Protein AF-A0A7W5ZJ79-F1 (afdb_monomer_lite)

Radius of gyration: 40.76 Å; chains: 1; bounding box: 128×67×105 Å

InterPro domains:
  IPR008969 Carboxypeptidase-like, regulatory domain superfamily [SSF49464] (31-118)

Organism: NCBI:txid370973

Sequence (977 aa):
MRNQTHGARNQVRFVFLALVFLWLPFSNIAQTLTGNIIDDATNQPLPFVNVFISNTTKGTQTDVKGNFSLRIQTSGYVKVVASMVGFKSFEQEVVLRPDETRRFSIRLQPDTRFLAEVKVAGKRDKQWKRLYKDFQREFLGRTKNARNCEIKDPYFIDLSRKKQVLHATSSRPFEIHNKSLGYDIEYQLEQFNATTTTYEFSGKLLYREMTAKNDAQQKEWELARNDAYRGSIYHFLRAVAHKKSQSEGFRVYLDTDTTTQRISRNRYFRNNRLLEINPDTLAYTDVALQRVILPNRKYEIHYLHRRDPQSWYFDLNREVTWLTIKGAAFAFSYDGIPENSYQFETGGSMSKKRIADLLPNDYQPNDSLSSTLLEQAGLIPHFQKQEKFLLQLSQSHFALGDTLRYQVEVIDATSHQFIPQTIVYLAIRNENNVVWQQPLWIENGRLSGHWVVPDSLQGGTYQLIAYNNWARHFDERFWGRTSFQVIDASVSSAQNDSISVAFFPESGHLIAELPNRVGVRSFTKSGAPVAVDGWVLNATNDTLMTVKTNGQGYGNFFIMPPSTQPLRAKLSNGNEVSLPAIRPKGYVVNVDVLRDTATVIIKIYNNLSAQEWKPMRLLIHLRGQIVYEAIATPKGNLTTARIAKEDLEGTGVMQVTLLDALNNPIANRAFYHSSDEDDDASFHSQLFESELSACYFATTTNLARTLDALLLTHEVRPYSSSDATVLEYESGLTLRGIIKQPNGRPVANSPVIGLVQSDSTALHFQASTDAEGNFASTPMLFFGETNITIQAQSDKIKNASIALDTRWTPIVPQWFWHPVQHLSSSKRDSLAQVSRQRHAVPTTTQAPNVSKDFRRPYLKADSTLVIDKSDHAFPLLRLLGEFHGQIKPKTDGVYWIEKGEKVSTRKAFLSIDGLPTSWESLQALSGQEIEAIDIIRHFQASNEPTTEGMLNVILKPNSRFWTEQNLKRFKANGLIK

Secondary structure (DSSP, 8-state):
--STTSHHHHHHHHHHHHHHHTT-------EEEEEEEEETTT--B-TT-EEEETTBS-EEE--TTSEEEEEE---EEEEEEEE-TTBPPEEEEEEE-TT-EEEEEEEEPB-GGGGS-----SS--TTHHHHHHHHHHHHT-SSHHHHTEEES-GGGEEEEEETTEEEEEESS-EEEEETTTTEEEEEEEEEEEE-SS-EEEEEEEEEEEPPPSSHHHHHHHHHHHHHHHTTSHHHHHHHHHTT-TTTTTEEEEEE-------PPPB-TTTTS-EEEE-HHHHSEEETTTTEEEEES-EEEEEETTS--TT-SBSS--SEEEEEEE-SSEEEEETTS-BS-GGGEEEEESGGG--GGGPPPTT-----SSSSHHHHHTTSS----S-EEEEEEES-SEEETT-EEEEEEEEEETTT-PBPSEEEEEEEEE-SS-EEEEEEEEEETTEEEEEEE--TTPPSEEEEEEEE-TTGGGS-GGGSEEEEEEEE-TT------PPPEEEEEETTSSEETTS-EEEEEEEE-TT--B---EEEEE-TT--EEEEEE--TTSEEEEEE--SSSS--EEEETTS-EEEPPPEESS-EEEEEE--TTSSEEEEEEEE---TTT---EEEEEEETTEEEEEEEE--SSSEEEEEEEGGGS-SSEEEEEEEE-TTS-EEEEEEEEE--TT-TT----HHHHHHHHTTSS-TTS--HHHHHHHHHTTS-------S----------B--EEEEE-TTS-B-TT-EEEEEEEETTEEEEEEEE--TTSEEEPPPB---S--EEEEEE--TT-TTEEEEE----------S---------HHHHHHHHHHTTS--------EE------TT--SS--SEEEE--SSS--SBHHHHGGGTTTSB---TTS---B--SS-----PPEEEETTEE--HHHHHT-BGGGEEEEEEESSB--TTS---B-EEEEEEPTT-S---HHHHHHHHHTTS--

Structure (mmCIF, N/CA/C/O backbone):
data_AF-A0A7W5ZJ79-F1
#
_entry.id   AF-A0A7W5ZJ79-F1
#
loop_
_atom_site.group_PDB
_atom_site.id
_atom_site.type_symbol
_atom_site.label_atom_id
_atom_site.label_alt_id
_atom_site.label_comp_id
_atom_site.label_asym_id
_atom_site.label_entity_id
_atom_site.label_seq_id
_atom_site.pdbx_PDB_ins_code
_atom_site.Cartn_x
_atom_site.Cartn_y
_atom_site.Cartn_z
_atom_site.occupancy
_atom_site.B_iso_or_equiv
_atom_site.auth_seq_id
_atom_site.auth_comp_id
_atom_site.auth_asym_id
_atom_site.auth_atom_id
_atom_site.pdbx_PDB_model_num
ATOM 1 N N . MET A 1 1 ? -43.178 9.255 -51.916 1.00 46.22 1 MET A N 1
ATOM 2 C CA . MET A 1 1 ? -43.654 9.170 -50.514 1.00 46.22 1 MET A CA 1
ATOM 3 C C . MET A 1 1 ? -43.396 7.771 -49.952 1.00 46.22 1 MET A C 1
ATOM 5 O O . MET A 1 1 ? -44.109 6.858 -50.340 1.00 46.22 1 MET A O 1
ATOM 9 N N . ARG A 1 2 ? -42.379 7.600 -49.093 1.00 39.28 2 ARG A N 1
ATOM 10 C CA . ARG A 1 2 ? -42.139 6.497 -48.120 1.00 39.28 2 ARG A CA 1
ATOM 11 C C . ARG A 1 2 ? -40.715 6.697 -47.555 1.00 39.28 2 ARG A C 1
ATOM 13 O O . ARG A 1 2 ? -39.850 7.080 -48.331 1.00 39.28 2 ARG A O 1
ATOM 20 N N . ASN A 1 3 ? -40.525 6.488 -46.242 1.00 37.53 3 ASN A N 1
ATOM 21 C CA . ASN A 1 3 ? -39.266 6.446 -45.443 1.00 37.53 3 ASN A CA 1
ATOM 22 C C . ASN A 1 3 ? -39.109 7.444 -44.272 1.00 37.53 3 ASN A C 1
ATOM 24 O O . ASN A 1 3 ? -38.330 7.152 -43.370 1.00 37.53 3 ASN A O 1
ATOM 28 N N . GLN A 1 4 ? -39.876 8.536 -44.164 1.00 40.44 4 GLN A N 1
ATOM 29 C CA . GLN A 1 4 ? -39.797 9.419 -42.973 1.00 40.44 4 GLN A CA 1
ATOM 30 C C . GLN A 1 4 ? -40.540 8.884 -41.724 1.00 40.44 4 GLN A C 1
ATOM 32 O O . GLN A 1 4 ? -40.447 9.459 -40.645 1.00 40.44 4 GLN A O 1
ATOM 37 N N . THR A 1 5 ? -41.260 7.764 -41.829 1.00 47.09 5 THR A N 1
ATOM 38 C CA . THR A 1 5 ? -42.195 7.275 -40.795 1.00 47.09 5 THR A CA 1
ATOM 39 C C . THR A 1 5 ? -41.589 6.367 -39.714 1.00 47.09 5 THR A C 1
ATOM 41 O O . THR A 1 5 ? -42.291 6.021 -38.764 1.00 47.09 5 THR A O 1
ATOM 44 N N . HIS A 1 6 ? -40.313 5.971 -39.813 1.00 46.62 6 HIS A N 1
ATOM 45 C CA . HIS A 1 6 ? -39.701 5.042 -38.845 1.00 46.62 6 HIS A CA 1
ATOM 46 C C . HIS A 1 6 ? -39.057 5.719 -37.621 1.00 46.62 6 HIS A C 1
ATOM 48 O O . HIS A 1 6 ? -39.124 5.158 -36.529 1.00 46.62 6 HIS A O 1
ATOM 54 N N . GLY A 1 7 ? -38.490 6.925 -37.757 1.00 44.91 7 GLY A N 1
ATOM 55 C CA . GLY A 1 7 ? -37.777 7.599 -36.658 1.00 44.91 7 GLY A CA 1
ATOM 56 C C . GLY A 1 7 ? -38.672 7.926 -35.456 1.00 44.91 7 GLY A C 1
ATOM 57 O O . GLY A 1 7 ? -38.385 7.521 -34.328 1.00 44.91 7 GLY A O 1
ATOM 58 N N . ALA A 1 8 ? -39.812 8.580 -35.707 1.00 49.53 8 ALA A N 1
ATOM 59 C CA . ALA A 1 8 ? -40.755 8.987 -34.661 1.00 49.53 8 ALA A CA 1
ATOM 60 C C . ALA A 1 8 ? -41.279 7.801 -33.827 1.00 49.53 8 ALA A C 1
ATOM 62 O O . ALA A 1 8 ? -41.441 7.910 -32.612 1.00 49.53 8 ALA A O 1
ATOM 63 N N . ARG A 1 9 ? -41.493 6.636 -34.456 1.00 50.56 9 ARG A N 1
ATOM 64 C CA . ARG A 1 9 ? -42.056 5.450 -33.788 1.00 50.56 9 ARG A CA 1
ATOM 65 C C . ARG A 1 9 ? -41.092 4.815 -32.777 1.00 50.56 9 ARG A C 1
ATOM 67 O O . ARG A 1 9 ? -41.552 4.198 -31.818 1.00 50.56 9 ARG A O 1
ATOM 74 N N . ASN A 1 10 ? -39.782 5.010 -32.950 1.00 50.09 10 ASN A N 1
ATOM 75 C CA . ASN A 1 10 ? -38.772 4.591 -31.977 1.00 50.09 10 ASN A CA 1
ATOM 76 C C . ASN A 1 10 ? -38.575 5.627 -30.861 1.00 50.09 10 ASN A C 1
ATOM 78 O O . ASN A 1 10 ? -38.443 5.230 -29.706 1.00 50.09 10 ASN A O 1
ATOM 82 N N . GLN A 1 11 ? -38.633 6.932 -31.157 1.00 54.94 11 GLN A N 1
ATOM 83 C CA . GLN A 1 11 ? -38.556 7.964 -30.112 1.00 54.94 11 GLN A CA 1
ATOM 84 C C . GLN A 1 11 ? -39.754 7.910 -29.152 1.00 54.94 11 GLN A C 1
ATOM 86 O O . GLN A 1 11 ? -39.552 7.923 -27.941 1.00 54.94 11 GLN A O 1
ATOM 91 N N . VAL A 1 12 ? -40.983 7.733 -29.657 1.00 60.12 12 VAL A N 1
ATOM 92 C CA . VAL A 1 12 ? -42.169 7.542 -28.797 1.00 60.12 12 VAL A CA 1
ATOM 93 C C . VAL A 1 12 ? -42.029 6.290 -27.921 1.00 60.12 12 VAL A C 1
ATOM 95 O O . VAL A 1 12 ? -42.376 6.333 -26.744 1.00 60.12 12 VAL A O 1
ATOM 98 N N . ARG A 1 13 ? -41.455 5.194 -28.442 1.00 56.72 13 ARG A N 1
ATOM 99 C CA . ARG A 1 13 ? -41.153 3.994 -27.638 1.00 56.72 13 ARG A CA 1
ATOM 100 C C . ARG A 1 13 ? -40.119 4.259 -26.541 1.00 56.72 13 ARG A C 1
ATOM 102 O O . ARG A 1 13 ? -40.328 3.796 -25.426 1.00 56.72 13 ARG A O 1
ATOM 109 N N . PHE A 1 14 ? -39.054 5.010 -26.825 1.00 61.12 14 PHE A N 1
ATOM 110 C CA . PHE A 1 14 ? -38.047 5.385 -25.823 1.00 61.12 14 PHE A CA 1
ATOM 111 C C . PHE A 1 14 ? -38.622 6.286 -24.722 1.00 61.12 14 PHE A C 1
ATOM 113 O O . PHE A 1 14 ? -38.391 6.025 -23.545 1.00 61.12 14 PHE A O 1
ATOM 120 N N . VAL A 1 15 ? -39.420 7.296 -25.084 1.00 73.19 15 VAL A N 1
ATOM 121 C CA . VAL A 1 15 ? -40.091 8.182 -24.114 1.00 73.19 15 VAL A CA 1
ATOM 122 C C . VAL A 1 15 ? -41.090 7.403 -23.251 1.00 73.19 15 VAL A C 1
ATOM 124 O O . VAL A 1 15 ? -41.140 7.610 -22.042 1.00 73.19 15 VAL A O 1
ATOM 127 N N . PHE A 1 16 ? -41.835 6.458 -23.835 1.00 73.56 16 PHE A N 1
ATOM 128 C CA . PHE A 1 16 ? -42.760 5.607 -23.082 1.00 73.56 16 PHE A CA 1
ATOM 129 C C . PHE A 1 16 ? -42.025 4.651 -22.124 1.00 73.56 16 PHE A C 1
ATOM 131 O O . PHE A 1 16 ? -42.429 4.513 -20.975 1.00 73.56 16 PHE A O 1
ATOM 138 N N . LEU A 1 17 ? -40.906 4.048 -22.550 1.00 69.56 17 LEU A N 1
ATOM 139 C CA . LEU A 1 17 ? -40.043 3.230 -21.683 1.00 69.56 17 LEU A CA 1
ATOM 140 C C . LEU A 1 17 ? -39.442 4.039 -20.523 1.00 69.56 17 LEU A C 1
ATOM 142 O O . LEU A 1 17 ? -39.442 3.559 -19.392 1.00 69.56 17 LEU A O 1
ATOM 146 N N . ALA A 1 18 ? -38.992 5.270 -20.779 1.00 70.94 18 ALA A N 1
ATOM 147 C CA . ALA A 1 18 ? -38.484 6.166 -19.741 1.00 70.94 18 ALA A CA 1
ATOM 148 C C . ALA A 1 18 ? -39.577 6.566 -18.729 1.00 70.94 18 ALA A C 1
ATOM 150 O O . ALA A 1 18 ? -39.327 6.566 -17.525 1.00 70.94 18 ALA A O 1
ATOM 151 N N . LEU A 1 19 ? -40.800 6.844 -19.197 1.00 71.19 19 LEU A N 1
ATOM 152 C CA . LEU A 1 19 ? -41.948 7.137 -18.329 1.00 71.19 19 LEU A CA 1
ATOM 153 C C . LEU A 1 19 ? -42.385 5.931 -17.486 1.00 71.19 19 LEU A C 1
ATOM 155 O O . LEU A 1 19 ? -42.718 6.110 -16.318 1.00 71.19 19 LEU A O 1
ATOM 159 N N . VAL A 1 20 ? -42.327 4.711 -18.031 1.00 70.44 20 VAL A N 1
ATOM 160 C CA . VAL A 1 20 ? -42.575 3.478 -17.261 1.00 70.44 20 VAL A CA 1
ATOM 161 C C . VAL A 1 20 ? -41.498 3.271 -16.189 1.00 70.44 20 VAL A C 1
ATOM 163 O O . VAL A 1 20 ? -41.834 2.928 -15.058 1.00 70.44 20 VAL A O 1
ATOM 166 N N . PHE A 1 21 ? -40.224 3.550 -16.488 1.00 61.44 21 PHE A N 1
ATOM 167 C CA . PHE A 1 21 ? -39.147 3.497 -15.489 1.00 61.44 21 PHE A CA 1
ATOM 168 C C . PHE A 1 21 ? -39.310 4.547 -14.375 1.00 61.44 21 PHE A C 1
ATOM 170 O O . PHE A 1 21 ? -39.009 4.264 -13.219 1.00 61.44 21 PHE A O 1
ATOM 177 N N . LEU A 1 22 ? -39.847 5.728 -14.699 1.00 60.53 22 LEU A N 1
ATOM 178 C CA . LEU A 1 22 ? -40.205 6.783 -13.737 1.00 60.53 22 LEU A CA 1
ATOM 179 C C . LEU A 1 22 ? -41.414 6.443 -12.844 1.00 60.53 22 LEU A C 1
ATOM 181 O O . LEU A 1 22 ? -41.653 7.148 -11.867 1.00 60.53 22 LEU A O 1
ATOM 185 N N . TRP A 1 23 ? -42.171 5.388 -13.163 1.00 46.31 23 TRP A N 1
ATOM 186 C CA . TRP A 1 23 ? -43.340 4.925 -12.400 1.00 46.31 23 TRP A CA 1
ATOM 187 C C . TRP A 1 23 ? -43.090 3.626 -11.617 1.00 46.31 23 TRP A C 1
ATOM 189 O O . TRP A 1 23 ? -44.021 3.072 -11.034 1.00 46.31 23 TRP A O 1
ATOM 199 N N . LEU A 1 24 ? -41.841 3.155 -11.548 1.00 45.94 24 LEU A N 1
ATOM 200 C CA . LEU A 1 24 ? -41.427 2.110 -10.613 1.00 45.94 24 LEU A CA 1
ATOM 201 C C . LEU A 1 24 ? -41.048 2.749 -9.264 1.00 45.94 24 LEU A C 1
ATOM 203 O O . LEU A 1 24 ? -39.956 3.314 -9.153 1.00 45.94 24 LEU A O 1
ATOM 207 N N . PRO A 1 25 ? -41.890 2.669 -8.213 1.00 43.44 25 PRO A N 1
ATOM 208 C CA . PRO A 1 25 ? -41.451 3.054 -6.882 1.00 43.44 25 PRO A CA 1
ATOM 209 C C . PRO A 1 25 ? -40.332 2.107 -6.438 1.00 43.44 25 PRO A C 1
ATOM 211 O O . PRO A 1 25 ? -40.544 0.901 -6.299 1.00 43.44 25 PRO A O 1
ATOM 214 N N . PHE A 1 26 ? -39.146 2.659 -6.169 1.00 42.09 26 PHE A N 1
ATOM 215 C CA . PHE A 1 26 ? -38.081 1.957 -5.452 1.00 42.09 26 PHE A CA 1
ATOM 216 C C . PHE A 1 26 ? -38.500 1.757 -3.990 1.00 42.09 26 PHE A C 1
ATOM 218 O O . PHE A 1 26 ? -38.080 2.480 -3.081 1.00 42.09 26 PHE A O 1
ATOM 225 N N . SER A 1 27 ? -39.363 0.763 -3.781 1.00 39.56 27 SER A N 1
ATOM 226 C CA . SER A 1 27 ? -39.753 0.248 -2.477 1.00 39.56 27 SER A CA 1
ATOM 227 C C . SER A 1 27 ? -38.501 -0.191 -1.728 1.00 39.56 27 SER A C 1
ATOM 229 O O . SER A 1 27 ? -37.991 -1.289 -1.930 1.00 39.56 27 SER A O 1
ATOM 231 N N . ASN A 1 28 ? -38.000 0.681 -0.857 1.00 41.50 28 ASN A N 1
ATOM 232 C CA . ASN A 1 28 ? -36.981 0.330 0.120 1.00 41.50 28 ASN A CA 1
ATOM 233 C C . ASN A 1 28 ? -37.662 -0.555 1.168 1.00 41.50 28 ASN A C 1
ATOM 235 O O . ASN A 1 28 ? -38.231 -0.052 2.140 1.00 41.50 28 ASN A O 1
ATOM 239 N N . ILE A 1 29 ? -37.687 -1.865 0.912 1.00 49.66 29 ILE A N 1
ATOM 240 C CA . ILE A 1 29 ? -38.341 -2.833 1.789 1.00 49.66 29 ILE A CA 1
ATOM 241 C C . ILE A 1 29 ? -37.537 -2.897 3.090 1.00 49.66 29 ILE A C 1
ATOM 243 O O . ILE A 1 29 ? -36.396 -3.352 3.125 1.00 49.66 29 ILE A O 1
ATOM 247 N N . ALA A 1 30 ? -38.127 -2.368 4.158 1.00 56.03 30 ALA A N 1
ATOM 248 C CA . ALA A 1 30 ? -37.572 -2.423 5.500 1.00 56.03 30 ALA A CA 1
ATOM 249 C C . ALA A 1 30 ? -38.277 -3.531 6.283 1.00 56.03 30 ALA A C 1
ATOM 251 O O . ALA A 1 30 ? -39.511 -3.562 6.357 1.00 56.03 30 ALA A O 1
ATOM 252 N N . GLN A 1 31 ? -37.493 -4.402 6.914 1.00 75.19 31 GLN A N 1
ATOM 253 C CA . GLN A 1 31 ? -38.011 -5.354 7.892 1.00 75.19 31 GLN A CA 1
ATOM 254 C C . GLN A 1 31 ? -38.697 -4.578 9.021 1.00 75.19 31 GLN A C 1
ATOM 256 O O . GLN A 1 31 ? -38.278 -3.472 9.381 1.00 75.19 31 GLN A O 1
ATOM 261 N N . THR A 1 32 ? -39.755 -5.146 9.595 1.00 83.31 32 THR A N 1
ATOM 262 C CA . THR A 1 32 ? -40.488 -4.498 10.690 1.00 83.31 32 THR A CA 1
ATOM 263 C C . THR A 1 32 ? -40.663 -5.464 11.852 1.00 83.31 32 THR A C 1
ATOM 265 O O . THR A 1 32 ? -41.342 -6.484 11.735 1.00 83.31 32 THR A O 1
ATOM 268 N N . LEU A 1 33 ? -40.079 -5.120 12.998 1.00 87.75 33 LEU A N 1
ATOM 269 C CA . LEU A 1 33 ? -40.359 -5.792 14.261 1.00 87.75 33 LEU A CA 1
ATOM 270 C C . LEU A 1 33 ? -41.605 -5.152 14.866 1.00 87.75 33 LEU A C 1
ATOM 272 O O . LEU A 1 33 ? -41.649 -3.939 15.072 1.00 87.75 33 LEU A O 1
ATOM 276 N N . THR A 1 34 ? -42.616 -5.960 15.154 1.00 91.00 34 THR A N 1
ATOM 277 C CA . THR A 1 34 ? -43.854 -5.510 15.805 1.00 91.00 34 THR A CA 1
ATOM 278 C C . THR A 1 34 ? -44.079 -6.291 17.087 1.00 91.00 34 THR A C 1
ATOM 280 O O . THR A 1 34 ? -43.577 -7.403 17.243 1.00 91.00 34 THR A O 1
ATOM 283 N N . GLY A 1 35 ? -44.868 -5.763 18.012 1.00 91.62 35 GLY A N 1
ATOM 284 C CA . GLY A 1 35 ? -45.253 -6.549 19.175 1.00 91.62 35 GLY A CA 1
ATOM 285 C C . GLY A 1 35 ? -46.117 -5.803 20.165 1.00 91.62 35 GLY A C 1
ATOM 286 O O . GLY A 1 35 ? -46.470 -4.647 19.947 1.00 91.62 35 GLY A O 1
ATOM 287 N N . ASN A 1 36 ? -46.453 -6.497 21.245 1.00 94.00 36 ASN A N 1
ATOM 288 C CA . ASN A 1 36 ? -47.136 -5.946 22.408 1.00 94.00 36 ASN A CA 1
ATOM 289 C C . ASN A 1 36 ? -46.351 -6.302 23.680 1.00 94.00 36 ASN A C 1
ATOM 291 O O . ASN A 1 36 ? -45.739 -7.374 23.742 1.00 94.00 36 ASN A O 1
ATOM 295 N N . ILE A 1 37 ? -46.342 -5.393 24.655 1.00 94.56 37 ILE A N 1
ATOM 296 C CA . ILE A 1 37 ? -45.638 -5.535 25.930 1.00 94.56 37 ILE A CA 1
ATOM 297 C C . ILE A 1 37 ? -46.622 -5.346 27.081 1.00 94.56 37 ILE A C 1
ATOM 299 O O . ILE A 1 37 ? -47.301 -4.320 27.166 1.00 94.56 37 ILE A O 1
ATOM 303 N N . ILE A 1 38 ? -46.656 -6.329 27.980 1.00 93.38 38 ILE A N 1
ATOM 304 C CA . ILE A 1 38 ? -47.469 -6.319 29.201 1.00 93.38 38 ILE A CA 1
ATOM 305 C C . ILE A 1 38 ? -46.602 -6.515 30.449 1.00 93.38 38 ILE A C 1
ATOM 307 O O . ILE A 1 38 ? -45.487 -7.038 30.378 1.00 93.38 38 ILE A O 1
ATOM 311 N N . ASP A 1 39 ? -47.136 -6.129 31.600 1.00 91.00 39 ASP A N 1
ATOM 312 C CA . ASP A 1 39 ? -46.624 -6.534 32.909 1.00 91.00 39 ASP A CA 1
ATOM 313 C C . ASP A 1 39 ? -46.983 -8.006 33.177 1.00 91.00 39 ASP A C 1
ATOM 315 O O . ASP A 1 39 ? -48.143 -8.404 33.063 1.00 91.00 39 ASP A O 1
ATOM 319 N N . ASP A 1 40 ? -45.991 -8.816 33.545 1.00 90.75 40 ASP A N 1
ATOM 320 C CA . ASP A 1 40 ? -46.153 -10.242 33.864 1.00 90.75 40 ASP A CA 1
ATOM 321 C C . ASP A 1 40 ? -47.006 -10.463 35.133 1.00 90.75 40 ASP A C 1
ATOM 323 O O . ASP A 1 40 ? -47.645 -11.506 35.274 1.00 90.75 40 ASP A O 1
ATOM 327 N N . ALA A 1 41 ? -47.058 -9.476 36.041 1.00 88.56 41 ALA A N 1
ATOM 328 C CA . ALA A 1 41 ? -47.822 -9.553 37.287 1.00 88.56 41 ALA A CA 1
ATOM 329 C C . ALA A 1 41 ? -49.300 -9.147 37.122 1.00 88.56 41 ALA A C 1
ATOM 331 O O . ALA A 1 41 ? -50.189 -9.867 37.577 1.00 88.56 41 ALA A O 1
ATOM 332 N N . THR A 1 42 ? -49.589 -8.011 36.475 1.00 89.69 42 THR A N 1
ATOM 333 C CA . THR A 1 42 ? -50.969 -7.502 36.313 1.00 89.69 42 THR A CA 1
ATOM 334 C C . THR A 1 42 ? -51.628 -7.851 34.975 1.00 89.69 42 THR A C 1
ATOM 336 O O . THR A 1 42 ? -52.837 -7.667 34.836 1.00 89.69 42 THR A O 1
ATOM 339 N N . ASN A 1 43 ? -50.871 -8.352 33.990 1.00 88.44 43 ASN A N 1
ATOM 340 C CA . ASN A 1 43 ? -51.286 -8.536 32.589 1.00 88.44 43 ASN A CA 1
ATOM 341 C C . ASN A 1 43 ? -51.791 -7.248 31.896 1.00 88.44 43 ASN A C 1
ATOM 343 O O . ASN A 1 43 ? -52.419 -7.319 30.838 1.00 88.44 43 ASN A O 1
ATOM 347 N N . GLN A 1 44 ? -51.510 -6.066 32.457 1.00 89.88 44 GLN A N 1
ATOM 348 C CA . GLN A 1 44 ? -51.847 -4.782 31.839 1.00 89.88 44 GLN A CA 1
ATOM 349 C C . GLN A 1 44 ? -50.785 -4.368 30.803 1.00 89.88 44 GLN A C 1
ATOM 351 O O . GLN A 1 44 ? -49.605 -4.682 30.985 1.00 89.88 44 GLN A O 1
ATOM 356 N N . PRO A 1 45 ? -51.168 -3.664 29.720 1.00 91.19 45 PRO A N 1
ATOM 357 C CA . PRO A 1 45 ? -50.218 -3.145 28.740 1.00 91.19 45 PRO A CA 1
ATOM 358 C C . PRO A 1 45 ? -49.289 -2.096 29.355 1.00 91.19 45 PRO A C 1
ATOM 360 O O . PRO A 1 45 ? -49.742 -1.214 30.083 1.00 91.19 45 PRO A O 1
ATOM 363 N N . LEU A 1 46 ? -48.000 -2.162 29.017 1.00 89.25 46 LEU A N 1
ATOM 364 C CA . LEU A 1 46 ? -46.987 -1.220 29.495 1.00 89.25 46 LEU A CA 1
ATOM 365 C C . LEU A 1 46 ? -46.675 -0.159 28.424 1.00 89.25 46 LEU A C 1
ATOM 367 O O . LEU A 1 46 ? -46.054 -0.488 27.406 1.00 89.25 46 LEU A O 1
ATOM 371 N N . PRO A 1 47 ? -47.083 1.109 28.622 1.00 89.44 47 PRO A N 1
ATOM 372 C CA . PRO A 1 47 ? -46.780 2.199 27.702 1.00 89.44 47 PRO A CA 1
ATOM 373 C C . PRO A 1 47 ? -45.377 2.775 27.940 1.00 89.44 47 PRO A C 1
ATOM 375 O O . PRO A 1 47 ? -44.836 2.685 29.043 1.00 89.44 47 PRO A O 1
ATOM 378 N N . PHE A 1 48 ? -44.806 3.413 26.915 1.00 85.81 48 PHE A N 1
ATOM 379 C CA . PHE A 1 48 ? -43.495 4.083 26.957 1.00 85.81 48 PHE A CA 1
ATOM 380 C C . PHE A 1 48 ? -42.298 3.181 27.331 1.00 85.81 48 PHE A C 1
ATOM 382 O O . PHE A 1 48 ? -41.246 3.672 27.742 1.00 85.81 48 PHE A O 1
ATOM 389 N N . VAL A 1 49 ? -42.419 1.862 27.149 1.00 86.19 49 VAL A N 1
ATOM 390 C CA . VAL A 1 49 ? -41.295 0.915 27.233 1.00 86.19 49 VAL A CA 1
ATOM 391 C C . VAL A 1 49 ? -40.344 1.194 26.072 1.00 86.19 49 VAL A C 1
ATOM 393 O O . VAL A 1 49 ? -40.777 1.205 24.920 1.00 86.19 49 VAL A O 1
ATOM 396 N N . ASN A 1 50 ? -39.050 1.375 26.348 1.00 86.56 50 ASN A N 1
ATOM 397 C CA . ASN A 1 50 ? -38.030 1.503 25.306 1.00 86.56 50 ASN A CA 1
ATOM 398 C C . ASN A 1 50 ? -37.791 0.131 24.663 1.00 86.56 50 ASN A C 1
ATOM 400 O O . ASN A 1 50 ? -37.405 -0.810 25.359 1.00 86.56 50 ASN A O 1
ATOM 404 N N . VAL A 1 51 ? -37.977 0.023 23.345 1.00 88.62 51 VAL A N 1
ATOM 405 C CA . VAL A 1 51 ? -37.759 -1.210 22.570 1.00 88.62 51 VAL A CA 1
ATOM 406 C C . VAL A 1 51 ? -36.725 -0.941 21.485 1.00 88.62 51 VAL A C 1
ATOM 408 O O . VAL A 1 51 ? -36.949 -0.107 20.609 1.00 88.62 51 VAL A O 1
ATOM 411 N N . PHE A 1 52 ? -35.583 -1.620 21.535 1.00 87.75 52 PHE A N 1
ATOM 412 C CA . PHE A 1 52 ? -34.441 -1.322 20.667 1.00 87.75 52 PHE A CA 1
ATOM 413 C C . PHE A 1 52 ? -33.617 -2.561 20.318 1.00 87.75 52 PHE A C 1
ATOM 415 O O . PHE A 1 52 ? -33.716 -3.601 20.972 1.00 87.75 52 PHE A O 1
ATOM 422 N N . ILE A 1 53 ? -32.786 -2.444 19.281 1.00 86.06 53 ILE A N 1
ATOM 423 C CA . ILE A 1 53 ? -31.739 -3.427 18.991 1.00 86.06 53 ILE A CA 1
ATOM 424 C C . ILE A 1 53 ? -30.452 -2.985 19.684 1.00 86.06 53 ILE A C 1
ATOM 426 O O . ILE A 1 53 ? -29.974 -1.867 19.465 1.00 86.06 53 ILE A O 1
ATOM 430 N N . SER A 1 54 ? -29.879 -3.866 20.508 1.00 85.19 54 SER A N 1
ATOM 431 C CA . SER A 1 54 ? -28.649 -3.558 21.243 1.00 85.19 54 SER A CA 1
ATOM 432 C C . SER A 1 54 ? -27.513 -3.180 20.291 1.00 85.19 54 SER A C 1
ATOM 434 O O . SER A 1 54 ? -27.302 -3.814 19.258 1.00 85.19 54 SER A O 1
ATOM 436 N N . ASN A 1 55 ? -26.754 -2.165 20.691 1.00 85.56 55 ASN A N 1
ATOM 437 C CA . ASN A 1 55 ? -25.579 -1.626 20.013 1.00 85.56 55 ASN A CA 1
ATOM 438 C C . ASN A 1 55 ? -25.889 -0.968 18.655 1.00 85.56 55 ASN A C 1
ATOM 440 O O . ASN A 1 55 ? -25.002 -0.874 17.815 1.00 85.56 55 ASN A O 1
ATOM 444 N N . THR A 1 56 ? -27.117 -0.484 18.437 1.00 85.75 56 THR A N 1
ATOM 445 C CA . THR A 1 56 ? -27.509 0.257 17.220 1.00 85.75 56 THR A CA 1
ATOM 446 C C . THR A 1 56 ? -28.064 1.649 17.536 1.00 85.75 56 THR A C 1
ATOM 448 O O . THR A 1 56 ? -28.267 1.989 18.707 1.00 85.75 56 THR A O 1
ATOM 451 N N . THR A 1 57 ? -28.373 2.440 16.500 1.00 85.12 57 THR A N 1
ATOM 452 C CA . THR A 1 57 ? -29.231 3.637 16.623 1.00 85.12 57 THR A CA 1
ATOM 453 C C . THR A 1 57 ? -30.735 3.326 16.518 1.00 85.12 57 THR A C 1
ATOM 455 O O . THR A 1 57 ? -31.547 4.249 16.408 1.00 85.12 57 THR A O 1
ATOM 458 N N . LYS A 1 58 ? -31.141 2.049 16.445 1.00 86.31 58 LYS A N 1
ATOM 459 C CA . LYS A 1 58 ? -32.506 1.639 16.078 1.00 86.31 58 LYS A CA 1
ATOM 460 C C . LYS A 1 58 ? -33.324 1.261 17.314 1.00 86.31 58 LYS A C 1
ATOM 462 O O . LYS A 1 58 ? -33.209 0.160 17.854 1.00 86.31 58 LYS A O 1
ATOM 467 N N . GLY A 1 59 ? -34.192 2.185 17.725 1.00 86.69 59 GLY A N 1
ATOM 468 C CA . GLY A 1 59 ? -35.145 2.009 18.819 1.00 86.69 59 GLY A CA 1
ATOM 469 C C . GLY A 1 59 ? -36.474 2.728 18.587 1.00 86.69 59 GLY A C 1
ATOM 470 O O . GLY A 1 59 ? -36.608 3.555 17.688 1.00 86.69 59 GLY A O 1
ATOM 471 N N . THR A 1 60 ? -37.466 2.369 19.395 1.00 89.62 60 THR A N 1
ATOM 472 C CA . THR A 1 60 ? -38.834 2.901 19.416 1.00 89.62 60 THR A CA 1
ATOM 473 C C . THR A 1 60 ? -39.389 2.829 20.848 1.00 89.62 60 THR A C 1
ATOM 475 O O . THR A 1 60 ? -38.716 2.324 21.752 1.00 89.62 60 THR A O 1
ATOM 478 N N . GLN A 1 61 ? -40.614 3.303 21.069 1.00 90.19 61 GLN A N 1
ATOM 479 C CA . GLN A 1 61 ? -41.332 3.164 22.342 1.00 90.19 61 GLN A CA 1
ATOM 480 C C . GLN A 1 61 ? -42.701 2.508 22.144 1.00 90.19 61 GLN A C 1
ATOM 482 O O . GLN A 1 61 ? -43.264 2.559 21.048 1.00 90.19 61 GLN A O 1
ATOM 487 N N . THR A 1 62 ? -43.244 1.889 23.196 1.00 90.38 62 THR A N 1
ATOM 488 C CA . THR A 1 62 ? -44.616 1.363 23.163 1.00 90.38 62 THR A CA 1
ATOM 489 C C . THR A 1 62 ? -45.674 2.464 23.254 1.00 90.38 62 THR A C 1
ATOM 491 O O . THR A 1 62 ? -45.530 3.433 24.003 1.00 90.38 62 THR A O 1
ATOM 494 N N . ASP A 1 63 ? -46.767 2.288 22.509 1.00 89.25 63 ASP A N 1
ATOM 495 C CA . ASP A 1 63 ? -47.961 3.132 22.570 1.00 89.25 63 ASP A CA 1
ATOM 496 C C . ASP A 1 63 ? -48.730 2.968 23.899 1.00 89.25 63 ASP A C 1
ATOM 498 O O . ASP A 1 63 ? -48.409 2.134 24.746 1.00 89.25 63 ASP A O 1
ATOM 502 N N . VAL A 1 64 ? -49.809 3.741 24.070 1.00 89.94 64 VAL A N 1
ATOM 503 C CA . VAL A 1 64 ? -50.682 3.708 25.265 1.00 89.94 64 VAL A CA 1
ATOM 504 C C . VAL A 1 64 ? -51.340 2.328 25.497 1.00 89.94 64 VAL A C 1
ATOM 506 O O . VAL A 1 64 ? -51.869 2.058 26.570 1.00 89.94 64 VAL A O 1
ATOM 509 N N . LYS A 1 65 ? -51.306 1.433 24.503 1.00 86.69 65 LYS A N 1
ATOM 510 C CA . LYS A 1 65 ? -51.831 0.059 24.539 1.00 86.69 65 LYS A CA 1
ATOM 511 C C . LYS A 1 65 ? -50.708 -0.994 24.589 1.00 86.69 65 LYS A C 1
ATOM 513 O O . LYS A 1 65 ? -50.986 -2.179 24.405 1.00 86.69 65 LYS A O 1
ATOM 518 N N . GLY A 1 66 ? -49.460 -0.590 24.838 1.00 86.69 66 GLY A N 1
ATOM 519 C CA . GLY A 1 66 ? -48.297 -1.473 24.937 1.00 86.69 66 GLY A CA 1
ATOM 520 C C . GLY A 1 66 ? -47.744 -1.972 23.596 1.00 86.69 66 GLY A C 1
ATOM 521 O O . GLY A 1 66 ? -46.863 -2.828 23.594 1.00 86.69 66 GLY A O 1
ATOM 522 N N . ASN A 1 67 ? -48.232 -1.486 22.450 1.00 92.88 67 ASN A N 1
ATOM 523 C CA . ASN A 1 67 ? -47.775 -1.936 21.131 1.00 92.88 67 ASN A CA 1
ATOM 524 C C . ASN A 1 67 ? -46.539 -1.173 20.664 1.00 92.88 67 ASN A C 1
ATOM 526 O O . ASN A 1 67 ? -46.467 0.039 20.834 1.00 92.88 67 ASN A O 1
ATOM 530 N N . PHE A 1 68 ? -45.622 -1.848 19.975 1.00 92.94 68 PHE A N 1
ATOM 531 C CA . PHE A 1 68 ? -44.499 -1.205 19.292 1.00 92.94 68 PHE A CA 1
ATOM 532 C C . PHE A 1 68 ? -44.402 -1.615 17.819 1.00 92.94 68 PHE A C 1
ATOM 534 O O . PHE A 1 68 ? -44.862 -2.684 17.407 1.00 92.94 68 PHE A O 1
ATOM 541 N N . SER A 1 69 ? -43.748 -0.756 17.038 1.00 90.62 69 SER A N 1
ATOM 542 C CA . SER A 1 69 ? -43.316 -1.019 15.667 1.00 90.62 69 SER A CA 1
ATOM 543 C C . SER A 1 69 ? -41.946 -0.375 15.449 1.00 90.62 69 SER A C 1
ATOM 545 O O . SER A 1 69 ? -41.767 0.814 15.725 1.00 90.62 69 SER A O 1
ATOM 547 N N . LEU A 1 70 ? -40.974 -1.167 14.996 1.00 87.56 70 LEU A N 1
ATOM 548 C CA . LEU A 1 70 ? -39.589 -0.764 14.760 1.00 87.56 70 LEU A CA 1
ATOM 549 C C . LEU A 1 70 ? -39.161 -1.229 13.363 1.00 87.56 70 LEU A C 1
ATOM 551 O O . LEU A 1 70 ? -39.082 -2.430 13.103 1.00 87.56 70 LEU A O 1
ATOM 555 N N . ARG A 1 71 ? -38.891 -0.276 12.464 1.00 82.88 71 ARG A N 1
ATOM 556 C CA . ARG A 1 71 ? -38.369 -0.547 11.114 1.00 82.88 71 ARG A CA 1
ATOM 557 C C . ARG A 1 71 ? -36.848 -0.598 11.120 1.00 82.88 71 ARG A C 1
ATOM 559 O O . ARG A 1 71 ? -36.209 0.276 11.703 1.00 82.88 71 ARG A O 1
ATOM 566 N N . ILE A 1 72 ? -36.288 -1.591 10.438 1.00 76.00 72 ILE A N 1
ATOM 567 C CA . ILE A 1 72 ? -34.849 -1.870 10.390 1.00 76.00 72 ILE A CA 1
ATOM 568 C C . ILE A 1 72 ? -34.433 -2.379 9.006 1.00 76.00 72 ILE A C 1
ATOM 570 O O . ILE A 1 72 ? -35.244 -2.901 8.242 1.00 76.00 72 ILE A O 1
ATOM 574 N N . GLN A 1 73 ? -33.149 -2.213 8.690 1.00 68.19 73 GLN A N 1
ATOM 575 C CA . GLN A 1 73 ? -32.530 -2.663 7.435 1.00 68.19 73 GLN A CA 1
ATOM 576 C C . GLN A 1 73 ? -31.338 -3.612 7.681 1.00 68.19 73 GLN A C 1
ATOM 578 O O . GLN A 1 73 ? -30.644 -3.991 6.746 1.00 68.19 73 GLN A O 1
ATOM 583 N N . THR A 1 74 ? -31.110 -4.008 8.936 1.00 63.19 74 THR A N 1
ATOM 584 C CA . THR A 1 74 ? -30.089 -4.984 9.351 1.00 63.19 74 THR A CA 1
ATOM 585 C C . THR A 1 74 ? -30.635 -6.404 9.200 1.00 63.19 74 THR A C 1
ATOM 587 O O . THR A 1 74 ? -31.806 -6.637 9.489 1.00 63.19 74 THR A O 1
ATOM 590 N N . SER A 1 75 ? -29.810 -7.362 8.779 1.00 64.12 75 SER A N 1
ATOM 591 C CA . SER A 1 75 ? -30.185 -8.784 8.679 1.00 64.12 75 SER A CA 1
ATOM 592 C C . SER A 1 75 ? -29.164 -9.679 9.394 1.00 64.12 75 SER A C 1
ATOM 594 O O . SER A 1 75 ? -28.066 -9.228 9.720 1.00 64.12 75 SER A O 1
ATOM 596 N N . GLY A 1 76 ? -29.538 -10.923 9.699 1.00 67.31 76 GLY A N 1
ATOM 597 C CA . GLY A 1 76 ? -28.750 -11.826 10.543 1.00 67.31 76 GLY A CA 1
ATOM 598 C C . GLY A 1 76 ? -29.108 -11.730 12.032 1.00 67.31 76 GLY A C 1
ATOM 599 O O . GLY A 1 76 ? -30.252 -11.449 12.392 1.00 67.31 76 GLY A O 1
ATOM 600 N N . TYR A 1 77 ? -28.147 -12.030 12.907 1.00 72.12 77 TYR A N 1
ATOM 601 C CA . TYR A 1 77 ? -28.350 -12.112 14.358 1.00 72.12 77 TYR A CA 1
ATOM 602 C C . TYR A 1 77 ? -28.433 -10.727 15.012 1.00 72.12 77 TYR A C 1
ATOM 604 O O . TYR A 1 77 ? -27.498 -9.932 14.917 1.00 72.12 77 TYR A O 1
ATOM 612 N N . VAL A 1 78 ? -29.517 -10.463 15.747 1.00 76.56 78 VAL A N 1
ATOM 613 C CA . VAL A 1 78 ? -29.664 -9.266 16.589 1.00 76.56 78 VAL A CA 1
ATOM 614 C C . VAL A 1 78 ? -30.240 -9.607 17.965 1.00 76.56 78 VAL A C 1
ATOM 616 O O . VAL A 1 78 ? -31.047 -10.528 18.109 1.00 76.56 78 VAL A O 1
ATOM 619 N N . LYS A 1 79 ? -29.867 -8.822 18.983 1.00 83.06 79 LYS A N 1
ATOM 620 C CA . LYS A 1 79 ? -30.484 -8.855 20.316 1.00 83.06 79 LYS A CA 1
ATOM 621 C C . LYS A 1 79 ? -31.523 -7.741 20.431 1.00 83.06 79 LYS A C 1
ATOM 623 O O . LYS A 1 79 ? -31.166 -6.562 20.472 1.00 83.06 79 LYS A O 1
ATOM 628 N N . VAL A 1 80 ? -32.796 -8.124 20.496 1.00 88.12 80 VAL A N 1
ATOM 629 C CA . VAL A 1 80 ? -33.914 -7.222 20.801 1.00 88.12 80 VAL A CA 1
ATOM 630 C C . VAL A 1 80 ? -33.998 -7.055 22.314 1.00 88.12 80 VAL A C 1
ATOM 632 O O . VAL A 1 80 ? -34.017 -8.043 23.050 1.00 88.12 80 VAL A O 1
ATOM 635 N N . VAL A 1 81 ? -34.049 -5.807 22.775 1.00 88.38 81 VAL A N 1
ATOM 636 C CA . VAL A 1 81 ? -34.139 -5.439 24.191 1.00 88.38 81 VAL A CA 1
ATOM 637 C C . VAL A 1 81 ? -35.403 -4.616 24.414 1.00 88.38 81 VAL A C 1
ATOM 639 O O . VAL A 1 81 ? -35.677 -3.680 23.662 1.00 88.38 81 VAL A O 1
ATOM 642 N N . ALA A 1 82 ? -36.153 -4.940 25.467 1.00 89.44 82 ALA A N 1
ATOM 643 C CA . ALA A 1 82 ? -37.235 -4.103 25.978 1.00 89.44 82 ALA A CA 1
ATOM 644 C C . ALA A 1 82 ? -36.931 -3.705 27.428 1.00 89.44 82 ALA A C 1
ATOM 646 O O . ALA A 1 82 ? -36.659 -4.568 28.266 1.00 89.44 82 ALA A O 1
ATOM 647 N N . SER A 1 83 ? -36.942 -2.405 27.724 1.00 85.50 83 SER A N 1
ATOM 648 C CA . SER A 1 83 ? -36.504 -1.855 29.012 1.00 85.50 83 SER A CA 1
ATOM 649 C C . SER A 1 83 ? -37.432 -0.746 29.508 1.00 85.50 83 SER A C 1
ATOM 651 O O . SER A 1 83 ? -37.846 0.127 28.743 1.00 85.50 83 SER A O 1
ATOM 653 N N . MET A 1 84 ? -37.748 -0.777 30.803 1.00 83.62 84 MET A N 1
ATOM 654 C CA . MET A 1 84 ? -38.586 0.204 31.491 1.00 83.62 84 MET A CA 1
ATOM 655 C C . MET A 1 84 ? -38.111 0.349 32.940 1.00 83.62 84 MET A C 1
ATOM 657 O O . MET A 1 84 ? -37.743 -0.634 33.582 1.00 83.62 84 MET A O 1
ATOM 661 N N . VAL A 1 85 ? -38.120 1.574 33.468 1.00 75.75 85 VAL A N 1
ATOM 662 C CA . VAL A 1 85 ? -37.736 1.849 34.862 1.00 75.75 85 VAL A CA 1
ATOM 663 C C . VAL A 1 85 ? -38.683 1.110 35.818 1.00 75.75 85 VAL A C 1
ATOM 665 O O . VAL A 1 85 ? -39.896 1.152 35.639 1.00 75.75 85 VAL A O 1
ATOM 668 N N . GLY A 1 86 ? -38.129 0.425 36.823 1.00 76.62 86 GLY A N 1
ATOM 669 C CA . GLY A 1 86 ? -38.892 -0.415 37.757 1.00 76.62 86 GLY A CA 1
ATOM 670 C C . GLY A 1 86 ? -39.158 -1.850 37.276 1.00 76.62 86 GLY A C 1
ATOM 671 O O . GLY A 1 86 ? -39.675 -2.652 38.051 1.00 76.62 86 GLY A O 1
ATOM 672 N N . PHE A 1 87 ? -38.764 -2.206 36.049 1.00 85.44 87 PHE A N 1
ATOM 673 C CA . PHE A 1 87 ? -38.888 -3.555 35.490 1.00 85.44 87 PHE A CA 1
ATOM 674 C C . PHE A 1 87 ? -37.522 -4.147 35.124 1.00 85.44 87 PHE A C 1
ATOM 676 O O . PHE A 1 87 ? -36.575 -3.436 34.784 1.00 85.44 87 PHE A O 1
ATOM 683 N N . LYS A 1 88 ? -37.422 -5.478 35.146 1.00 84.12 88 LYS A N 1
ATOM 684 C CA . LYS A 1 88 ? -36.279 -6.211 34.593 1.00 84.12 88 LYS A CA 1
ATOM 685 C C . LYS A 1 88 ? -36.330 -6.105 33.069 1.00 84.12 88 LYS A C 1
ATOM 687 O O . LYS A 1 88 ? -37.356 -6.421 32.469 1.00 84.12 88 LYS A O 1
ATOM 692 N N . SER A 1 89 ? -35.223 -5.711 32.442 1.00 85.38 89 SER A N 1
ATOM 693 C CA . SER A 1 89 ? -35.116 -5.668 30.980 1.00 85.38 89 SER A CA 1
ATOM 694 C C . SER A 1 89 ? -35.314 -7.060 30.371 1.00 85.38 89 SER A C 1
ATOM 696 O O . SER A 1 89 ? -34.602 -7.990 30.757 1.00 85.38 89 SER A O 1
ATOM 698 N N . PHE A 1 90 ? -36.208 -7.186 29.395 1.00 89.69 90 PHE A N 1
ATOM 699 C CA . PHE A 1 90 ? -36.333 -8.384 28.566 1.00 89.69 90 PHE A CA 1
ATOM 700 C C . PHE A 1 90 ? -35.290 -8.367 27.445 1.00 89.69 90 PHE A C 1
ATOM 702 O O . PHE A 1 90 ? -34.983 -7.313 26.884 1.00 89.69 90 PHE A O 1
ATOM 709 N N . GLU A 1 91 ? -34.779 -9.545 27.100 1.00 88.12 91 GLU A N 1
ATOM 710 C CA . GLU A 1 91 ? -33.837 -9.773 26.007 1.00 88.12 91 GLU A CA 1
ATOM 711 C C . GLU A 1 91 ? -34.288 -10.980 25.190 1.00 88.12 91 GLU A C 1
ATOM 713 O O . GLU A 1 91 ? -34.620 -12.023 25.756 1.00 88.12 91 GLU A O 1
ATOM 718 N N . GLN A 1 92 ? -34.230 -10.870 23.864 1.00 86.38 92 GLN A N 1
ATOM 719 C CA . GLN A 1 92 ? -34.344 -12.023 22.979 1.00 86.38 92 GLN A CA 1
ATOM 720 C C . GLN A 1 92 ? -33.393 -11.885 21.792 1.00 86.38 92 GLN A C 1
ATOM 722 O O . GLN A 1 92 ? -33.406 -10.887 21.070 1.00 86.38 92 GLN A O 1
ATOM 727 N N . GLU A 1 93 ? -32.578 -12.913 21.580 1.00 82.81 93 GLU A N 1
ATOM 728 C CA . GLU A 1 93 ? -31.735 -13.046 20.395 1.00 82.81 93 GLU A CA 1
ATOM 729 C C . GLU A 1 93 ? -32.551 -13.667 19.257 1.00 82.81 93 GLU A C 1
ATOM 731 O O . GLU A 1 93 ? -33.277 -14.648 19.441 1.00 82.81 93 GLU A O 1
ATOM 736 N N . VAL A 1 94 ? -32.475 -13.055 18.076 1.00 79.94 94 VAL A N 1
ATOM 737 C CA . VAL A 1 94 ? -33.241 -13.446 16.892 1.00 79.94 94 VAL A CA 1
ATOM 738 C C . VAL A 1 94 ? -32.385 -13.337 15.636 1.00 79.94 94 VAL A C 1
ATOM 740 O O . VAL A 1 94 ? -31.746 -12.319 15.394 1.00 79.94 94 VAL A O 1
ATOM 743 N N . VAL A 1 95 ? -32.424 -14.376 14.799 1.00 75.44 95 VAL A N 1
ATOM 744 C CA . VAL A 1 95 ? -31.999 -14.274 13.396 1.00 75.44 95 VAL A CA 1
ATOM 745 C C . VAL A 1 95 ? -33.135 -13.636 12.613 1.00 75.44 95 VAL A C 1
ATOM 747 O O . VAL A 1 95 ? -34.236 -14.193 12.598 1.00 75.44 95 VAL A O 1
ATOM 750 N N . LEU A 1 96 ? -32.875 -12.499 11.978 1.00 73.62 96 LEU A N 1
ATOM 751 C CA . LEU A 1 96 ? -33.810 -11.792 11.112 1.00 73.62 96 LEU A CA 1
ATOM 752 C C . LEU A 1 96 ? -33.423 -11.988 9.650 1.00 73.62 96 LEU A C 1
ATOM 754 O O . LEU A 1 96 ? -32.275 -11.752 9.267 1.00 73.62 96 LEU A O 1
ATOM 758 N N . ARG A 1 97 ? -34.383 -12.415 8.832 1.00 67.62 97 ARG A N 1
ATOM 759 C CA . ARG A 1 97 ? -34.189 -12.549 7.385 1.00 67.62 97 ARG A CA 1
ATOM 760 C C . ARG A 1 97 ? -34.587 -11.259 6.656 1.00 67.62 97 ARG A C 1
ATOM 762 O O . ARG A 1 97 ? -35.443 -10.525 7.155 1.00 67.62 97 ARG A O 1
ATOM 769 N N . PRO A 1 98 ? -34.028 -11.002 5.457 1.00 61.91 98 PRO A N 1
ATOM 770 C CA . PRO A 1 98 ? -34.592 -10.028 4.529 1.00 61.91 98 PRO A CA 1
ATOM 771 C C . PRO A 1 98 ? -36.111 -10.198 4.398 1.00 61.91 98 PRO A C 1
ATOM 773 O O . PRO A 1 98 ? -36.620 -11.319 4.423 1.00 61.91 98 PRO A O 1
ATOM 776 N N . ASP A 1 99 ? -36.813 -9.069 4.315 1.00 67.75 99 ASP A N 1
ATOM 777 C CA . ASP A 1 99 ? -38.270 -8.963 4.156 1.00 67.75 99 ASP A CA 1
ATOM 778 C C . ASP A 1 99 ? -39.131 -9.600 5.274 1.00 67.75 99 ASP A C 1
ATOM 780 O O . ASP A 1 99 ? -40.361 -9.627 5.185 1.00 67.75 99 ASP A O 1
ATOM 784 N N . GLU A 1 100 ? -38.528 -10.056 6.378 1.00 73.00 100 GLU A N 1
ATOM 785 C CA . GLU A 1 100 ? -39.266 -10.639 7.498 1.00 73.00 100 GLU A CA 1
ATOM 786 C C . GLU A 1 100 ? -39.981 -9.571 8.352 1.00 73.00 100 GLU A C 1
ATOM 788 O O . GLU A 1 100 ? -39.384 -8.611 8.845 1.00 73.00 100 GLU A O 1
ATOM 793 N N . THR A 1 101 ? -41.279 -9.777 8.603 1.00 80.12 101 THR A N 1
ATOM 794 C CA . THR A 1 101 ? -42.027 -9.066 9.653 1.00 80.12 101 THR A CA 1
ATOM 795 C C . THR A 1 101 ? -42.193 -9.988 10.856 1.00 80.12 101 THR A C 1
ATOM 797 O O . THR A 1 101 ? -43.073 -10.851 10.865 1.00 80.12 101 THR A O 1
ATOM 800 N N . ARG A 1 102 ? -41.349 -9.825 11.883 1.00 83.25 102 ARG A N 1
ATOM 801 C CA . ARG A 1 102 ? -41.409 -10.644 13.105 1.00 83.25 102 ARG A CA 1
ATOM 802 C C . ARG A 1 102 ? -42.283 -9.980 14.167 1.00 83.25 102 ARG A C 1
ATOM 804 O O . ARG A 1 102 ? -42.145 -8.787 14.443 1.00 83.25 102 ARG A O 1
ATOM 811 N N . ARG A 1 103 ? -43.177 -10.764 14.780 1.00 87.44 103 ARG A N 1
ATOM 812 C CA . ARG A 1 103 ? -44.076 -10.314 15.850 1.00 87.44 103 ARG A CA 1
ATOM 813 C C . ARG A 1 103 ? -43.672 -10.903 17.202 1.00 87.44 103 ARG A C 1
ATOM 815 O O . ARG A 1 103 ? -43.496 -12.111 17.315 1.00 87.44 103 ARG A O 1
ATOM 822 N N . PHE A 1 104 ? -43.591 -10.054 18.222 1.00 88.19 104 PHE A N 1
ATOM 823 C CA . PHE A 1 104 ? -43.266 -10.420 19.600 1.00 88.19 104 PHE A CA 1
ATOM 824 C C . PHE A 1 104 ? -44.469 -10.228 20.536 1.00 88.19 104 PHE A C 1
ATOM 826 O O . PHE A 1 104 ? -45.328 -9.373 20.315 1.00 88.19 104 PHE A O 1
ATOM 833 N N . SER A 1 105 ? -44.493 -11.000 21.620 1.00 88.31 105 SER A N 1
ATOM 834 C CA . SER A 1 105 ? -45.368 -10.790 22.775 1.00 88.31 105 SER A CA 1
ATOM 835 C C . SER A 1 105 ? -44.483 -10.841 24.014 1.00 88.31 105 SER A C 1
ATOM 837 O O . SER A 1 105 ? -44.042 -11.919 24.408 1.00 88.31 105 SER A O 1
ATOM 839 N N . ILE A 1 106 ? -44.165 -9.679 24.576 1.00 92.12 106 ILE A N 1
ATOM 840 C CA . ILE A 1 106 ? -43.166 -9.530 25.639 1.00 92.12 106 ILE A CA 1
ATOM 841 C C . ILE A 1 106 ? -43.884 -9.351 26.975 1.00 92.12 106 ILE A C 1
ATOM 843 O O . ILE A 1 106 ? -44.876 -8.629 27.067 1.00 92.12 106 ILE A O 1
ATOM 847 N N . ARG A 1 107 ? -43.360 -9.991 28.021 1.00 92.12 107 ARG A N 1
ATOM 848 C CA . ARG A 1 107 ? -43.785 -9.764 29.402 1.00 92.12 107 ARG A CA 1
ATOM 849 C C . ARG A 1 107 ? -42.613 -9.219 30.198 1.00 92.12 107 ARG A C 1
ATOM 851 O O . ARG A 1 107 ? -41.539 -9.822 30.184 1.00 92.12 107 ARG A O 1
ATOM 858 N N . LEU A 1 108 ? -42.802 -8.082 30.858 1.00 90.62 108 LEU A N 1
ATOM 859 C CA . LEU A 1 108 ? -41.802 -7.513 31.757 1.00 90.62 108 LEU A CA 1
ATOM 860 C C . LEU A 1 108 ? -42.153 -7.859 33.200 1.00 90.62 108 LEU A C 1
ATOM 862 O O . LEU A 1 108 ? -43.290 -7.696 33.629 1.00 90.62 108 LEU A O 1
ATOM 866 N N . GLN A 1 109 ? -41.157 -8.310 33.959 1.00 89.94 109 GLN A N 1
ATOM 867 C CA . GLN A 1 109 ? -41.303 -8.572 35.389 1.00 89.94 109 GLN A CA 1
ATOM 868 C C . GLN A 1 109 ? -40.840 -7.359 36.198 1.00 89.94 109 GLN A C 1
ATOM 870 O O . GLN A 1 109 ? -39.753 -6.851 35.907 1.00 89.94 109 GLN A O 1
ATOM 875 N N . PRO A 1 110 ? -41.571 -6.928 37.240 1.00 86.06 110 PRO A N 1
ATOM 876 C CA . PRO A 1 110 ? -41.094 -5.899 38.160 1.00 86.06 110 PRO A CA 1
ATOM 877 C C . PRO A 1 110 ? -39.713 -6.242 38.748 1.00 86.06 110 PRO A C 1
ATOM 879 O O . PRO A 1 110 ? -39.457 -7.390 39.136 1.00 86.06 110 PRO A O 1
ATOM 882 N N . ASP A 1 111 ? -38.807 -5.261 38.820 1.00 81.62 111 ASP A N 1
ATOM 883 C CA . ASP A 1 111 ? -37.514 -5.424 39.492 1.00 81.62 111 ASP A CA 1
ATOM 884 C C . ASP A 1 111 ? -37.601 -4.945 40.944 1.00 81.62 111 ASP A C 1
ATOM 886 O O . ASP A 1 111 ? -37.485 -3.758 41.256 1.00 81.62 111 ASP A O 1
ATOM 890 N N . THR A 1 112 ? -37.755 -5.902 41.857 1.00 68.75 112 THR A N 1
ATOM 891 C CA . THR A 1 112 ? -37.803 -5.655 43.302 1.00 68.75 112 THR A CA 1
ATOM 892 C C . THR A 1 112 ? -36.521 -5.029 43.860 1.00 68.75 112 THR A C 1
ATOM 894 O O . THR A 1 112 ? -36.562 -4.457 44.947 1.00 68.75 112 THR A O 1
ATOM 897 N N . ARG A 1 113 ? -35.398 -5.051 43.123 1.00 63.06 113 ARG A N 1
ATOM 898 C CA . ARG A 1 113 ? -34.174 -4.316 43.493 1.00 63.06 113 ARG A CA 1
ATOM 899 C C . ARG A 1 113 ? -34.361 -2.802 43.415 1.00 63.06 113 ARG A C 1
ATOM 901 O O . ARG A 1 113 ? -33.747 -2.084 44.196 1.00 63.06 113 ARG A O 1
ATOM 908 N N . PHE A 1 114 ? -35.205 -2.317 42.502 1.00 52.72 114 PHE A N 1
ATOM 909 C CA . PHE A 1 114 ? -35.459 -0.884 42.311 1.00 52.72 114 PHE A CA 1
ATOM 910 C C . PHE A 1 114 ? -36.282 -0.276 43.462 1.00 52.72 114 PHE A C 1
ATOM 912 O O . PHE A 1 114 ? -36.273 0.934 43.664 1.00 52.72 114 PHE A O 1
ATOM 919 N N . LEU A 1 115 ? -36.959 -1.122 44.248 1.00 51.88 115 LEU A N 1
ATOM 920 C CA . LEU A 1 115 ? -37.707 -0.738 45.449 1.00 51.88 115 LEU A CA 1
ATOM 921 C C . LEU A 1 115 ? -36.825 -0.639 46.710 1.00 51.88 115 LEU A C 1
ATOM 923 O O . LEU A 1 115 ? -37.318 -0.256 47.770 1.00 51.88 115 LEU A O 1
ATOM 927 N N . ALA A 1 116 ? -35.531 -0.967 46.624 1.00 45.97 116 ALA A N 1
ATOM 928 C CA . ALA A 1 116 ? -34.593 -0.729 47.715 1.00 45.97 116 ALA A CA 1
ATOM 929 C C . ALA A 1 116 ? -34.294 0.777 47.831 1.00 45.97 116 ALA A C 1
ATOM 931 O O . ALA A 1 116 ? -33.812 1.394 46.883 1.00 45.97 116 ALA A O 1
ATOM 932 N N . GLU A 1 117 ? -34.578 1.356 49.001 1.00 42.91 117 GLU A N 1
ATOM 933 C CA . GLU A 1 117 ? -34.457 2.793 49.281 1.00 42.91 117 GLU A CA 1
ATOM 934 C C . GLU A 1 117 ? -33.118 3.382 48.794 1.00 42.91 117 GLU A C 1
ATOM 936 O O . GLU A 1 117 ? -32.038 3.015 49.271 1.00 42.91 117 GLU A O 1
ATOM 941 N N . VAL A 1 118 ? -33.189 4.353 47.874 1.00 44.38 118 VAL A N 1
ATOM 942 C CA . VAL A 1 118 ? -32.013 5.082 47.383 1.00 44.38 118 VAL A CA 1
ATOM 943 C C . VAL A 1 118 ? -31.515 6.029 48.472 1.00 44.38 118 VAL A C 1
ATOM 945 O O . VAL A 1 118 ? -31.820 7.222 48.492 1.00 44.38 118 VAL A O 1
ATOM 948 N N . LYS A 1 119 ? -30.683 5.501 49.372 1.00 42.22 119 LYS A N 1
ATOM 949 C CA . LYS A 1 119 ? -29.873 6.316 50.277 1.00 42.22 119 LYS A CA 1
ATOM 950 C C . LYS A 1 119 ? -28.943 7.191 49.446 1.00 42.22 119 LYS A C 1
ATOM 952 O O . LYS A 1 119 ? -27.925 6.723 48.935 1.00 42.22 119 LYS A O 1
ATOM 957 N N . VAL A 1 120 ? -29.298 8.470 49.327 1.00 44.03 120 VAL A N 1
ATOM 958 C CA . VAL A 1 120 ? -28.493 9.504 48.664 1.00 44.03 120 VAL A CA 1
ATOM 959 C C . VAL A 1 120 ? -27.191 9.680 49.447 1.00 44.03 120 VAL A C 1
ATOM 961 O O . VAL A 1 120 ? -27.098 10.460 50.394 1.00 44.03 120 VAL A O 1
ATOM 964 N N . ALA A 1 121 ? -26.181 8.895 49.077 1.00 43.72 121 ALA A N 1
ATOM 965 C CA . ALA A 1 121 ? -24.898 8.873 49.757 1.00 43.72 121 ALA A CA 1
ATOM 966 C C . ALA A 1 121 ? -24.193 10.228 49.600 1.00 43.72 121 ALA A C 1
ATOM 968 O O . ALA A 1 121 ? -23.773 10.612 48.504 1.00 43.72 121 ALA A O 1
ATOM 969 N N . GLY A 1 122 ? -24.039 10.950 50.714 1.00 51.22 122 GLY A N 1
ATOM 970 C CA . GLY A 1 122 ? -23.275 12.194 50.753 1.00 51.22 122 GLY A CA 1
ATOM 971 C C . GLY A 1 122 ? -21.835 11.996 50.260 1.00 51.22 122 GLY A C 1
ATOM 972 O O . GLY A 1 122 ? -21.268 10.919 50.423 1.00 51.22 122 GLY A O 1
ATOM 973 N N . LYS A 1 123 ? -21.263 13.044 49.639 1.00 58.09 123 LYS A N 1
ATOM 974 C CA . LYS A 1 123 ? -19.878 13.152 49.114 1.00 58.09 123 LYS A CA 1
ATOM 975 C C . LYS A 1 123 ? -19.105 11.813 49.043 1.00 58.09 123 LYS A C 1
ATOM 977 O O . LYS A 1 123 ? -18.308 11.531 49.938 1.00 58.09 123 LYS A O 1
ATOM 982 N N . ARG A 1 124 ? -19.253 11.058 47.933 1.00 72.88 124 ARG A N 1
ATOM 983 C CA . ARG A 1 124 ? -18.382 9.899 47.611 1.00 72.88 124 ARG A CA 1
ATOM 984 C C . ARG A 1 124 ? -16.910 10.260 47.878 1.00 72.88 124 ARG A C 1
ATOM 986 O O . ARG A 1 124 ? -16.447 11.362 47.549 1.00 72.88 124 ARG A O 1
ATOM 993 N N . ASP A 1 125 ? -16.203 9.328 48.501 1.00 81.69 125 ASP A N 1
ATOM 994 C CA . ASP A 1 125 ? -14.969 9.584 49.235 1.00 81.69 125 ASP A CA 1
ATOM 995 C C . ASP A 1 125 ? -13.717 9.735 48.333 1.00 81.69 125 ASP A C 1
ATOM 997 O O . ASP A 1 125 ? -13.781 9.743 47.098 1.00 81.69 125 ASP A O 1
ATOM 1001 N N . LYS A 1 126 ? -12.538 9.885 48.952 1.00 86.00 126 LYS A N 1
ATOM 1002 C CA . LYS A 1 126 ? -11.259 10.041 48.235 1.00 86.00 126 LYS A CA 1
ATOM 1003 C C . LYS A 1 126 ? -10.803 8.741 47.548 1.00 86.00 126 LYS A C 1
ATOM 1005 O O . LYS A 1 126 ? -10.078 8.822 46.555 1.00 86.00 126 LYS A O 1
ATOM 1010 N N . GLN A 1 127 ? -11.217 7.572 48.036 1.00 88.56 127 GLN A N 1
ATOM 1011 C CA . GLN A 1 127 ? -10.962 6.266 47.429 1.00 88.56 127 GLN A CA 1
ATOM 1012 C C . GLN A 1 127 ? -11.848 6.038 46.203 1.00 88.56 127 GLN A C 1
ATOM 1014 O O . GLN A 1 127 ? -11.301 5.796 45.127 1.00 88.56 127 GLN A O 1
ATOM 1019 N N . TRP A 1 128 ? -13.173 6.205 46.305 1.00 90.56 128 TRP A N 1
ATOM 1020 C CA . TRP A 1 128 ? -14.082 6.080 45.158 1.00 90.56 128 TRP A CA 1
ATOM 1021 C C . TRP A 1 128 ? -13.670 7.023 44.020 1.00 90.56 128 TRP A C 1
ATOM 1023 O O . TRP A 1 128 ? -13.558 6.589 42.880 1.00 90.56 128 TRP A O 1
ATOM 1033 N N . LYS A 1 129 ? -13.286 8.275 44.318 1.00 89.94 129 LYS A N 1
ATOM 1034 C CA . LYS A 1 129 ? -12.784 9.228 43.302 1.00 89.94 129 LYS A CA 1
ATOM 1035 C C . LYS A 1 129 ? -11.476 8.809 42.615 1.00 89.94 129 LYS A C 1
ATOM 1037 O O . LYS A 1 129 ? -11.208 9.271 41.506 1.00 89.94 129 LYS A O 1
ATOM 1042 N N . ARG A 1 130 ? -10.651 7.963 43.244 1.00 90.38 130 ARG A N 1
ATOM 1043 C CA . ARG A 1 130 ? -9.465 7.355 42.611 1.00 90.38 130 ARG A CA 1
ATOM 1044 C C . ARG A 1 130 ? -9.871 6.175 41.729 1.00 90.38 130 ARG A C 1
ATOM 1046 O O . ARG A 1 130 ? -9.502 6.154 40.560 1.00 90.38 130 ARG A O 1
ATOM 1053 N N . LEU A 1 131 ? -10.685 5.260 42.262 1.00 92.31 131 LEU A N 1
ATOM 1054 C CA . LEU A 1 131 ? -11.197 4.103 41.519 1.00 92.31 131 LEU A CA 1
ATOM 1055 C C . LEU A 1 131 ? -12.019 4.527 40.292 1.00 92.31 131 LEU A C 1
ATOM 1057 O O . LEU A 1 131 ? -11.898 3.908 39.244 1.00 92.31 131 LEU A O 1
ATOM 1061 N N . TYR A 1 132 ? -12.781 5.619 40.385 1.00 92.31 132 TYR A N 1
ATOM 1062 C CA . TYR A 1 132 ? -13.548 6.172 39.270 1.00 92.31 132 TYR A CA 1
ATOM 1063 C C . TYR A 1 132 ? -12.647 6.707 38.148 1.00 92.31 132 TYR A C 1
ATOM 1065 O O . TYR A 1 132 ? -12.932 6.482 36.977 1.00 92.31 132 TYR A O 1
ATOM 1073 N N . LYS A 1 133 ? -11.511 7.342 38.477 1.00 91.75 133 LYS A N 1
ATOM 1074 C CA . LYS A 1 133 ? -10.519 7.754 37.466 1.00 91.75 133 LYS A CA 1
ATOM 1075 C C . LYS A 1 133 ? -9.812 6.567 36.808 1.00 91.75 133 LYS A C 1
ATOM 1077 O O . LYS A 1 133 ? -9.464 6.661 35.634 1.00 91.75 133 LYS A O 1
ATOM 1082 N N . ASP A 1 134 ? -9.602 5.468 37.534 1.00 91.31 134 ASP A N 1
ATOM 1083 C CA . ASP A 1 134 ? -9.120 4.216 36.939 1.00 91.31 134 ASP A CA 1
ATOM 1084 C C . ASP A 1 134 ? -10.175 3.600 36.009 1.00 91.31 134 ASP A C 1
ATOM 1086 O O . ASP A 1 134 ? -9.865 3.298 34.859 1.00 91.31 134 ASP A O 1
ATOM 1090 N N . PHE A 1 135 ? -11.421 3.478 36.479 1.00 93.00 135 PHE A N 1
ATOM 1091 C CA . PHE A 1 135 ? -12.555 2.974 35.702 1.00 93.00 135 PHE A CA 1
ATOM 1092 C C . PHE A 1 135 ? -12.731 3.773 34.408 1.00 93.00 135 PHE A C 1
ATOM 1094 O O . PHE A 1 135 ? -12.631 3.201 33.328 1.00 93.00 135 PHE A O 1
ATOM 1101 N N . GLN A 1 136 ? -12.878 5.099 34.497 1.00 92.75 136 GLN A N 1
ATOM 1102 C CA . GLN A 1 136 ? -13.068 5.975 33.338 1.00 92.75 136 GLN A CA 1
ATOM 1103 C C . GLN A 1 136 ? -11.942 5.809 32.299 1.00 92.75 136 GLN A C 1
ATOM 1105 O O . GLN A 1 136 ? -12.222 5.765 31.104 1.00 92.75 136 GLN A O 1
ATOM 1110 N N . ARG A 1 137 ? -10.683 5.656 32.739 1.00 90.38 137 ARG A N 1
ATOM 1111 C CA . ARG A 1 137 ? -9.513 5.484 31.859 1.00 90.38 137 ARG A CA 1
ATOM 1112 C C . ARG A 1 137 ? -9.478 4.132 31.140 1.00 90.38 137 ARG A C 1
ATOM 1114 O O . ARG A 1 137 ? -9.064 4.085 29.984 1.00 90.38 137 ARG A O 1
ATOM 1121 N N . GLU A 1 138 ? -9.866 3.038 31.796 1.00 91.62 138 GLU A N 1
ATOM 1122 C CA . GLU A 1 138 ? -9.846 1.707 31.163 1.00 91.62 138 GLU A CA 1
ATOM 1123 C C . GLU A 1 138 ? -11.164 1.346 30.448 1.00 91.62 138 GLU A C 1
ATOM 1125 O O . GLU A 1 138 ? -11.149 0.480 29.571 1.00 91.62 138 GLU A O 1
ATOM 1130 N N . PHE A 1 139 ? -12.273 2.015 30.786 1.00 92.38 139 PHE A N 1
ATOM 1131 C CA . PHE A 1 139 ? -13.598 1.853 30.174 1.00 92.38 139 PHE A CA 1
ATOM 1132 C C . PHE A 1 139 ? -13.786 2.752 28.941 1.00 92.38 139 PHE A C 1
ATOM 1134 O O . PHE A 1 139 ? -14.061 2.248 27.855 1.00 92.38 139 PHE A O 1
ATOM 1141 N N . LEU A 1 140 ? -13.570 4.072 29.063 1.00 92.12 140 LEU A N 1
ATOM 1142 C CA . LEU A 1 140 ? -13.656 4.989 27.913 1.00 92.12 140 LEU A CA 1
ATOM 1143 C C . LEU A 1 140 ? -12.415 4.921 27.017 1.00 92.12 140 LEU A C 1
ATOM 1145 O O . LEU A 1 140 ? -12.517 5.204 25.829 1.00 92.12 140 LEU A O 1
ATOM 1149 N N . GLY A 1 141 ? -11.258 4.538 27.565 1.00 90.44 141 GLY A N 1
ATOM 1150 C CA . GLY A 1 141 ? -9.990 4.447 26.842 1.00 90.44 141 GLY A CA 1
ATOM 1151 C C . GLY A 1 141 ? -9.106 5.689 26.967 1.00 90.44 141 GLY A C 1
ATOM 1152 O O . GLY A 1 141 ? -9.202 6.469 27.917 1.00 90.44 141 GLY A O 1
ATOM 1153 N N . ARG A 1 142 ? -8.166 5.839 26.022 1.00 86.81 142 ARG A N 1
ATOM 1154 C CA . ARG A 1 142 ? -7.064 6.827 26.095 1.00 86.81 142 ARG A CA 1
ATOM 1155 C C . ARG A 1 142 ? -6.888 7.676 24.817 1.00 86.81 142 ARG A C 1
ATOM 1157 O O . ARG A 1 142 ? -5.953 8.476 24.733 1.00 86.81 142 ARG A O 1
ATOM 1164 N N . THR A 1 143 ? -7.777 7.499 23.838 1.00 88.00 143 THR A N 1
ATOM 1165 C CA . THR A 1 143 ? -7.794 8.125 22.499 1.00 88.00 143 THR A CA 1
ATOM 1166 C C . THR A 1 143 ? -8.177 9.617 22.524 1.00 88.00 143 THR A C 1
ATOM 1168 O O . THR A 1 143 ? -8.464 10.170 23.589 1.00 88.00 143 THR A O 1
ATOM 1171 N N . LYS A 1 144 ? -8.193 10.303 21.360 1.00 86.88 144 LYS A N 1
ATOM 1172 C CA . LYS A 1 144 ? -8.771 11.668 21.234 1.00 86.88 144 LYS A CA 1
ATOM 1173 C C . LYS A 1 144 ? -10.230 11.659 21.705 1.00 86.88 144 LYS A C 1
ATOM 1175 O O . LYS A 1 144 ? -10.629 12.529 22.472 1.00 86.88 144 LYS A O 1
ATOM 1180 N N . ASN A 1 145 ? -10.988 10.642 21.298 1.00 91.00 145 ASN A N 1
ATOM 1181 C CA . ASN A 1 145 ? -12.415 10.529 21.580 1.00 91.00 145 ASN A CA 1
ATOM 1182 C C . ASN A 1 145 ? -12.683 10.323 23.073 1.00 91.00 145 ASN A C 1
ATOM 1184 O O . ASN A 1 145 ? -13.520 11.021 23.640 1.00 91.00 145 ASN A O 1
ATOM 1188 N N . ALA A 1 146 ? -11.891 9.481 23.748 1.00 90.44 146 ALA A N 1
ATOM 1189 C CA . ALA A 1 146 ? -12.005 9.260 25.192 1.00 90.44 146 ALA A CA 1
ATOM 1190 C C . ALA A 1 146 ? -11.829 10.539 26.034 1.00 90.44 146 ALA A C 1
ATOM 1192 O O . ALA A 1 146 ? -12.453 10.669 27.085 1.00 90.44 146 ALA A O 1
ATOM 1193 N N . ARG A 1 147 ? -11.028 11.511 25.569 1.00 89.62 147 ARG A N 1
ATOM 1194 C CA . ARG A 1 147 ? -10.851 12.819 26.239 1.00 89.62 147 ARG A CA 1
ATOM 1195 C C . ARG A 1 147 ? -12.070 13.735 26.100 1.00 89.62 147 ARG A C 1
ATOM 1197 O O . ARG A 1 147 ? -12.267 14.601 26.944 1.00 89.62 147 ARG A O 1
ATOM 1204 N N . ASN A 1 148 ? -12.871 13.525 25.057 1.00 90.88 148 ASN A N 1
ATOM 1205 C CA . ASN A 1 148 ? -14.092 14.273 24.754 1.00 90.88 148 ASN A CA 1
ATOM 1206 C C . ASN A 1 148 ? -15.371 13.548 25.227 1.00 90.88 148 ASN A C 1
ATOM 1208 O O . ASN A 1 148 ? -16.473 14.048 24.992 1.00 90.88 148 ASN A O 1
ATOM 1212 N N . CYS A 1 149 ? -15.230 12.393 25.889 1.00 93.31 149 CYS A N 1
ATOM 1213 C CA . CYS A 1 149 ? -16.331 11.610 26.445 1.00 93.31 149 CYS A CA 1
ATOM 1214 C C . CYS A 1 149 ? -16.588 11.934 27.923 1.00 93.31 149 CYS A C 1
ATOM 1216 O O . CYS A 1 149 ? -15.662 12.021 28.732 1.00 93.31 149 CYS A O 1
ATOM 1218 N N . GLU A 1 150 ? -17.862 12.058 28.291 1.00 93.00 150 GLU A N 1
ATOM 1219 C CA . GLU A 1 150 ? -18.301 12.429 29.639 1.00 93.00 150 GLU A CA 1
ATOM 1220 C C . GLU A 1 150 ? -19.428 11.501 30.116 1.00 93.00 150 GLU A C 1
ATOM 1222 O O . GLU A 1 150 ? -20.493 11.469 29.503 1.00 93.00 150 GLU A O 1
ATOM 1227 N N . ILE A 1 151 ? -19.208 10.767 31.213 1.00 93.44 151 ILE A N 1
ATOM 1228 C CA . ILE A 1 151 ? -20.241 9.939 31.861 1.00 93.44 151 ILE A CA 1
ATOM 1229 C C . ILE A 1 151 ? -21.092 10.833 32.772 1.00 93.44 151 ILE A C 1
ATOM 1231 O O . ILE A 1 151 ? -20.546 11.517 33.645 1.00 93.44 151 ILE A O 1
ATOM 1235 N N . LYS A 1 152 ? -22.416 10.812 32.595 1.00 90.50 152 LYS A N 1
ATOM 1236 C CA . LYS A 1 152 ? -23.386 11.484 33.475 1.00 90.50 152 LYS A CA 1
ATOM 1237 C C . LYS A 1 152 ? -23.721 10.623 34.682 1.00 90.50 152 LYS A C 1
ATOM 1239 O O . LYS A 1 152 ? -23.653 9.400 34.627 1.00 90.50 152 LYS A O 1
ATOM 1244 N N . ASP A 1 153 ? -24.052 11.290 35.786 1.00 82.00 153 ASP A N 1
ATOM 1245 C CA . ASP A 1 153 ? -24.396 10.690 37.078 1.00 82.00 153 ASP A CA 1
ATOM 1246 C C . ASP A 1 153 ? -23.563 9.451 37.470 1.00 82.00 153 ASP A C 1
ATOM 1248 O O . ASP A 1 153 ? -24.121 8.430 37.881 1.00 82.00 153 ASP A O 1
ATOM 1252 N N . PRO A 1 154 ? -22.215 9.508 37.431 1.00 85.06 154 PRO A N 1
ATOM 1253 C CA . PRO A 1 154 ? -21.377 8.340 37.711 1.00 85.06 154 PRO A CA 1
ATOM 1254 C C . PRO A 1 154 ? -21.533 7.801 39.143 1.00 85.06 154 PRO A C 1
ATOM 1256 O O . PRO A 1 154 ? -21.046 6.720 39.454 1.00 85.06 154 PRO A O 1
ATOM 1259 N N . TYR A 1 155 ? -22.226 8.528 40.025 1.00 81.19 155 TYR A N 1
ATOM 1260 C CA . TYR A 1 155 ? -22.505 8.165 41.414 1.00 81.19 155 TYR A CA 1
ATOM 1261 C C . TYR A 1 155 ? -23.297 6.861 41.602 1.00 81.19 155 TYR A C 1
ATOM 1263 O O . TYR A 1 155 ? -23.304 6.349 42.721 1.00 81.19 155 TYR A O 1
ATOM 1271 N N . PHE A 1 156 ? -23.925 6.326 40.550 1.00 79.00 156 PHE A N 1
ATOM 1272 C CA . PHE A 1 156 ? -24.626 5.031 40.555 1.00 79.00 156 PHE A CA 1
ATOM 1273 C C . PHE A 1 156 ? -23.725 3.846 40.154 1.00 79.00 156 PHE A C 1
ATOM 1275 O O . PHE A 1 156 ? -24.150 2.697 40.250 1.00 79.00 156 PHE A O 1
ATOM 1282 N N . ILE A 1 157 ? -22.479 4.116 39.748 1.00 86.88 157 ILE A N 1
ATOM 1283 C CA . ILE A 1 157 ? -21.472 3.094 39.453 1.00 86.88 157 ILE A CA 1
ATOM 1284 C C . ILE A 1 157 ? -20.747 2.743 40.757 1.00 86.88 157 ILE A C 1
ATOM 1286 O O . ILE A 1 157 ? -20.002 3.555 41.326 1.00 86.88 157 ILE A O 1
ATOM 1290 N N . ASP A 1 158 ? -20.953 1.517 41.230 1.00 87.25 158 ASP A N 1
ATOM 1291 C CA . ASP A 1 158 ? -20.256 0.993 42.396 1.00 87.25 158 ASP A CA 1
ATOM 1292 C C . ASP A 1 158 ? -18.946 0.323 41.986 1.00 87.25 158 ASP A C 1
ATOM 1294 O O . ASP A 1 158 ? -18.863 -0.444 41.027 1.00 87.25 158 ASP A O 1
ATOM 1298 N N . LEU A 1 159 ? -17.888 0.679 42.716 1.00 91.00 159 LEU A N 1
ATOM 1299 C CA . LEU A 1 159 ? -16.500 0.415 42.357 1.00 91.00 159 LEU A CA 1
ATOM 1300 C C . LEU A 1 159 ? -15.778 -0.239 43.529 1.00 91.00 159 LEU A C 1
ATOM 1302 O O . LEU A 1 1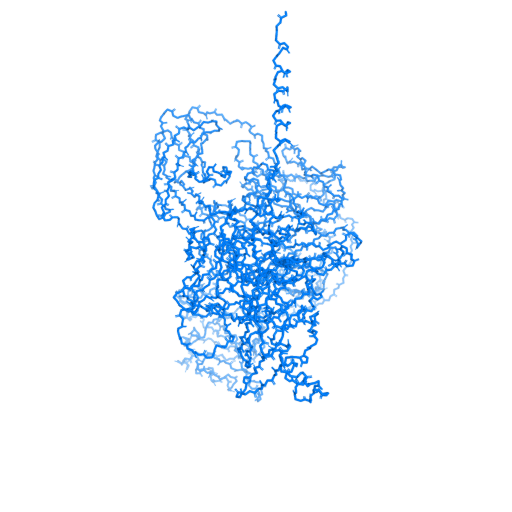59 ? -15.741 0.313 44.631 1.00 91.00 159 LEU A O 1
ATOM 1306 N N . SER A 1 160 ? -15.135 -1.380 43.287 1.00 91.31 160 SER A N 1
ATOM 1307 C CA . SER A 1 160 ? -14.276 -2.029 44.282 1.00 91.31 160 SER A CA 1
ATOM 1308 C C . SER A 1 160 ? -13.004 -2.570 43.639 1.00 91.31 160 SER A C 1
ATOM 1310 O O . SER A 1 160 ? -13.030 -3.024 42.499 1.00 91.31 160 SER A O 1
ATOM 1312 N N . ARG A 1 161 ? -11.876 -2.540 44.359 1.00 92.44 161 ARG A N 1
ATOM 1313 C CA . ARG A 1 161 ? -10.628 -3.169 43.907 1.00 92.44 161 ARG A CA 1
ATOM 1314 C C . ARG A 1 161 ? -10.274 -4.325 44.843 1.00 92.44 161 ARG A C 1
ATOM 1316 O O . ARG A 1 161 ? -10.029 -4.097 46.025 1.00 92.44 161 ARG A O 1
ATOM 1323 N N . LYS A 1 162 ? -10.258 -5.558 44.329 1.00 90.75 162 LYS A N 1
ATOM 1324 C CA . LYS A 1 162 ? -9.961 -6.798 45.069 1.00 90.75 162 LYS A C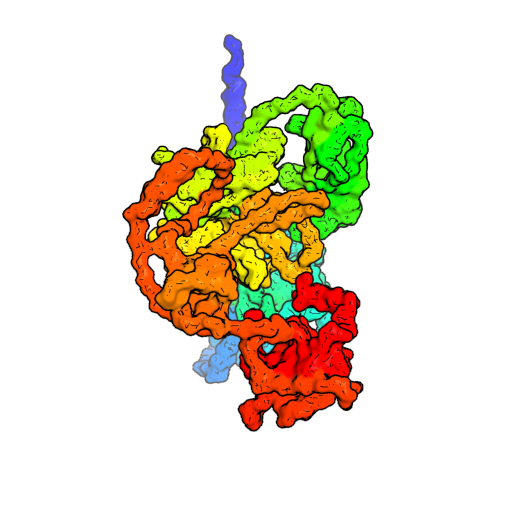A 1
ATOM 1325 C C . LYS A 1 162 ? -8.846 -7.552 44.345 1.00 90.75 162 LYS A C 1
ATOM 1327 O O . LYS A 1 162 ? -8.927 -7.741 43.141 1.00 90.75 162 LYS A O 1
ATOM 1332 N N . LYS A 1 163 ? -7.795 -7.981 45.061 1.00 85.44 163 LYS A N 1
ATOM 1333 C CA . LYS A 1 163 ? -6.643 -8.723 44.488 1.00 85.44 163 LYS A CA 1
ATOM 1334 C C . LYS A 1 163 ? -6.111 -8.097 43.175 1.00 85.44 163 LYS A C 1
ATOM 1336 O O . LYS A 1 163 ? -5.987 -8.771 42.162 1.00 85.44 163 LYS A O 1
ATOM 1341 N N . GLN A 1 164 ? -5.842 -6.788 43.196 1.00 86.38 164 GLN A N 1
ATOM 1342 C CA . GLN A 1 164 ? -5.502 -5.923 42.046 1.00 86.38 164 GLN A CA 1
ATOM 1343 C C . GLN A 1 164 ? -6.591 -5.707 40.975 1.00 86.38 164 GLN A C 1
ATOM 1345 O O . GLN A 1 164 ? -6.554 -4.660 40.327 1.00 86.38 164 GLN A O 1
ATOM 1350 N N . VAL A 1 165 ? -7.585 -6.585 40.823 1.00 92.19 165 VAL A N 1
ATOM 1351 C CA . VAL A 1 165 ? -8.708 -6.396 39.886 1.00 92.19 165 VAL A CA 1
ATOM 1352 C C . VAL A 1 165 ? -9.605 -5.246 40.349 1.00 92.19 165 VAL A C 1
ATOM 1354 O O . VAL A 1 165 ? -10.035 -5.212 41.502 1.00 92.19 165 VAL A O 1
ATOM 1357 N N . LEU A 1 166 ? -9.881 -4.293 39.461 1.00 93.88 166 LEU A N 1
ATOM 1358 C CA . LEU A 1 166 ? -10.932 -3.287 39.602 1.00 93.88 166 LEU A CA 1
ATOM 1359 C C . LEU A 1 166 ? -12.231 -3.854 39.025 1.00 93.88 166 LEU A C 1
ATOM 1361 O O . LEU A 1 166 ? -12.301 -4.113 37.827 1.00 93.88 166 LEU A O 1
ATOM 1365 N N . HIS A 1 167 ? -13.241 -4.012 39.872 1.00 93.81 167 HIS A N 1
ATOM 1366 C CA . HIS A 1 167 ? -14.593 -4.403 39.493 1.00 93.81 167 HIS A CA 1
ATOM 1367 C C . HIS A 1 167 ? -15.503 -3.172 39.469 1.00 93.81 167 HIS A C 1
ATOM 1369 O O . HIS A 1 167 ? -15.424 -2.339 40.382 1.00 93.81 167 HIS A O 1
ATOM 1375 N N . ALA A 1 168 ? -16.387 -3.092 38.475 1.00 91.12 168 ALA A N 1
ATOM 1376 C CA . ALA A 1 168 ? -17.454 -2.096 38.419 1.00 91.12 168 ALA A CA 1
ATOM 1377 C C . ALA A 1 168 ? -18.795 -2.733 38.032 1.00 91.12 168 ALA A C 1
ATOM 1379 O O . ALA A 1 168 ? -18.852 -3.581 37.141 1.00 91.12 168 ALA A O 1
ATOM 1380 N N . THR A 1 169 ? -19.865 -2.291 38.690 1.00 87.44 169 THR A N 1
ATOM 1381 C CA . THR A 1 169 ? -21.261 -2.655 38.402 1.00 87.44 169 THR A CA 1
ATOM 1382 C C . THR A 1 169 ? -22.145 -1.413 38.529 1.00 87.44 169 THR A C 1
ATOM 1384 O O . THR A 1 169 ? -21.788 -0.464 39.229 1.00 87.44 169 THR A O 1
ATOM 1387 N N . SER A 1 170 ? -23.305 -1.400 37.869 1.00 85.25 170 SER A N 1
ATOM 1388 C CA . SER A 1 170 ? -24.300 -0.327 38.013 1.00 85.25 170 SER A CA 1
ATOM 1389 C C . SER A 1 170 ? -25.683 -0.913 38.272 1.00 85.25 170 SER A C 1
ATOM 1391 O O . SER A 1 170 ? -26.050 -1.924 37.678 1.00 85.25 170 SER A O 1
ATOM 1393 N N . SER A 1 171 ? -26.467 -0.277 39.144 1.00 75.44 171 SER A N 1
ATOM 1394 C CA . SER A 1 171 ? -27.861 -0.668 39.410 1.00 75.44 171 SER A CA 1
ATOM 1395 C C . SER A 1 171 ? -28.851 -0.148 38.360 1.00 75.44 171 SER A C 1
ATOM 1397 O O . SER A 1 171 ? -29.967 -0.654 38.273 1.00 75.44 171 SER A O 1
ATOM 1399 N N . ARG A 1 172 ? -28.449 0.843 37.552 1.00 77.19 172 ARG A N 1
ATOM 1400 C CA . ARG A 1 172 ? -29.246 1.432 36.462 1.00 77.19 172 ARG A CA 1
ATOM 1401 C C . ARG A 1 172 ? -28.382 1.765 35.234 1.00 77.19 172 ARG A C 1
ATOM 1403 O O . ARG A 1 172 ? -27.164 1.896 35.388 1.00 77.19 172 ARG A O 1
ATOM 1410 N N . PRO A 1 173 ? -28.970 1.945 34.037 1.00 83.19 173 PRO A N 1
ATOM 1411 C CA . PRO A 1 173 ? -28.266 2.544 32.906 1.00 83.19 173 PRO A CA 1
ATOM 1412 C C . PRO A 1 173 ? -27.753 3.956 33.229 1.00 83.19 173 PRO A C 1
ATOM 1414 O O . PRO A 1 173 ? -28.357 4.683 34.030 1.00 83.19 173 PRO A O 1
ATOM 1417 N N . PHE A 1 174 ? -26.647 4.342 32.596 1.00 88.19 174 PHE A N 1
ATOM 1418 C CA . PHE A 1 174 ? -26.066 5.685 32.666 1.00 88.19 174 PHE A CA 1
ATOM 1419 C C . PHE A 1 174 ? -25.714 6.203 31.266 1.00 88.19 174 PHE A C 1
ATOM 1421 O O . PHE A 1 174 ? -25.468 5.421 30.349 1.00 88.19 174 PHE A O 1
ATOM 1428 N N . GLU A 1 175 ? -25.688 7.524 31.098 1.00 91.56 175 GLU A N 1
ATOM 1429 C CA . GLU A 1 175 ? -25.452 8.171 29.803 1.00 91.56 175 GLU A CA 1
ATOM 1430 C C . GLU A 1 175 ? -23.979 8.576 29.633 1.00 91.56 175 GLU A C 1
ATOM 1432 O O . GLU A 1 175 ? -23.321 9.019 30.580 1.00 91.56 175 GLU A O 1
ATOM 1437 N N . ILE A 1 176 ? -23.458 8.443 28.412 1.00 94.81 176 ILE A N 1
ATOM 1438 C CA . ILE A 1 176 ? -22.099 8.823 28.018 1.00 94.81 176 ILE A CA 1
ATOM 1439 C C . ILE A 1 176 ? -22.192 9.772 26.818 1.00 94.81 176 ILE A C 1
ATOM 1441 O O . ILE A 1 176 ? -22.522 9.346 25.714 1.00 94.81 176 ILE A O 1
ATOM 1445 N N . HIS A 1 177 ? -21.866 11.050 27.012 1.00 95.25 177 HIS A N 1
ATOM 1446 C CA . HIS A 1 177 ? -21.844 12.030 25.921 1.00 95.25 177 HIS A CA 1
ATOM 1447 C C . HIS A 1 177 ? -20.516 11.947 25.171 1.00 95.25 177 HIS A C 1
ATOM 1449 O O . HIS A 1 177 ? -19.487 12.391 25.692 1.00 95.25 177 HIS A O 1
ATOM 1455 N N . ASN A 1 178 ? -20.524 11.417 23.948 1.00 95.69 178 ASN A N 1
ATOM 1456 C CA . ASN A 1 178 ? -19.360 11.336 23.070 1.00 95.69 178 ASN A CA 1
ATOM 1457 C C . ASN A 1 178 ? -19.345 12.510 22.081 1.00 95.69 178 ASN A C 1
ATOM 1459 O O . ASN A 1 178 ? -19.746 12.402 20.919 1.00 95.69 178 ASN A O 1
ATOM 1463 N N . LYS A 1 179 ? -18.810 13.645 22.542 1.00 92.81 179 LYS A N 1
ATOM 1464 C CA . LYS A 1 179 ? -18.765 14.905 21.777 1.00 92.81 179 LYS A CA 1
ATOM 1465 C C . LYS A 1 179 ? -17.844 14.841 20.549 1.00 92.81 179 LYS A C 1
ATOM 1467 O O . LYS A 1 179 ? -17.942 15.710 19.687 1.00 92.81 179 LYS A O 1
ATOM 1472 N N . SER A 1 180 ? -16.968 13.832 20.470 1.00 92.44 180 SER A N 1
ATOM 1473 C CA . SER A 1 180 ? -16.106 13.563 19.311 1.00 92.44 180 SER A CA 1
ATOM 1474 C C . SER A 1 180 ? -16.833 12.848 18.173 1.00 92.44 180 SER A C 1
ATOM 1476 O O . SER A 1 180 ? -16.542 13.127 17.017 1.00 92.44 180 SER A O 1
ATOM 1478 N N . LEU A 1 181 ? -17.734 11.911 18.489 1.00 93.56 181 LEU A N 1
ATOM 1479 C CA . LEU A 1 181 ? -18.452 11.112 17.486 1.00 93.56 181 LEU A CA 1
ATOM 1480 C C . LEU A 1 181 ? -19.903 11.574 17.274 1.00 93.56 181 LEU A C 1
ATOM 1482 O O . LEU A 1 181 ? -20.580 11.041 16.401 1.00 93.56 181 LEU A O 1
ATOM 1486 N N . GLY A 1 182 ? -20.395 12.545 18.048 1.00 94.50 182 GLY A N 1
ATOM 1487 C CA . GLY A 1 182 ? -21.768 13.042 17.923 1.00 94.50 182 GLY A CA 1
ATOM 1488 C C . GLY A 1 182 ? -22.813 12.022 18.369 1.00 94.50 182 GLY A C 1
ATOM 1489 O O . GLY A 1 182 ? -23.860 11.906 17.736 1.00 94.50 182 GLY A O 1
ATOM 1490 N N . TYR A 1 183 ? -22.514 11.261 19.425 1.00 95.62 183 TYR A N 1
ATOM 1491 C CA . TYR A 1 183 ? -23.436 10.290 20.014 1.00 95.62 183 TYR A CA 1
ATOM 1492 C C . TYR A 1 183 ? -23.584 10.517 21.515 1.00 95.62 183 TYR A C 1
ATOM 1494 O O . TYR A 1 183 ? -22.582 10.601 22.227 1.00 95.62 183 TYR A O 1
ATOM 1502 N N . ASP A 1 184 ? -24.822 10.502 21.994 1.00 94.06 184 ASP A N 1
ATOM 1503 C CA . ASP A 1 184 ? -25.132 10.263 23.399 1.00 94.06 184 ASP A CA 1
ATOM 1504 C C . ASP A 1 184 ? -25.490 8.775 23.546 1.00 94.06 184 ASP A C 1
ATOM 1506 O O . ASP A 1 184 ? -26.360 8.254 22.844 1.00 94.06 184 ASP A O 1
ATOM 1510 N N . ILE A 1 185 ? -24.750 8.062 24.397 1.00 93.00 185 ILE A N 1
ATOM 1511 C CA . ILE A 1 185 ? -24.799 6.599 24.510 1.00 93.00 185 ILE A CA 1
ATOM 1512 C C . ILE A 1 185 ? -25.404 6.227 25.862 1.00 93.00 185 ILE A C 1
ATOM 1514 O O . ILE A 1 185 ? -24.809 6.500 26.904 1.00 93.00 185 ILE A O 1
ATOM 1518 N N . GLU A 1 186 ? -26.559 5.570 25.857 1.00 89.94 186 GLU A N 1
ATOM 1519 C CA . GLU A 1 186 ? -27.131 4.948 27.051 1.00 89.94 186 GLU A CA 1
ATOM 1520 C C . GLU A 1 186 ? -26.476 3.572 27.245 1.00 89.94 186 GLU A C 1
ATOM 1522 O O . GLU A 1 186 ? -26.549 2.713 26.363 1.00 89.94 186 GLU A O 1
ATOM 1527 N N . TYR A 1 187 ? -25.794 3.374 28.378 1.00 88.56 187 TYR A N 1
ATOM 1528 C CA . TYR A 1 187 ? -25.022 2.167 28.682 1.00 88.56 187 TYR A CA 1
ATOM 1529 C C . TYR A 1 187 ? -25.564 1.474 29.939 1.00 88.56 187 TYR A C 1
ATOM 1531 O O . TYR A 1 187 ? -25.510 2.023 31.044 1.00 88.56 187 TYR A O 1
ATOM 1539 N N . GLN A 1 188 ? -26.043 0.236 29.798 1.00 87.12 188 GLN A N 1
ATOM 1540 C CA . GLN A 1 188 ? -26.410 -0.624 30.927 1.00 87.12 188 GLN A CA 1
ATOM 1541 C C . GLN A 1 188 ? -25.256 -1.582 31.245 1.00 87.12 188 GLN A C 1
ATOM 1543 O O . GLN A 1 188 ? -25.016 -2.533 30.506 1.00 87.12 188 GLN A O 1
ATOM 1548 N N . LEU A 1 189 ? -24.537 -1.324 32.342 1.00 87.50 189 LEU A N 1
ATOM 1549 C CA . LEU A 1 189 ? -23.353 -2.090 32.746 1.00 87.50 189 LEU A CA 1
ATOM 1550 C C . LEU A 1 189 ? -23.710 -3.398 33.458 1.00 87.50 189 LEU A C 1
ATOM 1552 O O . LEU A 1 189 ? -24.228 -3.378 34.571 1.00 87.50 189 LEU A O 1
ATOM 1556 N N . GLU A 1 190 ? -23.349 -4.517 32.832 1.00 83.81 190 GLU A N 1
ATOM 1557 C CA . GLU A 1 190 ? -23.508 -5.869 33.378 1.00 83.81 190 GLU A CA 1
ATOM 1558 C C . GLU A 1 190 ? -22.282 -6.283 34.201 1.00 83.81 190 GLU A C 1
ATOM 1560 O O . GLU A 1 190 ? -22.393 -6.575 35.391 1.00 83.81 190 GLU A O 1
ATOM 1565 N N . GLN A 1 191 ? -21.100 -6.261 33.576 1.00 84.88 191 GLN A N 1
ATOM 1566 C CA . GLN A 1 191 ? -19.829 -6.653 34.181 1.00 84.88 191 GLN A CA 1
ATOM 1567 C C . GLN A 1 191 ? -18.700 -5.765 33.653 1.00 84.88 191 GLN A C 1
ATOM 1569 O O . GLN A 1 191 ? -18.610 -5.491 32.458 1.00 84.88 191 GLN A O 1
ATOM 1574 N N . PHE A 1 192 ? -17.808 -5.337 34.544 1.00 92.25 192 PHE A N 1
ATOM 1575 C CA . PHE A 1 192 ? -16.521 -4.743 34.191 1.00 92.25 192 PHE A CA 1
ATOM 1576 C C . PHE A 1 192 ? -15.449 -5.250 35.152 1.00 92.25 192 PHE A C 1
ATOM 1578 O O . PHE A 1 192 ? -15.596 -5.129 36.372 1.00 92.25 192 PHE A O 1
ATOM 1585 N N . ASN A 1 193 ? -14.356 -5.763 34.590 1.00 92.50 193 ASN A N 1
ATOM 1586 C CA . ASN A 1 193 ? -13.165 -6.216 35.299 1.00 92.50 193 ASN A CA 1
ATOM 1587 C C . ASN A 1 193 ? -11.927 -5.603 34.627 1.00 92.50 193 ASN A C 1
ATOM 1589 O O . ASN A 1 193 ? -11.732 -5.774 33.428 1.00 92.50 193 ASN A O 1
ATOM 1593 N N . ALA A 1 194 ? -11.051 -4.930 35.377 1.00 91.62 194 ALA A N 1
ATOM 1594 C CA . ALA A 1 194 ? -9.788 -4.406 34.846 1.00 91.62 194 ALA A CA 1
ATOM 1595 C C . ALA A 1 194 ? -8.595 -4.711 35.761 1.00 91.62 194 ALA A C 1
ATOM 1597 O O . ALA A 1 194 ? -8.619 -4.434 36.962 1.00 91.62 194 ALA A O 1
ATOM 1598 N N . THR A 1 195 ? -7.527 -5.256 35.183 1.00 89.19 195 THR A N 1
ATOM 1599 C CA . THR A 1 195 ? -6.232 -5.483 35.842 1.00 89.19 195 THR A CA 1
ATOM 1600 C C . THR A 1 195 ? -5.229 -4.403 35.404 1.00 89.19 195 THR A C 1
ATOM 1602 O O . THR A 1 195 ? -5.617 -3.308 34.997 1.00 89.19 195 THR A O 1
ATOM 1605 N N . THR A 1 196 ? -3.925 -4.665 35.513 1.00 78.62 196 THR A N 1
ATOM 1606 C CA . THR A 1 196 ? -2.868 -3.818 34.934 1.00 78.62 196 THR A CA 1
ATOM 1607 C C . THR A 1 196 ? -2.562 -4.137 33.467 1.00 78.62 196 THR A C 1
ATOM 1609 O O . THR A 1 196 ? -1.906 -3.330 32.812 1.00 78.62 196 THR A O 1
ATOM 1612 N N . THR A 1 197 ? -3.010 -5.288 32.950 1.00 77.69 197 THR A N 1
ATOM 1613 C CA . THR A 1 197 ? -2.670 -5.793 31.602 1.00 77.69 197 THR A CA 1
ATOM 1614 C C . THR A 1 197 ? -3.884 -6.205 30.771 1.00 77.69 197 THR A C 1
ATOM 1616 O O . THR A 1 197 ? -3.831 -6.138 29.548 1.00 77.69 197 THR A O 1
ATOM 1619 N N . THR A 1 198 ? -4.973 -6.613 31.419 1.00 84.00 198 THR A N 1
ATOM 1620 C CA . THR A 1 198 ? -6.216 -7.085 30.798 1.00 84.00 198 THR A CA 1
ATOM 1621 C C . THR A 1 198 ? -7.410 -6.272 31.277 1.00 84.00 198 THR A C 1
ATOM 1623 O O . THR A 1 198 ? -7.409 -5.701 32.370 1.00 84.00 198 THR A O 1
ATOM 1626 N N . TYR A 1 199 ? -8.447 -6.234 30.452 1.00 86.81 199 TYR A N 1
ATOM 1627 C CA . TYR A 1 199 ? -9.737 -5.652 30.779 1.00 86.81 199 TYR A CA 1
ATOM 1628 C C . TYR A 1 199 ? -10.832 -6.477 30.106 1.00 86.81 199 TYR A C 1
ATOM 1630 O O . TYR A 1 199 ? -10.607 -7.104 29.074 1.00 86.81 199 TYR A O 1
ATOM 1638 N N . GLU A 1 200 ? -12.011 -6.453 30.698 1.00 87.12 200 GLU A N 1
ATOM 1639 C CA . GLU A 1 200 ? -13.220 -7.105 30.225 1.00 87.12 200 GLU A CA 1
ATOM 1640 C C . GLU A 1 200 ? -14.380 -6.174 30.574 1.00 87.12 200 GLU A C 1
ATOM 1642 O O . GLU A 1 200 ? -14.455 -5.666 31.697 1.00 87.12 200 GLU A O 1
ATOM 1647 N N . PHE A 1 201 ? -15.274 -5.927 29.620 1.00 86.56 201 PHE A N 1
ATOM 1648 C CA . PHE A 1 201 ? -16.530 -5.237 29.878 1.00 86.56 201 PHE A CA 1
ATOM 1649 C C . PHE A 1 201 ? -17.656 -5.846 29.048 1.00 86.56 201 PHE A C 1
ATOM 1651 O O . PHE A 1 201 ? -17.442 -6.279 27.917 1.00 86.56 201 PHE A O 1
ATOM 1658 N N . SER A 1 202 ? -18.857 -5.840 29.611 1.00 82.94 202 SER A N 1
ATOM 1659 C CA . SER A 1 202 ? -20.096 -6.185 28.925 1.00 82.94 202 SER A CA 1
ATOM 1660 C C . SER A 1 202 ? -21.230 -5.267 29.372 1.00 82.94 202 SER A C 1
ATOM 1662 O O . SER A 1 202 ? -21.110 -4.495 30.334 1.00 82.94 202 SER A O 1
ATOM 1664 N N . GLY A 1 203 ? -22.318 -5.287 28.617 1.00 83.00 203 GLY A N 1
ATOM 1665 C CA . GLY A 1 203 ? -23.421 -4.363 28.784 1.00 83.00 203 GLY A CA 1
ATOM 1666 C C . GLY A 1 203 ? -24.126 -4.066 27.472 1.00 83.00 203 GLY A C 1
ATOM 1667 O O . GLY A 1 203 ? -23.662 -4.430 26.389 1.00 83.00 203 GLY A O 1
ATOM 1668 N N . LYS A 1 204 ? -25.252 -3.372 27.595 1.00 82.75 204 LYS A N 1
ATOM 1669 C CA . LYS A 1 204 ? -26.154 -3.040 26.489 1.00 82.75 204 LYS A CA 1
ATOM 1670 C C . LYS A 1 204 ? -25.963 -1.574 26.140 1.00 82.75 204 LYS A C 1
ATOM 1672 O O . LYS A 1 204 ? -26.018 -0.730 27.036 1.00 82.75 204 LYS A O 1
ATOM 1677 N N . LEU A 1 205 ? -25.736 -1.286 24.861 1.00 85.94 205 LEU A N 1
ATOM 1678 C CA . LEU A 1 205 ? -25.586 0.073 24.351 1.00 85.94 205 LEU A CA 1
ATOM 1679 C C . LEU A 1 205 ? -26.823 0.459 23.535 1.00 85.94 205 LEU A C 1
ATOM 1681 O O . LEU A 1 205 ? -27.271 -0.316 22.692 1.00 85.94 205 LEU A O 1
ATOM 1685 N N . LEU A 1 206 ? -27.323 1.675 23.727 1.00 85.94 206 LEU A N 1
ATOM 1686 C CA . LEU A 1 206 ? -28.248 2.334 22.806 1.00 85.94 206 LEU A CA 1
ATOM 1687 C C . LEU A 1 206 ? -27.639 3.675 22.391 1.00 85.94 206 LEU A C 1
ATOM 1689 O O . LEU A 1 206 ? -27.362 4.529 23.235 1.00 85.94 206 LEU A O 1
ATOM 1693 N N . TYR A 1 207 ? -27.413 3.849 21.090 1.00 90.69 207 TYR A N 1
ATOM 1694 C CA . TYR A 1 207 ? -26.837 5.070 20.532 1.00 90.69 207 TYR A CA 1
ATOM 1695 C C . TYR A 1 207 ? -27.945 6.044 20.123 1.00 90.69 207 TYR A C 1
ATOM 1697 O O . TYR A 1 207 ? -28.866 5.677 19.393 1.00 90.69 207 TYR A O 1
ATOM 1705 N N . ARG A 1 208 ? -27.827 7.305 20.541 1.00 90.38 208 ARG A N 1
ATOM 1706 C CA . ARG A 1 208 ? -28.675 8.415 20.092 1.00 90.38 208 ARG A CA 1
ATOM 1707 C C . ARG A 1 208 ? -27.784 9.449 19.407 1.00 90.38 208 ARG A C 1
ATOM 1709 O O . ARG A 1 208 ? -26.739 9.806 19.946 1.00 90.38 208 ARG A O 1
ATOM 1716 N N . GLU A 1 209 ? -28.149 9.903 18.211 1.00 91.62 209 GLU A N 1
ATOM 1717 C CA . GLU A 1 209 ? -27.364 10.931 17.515 1.00 91.62 209 GLU A CA 1
ATOM 1718 C C . GLU A 1 209 ? -27.588 12.308 18.142 1.00 91.62 209 GLU A C 1
ATOM 1720 O O . GLU A 1 209 ? -28.717 12.690 18.451 1.00 91.62 209 GLU A O 1
ATOM 1725 N N . MET A 1 210 ? -26.502 13.055 18.323 1.00 92.75 210 MET A N 1
ATOM 1726 C CA . MET A 1 210 ? -26.558 14.440 18.781 1.00 92.75 210 MET A CA 1
ATOM 1727 C C . MET A 1 210 ? -26.909 15.363 17.609 1.00 92.75 210 MET A C 1
ATOM 1729 O O . MET A 1 210 ? -26.389 15.195 16.509 1.00 92.75 210 MET A O 1
ATOM 1733 N N . THR A 1 211 ? -27.710 16.403 17.840 1.00 92.25 211 THR A N 1
ATOM 1734 C CA . THR A 1 211 ? -27.929 17.446 16.825 1.00 92.25 211 THR A CA 1
ATOM 1735 C C . THR A 1 211 ? -26.664 18.293 16.655 1.00 92.25 211 THR A C 1
ATOM 1737 O O . THR A 1 211 ? -26.192 18.915 17.612 1.00 92.25 211 THR A O 1
ATOM 1740 N N . ALA A 1 212 ? -26.112 18.345 15.440 1.00 90.44 212 ALA A N 1
ATOM 1741 C CA . ALA A 1 212 ? -24.977 19.209 15.118 1.00 90.44 212 ALA A CA 1
ATOM 1742 C C . ALA A 1 212 ? -25.371 20.695 15.185 1.00 90.44 212 ALA A C 1
ATOM 1744 O O . ALA A 1 212 ? -26.487 21.072 14.829 1.00 90.44 212 ALA A O 1
ATOM 1745 N N . LYS A 1 213 ? -24.443 21.566 15.605 1.00 90.88 213 LYS A N 1
ATOM 1746 C CA . LYS A 1 213 ? -24.668 23.026 15.615 1.00 90.88 213 LYS A CA 1
ATOM 1747 C C . LYS A 1 213 ? -24.542 23.662 14.230 1.00 90.88 213 LYS A C 1
ATOM 1749 O O . LYS A 1 213 ? -25.055 24.757 14.023 1.00 90.88 213 LYS A O 1
ATOM 1754 N N . ASN A 1 214 ? -23.794 23.023 13.332 1.00 91.69 214 ASN A N 1
ATOM 1755 C CA . ASN A 1 214 ? -23.578 23.419 11.944 1.00 91.69 214 ASN A CA 1
ATOM 1756 C C . ASN A 1 214 ? -22.970 22.254 11.139 1.00 91.69 214 ASN A C 1
ATOM 1758 O O . ASN A 1 214 ? -22.450 21.288 11.707 1.00 91.69 214 ASN A O 1
ATOM 1762 N N . ASP A 1 215 ? -22.971 22.389 9.814 1.00 87.56 215 ASP A N 1
ATOM 1763 C CA . ASP A 1 215 ? -22.455 21.389 8.867 1.00 87.56 215 ASP A CA 1
ATOM 1764 C C . ASP A 1 215 ? -20.965 21.073 9.088 1.00 87.56 215 ASP A C 1
ATOM 1766 O O . ASP A 1 215 ? -20.509 19.956 8.850 1.00 87.56 215 ASP A O 1
ATOM 1770 N N . ALA A 1 216 ? -20.191 22.042 9.589 1.00 83.12 216 ALA A N 1
ATOM 1771 C CA . ALA A 1 216 ? -18.781 21.849 9.919 1.00 83.12 216 ALA A CA 1
ATOM 1772 C C . ALA A 1 216 ? -18.589 20.872 11.094 1.00 83.12 216 ALA A C 1
ATOM 1774 O O . ALA A 1 216 ? -17.710 20.013 11.033 1.00 83.12 216 ALA A O 1
ATOM 1775 N N . GLN A 1 217 ? -19.429 20.958 12.132 1.00 89.69 217 GLN A N 1
ATOM 1776 C CA . GLN A 1 217 ? -19.425 20.010 13.248 1.00 89.69 217 GLN A CA 1
ATOM 1777 C C . GLN A 1 217 ? -19.921 18.628 12.810 1.00 89.69 217 GLN A C 1
ATOM 1779 O O . GLN A 1 217 ? -19.308 17.627 13.176 1.00 89.69 217 GLN A O 1
ATOM 1784 N N . GLN A 1 218 ? -20.978 18.572 11.993 1.00 87.88 218 GLN A N 1
ATOM 1785 C CA . GLN A 1 218 ? -21.463 17.323 11.398 1.00 87.88 218 GLN A CA 1
ATOM 1786 C C . GLN A 1 218 ? -20.339 16.619 10.617 1.00 87.88 218 GLN A C 1
ATOM 1788 O O . GLN A 1 218 ? -20.086 15.430 10.811 1.00 87.88 218 GLN A O 1
ATOM 1793 N N . LYS A 1 219 ? -19.582 17.376 9.814 1.00 84.25 219 LYS A N 1
ATOM 1794 C CA . LYS A 1 219 ? -18.439 16.861 9.055 1.00 84.25 219 LYS A CA 1
ATOM 1795 C C . LYS A 1 219 ? -17.237 16.475 9.930 1.00 84.25 219 LYS A C 1
ATOM 1797 O O . LYS A 1 219 ? -16.553 15.509 9.595 1.00 84.25 219 LYS A O 1
ATOM 1802 N N . GLU A 1 220 ? -16.969 17.158 11.052 1.00 86.31 220 GLU A N 1
ATOM 1803 C CA . GLU A 1 220 ? -15.958 16.682 12.021 1.00 86.31 220 GLU A CA 1
ATOM 1804 C C . GLU A 1 220 ? -16.377 15.331 12.618 1.00 86.31 220 GLU A C 1
ATOM 1806 O O . GLU A 1 220 ? -15.550 14.420 12.690 1.00 86.31 220 GLU A O 1
ATOM 1811 N N . TRP A 1 221 ? -17.652 15.168 12.986 1.00 90.62 221 TRP A N 1
ATOM 1812 C CA . TRP A 1 221 ? -18.175 13.897 13.488 1.00 90.62 221 TRP A CA 1
ATOM 1813 C C . TRP A 1 221 ? -18.091 12.783 12.442 1.00 90.62 221 TRP A C 1
ATOM 1815 O O . TRP A 1 221 ? -17.626 11.696 12.766 1.00 90.62 221 TRP A O 1
ATOM 1825 N N . GLU A 1 222 ? -18.452 13.033 11.183 1.00 88.00 222 GLU A N 1
ATOM 1826 C CA . GLU A 1 222 ? -18.313 12.053 10.093 1.00 88.00 222 GLU A CA 1
ATOM 1827 C C . GLU A 1 222 ? -16.858 11.616 9.870 1.00 88.00 222 GLU A C 1
ATOM 1829 O O . GLU A 1 222 ? -16.585 10.420 9.736 1.00 88.00 222 GLU A O 1
ATOM 1834 N N . LEU A 1 223 ? -15.905 12.554 9.899 1.00 83.94 223 LEU A N 1
ATOM 1835 C CA . LEU A 1 223 ? -14.474 12.242 9.812 1.00 83.94 223 LEU A CA 1
ATOM 1836 C C . LEU A 1 223 ? -13.985 11.442 11.031 1.00 83.94 223 LEU A C 1
ATOM 1838 O O . LEU A 1 223 ? -13.247 10.469 10.867 1.00 83.94 223 LEU A O 1
ATOM 1842 N N . ALA A 1 224 ? -14.420 11.801 12.241 1.00 87.88 224 ALA A N 1
ATOM 1843 C CA . ALA A 1 224 ? -14.059 11.092 13.468 1.00 87.88 224 ALA A CA 1
ATOM 1844 C C . ALA A 1 224 ? -14.672 9.679 13.538 1.00 87.88 224 ALA A C 1
ATOM 1846 O O . ALA A 1 224 ? -14.011 8.749 14.004 1.00 87.88 224 ALA A O 1
ATOM 1847 N N . ARG A 1 225 ? -15.897 9.493 13.024 1.00 91.44 225 ARG A N 1
ATOM 1848 C CA . ARG A 1 225 ? -16.551 8.183 12.871 1.00 91.44 225 ARG A CA 1
ATOM 1849 C C . ARG A 1 225 ? -15.803 7.312 11.857 1.00 91.44 225 ARG A C 1
ATOM 1851 O O . ARG A 1 225 ? -15.464 6.177 12.178 1.00 91.44 225 ARG A O 1
ATOM 1858 N N . ASN A 1 226 ? -15.447 7.851 10.688 1.00 87.50 226 ASN A N 1
ATOM 1859 C CA . ASN A 1 226 ? -14.649 7.127 9.691 1.00 87.50 226 ASN A CA 1
ATOM 1860 C C . ASN A 1 226 ? -13.260 6.716 10.237 1.00 87.50 226 ASN A C 1
ATOM 1862 O O . ASN A 1 226 ? -12.817 5.594 9.993 1.00 87.50 226 ASN A O 1
ATOM 1866 N N . ASP A 1 227 ? -12.583 7.567 11.019 1.00 86.25 227 ASP A N 1
ATOM 1867 C CA . ASP A 1 227 ? -11.303 7.221 11.665 1.00 86.25 227 ASP A CA 1
ATOM 1868 C C . ASP A 1 227 ? -11.462 6.145 12.760 1.00 86.25 227 ASP A C 1
ATOM 1870 O O . ASP A 1 227 ? -10.700 5.170 12.800 1.00 86.25 227 ASP A O 1
ATOM 1874 N N . ALA A 1 228 ? -12.497 6.259 13.601 1.00 90.44 228 ALA A N 1
ATOM 1875 C CA . ALA A 1 228 ? -12.831 5.251 14.608 1.00 90.44 228 ALA A CA 1
ATOM 1876 C C . ALA A 1 228 ? -13.134 3.882 13.968 1.00 90.44 228 ALA A C 1
ATOM 1878 O O . ALA A 1 228 ? -12.607 2.861 14.426 1.00 90.44 228 ALA A O 1
ATOM 1879 N N . TYR A 1 229 ? -13.886 3.865 12.863 1.00 90.94 229 TYR A N 1
ATOM 1880 C CA . TYR A 1 229 ? -14.191 2.664 12.084 1.00 90.94 229 TYR A CA 1
ATOM 1881 C C . TYR A 1 229 ? -12.931 2.029 11.480 1.00 90.94 229 TYR A C 1
ATOM 1883 O O . TYR A 1 229 ? -12.660 0.850 11.717 1.00 90.94 229 TYR A O 1
ATOM 1891 N N . ARG A 1 230 ? -12.122 2.798 10.744 1.00 87.50 230 ARG A N 1
ATOM 1892 C CA . ARG A 1 230 ? -10.962 2.290 9.992 1.00 87.50 230 ARG A CA 1
ATOM 1893 C C . ARG A 1 230 ? -9.928 1.627 10.904 1.00 87.50 230 ARG A C 1
ATOM 1895 O O . ARG A 1 230 ? -9.480 2.207 11.898 1.00 87.50 230 ARG A O 1
ATOM 1902 N N . GLY A 1 231 ? -9.563 0.386 10.588 1.00 88.00 231 GLY A N 1
ATOM 1903 C CA . GLY A 1 231 ? -8.683 -0.449 11.420 1.00 88.00 231 GLY A CA 1
ATOM 1904 C C . GLY A 1 231 ? -9.295 -0.876 12.766 1.00 88.00 231 GLY A C 1
ATOM 1905 O O . GLY A 1 231 ? -8.567 -1.164 13.708 1.00 88.00 231 GLY A O 1
ATOM 1906 N N . SER A 1 232 ? -10.623 -0.837 12.927 1.00 92.06 232 SER A N 1
ATOM 1907 C CA . SER A 1 232 ? -11.317 -1.494 14.050 1.00 92.06 232 SER A CA 1
ATOM 1908 C C . SER A 1 232 ? -11.547 -2.986 13.776 1.00 92.06 232 SER A C 1
ATOM 1910 O O . SER A 1 232 ? -11.407 -3.445 12.641 1.00 92.06 232 SER A O 1
ATOM 1912 N N . ILE A 1 233 ? -11.974 -3.729 14.803 1.00 91.44 233 ILE A N 1
ATOM 1913 C CA . ILE A 1 233 ? -12.397 -5.126 14.641 1.00 91.44 233 ILE A CA 1
ATOM 1914 C C . ILE A 1 233 ? -13.599 -5.247 13.691 1.00 91.44 233 ILE A C 1
ATOM 1916 O O . ILE A 1 233 ? -13.612 -6.138 12.854 1.00 91.44 233 ILE A O 1
ATOM 1920 N N . TYR A 1 234 ? -14.548 -4.305 13.726 1.00 89.31 234 TYR A N 1
ATOM 1921 C CA . TYR A 1 234 ? -15.696 -4.289 12.812 1.00 89.31 234 TYR A CA 1
ATOM 1922 C C . TYR A 1 234 ? -15.279 -4.056 11.353 1.00 89.31 234 TYR A C 1
ATOM 1924 O O . TYR A 1 234 ? -15.806 -4.720 10.467 1.00 89.31 234 TYR A O 1
ATOM 1932 N N . HIS A 1 235 ? -14.292 -3.184 11.100 1.00 91.81 235 HIS A N 1
ATOM 1933 C CA . HIS A 1 235 ? -13.705 -3.015 9.762 1.00 91.81 235 HIS A CA 1
ATOM 1934 C C . HIS A 1 235 ? -13.059 -4.316 9.280 1.00 91.81 235 HIS A C 1
ATOM 1936 O O . HIS A 1 235 ? -13.339 -4.760 8.176 1.00 91.81 235 HIS A O 1
ATOM 1942 N N . PHE A 1 236 ? -12.255 -4.968 10.128 1.00 93.56 236 PHE A N 1
ATOM 1943 C CA . PHE A 1 236 ? -11.622 -6.241 9.782 1.00 93.56 236 PHE A CA 1
ATOM 1944 C C . PHE A 1 236 ? -12.646 -7.340 9.470 1.00 93.56 236 PHE A C 1
ATOM 1946 O O . PHE A 1 236 ? -12.562 -7.978 8.425 1.00 93.56 236 PHE A O 1
ATOM 1953 N N . LEU A 1 237 ? -13.637 -7.539 10.342 1.00 91.38 237 LEU A N 1
ATOM 1954 C CA . LEU A 1 237 ? -14.646 -8.582 10.160 1.00 91.38 237 LEU A CA 1
ATOM 1955 C C . LEU A 1 237 ? -15.543 -8.309 8.945 1.00 91.38 237 LEU A C 1
ATOM 1957 O O . LEU A 1 237 ? -15.802 -9.234 8.179 1.00 91.38 237 LEU A O 1
ATOM 1961 N N . ARG A 1 238 ? -15.954 -7.056 8.700 1.00 88.06 238 ARG A N 1
ATOM 1962 C CA . ARG A 1 238 ? -16.720 -6.689 7.494 1.00 88.06 238 ARG A CA 1
ATOM 1963 C C . ARG A 1 238 ? -15.890 -6.890 6.217 1.00 88.06 238 ARG A C 1
ATOM 1965 O O . ARG A 1 238 ? -16.393 -7.464 5.253 1.00 88.06 238 ARG A O 1
ATOM 1972 N N . ALA A 1 239 ? -14.606 -6.527 6.234 1.00 88.06 239 ALA A N 1
ATOM 1973 C CA . ALA A 1 239 ? -13.700 -6.757 5.111 1.00 88.06 239 ALA A CA 1
ATOM 1974 C C . ALA A 1 239 ? -13.540 -8.257 4.797 1.00 88.06 239 ALA A C 1
ATOM 1976 O O . ALA A 1 239 ? -13.640 -8.655 3.638 1.00 88.06 239 ALA A O 1
ATOM 1977 N N . VAL A 1 240 ? -13.367 -9.107 5.818 1.00 89.31 240 VAL A N 1
ATOM 1978 C CA . VAL A 1 240 ? -13.308 -10.574 5.649 1.00 89.31 240 VAL A CA 1
ATOM 1979 C C . VAL A 1 240 ? -14.637 -11.133 5.134 1.00 89.31 240 VAL A C 1
ATOM 1981 O O . VAL A 1 240 ? -14.647 -11.946 4.209 1.00 89.31 240 VAL A O 1
ATOM 1984 N N . ALA A 1 241 ? -15.770 -10.665 5.666 1.00 82.94 241 ALA A N 1
ATOM 1985 C CA . ALA A 1 241 ? -17.099 -11.086 5.227 1.00 82.94 241 ALA A CA 1
ATOM 1986 C C . ALA A 1 241 ? -17.377 -10.776 3.746 1.00 82.94 241 ALA A C 1
ATOM 1988 O O . ALA A 1 241 ? -18.033 -11.562 3.059 1.00 82.94 241 ALA A O 1
ATOM 1989 N N . HIS A 1 242 ? -16.860 -9.653 3.244 1.00 78.88 242 HIS A N 1
ATOM 1990 C CA . HIS A 1 242 ? -16.962 -9.252 1.839 1.00 78.88 242 HIS A CA 1
ATOM 1991 C C . HIS A 1 242 ? -15.816 -9.769 0.952 1.00 78.88 242 HIS A C 1
ATOM 1993 O O . HIS A 1 242 ? -15.836 -9.510 -0.251 1.00 78.88 242 HIS A O 1
ATOM 1999 N N . LYS A 1 243 ? -14.848 -10.508 1.515 1.00 79.06 243 LYS A N 1
ATOM 2000 C CA . LYS A 1 243 ? -13.629 -11.000 0.841 1.00 79.06 243 LYS A CA 1
ATOM 2001 C C . LYS A 1 243 ? -12.775 -9.877 0.238 1.00 79.06 243 LYS A C 1
ATOM 2003 O O . LYS A 1 243 ? -12.422 -9.891 -0.941 1.00 79.06 243 LYS A O 1
ATOM 2008 N N . LYS A 1 244 ? -12.512 -8.873 1.075 1.00 80.81 244 LYS A N 1
ATOM 2009 C CA . LYS A 1 244 ? -11.813 -7.622 0.765 1.00 80.81 244 LYS A CA 1
ATOM 2010 C C . LYS A 1 244 ? -10.714 -7.266 1.769 1.00 80.81 244 LYS A C 1
ATOM 2012 O O . LYS A 1 244 ? -10.182 -6.158 1.688 1.00 80.81 244 LYS A O 1
ATOM 2017 N N . SER A 1 245 ? -10.349 -8.138 2.714 1.00 82.06 245 SER A N 1
ATOM 2018 C CA . SER A 1 245 ? -9.415 -7.757 3.789 1.00 82.06 245 SER A CA 1
ATOM 2019 C C . SER A 1 245 ? -8.074 -7.259 3.241 1.00 82.06 245 SER A C 1
ATOM 2021 O O . SER A 1 245 ? -7.594 -6.204 3.657 1.00 82.06 245 SER A O 1
ATOM 2023 N N . GLN A 1 246 ? -7.526 -7.933 2.225 1.00 79.88 246 GLN A N 1
ATOM 2024 C CA . GLN A 1 246 ? -6.266 -7.535 1.594 1.00 79.88 246 GLN A CA 1
ATOM 2025 C C . GLN A 1 246 ? -6.344 -6.202 0.828 1.00 79.88 246 GLN A C 1
ATOM 2027 O O . GLN A 1 246 ? -5.338 -5.490 0.789 1.00 79.88 246 GLN A O 1
ATOM 2032 N N . SER A 1 247 ? -7.506 -5.848 0.261 1.00 71.25 247 SER A N 1
ATOM 2033 C CA . SER A 1 247 ? -7.747 -4.568 -0.434 1.00 71.25 247 SER A CA 1
ATOM 2034 C C . SER A 1 247 ? -8.091 -3.414 0.513 1.00 71.25 247 SER A C 1
ATOM 2036 O O . SER A 1 247 ? -7.693 -2.281 0.271 1.00 71.25 247 SER A O 1
ATOM 2038 N N . GLU A 1 248 ? -8.763 -3.690 1.634 1.00 78.25 248 GLU A N 1
ATOM 2039 C CA . GLU A 1 248 ? -9.084 -2.691 2.668 1.00 78.25 248 GLU A CA 1
ATOM 2040 C C . GLU A 1 248 ? -7.885 -2.413 3.606 1.00 78.25 248 GLU A C 1
ATOM 2042 O O . GLU A 1 248 ? -7.976 -1.620 4.547 1.00 78.25 248 GLU A O 1
ATOM 2047 N N . GLY A 1 249 ? -6.717 -2.988 3.290 1.00 80.88 249 GLY A N 1
ATOM 2048 C CA . GLY A 1 249 ? -5.419 -2.673 3.893 1.00 80.88 249 GLY A CA 1
ATOM 2049 C C . GLY A 1 249 ? -4.991 -3.596 5.025 1.00 80.88 249 GLY A C 1
ATOM 2050 O O . GLY A 1 249 ? -4.114 -3.217 5.801 1.00 80.88 249 GLY A O 1
ATOM 2051 N N . PHE A 1 250 ? -5.596 -4.777 5.150 1.00 86.88 250 PHE A N 1
ATOM 2052 C CA . PHE A 1 250 ? -5.182 -5.775 6.127 1.00 86.88 250 PHE A CA 1
ATOM 2053 C C . PHE A 1 250 ? -4.157 -6.766 5.550 1.00 86.88 250 PHE A C 1
ATOM 2055 O O . PHE A 1 250 ? -4.218 -7.182 4.389 1.00 86.88 250 PHE A O 1
ATOM 2062 N N . ARG A 1 251 ? -3.215 -7.179 6.397 1.00 85.06 251 ARG A N 1
ATOM 2063 C CA . ARG A 1 251 ? -2.407 -8.398 6.240 1.00 85.06 251 ARG A CA 1
ATOM 2064 C C . ARG A 1 251 ? -2.574 -9.218 7.514 1.00 85.06 251 ARG A C 1
ATOM 2066 O O . ARG A 1 251 ? -2.740 -8.640 8.590 1.00 85.06 251 ARG A O 1
ATOM 2073 N N . VAL A 1 252 ? -2.613 -10.542 7.403 1.00 87.56 252 VAL A N 1
ATOM 2074 C CA . VAL A 1 252 ? -2.897 -11.418 8.546 1.00 87.56 252 VAL A CA 1
ATOM 2075 C C . VAL A 1 252 ? -1.898 -12.555 8.586 1.00 87.56 252 VAL A C 1
ATOM 2077 O O . VAL A 1 252 ? -1.638 -13.196 7.574 1.00 87.56 252 VAL A O 1
ATOM 2080 N N . TYR A 1 253 ? -1.372 -12.824 9.773 1.00 85.50 253 TYR A N 1
ATOM 2081 C CA . TYR A 1 253 ? -0.365 -13.840 10.017 1.00 85.50 253 TYR A CA 1
ATOM 2082 C C . TYR A 1 253 ? -0.835 -14.811 11.097 1.00 85.50 253 TYR A C 1
ATOM 2084 O O . TYR A 1 253 ? -1.647 -14.471 11.965 1.00 85.50 253 TYR A O 1
ATOM 2092 N N . LEU A 1 254 ? -0.309 -16.030 11.051 1.00 82.81 254 LEU A N 1
ATOM 2093 C CA . LEU A 1 254 ? -0.428 -17.006 12.125 1.00 82.81 254 LEU A CA 1
ATOM 2094 C C . LEU A 1 254 ? 0.851 -17.022 12.951 1.00 82.81 254 LEU A C 1
ATOM 2096 O O . LEU A 1 254 ? 1.938 -17.219 12.409 1.00 82.81 254 LEU A O 1
ATOM 2100 N N . ASP A 1 255 ? 0.686 -16.870 14.262 1.00 69.38 255 ASP A N 1
ATOM 2101 C CA . ASP A 1 255 ? 1.734 -17.136 15.241 1.00 69.38 255 ASP A CA 1
ATOM 2102 C C . ASP A 1 255 ? 1.869 -18.654 15.427 1.00 69.38 255 ASP A C 1
ATOM 2104 O O . ASP A 1 255 ? 0.907 -19.332 15.804 1.00 69.38 255 ASP A O 1
ATOM 2108 N N . THR A 1 256 ? 3.047 -19.195 15.117 1.00 58.66 256 THR A N 1
ATOM 2109 C CA . THR A 1 256 ? 3.313 -20.639 15.162 1.00 58.66 256 THR A CA 1
ATOM 2110 C C . THR A 1 256 ? 3.841 -21.129 16.515 1.00 58.66 256 THR A C 1
ATOM 2112 O O . THR A 1 256 ? 4.098 -22.324 16.657 1.00 58.66 256 THR A O 1
ATOM 2115 N N . ASP A 1 257 ? 4.053 -20.245 17.497 1.00 56.50 257 ASP A N 1
ATOM 2116 C CA . ASP A 1 257 ? 4.692 -20.579 18.776 1.00 56.50 257 ASP A CA 1
ATOM 2117 C C . ASP A 1 257 ? 3.667 -20.669 19.923 1.00 56.50 257 ASP A C 1
ATOM 2119 O O . ASP A 1 257 ? 2.989 -19.703 20.276 1.00 56.50 257 ASP A O 1
ATOM 2123 N N . THR A 1 258 ? 3.550 -21.847 20.539 1.00 48.88 258 THR A N 1
ATOM 2124 C CA . THR A 1 258 ? 2.638 -22.080 21.673 1.00 48.88 258 THR A CA 1
ATOM 2125 C C . THR A 1 258 ? 3.248 -21.717 23.032 1.00 48.88 258 THR A C 1
ATOM 2127 O O . THR A 1 258 ? 2.575 -21.851 24.057 1.00 48.88 258 THR A O 1
ATOM 2130 N N . THR A 1 259 ? 4.507 -21.264 23.090 1.00 44.00 259 THR A N 1
ATOM 2131 C CA . THR A 1 259 ? 5.198 -21.028 24.365 1.00 44.00 259 THR A CA 1
ATOM 2132 C C . THR A 1 259 ? 4.872 -19.661 24.976 1.00 44.00 259 THR A C 1
ATOM 2134 O O . THR A 1 259 ? 5.092 -18.598 24.400 1.00 44.00 259 THR A O 1
ATOM 2137 N N . THR A 1 260 ? 4.377 -19.667 26.217 1.00 40.91 260 THR A N 1
ATOM 2138 C CA . THR A 1 260 ? 3.950 -18.461 26.948 1.00 40.91 260 THR A CA 1
ATOM 2139 C C . THR A 1 260 ? 5.122 -17.677 27.557 1.00 40.91 260 THR A C 1
ATOM 2141 O O . THR A 1 260 ? 5.129 -17.380 28.755 1.00 40.91 260 THR A O 1
ATOM 2144 N N . GLN A 1 261 ? 6.143 -17.348 26.762 1.00 40.78 261 GLN A N 1
ATOM 2145 C CA . GLN A 1 261 ? 7.204 -16.438 27.203 1.00 40.78 261 GLN A CA 1
ATOM 2146 C C . GLN A 1 261 ? 6.703 -14.986 27.268 1.00 40.78 261 GLN A C 1
ATOM 2148 O O . GLN A 1 261 ? 5.804 -14.573 26.534 1.00 40.78 261 GLN A O 1
ATOM 2153 N N . ARG A 1 262 ? 7.307 -14.173 28.147 1.00 37.97 262 ARG A N 1
ATOM 2154 C CA . ARG A 1 262 ? 7.057 -12.724 28.188 1.00 37.97 262 ARG A CA 1
ATOM 2155 C C . ARG A 1 262 ? 7.627 -12.074 26.929 1.00 37.97 262 ARG A C 1
ATOM 2157 O O . ARG A 1 262 ? 8.825 -11.820 26.850 1.00 37.97 262 ARG A O 1
ATOM 2164 N N . ILE A 1 263 ? 6.751 -11.804 25.968 1.00 45.25 263 ILE A N 1
ATOM 2165 C CA . ILE A 1 263 ? 7.108 -11.185 24.693 1.00 45.25 263 ILE A CA 1
ATOM 2166 C C . ILE A 1 263 ? 7.696 -9.785 24.952 1.00 45.25 263 ILE A C 1
ATOM 2168 O O . ILE A 1 263 ? 7.092 -8.960 25.637 1.00 45.25 263 ILE A O 1
ATOM 2172 N N . SER A 1 264 ? 8.883 -9.533 24.400 1.00 45.47 264 SER A N 1
ATOM 2173 C CA . SER A 1 264 ? 9.504 -8.207 24.298 1.00 45.47 264 SER A CA 1
ATOM 2174 C C . SER A 1 264 ? 9.185 -7.589 22.934 1.00 45.47 264 SER A C 1
ATOM 2176 O O . SER A 1 264 ? 8.818 -8.302 21.998 1.00 45.47 264 SER A O 1
ATOM 2178 N N . ARG A 1 265 ? 9.416 -6.279 22.782 1.00 46.50 265 ARG A N 1
ATOM 2179 C CA . ARG A 1 265 ? 9.622 -5.698 21.448 1.00 46.50 265 ARG A CA 1
ATOM 2180 C C . ARG A 1 265 ? 10.739 -6.464 20.737 1.00 46.50 265 ARG A C 1
ATOM 2182 O O . ARG A 1 265 ? 11.798 -6.684 21.331 1.00 46.50 265 ARG A O 1
ATOM 2189 N N . ASN A 1 266 ? 10.482 -6.858 19.496 1.00 53.53 266 ASN A N 1
ATOM 2190 C CA . ASN A 1 266 ? 11.337 -7.705 18.663 1.00 53.53 266 ASN A CA 1
ATOM 2191 C C . ASN A 1 266 ? 11.509 -7.072 17.271 1.00 53.53 266 ASN A C 1
ATOM 2193 O O . ASN A 1 266 ? 10.837 -6.092 16.955 1.00 53.53 266 ASN A O 1
ATOM 2197 N N . ARG A 1 267 ? 12.386 -7.660 16.443 1.00 48.41 267 ARG A N 1
ATOM 2198 C CA . ARG A 1 267 ? 12.318 -7.471 14.984 1.00 48.41 267 ARG A CA 1
ATOM 2199 C C . ARG A 1 267 ? 11.139 -8.246 14.416 1.00 48.41 267 ARG A C 1
ATOM 2201 O O . ARG A 1 267 ? 10.910 -9.374 14.860 1.00 48.41 267 ARG A O 1
ATOM 2208 N N . TYR A 1 268 ? 10.481 -7.682 13.417 1.00 50.88 268 TYR A N 1
ATOM 2209 C CA . TYR A 1 268 ? 9.358 -8.276 12.701 1.00 50.88 268 TYR A CA 1
ATOM 2210 C C . TYR A 1 268 ? 9.728 -9.633 12.079 1.00 50.88 268 TYR A C 1
ATOM 2212 O O . TYR A 1 268 ? 9.103 -10.646 12.384 1.00 50.88 268 TYR A O 1
ATOM 2220 N N . PHE A 1 269 ? 10.840 -9.698 11.340 1.00 49.53 269 PHE A N 1
ATOM 2221 C CA . PHE A 1 269 ? 11.283 -10.916 10.644 1.00 49.53 269 PHE A CA 1
ATOM 2222 C C . PHE A 1 269 ? 12.272 -11.810 11.421 1.00 49.53 269 PHE A C 1
ATOM 2224 O O . PHE A 1 269 ? 12.925 -12.673 10.832 1.00 49.53 269 PHE A O 1
ATOM 2231 N N . ARG A 1 270 ? 12.419 -11.673 12.751 1.00 42.50 270 ARG A N 1
ATOM 2232 C CA . ARG A 1 270 ? 13.325 -12.579 13.492 1.00 42.50 270 ARG A CA 1
ATOM 2233 C C . ARG A 1 270 ? 12.735 -13.992 13.640 1.00 42.50 270 ARG A C 1
ATOM 2235 O O . ARG A 1 270 ? 11.926 -14.250 14.532 1.00 42.50 270 ARG A O 1
ATOM 2242 N N . ASN A 1 271 ? 13.268 -14.907 12.824 1.00 43.22 271 ASN A N 1
ATOM 2243 C CA . ASN A 1 271 ? 13.132 -16.372 12.877 1.00 43.22 271 ASN A CA 1
ATOM 2244 C C . ASN A 1 271 ? 11.894 -16.978 12.168 1.00 43.22 271 ASN A C 1
ATOM 2246 O O . ASN A 1 271 ? 11.410 -18.011 12.620 1.00 43.22 271 ASN A O 1
ATOM 2250 N N . ASN A 1 272 ? 11.376 -16.377 11.085 1.00 45.72 272 ASN A N 1
ATOM 2251 C CA . ASN A 1 272 ? 10.278 -16.925 10.252 1.00 45.72 272 ASN A CA 1
ATOM 2252 C C . ASN A 1 272 ? 9.029 -17.398 11.041 1.00 45.72 272 ASN A C 1
ATOM 2254 O O . ASN A 1 272 ? 8.374 -18.369 10.673 1.00 45.72 272 ASN A O 1
ATOM 2258 N N . ARG A 1 273 ? 8.700 -16.714 12.145 1.00 59.81 273 ARG A N 1
ATOM 2259 C CA . ARG A 1 273 ? 7.641 -17.099 13.104 1.00 59.81 273 ARG A CA 1
ATOM 2260 C C . ARG A 1 273 ? 6.208 -16.747 12.691 1.00 59.81 273 ARG A C 1
ATOM 2262 O O . ARG A 1 273 ? 5.272 -17.121 13.391 1.00 59.81 273 ARG A O 1
ATOM 2269 N N . LEU A 1 274 ? 6.048 -15.995 11.605 1.00 64.56 274 LEU A N 1
ATOM 2270 C CA . LEU A 1 274 ? 4.771 -15.475 11.128 1.00 64.56 274 LEU A CA 1
ATOM 2271 C C . LEU A 1 274 ? 4.500 -16.018 9.725 1.00 64.56 274 LEU A C 1
ATOM 2273 O O . LEU A 1 274 ? 5.187 -15.657 8.773 1.00 64.56 274 LEU A O 1
ATOM 2277 N N . LEU A 1 275 ? 3.494 -16.883 9.602 1.00 71.56 275 LEU A N 1
ATOM 2278 C CA . LEU A 1 275 ? 3.011 -17.373 8.309 1.00 71.56 275 LEU A CA 1
ATOM 2279 C C . LEU A 1 275 ? 1.878 -16.465 7.823 1.00 71.56 275 LEU A C 1
ATOM 2281 O O . LEU A 1 275 ? 0.824 -16.450 8.460 1.00 71.56 275 LEU A O 1
ATOM 2285 N N . GLU A 1 276 ? 2.067 -15.734 6.718 1.00 80.81 276 GLU A N 1
ATOM 2286 C CA . GLU A 1 276 ? 0.970 -14.949 6.135 1.00 80.81 276 GLU A CA 1
ATOM 2287 C C . GLU A 1 276 ? -0.149 -15.867 5.632 1.00 80.81 276 GLU A C 1
ATOM 2289 O O . GLU A 1 276 ? 0.086 -16.933 5.059 1.00 80.81 276 GLU A O 1
ATOM 2294 N N . ILE A 1 277 ? -1.384 -15.432 5.851 1.00 81.69 277 ILE A N 1
ATOM 2295 C CA . ILE A 1 277 ? -2.608 -16.097 5.435 1.00 81.69 277 ILE A CA 1
ATOM 2296 C C . ILE A 1 277 ? -3.601 -15.073 4.890 1.00 81.69 277 ILE A C 1
ATOM 2298 O O . ILE A 1 277 ? -3.732 -13.964 5.405 1.00 81.69 277 ILE A O 1
ATOM 2302 N N . ASN A 1 278 ? -4.380 -15.475 3.887 1.00 82.56 278 ASN A N 1
ATOM 2303 C CA . ASN A 1 278 ? -5.559 -14.711 3.502 1.00 82.56 278 ASN A CA 1
ATOM 2304 C C . ASN A 1 278 ? -6.759 -15.168 4.367 1.00 82.56 278 ASN A C 1
ATOM 2306 O O . ASN A 1 278 ? -7.175 -16.324 4.261 1.00 82.56 278 ASN A O 1
ATOM 2310 N N . PRO A 1 279 ? -7.333 -14.313 5.236 1.00 80.81 279 PRO A N 1
ATOM 2311 C CA . PRO A 1 279 ? -8.498 -14.683 6.040 1.00 80.81 279 PRO A CA 1
ATOM 2312 C C . PRO A 1 279 ? -9.770 -14.857 5.188 1.00 80.81 279 PRO A C 1
ATOM 2314 O O . PRO A 1 279 ? -10.643 -15.635 5.566 1.00 80.81 279 PRO A O 1
ATOM 2317 N N . ASP A 1 280 ? -9.850 -14.221 4.014 1.00 82.75 280 ASP A N 1
ATOM 2318 C CA . ASP A 1 280 ? -10.994 -14.261 3.086 1.00 82.75 280 ASP A CA 1
ATOM 2319 C C . ASP A 1 280 ? -11.199 -15.658 2.460 1.00 82.75 280 ASP A C 1
ATOM 2321 O O . ASP A 1 280 ? -12.275 -15.963 1.933 1.00 82.75 280 ASP A O 1
ATOM 2325 N N . THR A 1 281 ? -10.166 -16.511 2.513 1.00 79.12 281 THR A N 1
ATOM 2326 C CA . THR A 1 281 ? -10.204 -17.919 2.080 1.00 79.12 281 THR A CA 1
ATOM 2327 C C . THR A 1 281 ? -10.287 -18.911 3.244 1.00 79.12 281 THR A C 1
ATOM 2329 O O . THR A 1 281 ? -10.703 -20.049 3.034 1.00 79.12 281 THR A O 1
ATOM 2332 N N . LEU A 1 282 ? -9.929 -18.495 4.465 1.00 77.19 282 LEU A N 1
ATOM 2333 C CA . LEU A 1 282 ? -10.050 -19.301 5.690 1.00 77.19 282 LEU A CA 1
ATOM 2334 C C . LEU A 1 282 ? -11.432 -19.193 6.350 1.00 77.19 282 LEU A C 1
ATOM 2336 O O . LEU A 1 282 ? -11.825 -20.092 7.094 1.00 77.19 282 LEU A O 1
ATOM 2340 N N . ALA A 1 283 ? -12.151 -18.097 6.110 1.00 80.31 283 ALA A N 1
ATOM 2341 C CA . ALA A 1 283 ? -13.483 -17.864 6.643 1.00 80.31 283 ALA A CA 1
ATOM 2342 C C . ALA A 1 283 ? -14.550 -18.668 5.875 1.00 80.31 283 ALA A C 1
ATOM 2344 O O . ALA A 1 283 ? -14.710 -18.525 4.660 1.00 80.31 283 ALA A O 1
ATOM 2345 N N . TYR A 1 284 ? -15.323 -19.485 6.592 1.00 79.69 284 TYR A N 1
ATOM 2346 C CA . TYR A 1 284 ? -16.467 -20.206 6.028 1.00 79.69 284 TYR A CA 1
ATOM 2347 C C . TYR A 1 284 ? -17.730 -19.332 6.060 1.00 79.69 284 TYR A C 1
ATOM 2349 O O . TYR A 1 284 ? -18.010 -18.688 7.067 1.00 79.69 284 TYR A O 1
ATOM 2357 N N . THR A 1 285 ? -18.517 -19.330 4.982 1.00 78.75 285 THR A N 1
ATOM 2358 C CA . THR A 1 285 ? -19.786 -18.588 4.888 1.00 78.75 285 THR A CA 1
ATOM 2359 C C . THR A 1 285 ? -20.994 -19.517 4.973 1.00 78.75 285 THR A C 1
ATOM 2361 O O . THR A 1 285 ? -21.226 -20.322 4.069 1.00 78.75 285 THR A O 1
ATOM 2364 N N . ASP A 1 286 ? -21.803 -19.341 6.014 1.00 71.19 286 ASP A N 1
ATOM 2365 C CA . ASP A 1 286 ? -23.094 -19.999 6.211 1.00 71.19 286 ASP A CA 1
ATOM 2366 C C . ASP A 1 286 ? -24.196 -19.099 5.630 1.00 71.19 286 ASP A C 1
ATOM 2368 O O . ASP A 1 286 ? -24.745 -18.212 6.292 1.00 71.19 286 ASP A O 1
ATOM 2372 N N . VAL A 1 287 ? -24.479 -19.302 4.341 1.00 67.38 287 VAL A N 1
ATOM 2373 C CA . VAL A 1 287 ? -25.406 -18.465 3.559 1.00 67.38 287 VAL A CA 1
ATOM 2374 C C . VAL A 1 287 ? -26.840 -18.537 4.103 1.00 67.38 287 VAL A C 1
ATOM 2376 O O . VAL A 1 287 ? -27.578 -17.557 4.022 1.00 67.38 287 VAL A O 1
ATOM 2379 N N . ALA A 1 288 ? -27.235 -19.666 4.702 1.00 63.41 288 ALA A N 1
ATOM 2380 C CA . ALA A 1 288 ? -28.586 -19.882 5.224 1.00 63.41 288 ALA A CA 1
ATOM 2381 C C . ALA A 1 288 ? -28.859 -19.126 6.539 1.00 63.41 288 ALA A C 1
ATOM 2383 O O . ALA A 1 288 ? -30.014 -18.791 6.824 1.00 63.41 288 ALA A O 1
ATOM 2384 N N . LEU A 1 289 ? -27.809 -18.851 7.323 1.00 61.00 289 LEU A N 1
ATOM 2385 C CA . LEU A 1 289 ? -27.865 -18.079 8.572 1.00 61.00 289 LEU A CA 1
ATOM 2386 C C . LEU A 1 289 ? -27.211 -16.686 8.466 1.00 61.00 289 LEU A C 1
ATOM 2388 O O . LEU A 1 289 ? -27.117 -15.981 9.467 1.00 61.00 289 LEU A O 1
ATOM 2392 N N . GLN A 1 290 ? -26.802 -16.273 7.259 1.00 65.88 290 GLN A N 1
ATOM 2393 C CA . GLN A 1 290 ? -26.185 -14.972 6.946 1.00 65.88 290 GLN A CA 1
ATOM 2394 C C . GLN A 1 290 ? -24.962 -14.611 7.811 1.00 65.88 290 GLN A C 1
ATOM 2396 O O . GLN A 1 290 ? -24.758 -13.454 8.196 1.00 65.88 290 GLN A O 1
ATOM 2401 N N . ARG A 1 291 ? -24.130 -15.615 8.099 1.00 75.38 291 ARG A N 1
ATOM 2402 C CA . ARG A 1 291 ? -22.968 -15.486 8.984 1.00 75.38 291 ARG A CA 1
ATOM 2403 C C . ARG A 1 291 ? -21.687 -16.033 8.367 1.00 75.38 291 ARG A C 1
ATOM 2405 O O . ARG A 1 291 ? -21.689 -16.855 7.448 1.00 75.38 291 ARG A O 1
ATOM 2412 N N . VAL A 1 292 ? -20.585 -15.582 8.935 1.00 82.12 292 VAL A N 1
ATOM 2413 C CA . VAL A 1 292 ? -19.213 -15.899 8.575 1.00 82.12 292 VAL A CA 1
ATOM 2414 C C . VAL A 1 292 ? -18.537 -16.493 9.806 1.00 82.12 292 VAL A C 1
ATOM 2416 O O . VAL A 1 292 ? -18.735 -16.019 10.924 1.00 82.12 292 VAL A O 1
ATOM 2419 N N . ILE A 1 293 ? -17.772 -17.563 9.610 1.00 87.44 293 ILE A N 1
ATOM 2420 C CA . ILE A 1 293 ? -17.156 -18.350 10.675 1.00 87.44 293 ILE A CA 1
ATOM 2421 C C . ILE A 1 293 ? -15.638 -18.343 10.477 1.00 87.44 293 ILE A C 1
ATOM 2423 O O . ILE A 1 293 ? -15.126 -18.922 9.516 1.00 87.44 293 ILE A O 1
ATOM 2427 N N . LEU A 1 294 ? -14.915 -17.708 11.404 1.00 89.06 294 LEU A N 1
ATOM 2428 C CA . LEU A 1 294 ? -13.455 -17.781 11.497 1.00 89.06 294 LEU A CA 1
ATOM 2429 C C . LEU A 1 294 ? -13.059 -19.011 12.340 1.00 89.06 294 LEU A C 1
ATOM 2431 O O . LEU A 1 294 ? -13.516 -19.125 13.482 1.00 89.06 294 LEU A O 1
ATOM 2435 N N . PRO A 1 295 ? -12.199 -19.923 11.853 1.00 86.50 295 PRO A N 1
ATOM 2436 C CA . PRO A 1 295 ? -11.734 -21.054 12.658 1.00 86.50 295 PRO A CA 1
ATOM 2437 C C . PRO A 1 295 ? -10.840 -20.572 13.811 1.00 86.50 295 PRO A C 1
ATOM 2439 O O . PRO A 1 295 ? -10.090 -19.606 13.640 1.00 86.50 295 PRO A O 1
ATOM 2442 N N . ASN A 1 296 ? -10.875 -21.238 14.974 1.00 88.38 296 ASN A N 1
ATOM 2443 C CA . ASN A 1 296 ? -10.028 -20.838 16.103 1.00 88.38 296 ASN A CA 1
ATOM 2444 C C . ASN A 1 296 ? -8.536 -20.958 15.755 1.00 88.38 296 ASN A C 1
ATOM 2446 O O . ASN A 1 296 ? -8.012 -22.059 15.576 1.00 88.38 296 ASN A O 1
ATOM 2450 N N . ARG A 1 297 ? -7.866 -19.803 15.706 1.00 84.69 297 ARG A N 1
ATOM 2451 C CA . ARG A 1 297 ? -6.412 -19.626 15.743 1.00 84.69 297 ARG A CA 1
ATOM 2452 C C . ARG A 1 297 ? -6.108 -18.326 16.499 1.00 84.69 297 ARG A C 1
ATOM 2454 O O . ARG A 1 297 ? -7.005 -17.515 16.745 1.00 84.69 297 ARG A O 1
ATOM 2461 N N . LYS A 1 298 ? -4.834 -18.113 16.829 1.00 87.25 298 LYS A N 1
ATOM 2462 C CA . LYS A 1 298 ? -4.304 -16.798 17.199 1.00 87.25 298 LYS A CA 1
ATOM 2463 C C . LYS A 1 298 ? -3.859 -16.096 15.914 1.00 87.25 298 LYS A C 1
ATOM 2465 O O . LYS A 1 298 ? -2.912 -16.542 15.270 1.00 87.25 298 LYS A O 1
ATOM 2470 N N . TYR A 1 299 ? -4.563 -15.035 15.543 1.00 89.50 299 TYR A N 1
ATOM 2471 C CA . TYR A 1 299 ? -4.272 -14.234 14.356 1.00 89.50 299 TYR A CA 1
ATOM 2472 C C . TYR A 1 299 ? -3.496 -12.985 14.758 1.00 89.50 299 TYR A C 1
ATOM 2474 O O . TYR A 1 299 ? -3.852 -12.321 15.731 1.00 89.50 299 TYR A O 1
ATOM 2482 N N . GLU A 1 300 ? -2.476 -12.628 13.990 1.00 90.44 300 GLU A N 1
ATOM 2483 C CA . GLU A 1 300 ? -1.834 -11.320 14.059 1.00 90.44 300 GLU A CA 1
ATOM 2484 C C . GLU A 1 300 ? -2.268 -10.497 12.843 1.00 90.44 300 GLU A C 1
ATOM 2486 O O . GLU A 1 300 ? -2.028 -10.878 11.703 1.00 90.44 300 GLU A O 1
ATOM 2491 N N . ILE A 1 301 ? -2.970 -9.395 13.087 1.00 91.69 301 ILE A N 1
ATOM 2492 C CA . ILE A 1 301 ? -3.644 -8.566 12.089 1.00 91.69 301 ILE A CA 1
ATOM 2493 C C . ILE A 1 301 ? -2.920 -7.227 12.008 1.00 91.69 301 ILE A C 1
ATOM 2495 O O . ILE A 1 301 ? -2.869 -6.467 12.979 1.00 91.69 301 ILE A O 1
ATOM 2499 N N . HIS A 1 302 ? -2.399 -6.934 10.826 1.00 88.38 302 HIS A N 1
ATOM 2500 C CA . HIS A 1 302 ? -1.688 -5.711 10.485 1.00 88.38 302 HIS A CA 1
ATOM 2501 C C . HIS A 1 302 ? -2.604 -4.819 9.660 1.00 88.38 302 HIS A C 1
ATOM 2503 O O . HIS A 1 302 ? -3.214 -5.290 8.701 1.00 88.38 302 HIS A O 1
ATOM 2509 N N . TYR A 1 303 ? -2.701 -3.538 10.009 1.00 90.38 303 TYR A N 1
ATOM 2510 C CA . TYR A 1 303 ? -3.493 -2.555 9.272 1.00 90.38 303 TYR A CA 1
ATOM 2511 C C . TYR A 1 303 ? -2.571 -1.514 8.626 1.00 90.38 303 TYR A C 1
ATOM 2513 O O . TYR A 1 303 ? -2.121 -0.559 9.260 1.00 90.38 303 TYR A O 1
ATOM 2521 N N . LEU A 1 304 ? -2.273 -1.716 7.340 1.00 80.94 304 LEU A N 1
ATOM 2522 C CA . LEU A 1 304 ? -1.247 -0.973 6.603 1.00 80.94 304 LEU A CA 1
ATOM 2523 C C . LEU A 1 304 ? -1.592 0.515 6.436 1.00 80.94 304 LEU A C 1
ATOM 2525 O O . LEU A 1 304 ? -0.694 1.360 6.416 1.00 80.94 304 LEU A O 1
ATOM 2529 N N . HIS A 1 305 ? -2.885 0.846 6.364 1.00 79.69 305 HIS A N 1
ATOM 2530 C CA . HIS A 1 305 ? -3.386 2.207 6.151 1.00 79.69 305 HIS A CA 1
ATOM 2531 C C . HIS A 1 305 ? -3.275 3.139 7.380 1.00 79.69 305 HIS A C 1
ATOM 2533 O O . HIS A 1 305 ? -3.636 4.312 7.273 1.00 79.69 305 HIS A O 1
ATOM 2539 N N . ARG A 1 306 ? -2.767 2.683 8.540 1.00 78.00 306 ARG A N 1
ATOM 2540 C CA . ARG A 1 306 ? -2.423 3.572 9.669 1.00 78.00 306 ARG A CA 1
ATOM 2541 C C . ARG A 1 306 ? -1.064 3.207 10.279 1.00 78.00 306 ARG A C 1
ATOM 2543 O O . ARG A 1 306 ? -0.749 2.040 10.491 1.00 78.00 306 ARG A O 1
ATOM 2550 N N . ARG A 1 307 ? -0.257 4.233 10.576 1.00 78.62 307 ARG A N 1
ATOM 2551 C CA . ARG A 1 307 ? 1.039 4.093 11.262 1.00 78.62 307 ARG A CA 1
ATOM 2552 C C . ARG A 1 307 ? 0.851 4.096 12.782 1.00 78.62 307 ARG A C 1
ATOM 2554 O O . ARG A 1 307 ? 0.091 4.918 13.294 1.00 78.62 307 ARG A O 1
ATOM 2561 N N . ASP A 1 308 ? 1.574 3.238 13.500 1.00 74.00 308 ASP A N 1
ATOM 2562 C CA . ASP A 1 308 ? 1.593 3.212 14.970 1.00 74.00 308 ASP A CA 1
ATOM 2563 C C . ASP A 1 308 ? 3.021 3.481 15.481 1.00 74.00 308 ASP A C 1
ATOM 2565 O O . ASP A 1 308 ? 3.840 2.563 15.543 1.00 74.00 308 ASP A O 1
ATOM 2569 N N . PRO A 1 309 ? 3.356 4.718 15.899 1.00 63.88 309 PRO A N 1
ATOM 2570 C CA . PRO A 1 309 ? 4.684 5.038 16.435 1.00 63.88 309 PRO A CA 1
ATOM 2571 C C . PRO A 1 309 ? 4.942 4.406 17.818 1.00 63.88 309 PRO A C 1
ATOM 2573 O O . PRO A 1 309 ? 5.999 4.610 18.413 1.00 63.88 309 PRO A O 1
ATOM 2576 N N . GLN A 1 310 ? 3.979 3.650 18.358 1.00 64.50 310 GLN A N 1
ATOM 2577 C CA . GLN A 1 310 ? 4.143 2.779 19.519 1.00 64.50 310 GLN A CA 1
ATOM 2578 C C . GLN A 1 310 ? 3.938 1.299 19.158 1.00 64.50 310 GLN A C 1
ATOM 2580 O O . GLN A 1 310 ? 3.581 0.512 20.039 1.00 64.50 310 GLN A O 1
ATOM 2585 N N . SER A 1 311 ? 4.195 0.927 17.898 1.00 65.94 311 SER A N 1
ATOM 2586 C CA . SER A 1 311 ? 4.227 -0.458 17.425 1.00 65.94 311 SER A CA 1
ATOM 2587 C C . SER A 1 311 ? 5.069 -1.369 18.329 1.00 65.94 311 SER A C 1
ATOM 2589 O O . SER A 1 311 ? 5.937 -0.947 19.113 1.00 65.94 311 SER A O 1
ATOM 2591 N N . TRP A 1 312 ? 4.742 -2.654 18.255 1.00 63.41 312 TRP A N 1
ATOM 2592 C CA . TRP A 1 312 ? 5.419 -3.716 18.984 1.00 63.41 312 TRP A CA 1
ATOM 2593 C C . TRP A 1 312 ? 6.737 -4.129 18.324 1.00 63.41 312 TRP A C 1
ATOM 2595 O O . TRP A 1 312 ? 7.706 -4.470 19.005 1.00 63.41 312 TRP A O 1
ATOM 2605 N N . TYR A 1 313 ? 6.770 -4.031 17.001 1.00 62.59 313 TYR A N 1
ATOM 2606 C CA . TYR A 1 313 ? 7.959 -4.157 16.178 1.00 62.59 313 TYR A CA 1
ATOM 2607 C C . TYR A 1 313 ? 8.627 -2.790 16.078 1.00 62.59 313 TYR A C 1
ATOM 2609 O O . TYR A 1 313 ? 7.951 -1.778 15.889 1.00 62.59 313 TYR A O 1
ATOM 2617 N N . PHE A 1 314 ? 9.947 -2.737 16.240 1.00 58.53 314 PHE A N 1
ATOM 2618 C CA . PHE A 1 314 ? 10.679 -1.470 16.105 1.00 58.53 314 PHE A CA 1
ATOM 2619 C C . PHE A 1 314 ? 10.996 -1.126 14.643 1.00 58.53 314 PHE A C 1
ATOM 2621 O O . PHE A 1 314 ? 11.297 0.022 14.335 1.00 58.53 314 PHE A O 1
ATOM 2628 N N . ASP A 1 315 ? 10.910 -2.131 13.777 1.00 54.94 315 ASP A N 1
ATOM 2629 C CA . ASP A 1 315 ? 11.144 -2.137 12.337 1.00 54.94 315 ASP A CA 1
ATOM 2630 C C . ASP A 1 315 ? 9.844 -2.056 11.509 1.00 54.94 315 ASP A C 1
ATOM 2632 O O . ASP A 1 315 ? 9.907 -1.785 10.317 1.00 54.94 315 ASP A O 1
ATOM 2636 N N . LEU A 1 316 ? 8.657 -2.193 12.123 1.00 62.09 316 LEU A N 1
ATOM 2637 C CA . LEU A 1 316 ? 7.367 -2.029 11.435 1.00 62.09 316 LEU A CA 1
ATOM 2638 C C . LEU A 1 316 ? 6.488 -0.946 12.081 1.00 62.09 316 LEU A C 1
ATOM 2640 O O . LEU A 1 316 ? 5.844 -1.154 13.112 1.00 62.09 316 LEU A O 1
ATOM 2644 N N . ASN A 1 317 ? 6.388 0.204 11.413 1.00 74.44 317 ASN A N 1
ATOM 2645 C CA . ASN A 1 317 ? 5.628 1.383 11.846 1.00 74.44 317 ASN A CA 1
ATOM 2646 C C . ASN A 1 317 ? 4.151 1.352 11.375 1.00 74.44 317 ASN A C 1
ATOM 2648 O O . ASN A 1 317 ? 3.680 2.286 10.722 1.00 74.44 317 ASN A O 1
ATOM 2652 N N . ARG A 1 318 ? 3.419 0.267 11.667 1.00 82.44 318 ARG A N 1
ATOM 2653 C CA . ARG A 1 318 ? 2.000 0.044 11.294 1.00 82.44 318 ARG A CA 1
ATOM 2654 C C . ARG A 1 318 ? 1.169 -0.360 12.522 1.00 82.44 318 ARG A C 1
ATOM 2656 O O . ARG A 1 318 ? 1.733 -0.778 13.530 1.00 82.44 318 ARG A O 1
ATOM 2663 N N . GLU A 1 319 ? -0.158 -0.236 12.463 1.00 87.00 319 GLU A N 1
ATOM 2664 C CA . GLU A 1 319 ? -1.037 -0.777 13.516 1.00 87.00 319 GLU A CA 1
ATOM 2665 C C . GLU A 1 319 ? -1.045 -2.317 13.490 1.00 87.00 319 GLU A C 1
ATOM 2667 O O . GLU A 1 319 ? -1.366 -2.917 12.465 1.00 87.00 319 GLU A O 1
ATOM 2672 N N . VAL A 1 320 ? -0.739 -2.952 14.628 1.00 88.94 320 VAL A N 1
ATOM 2673 C CA . VAL A 1 320 ? -0.663 -4.419 14.786 1.00 88.94 320 VAL A CA 1
ATOM 2674 C C . VAL A 1 320 ? -1.561 -4.861 15.934 1.00 88.94 320 VAL A C 1
ATOM 2676 O O . VAL A 1 320 ? -1.530 -4.281 17.019 1.00 88.94 320 VAL A O 1
ATOM 2679 N N . THR A 1 321 ? -2.368 -5.894 15.707 1.00 91.75 321 THR A N 1
ATOM 2680 C CA . THR A 1 321 ? -3.350 -6.433 16.657 1.00 91.75 321 THR A CA 1
ATOM 2681 C C . THR A 1 321 ? -3.239 -7.948 16.737 1.00 91.75 321 THR A C 1
ATOM 2683 O O . THR A 1 321 ? -3.215 -8.601 15.705 1.00 91.75 321 THR A O 1
ATOM 2686 N N . TRP A 1 322 ? -3.281 -8.529 17.936 1.00 90.81 322 TRP A N 1
ATOM 2687 C CA . TRP A 1 322 ? -3.501 -9.975 18.082 1.00 90.81 322 TRP A CA 1
ATOM 2688 C C . TRP A 1 322 ? -4.970 -10.241 18.373 1.00 90.81 322 TRP A C 1
ATOM 2690 O O . TRP A 1 322 ? -5.505 -9.678 19.326 1.00 90.81 322 TRP A O 1
ATOM 2700 N N . LEU A 1 323 ? -5.601 -11.093 17.571 1.00 91.81 323 LEU A N 1
ATOM 2701 C CA . LEU A 1 323 ? -6.960 -11.590 17.761 1.00 91.81 323 LEU A CA 1
ATOM 2702 C C . LEU A 1 323 ? -6.886 -13.066 18.172 1.00 91.81 323 LEU A C 1
ATOM 2704 O O . LEU A 1 323 ? -6.521 -13.928 17.371 1.00 91.81 323 LEU A O 1
ATOM 2708 N N . THR A 1 324 ? -7.235 -13.352 19.424 1.00 90.31 324 THR A N 1
ATOM 2709 C CA . THR A 1 324 ? -7.299 -14.718 19.965 1.00 90.31 324 THR A CA 1
ATOM 2710 C C . THR A 1 324 ? -8.754 -15.159 20.024 1.00 90.31 324 THR A C 1
ATOM 2712 O O . THR A 1 324 ? -9.564 -14.476 20.647 1.00 90.31 324 THR A O 1
ATOM 2715 N N . ILE A 1 325 ? -9.096 -16.298 19.420 1.00 89.44 325 ILE A N 1
ATOM 2716 C CA . ILE A 1 325 ? -10.450 -16.870 19.489 1.00 89.44 325 ILE A CA 1
ATOM 2717 C C . ILE A 1 325 ? -10.586 -17.813 20.696 1.00 89.44 325 ILE A C 1
ATOM 2719 O O . ILE A 1 325 ? -9.677 -18.569 21.039 1.00 89.44 325 ILE A O 1
ATOM 2723 N N . LYS A 1 326 ? -11.759 -17.783 21.333 1.00 83.50 326 LYS A N 1
ATOM 2724 C CA . LYS A 1 326 ? -12.188 -18.659 22.429 1.00 83.50 326 LYS A CA 1
ATOM 2725 C C . LYS A 1 326 ? -13.315 -19.572 21.943 1.00 83.50 326 LYS A C 1
ATOM 2727 O O . LYS A 1 326 ? -14.423 -19.109 21.692 1.00 83.50 326 LYS A O 1
ATOM 2732 N N . GLY A 1 327 ? -13.041 -20.872 21.847 1.00 81.94 327 GLY A N 1
ATOM 2733 C CA . GLY A 1 327 ? -13.988 -21.889 21.371 1.00 81.94 327 GLY A CA 1
ATOM 2734 C C . GLY A 1 327 ? -13.414 -22.713 20.216 1.00 81.94 327 GLY A C 1
ATOM 2735 O O . GLY A 1 327 ? -12.203 -22.747 20.024 1.00 81.94 327 GLY A O 1
ATOM 2736 N N . ALA A 1 328 ? -14.268 -23.381 19.439 1.00 79.88 328 ALA A N 1
ATOM 2737 C CA . ALA A 1 328 ? -13.843 -24.087 18.221 1.00 79.88 328 ALA A CA 1
ATOM 2738 C C . ALA A 1 328 ? -13.719 -23.143 17.007 1.00 79.88 328 ALA A C 1
ATOM 2740 O O . ALA A 1 328 ? -12.848 -23.313 16.154 1.00 79.88 328 ALA A O 1
ATOM 2741 N N . ALA A 1 329 ? -14.579 -22.128 16.951 1.00 82.88 329 ALA A N 1
ATOM 2742 C CA . ALA A 1 329 ? -14.623 -21.097 15.924 1.00 82.88 329 ALA A CA 1
ATOM 2743 C C . ALA A 1 329 ? -15.326 -19.845 16.477 1.00 82.88 329 ALA A C 1
ATOM 2745 O O . ALA A 1 329 ? -15.957 -19.906 17.534 1.00 82.88 329 ALA A O 1
ATOM 2746 N N . PHE A 1 330 ? -15.218 -18.736 15.752 1.00 87.94 330 PHE A N 1
ATOM 2747 C CA . PHE A 1 330 ? -15.854 -17.454 16.046 1.00 87.94 330 PHE A CA 1
ATOM 2748 C C . PHE A 1 330 ? -16.817 -17.083 14.916 1.00 87.94 330 PHE A C 1
ATOM 2750 O O . PHE A 1 330 ? -16.427 -17.146 13.750 1.00 87.94 330 PHE A O 1
ATOM 2757 N N . ALA A 1 331 ? -18.050 -16.698 15.250 1.00 87.31 331 ALA A N 1
ATOM 2758 C CA . ALA A 1 331 ? -19.090 -16.379 14.272 1.00 87.31 331 ALA A CA 1
ATOM 2759 C C . ALA A 1 331 ? -19.508 -14.898 14.312 1.00 87.31 331 ALA A C 1
ATOM 2761 O O . ALA A 1 331 ? -19.584 -14.280 15.379 1.00 87.31 331 ALA A O 1
ATOM 2762 N N . PHE A 1 332 ? -19.761 -14.324 13.135 1.00 87.12 332 PHE A N 1
ATOM 2763 C CA . PHE A 1 332 ? -20.141 -12.922 12.944 1.00 87.12 332 PHE A CA 1
ATOM 2764 C C . PHE A 1 332 ? -21.012 -12.739 11.688 1.00 87.12 332 PHE A C 1
ATOM 2766 O O . PHE A 1 332 ? -20.957 -13.550 10.767 1.00 87.12 332 PHE A O 1
ATOM 2773 N N . SER A 1 333 ? -21.832 -11.687 11.631 1.00 77.94 333 SER A N 1
ATOM 2774 C CA . SER A 1 333 ? -22.697 -11.401 10.474 1.00 77.94 333 SER A CA 1
ATOM 2775 C C . SER A 1 333 ? -21.911 -10.917 9.249 1.00 77.94 333 SER A C 1
ATOM 2777 O O . SER A 1 333 ? -20.763 -10.480 9.362 1.00 77.94 333 SER A O 1
ATOM 2779 N N . TYR A 1 334 ? -22.555 -10.901 8.076 1.00 73.06 334 TYR A N 1
ATOM 2780 C CA . TYR A 1 334 ? -21.984 -10.273 6.875 1.00 73.06 334 TYR A CA 1
ATOM 2781 C C . TYR A 1 334 ? -21.628 -8.780 7.049 1.00 73.06 334 TYR A C 1
ATOM 2783 O O . TYR A 1 334 ? -20.718 -8.299 6.381 1.00 73.06 334 TYR A O 1
ATOM 2791 N N . ASP A 1 335 ? -22.275 -8.063 7.976 1.00 73.56 335 ASP A N 1
ATOM 2792 C CA . ASP A 1 335 ? -21.949 -6.671 8.332 1.00 73.56 335 ASP A CA 1
ATOM 2793 C C . ASP A 1 335 ? -20.737 -6.548 9.285 1.00 73.56 335 ASP A C 1
ATOM 2795 O O . ASP A 1 335 ? -20.409 -5.443 9.729 1.00 73.56 335 ASP A O 1
ATOM 2799 N N . GLY A 1 336 ? -20.071 -7.657 9.626 1.00 79.12 336 GLY A N 1
ATOM 2800 C CA . GLY A 1 336 ? -18.924 -7.695 10.539 1.00 79.12 336 GLY A CA 1
ATOM 2801 C C . GLY A 1 336 ? -19.287 -7.685 12.030 1.00 79.12 336 GLY A C 1
ATOM 2802 O O . GLY A 1 336 ? -18.420 -7.402 12.857 1.00 79.12 336 GLY A O 1
ATOM 2803 N N . ILE A 1 337 ? -20.547 -7.957 12.392 1.00 82.31 337 ILE A N 1
ATOM 2804 C CA . ILE A 1 337 ? -21.035 -7.896 13.781 1.00 82.31 337 ILE A CA 1
ATOM 2805 C C . ILE A 1 337 ? -20.799 -9.250 14.478 1.00 82.31 337 ILE A C 1
ATOM 2807 O O . ILE A 1 337 ? -21.359 -10.245 14.019 1.00 82.31 337 ILE A O 1
ATOM 2811 N N . PRO A 1 338 ? -20.033 -9.328 15.584 1.00 84.81 338 PRO A N 1
ATOM 2812 C CA . PRO A 1 338 ? -19.861 -10.561 16.361 1.00 84.81 338 PRO A CA 1
ATOM 2813 C C . PRO A 1 338 ? -21.189 -11.141 16.871 1.00 84.81 338 PRO A C 1
ATOM 2815 O O . PRO A 1 338 ? -21.969 -10.410 17.480 1.00 84.81 338 PRO A O 1
ATOM 2818 N N . GLU A 1 339 ? -21.413 -12.454 16.727 1.00 80.19 339 GLU A N 1
ATOM 2819 C CA . GLU A 1 339 ? -22.540 -13.138 17.394 1.00 80.19 339 GLU A CA 1
ATOM 2820 C C . GLU A 1 339 ? -22.356 -13.139 18.920 1.00 80.19 339 GLU A C 1
ATOM 2822 O O . GLU A 1 339 ? -23.314 -12.985 19.673 1.00 80.19 339 GLU A O 1
ATOM 2827 N N . ASN A 1 340 ? -21.113 -13.288 19.390 1.00 79.62 340 ASN A N 1
ATOM 2828 C CA . ASN A 1 340 ? -20.777 -13.315 20.810 1.00 79.62 340 ASN A CA 1
ATOM 2829 C C . ASN A 1 340 ? -19.407 -12.658 21.053 1.00 79.62 340 ASN A C 1
ATOM 2831 O O . ASN A 1 340 ? -18.371 -13.164 20.622 1.00 79.62 340 ASN A O 1
ATOM 2835 N N . SER A 1 341 ? -19.386 -11.536 21.776 1.00 76.81 341 SER A N 1
ATOM 2836 C CA . SE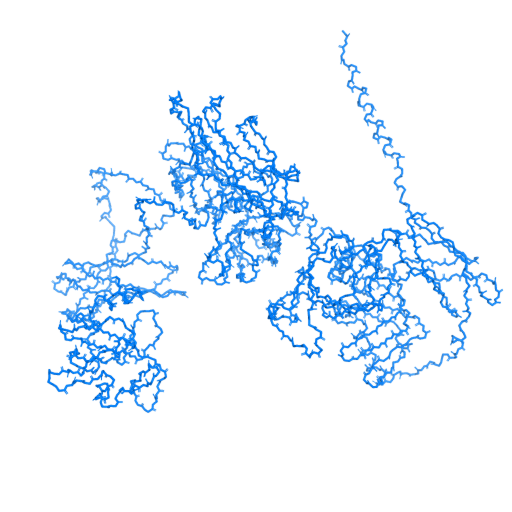R A 1 341 ? -18.161 -10.779 22.075 1.00 76.81 341 SER A CA 1
ATOM 2837 C C . SER A 1 341 ? -17.202 -11.483 23.044 1.00 76.81 341 SER A C 1
ATOM 2839 O O . SER A 1 341 ? -16.014 -11.175 23.038 1.00 76.81 341 SER A O 1
ATOM 2841 N N . TYR A 1 342 ? -17.665 -12.461 23.830 1.00 80.19 342 TYR A N 1
ATOM 2842 C CA . TYR A 1 342 ? -16.802 -13.263 24.706 1.00 80.19 342 TYR A CA 1
ATOM 2843 C C . TYR A 1 342 ? -16.016 -14.350 23.948 1.00 80.19 342 TYR A C 1
ATOM 2845 O O . TYR A 1 342 ? -15.103 -14.948 24.522 1.00 80.19 342 TYR A O 1
ATOM 2853 N N . GLN A 1 343 ? -16.336 -14.613 22.672 1.00 85.12 343 GLN A N 1
ATOM 2854 C CA . GLN A 1 343 ? -15.621 -15.585 21.829 1.00 85.12 343 GLN A CA 1
ATOM 2855 C C . GLN A 1 343 ? -14.277 -15.070 21.286 1.00 85.12 343 GLN A C 1
ATOM 2857 O O . GLN A 1 343 ? -13.588 -15.815 20.590 1.00 85.12 343 GLN A O 1
ATOM 2862 N N . PHE A 1 344 ? -13.862 -13.836 21.592 1.00 89.00 344 PHE A N 1
ATOM 2863 C CA . PHE A 1 344 ? -12.547 -13.337 21.190 1.00 89.00 344 PHE A CA 1
ATOM 2864 C C . PHE A 1 344 ? -11.897 -12.409 22.225 1.00 89.00 344 PHE A C 1
ATOM 2866 O O . PHE A 1 344 ? -12.547 -11.867 23.116 1.00 89.00 344 PHE A O 1
ATOM 2873 N N . GLU A 1 345 ? -10.585 -12.226 22.099 1.00 89.12 345 GLU A N 1
ATOM 2874 C CA . GLU A 1 345 ? -9.799 -11.210 22.801 1.00 89.12 345 GLU A CA 1
ATOM 2875 C C . GLU A 1 345 ? -8.947 -10.435 21.794 1.00 89.12 345 GLU A C 1
ATOM 2877 O O . GLU A 1 345 ? -8.451 -11.018 20.829 1.00 89.12 345 GLU A O 1
ATOM 2882 N N . THR A 1 346 ? -8.738 -9.136 22.036 1.00 90.00 346 THR A N 1
ATOM 2883 C CA . THR A 1 346 ? -7.803 -8.317 21.247 1.00 90.00 346 THR A CA 1
ATOM 2884 C C . THR A 1 346 ? -6.648 -7.788 22.097 1.00 90.00 346 THR A C 1
ATOM 2886 O O . THR A 1 346 ? -6.841 -7.237 23.183 1.00 90.00 346 THR A O 1
ATOM 2889 N N . GLY A 1 347 ? -5.429 -7.910 21.573 1.00 88.31 347 GLY A N 1
ATOM 2890 C CA . GLY A 1 347 ? -4.230 -7.195 22.020 1.00 88.31 347 GLY A CA 1
ATOM 2891 C C . GLY A 1 347 ? -3.730 -6.235 20.936 1.00 88.31 347 GLY A C 1
ATOM 2892 O O . GLY A 1 347 ? -4.164 -6.324 19.795 1.00 88.31 347 GLY A O 1
ATOM 2893 N N . GLY A 1 348 ? -2.797 -5.337 21.257 1.00 87.94 348 GLY A N 1
ATOM 2894 C CA . GLY A 1 348 ? -2.230 -4.406 20.269 1.00 87.94 348 GLY A CA 1
ATOM 2895 C C . GLY A 1 348 ? -3.133 -3.205 19.956 1.00 87.94 348 GLY A C 1
ATOM 2896 O O . GLY A 1 348 ? -3.785 -2.667 20.850 1.00 87.94 348 GLY A O 1
ATOM 2897 N N . SER A 1 349 ? -3.132 -2.725 18.711 1.00 88.69 349 SER A N 1
ATOM 2898 C CA . SER A 1 349 ? -3.725 -1.435 18.329 1.00 88.69 349 SER A CA 1
ATOM 2899 C C . SER A 1 349 ? -5.257 -1.410 18.425 1.00 88.69 349 SER A C 1
ATOM 2901 O O . SER A 1 349 ? -5.793 -0.459 18.994 1.00 88.69 349 SER A O 1
ATOM 2903 N N . MET A 1 350 ? -5.981 -2.461 18.007 1.00 90.50 350 MET A N 1
ATOM 2904 C CA . MET A 1 350 ? -7.447 -2.497 18.175 1.00 90.50 350 MET A CA 1
ATOM 2905 C C . MET A 1 350 ? -7.866 -2.446 19.649 1.00 90.50 350 MET A C 1
ATOM 2907 O O . MET A 1 350 ? -8.854 -1.792 19.966 1.00 90.50 350 MET A O 1
ATOM 2911 N N . SER A 1 351 ? -7.096 -3.035 20.573 1.00 87.75 351 SER A N 1
ATOM 2912 C CA . SER A 1 351 ? -7.440 -3.014 22.004 1.00 87.75 351 SER A CA 1
ATOM 2913 C C . SER A 1 351 ? -7.193 -1.658 22.687 1.00 87.75 351 SER A C 1
ATOM 2915 O O . SER A 1 351 ? -7.595 -1.458 23.840 1.00 87.75 351 SER A O 1
ATOM 2917 N N . LYS A 1 352 ? -6.585 -0.693 21.974 1.00 85.62 352 LYS A N 1
ATOM 2918 C CA . LYS A 1 352 ? -6.515 0.725 22.372 1.00 85.62 352 LYS A CA 1
ATOM 2919 C C . LYS A 1 352 ? -7.859 1.445 22.175 1.00 85.62 352 LYS A C 1
ATOM 2921 O O . LYS A 1 352 ? -8.109 2.414 22.894 1.00 85.62 352 LYS A O 1
ATOM 2926 N N . LYS A 1 353 ? -8.703 0.979 21.241 1.00 86.19 353 LYS A N 1
ATOM 2927 C CA . LYS A 1 353 ? -10.061 1.491 20.985 1.00 86.19 353 LYS A CA 1
ATOM 2928 C C . LYS A 1 353 ? -11.026 0.908 22.021 1.00 86.19 353 LYS A C 1
ATOM 2930 O O . LYS A 1 353 ? -11.001 -0.290 22.293 1.00 86.19 353 LYS A O 1
ATOM 2935 N N . ARG A 1 354 ? -11.829 1.762 22.657 1.00 89.31 354 ARG A N 1
ATOM 2936 C CA . ARG A 1 354 ? -12.715 1.392 23.784 1.00 89.31 354 ARG A CA 1
ATOM 2937 C C . ARG A 1 354 ? -14.087 2.044 23.598 1.00 89.31 354 ARG A C 1
ATOM 2939 O O . ARG A 1 354 ? -14.383 2.472 22.491 1.00 89.31 354 ARG A O 1
ATOM 2946 N N . ILE A 1 355 ? -14.921 2.151 24.640 1.00 90.62 355 ILE A N 1
ATOM 2947 C CA . ILE A 1 355 ? -16.298 2.685 24.538 1.00 90.62 355 ILE A CA 1
ATOM 2948 C C . ILE A 1 355 ? -16.376 4.040 23.802 1.00 90.62 355 ILE A C 1
ATOM 2950 O O . ILE A 1 355 ? -17.312 4.268 23.045 1.00 90.62 355 ILE A O 1
ATOM 2954 N N . ALA A 1 356 ? -15.375 4.915 23.953 1.00 92.44 356 ALA A N 1
ATOM 2955 C CA . ALA A 1 356 ? -15.323 6.203 23.253 1.00 92.44 356 ALA A CA 1
ATOM 2956 C C . ALA A 1 356 ? -15.053 6.120 21.735 1.00 92.44 356 ALA A C 1
ATOM 2958 O O . ALA A 1 356 ? -15.239 7.107 21.025 1.00 92.44 356 ALA A O 1
ATOM 2959 N N . ASP A 1 357 ? -14.591 4.969 21.251 1.00 92.69 357 ASP A N 1
ATOM 2960 C CA . ASP A 1 357 ? -14.233 4.685 19.858 1.00 92.69 357 ASP A CA 1
ATOM 2961 C C . ASP A 1 357 ? -15.133 3.595 19.239 1.00 92.69 357 ASP A C 1
ATOM 2963 O O . ASP A 1 357 ? -14.939 3.227 18.081 1.00 92.69 357 ASP A O 1
ATOM 2967 N N . LEU A 1 358 ? -16.104 3.061 19.997 1.00 89.62 358 LEU A N 1
ATOM 2968 C CA . LEU A 1 358 ? -17.113 2.137 19.479 1.00 89.62 358 LEU A CA 1
ATOM 2969 C C . LEU A 1 358 ? -18.217 2.908 18.753 1.00 89.62 358 LEU A C 1
ATOM 2971 O O . LEU A 1 358 ? -18.794 3.857 19.289 1.00 89.62 358 LEU A O 1
ATOM 2975 N N . LEU A 1 359 ? -18.550 2.434 17.558 1.00 91.50 359 LEU A N 1
ATOM 2976 C CA . LEU A 1 359 ? -19.632 2.942 16.722 1.00 91.50 359 LEU A CA 1
ATOM 2977 C C . LEU A 1 359 ? -20.872 2.041 16.835 1.00 91.50 359 LEU A C 1
ATOM 2979 O O . LEU A 1 359 ? -20.732 0.879 17.224 1.00 91.50 359 LEU A O 1
ATOM 2983 N N . PRO A 1 360 ? -22.062 2.541 16.459 1.00 90.06 360 PRO A N 1
ATOM 2984 C CA . PRO A 1 360 ? -23.230 1.690 16.262 1.00 90.06 360 PRO A CA 1
ATOM 2985 C C . PRO A 1 360 ? -22.937 0.564 15.257 1.00 90.06 360 PRO A C 1
ATOM 2987 O O . PRO A 1 360 ? -22.275 0.788 14.243 1.00 90.06 360 PRO A O 1
ATOM 2990 N N . ASN A 1 361 ? -23.474 -0.633 15.491 1.00 85.81 361 ASN A N 1
ATOM 2991 C CA . ASN A 1 361 ? -23.378 -1.778 14.578 1.00 85.81 361 ASN A CA 1
ATOM 2992 C C . ASN A 1 361 ? -23.978 -1.475 13.191 1.00 85.81 361 ASN A C 1
ATOM 2994 O O . ASN A 1 361 ? -23.518 -2.000 12.180 1.00 85.81 361 ASN A O 1
ATOM 2998 N N . ASP A 1 362 ? -24.988 -0.604 13.146 1.00 82.75 362 ASP A N 1
ATOM 2999 C CA . ASP A 1 362 ? -25.637 -0.095 11.939 1.00 82.75 362 ASP A CA 1
ATOM 3000 C C . ASP A 1 362 ? -24.914 1.114 11.309 1.00 82.75 362 ASP A C 1
ATOM 3002 O O . ASP A 1 362 ? -25.441 1.741 10.390 1.00 82.75 362 ASP A O 1
ATOM 3006 N N . TYR A 1 363 ? -23.693 1.434 11.757 1.00 86.81 363 TYR A N 1
ATOM 3007 C CA . TYR A 1 363 ? -22.835 2.405 11.084 1.00 86.81 363 TYR A CA 1
ATOM 3008 C C . TYR A 1 363 ? -22.275 1.844 9.768 1.00 86.81 363 TYR A C 1
ATOM 3010 O O . TYR A 1 363 ? -21.586 0.813 9.721 1.00 86.81 363 TYR A O 1
ATOM 3018 N N . GLN A 1 364 ? -22.516 2.586 8.690 1.00 78.38 364 GLN A N 1
ATOM 3019 C CA . GLN A 1 364 ? -21.878 2.394 7.394 1.00 78.38 364 GLN A CA 1
ATOM 3020 C C . GLN A 1 364 ? -20.916 3.568 7.146 1.00 78.38 364 GLN A C 1
ATOM 3022 O O . GLN A 1 364 ? -21.327 4.723 7.293 1.00 78.38 364 GLN A O 1
ATOM 3027 N N . PRO A 1 365 ? -19.637 3.309 6.812 1.00 73.12 365 PRO A N 1
ATOM 3028 C CA . PRO A 1 365 ? -18.694 4.370 6.489 1.00 73.12 365 PRO A CA 1
ATOM 3029 C C . PRO A 1 365 ? -19.114 5.053 5.185 1.00 73.12 365 PRO A C 1
ATOM 3031 O O . PRO A 1 365 ? -19.482 4.399 4.208 1.00 73.12 365 PRO A O 1
ATOM 3034 N N . ASN A 1 366 ? -19.045 6.382 5.153 1.00 63.28 366 ASN A N 1
ATOM 3035 C CA . ASN A 1 366 ? -19.409 7.156 3.966 1.00 63.28 366 ASN A CA 1
ATOM 3036 C C . ASN A 1 366 ? -18.199 7.238 3.010 1.00 63.28 366 ASN A C 1
ATOM 3038 O O . ASN A 1 366 ? -17.605 8.305 2.829 1.00 63.28 366 ASN A O 1
ATOM 3042 N N . ASP A 1 367 ? -17.772 6.078 2.490 1.00 50.06 367 ASP A N 1
ATOM 3043 C CA . ASP A 1 367 ? -16.476 5.842 1.827 1.00 50.06 367 ASP A CA 1
ATOM 3044 C C . ASP A 1 367 ? -16.371 6.427 0.404 1.00 50.06 367 ASP A C 1
ATOM 3046 O O . ASP A 1 367 ? -16.197 5.753 -0.613 1.00 50.06 367 ASP A O 1
ATOM 3050 N N . SER A 1 368 ? -16.394 7.754 0.374 1.00 39.22 368 SER A N 1
ATOM 3051 C CA . SER A 1 368 ? -16.067 8.620 -0.759 1.00 39.22 368 SER A CA 1
ATOM 3052 C C . SER A 1 368 ? -14.611 9.126 -0.724 1.00 39.22 368 SER A C 1
ATOM 3054 O O . SER A 1 368 ? -14.265 10.027 -1.480 1.00 39.22 368 SER A O 1
ATOM 3056 N N . LEU A 1 369 ? -13.755 8.621 0.185 1.00 42.34 369 LEU A N 1
ATOM 3057 C CA . LEU A 1 369 ? -12.565 9.367 0.646 1.00 42.34 369 LEU A CA 1
ATOM 3058 C C . LEU A 1 369 ? -11.284 8.555 0.984 1.00 42.34 369 LEU A C 1
ATOM 3060 O O . LEU A 1 369 ? -10.500 8.988 1.830 1.00 42.34 369 LEU A O 1
ATOM 3064 N N . SER A 1 370 ? -10.993 7.410 0.346 1.00 42.50 370 SER A N 1
ATOM 3065 C CA . SER A 1 370 ? -9.606 6.865 0.412 1.00 42.50 370 SER A CA 1
ATOM 3066 C C . SER A 1 370 ? -9.129 5.964 -0.724 1.00 42.50 370 SER A C 1
ATOM 3068 O O . SER A 1 370 ? -7.991 6.157 -1.150 1.00 42.50 370 SER A O 1
ATOM 3070 N N . SER A 1 371 ? -9.935 5.006 -1.196 1.00 37.25 371 SER A N 1
ATOM 3071 C CA . SER A 1 371 ? -9.526 4.076 -2.265 1.00 37.25 371 SER A CA 1
ATOM 3072 C C . SER A 1 371 ? -10.441 4.188 -3.488 1.00 37.25 371 SER A C 1
ATOM 3074 O O . SER A 1 371 ? -9.958 4.491 -4.573 1.00 37.25 371 SER A O 1
ATOM 3076 N N . THR A 1 372 ? -11.761 4.140 -3.286 1.00 35.31 372 THR A N 1
ATOM 3077 C CA . THR A 1 372 ? -12.806 4.277 -4.318 1.00 35.31 372 THR A CA 1
ATOM 3078 C C . THR A 1 372 ? -12.617 5.463 -5.269 1.00 35.31 372 THR A C 1
ATOM 3080 O O . THR A 1 372 ? -12.791 5.290 -6.469 1.00 35.31 372 THR A O 1
ATOM 3083 N N . LEU A 1 373 ? -12.201 6.648 -4.797 1.00 37.19 373 LEU A N 1
ATOM 3084 C CA . LEU A 1 373 ? -11.895 7.777 -5.697 1.00 37.19 373 LEU A CA 1
ATOM 3085 C C . LEU A 1 373 ? -10.609 7.589 -6.520 1.00 37.19 373 LEU A C 1
ATOM 3087 O O . LEU A 1 373 ? -10.554 8.057 -7.652 1.00 37.19 373 LEU A O 1
ATOM 3091 N N . LEU A 1 374 ? -9.586 6.907 -5.993 1.00 37.41 374 LEU A N 1
ATOM 3092 C CA . LEU A 1 374 ? -8.363 6.597 -6.750 1.00 37.41 374 LEU A CA 1
ATOM 3093 C C . LEU A 1 374 ? -8.624 5.506 -7.796 1.00 37.41 374 LEU A C 1
ATOM 3095 O O . LEU A 1 374 ? -8.145 5.598 -8.926 1.00 37.41 374 LEU A O 1
ATOM 3099 N N . GLU A 1 375 ? -9.418 4.504 -7.418 1.00 40.19 375 GLU A N 1
ATOM 3100 C CA . GLU A 1 375 ? -9.888 3.414 -8.274 1.00 40.19 375 GLU A CA 1
ATOM 3101 C C . GLU A 1 375 ? -10.756 3.954 -9.425 1.00 40.19 375 GLU A C 1
ATOM 3103 O O . GLU A 1 375 ? -10.473 3.691 -10.592 1.00 40.19 375 GLU A O 1
ATOM 3108 N N . GLN A 1 376 ? -11.772 4.773 -9.118 1.00 36.12 376 GLN A N 1
ATOM 3109 C CA . GLN A 1 376 ? -12.696 5.344 -10.111 1.00 36.12 376 GLN A CA 1
ATOM 3110 C C . GLN A 1 376 ? -12.040 6.392 -11.021 1.00 36.12 376 GLN A C 1
ATOM 3112 O O . GLN A 1 376 ? -12.446 6.532 -12.173 1.00 36.12 376 GLN A O 1
ATOM 3117 N N . ALA A 1 377 ? -11.010 7.100 -10.546 1.00 37.50 377 ALA A N 1
ATOM 3118 C CA . ALA A 1 377 ? -10.207 8.001 -11.375 1.00 37.50 377 ALA A CA 1
ATOM 3119 C C . ALA A 1 377 ? -9.135 7.276 -12.218 1.00 37.50 377 ALA A C 1
ATOM 3121 O O . ALA A 1 377 ? -8.423 7.928 -12.984 1.00 37.50 377 ALA A O 1
ATOM 3122 N N . GLY A 1 378 ? -8.982 5.952 -12.078 1.00 42.78 378 GLY A N 1
ATOM 3123 C CA . GLY A 1 378 ? -7.953 5.176 -12.779 1.00 42.78 378 GLY A CA 1
ATOM 3124 C C . GLY A 1 378 ? -6.518 5.554 -12.388 1.00 42.78 378 GLY A C 1
ATOM 3125 O O . GLY A 1 378 ? -5.606 5.401 -13.197 1.00 42.78 378 GLY A O 1
ATOM 3126 N N . LEU A 1 379 ? -6.320 6.084 -11.174 1.00 43.84 379 LEU A N 1
ATOM 3127 C CA . LEU A 1 379 ? -5.025 6.569 -10.671 1.00 43.84 379 LEU A CA 1
ATOM 3128 C C . LEU A 1 379 ? -4.097 5.451 -10.219 1.00 43.84 379 LEU A C 1
ATOM 3130 O O . LEU A 1 379 ? -2.879 5.595 -10.287 1.00 43.84 379 LEU A O 1
ATOM 3134 N N . ILE A 1 380 ? -4.696 4.361 -9.754 1.00 44.66 380 ILE A N 1
ATOM 3135 C CA . ILE A 1 380 ? -4.027 3.112 -9.431 1.00 44.66 380 ILE A CA 1
ATOM 3136 C C . ILE A 1 380 ? -4.733 2.061 -10.287 1.00 44.66 380 ILE A C 1
ATOM 3138 O O . ILE A 1 380 ? -5.907 1.777 -10.028 1.00 44.66 380 ILE A O 1
ATOM 3142 N N . PRO A 1 381 ? -4.090 1.500 -11.326 1.00 44.28 381 PRO A N 1
ATOM 3143 C CA . PRO A 1 381 ? -4.694 0.409 -12.065 1.00 44.28 381 PRO A CA 1
ATOM 3144 C C . PRO A 1 381 ? -4.848 -0.771 -11.118 1.00 44.28 381 PRO A C 1
ATOM 3146 O O . PRO A 1 381 ? -3.902 -1.219 -10.466 1.00 44.28 381 PRO A O 1
ATOM 3149 N N . HIS A 1 382 ? -6.076 -1.259 -11.040 1.00 41.88 382 HIS A N 1
ATOM 3150 C CA . HIS A 1 382 ? -6.414 -2.399 -10.222 1.00 41.88 382 HIS A CA 1
ATOM 3151 C C . HIS A 1 382 ? -5.756 -3.644 -10.833 1.00 41.88 382 HIS A C 1
ATOM 3153 O O . HIS A 1 382 ? -6.321 -4.267 -11.734 1.00 41.88 382 HIS A O 1
ATOM 3159 N N . PHE A 1 383 ? -4.583 -4.024 -10.311 1.00 45.03 383 PHE A N 1
ATOM 3160 C CA . PHE A 1 383 ? -4.051 -5.388 -10.391 1.00 45.03 383 PHE A CA 1
ATOM 3161 C C . PHE A 1 383 ? -4.944 -6.318 -9.549 1.00 45.03 383 PHE A C 1
ATOM 3163 O O . PHE A 1 383 ? -4.547 -6.932 -8.560 1.00 45.03 383 PHE A O 1
ATOM 3170 N N . GLN A 1 384 ? -6.203 -6.407 -9.980 1.00 47.41 384 GLN A N 1
ATOM 3171 C CA . GLN A 1 384 ? -7.034 -7.587 -9.836 1.00 47.41 384 GLN A CA 1
ATOM 3172 C C . GLN A 1 384 ? -6.192 -8.781 -10.274 1.00 47.41 384 GLN A C 1
ATOM 3174 O O . GLN A 1 384 ? -5.427 -8.645 -11.227 1.00 47.41 384 GLN A O 1
ATOM 3179 N N . LYS A 1 385 ? -6.307 -9.925 -9.594 1.00 52.34 385 LYS A N 1
ATOM 3180 C CA . LYS A 1 385 ? -5.401 -11.064 -9.796 1.00 52.34 385 LYS A CA 1
ATOM 3181 C C . LYS A 1 385 ? -5.262 -11.410 -11.288 1.00 52.34 385 LYS A C 1
ATOM 3183 O O . LYS A 1 385 ? -6.187 -11.950 -11.895 1.00 52.34 385 LYS A O 1
ATOM 3188 N N . GLN A 1 386 ? -4.127 -11.038 -11.873 1.00 61.28 386 GLN A N 1
ATOM 3189 C CA . GLN A 1 386 ? -3.881 -11.044 -13.314 1.00 61.28 386 GLN A CA 1
ATOM 3190 C C . GLN A 1 386 ? -2.790 -12.057 -13.632 1.00 61.28 386 GLN A C 1
ATOM 3192 O O . GLN A 1 386 ? -1.745 -12.084 -12.985 1.00 61.28 386 GLN A O 1
ATOM 3197 N N . GLU A 1 387 ? -3.037 -12.869 -14.652 1.00 71.81 387 GLU A N 1
ATOM 3198 C CA . GLU A 1 387 ? -2.028 -13.749 -15.231 1.00 71.81 387 GLU A CA 1
ATOM 3199 C C . GLU A 1 387 ? -1.248 -12.975 -16.296 1.00 71.81 387 GLU A C 1
ATOM 3201 O O . GLU A 1 387 ? -1.828 -12.234 -17.094 1.00 71.81 387 GLU A O 1
ATOM 3206 N N . LYS A 1 388 ? 0.075 -13.120 -16.272 1.00 75.31 388 LYS A N 1
ATOM 3207 C CA . LYS A 1 388 ? 1.033 -12.305 -17.019 1.00 75.31 388 LYS A CA 1
ATOM 3208 C C . LYS A 1 388 ? 1.894 -13.223 -17.876 1.00 75.31 388 LYS A C 1
ATOM 3210 O O . LYS A 1 388 ? 2.585 -14.087 -17.341 1.00 75.31 388 LYS A O 1
ATOM 3215 N N . PHE A 1 389 ? 1.810 -13.053 -19.193 1.00 82.25 389 PHE A N 1
ATOM 3216 C CA . PHE A 1 389 ? 2.384 -13.977 -20.172 1.00 82.25 389 PHE A CA 1
ATOM 3217 C C . PHE A 1 389 ? 3.716 -13.437 -20.702 1.00 82.25 389 PHE A C 1
ATOM 3219 O O . PHE A 1 389 ? 3.754 -12.334 -21.251 1.00 82.25 389 PHE A O 1
ATOM 3226 N N . LEU A 1 390 ? 4.793 -14.210 -20.570 1.00 80.88 390 LEU A N 1
ATOM 3227 C CA . LEU A 1 390 ? 6.095 -13.913 -21.176 1.00 80.88 390 LEU A CA 1
ATOM 3228 C C . LEU A 1 390 ? 6.295 -14.816 -22.399 1.00 80.88 390 LEU A C 1
ATOM 3230 O O . LEU A 1 390 ? 5.872 -15.974 -22.397 1.00 80.88 390 LEU A O 1
ATOM 3234 N N . LEU A 1 391 ? 6.918 -14.280 -23.449 1.00 79.88 391 LEU A N 1
ATOM 3235 C CA . LEU A 1 391 ? 7.146 -14.965 -24.722 1.00 79.88 391 LEU A CA 1
ATOM 3236 C C . LEU A 1 391 ? 8.579 -14.763 -25.208 1.00 79.88 391 LEU A C 1
ATOM 3238 O O . LEU A 1 391 ? 8.945 -13.679 -25.665 1.00 79.88 391 LEU A O 1
ATOM 3242 N N . GLN A 1 392 ? 9.366 -15.833 -25.183 1.00 81.00 392 GLN A N 1
ATOM 3243 C CA . GLN A 1 392 ? 10.706 -15.870 -25.766 1.00 81.00 392 GLN A CA 1
ATOM 3244 C C . GLN A 1 392 ? 10.680 -16.613 -27.107 1.00 81.00 392 GLN A C 1
ATOM 3246 O O . GLN A 1 392 ? 9.971 -17.609 -27.255 1.00 81.00 392 GLN A O 1
ATOM 3251 N N . LEU A 1 393 ? 11.469 -16.136 -28.072 1.00 77.38 393 LEU A N 1
ATOM 3252 C CA . LEU A 1 393 ? 11.737 -16.801 -29.351 1.00 77.38 393 LEU A CA 1
ATOM 3253 C C . LEU A 1 393 ? 13.215 -17.177 -29.431 1.00 77.38 393 LEU A C 1
ATOM 3255 O O . LEU A 1 393 ? 14.059 -16.474 -28.878 1.00 77.38 393 LEU A O 1
ATOM 3259 N N . SER A 1 394 ? 13.545 -18.229 -30.181 1.00 73.50 394 SER A N 1
ATOM 3260 C CA . SER A 1 394 ? 14.945 -18.557 -30.486 1.00 73.50 394 SER A CA 1
ATOM 3261 C C . SER A 1 394 ? 15.629 -17.529 -31.395 1.00 73.50 394 SER A C 1
ATOM 3263 O O . SER A 1 394 ? 16.841 -17.359 -31.315 1.00 73.50 394 SER A O 1
ATOM 3265 N N . GLN A 1 395 ? 14.867 -16.893 -32.290 1.00 74.81 395 GLN A N 1
ATOM 3266 C CA . GLN A 1 395 ? 15.327 -15.951 -33.317 1.00 74.81 395 GLN A CA 1
ATOM 3267 C C . GLN A 1 395 ? 14.206 -14.941 -33.632 1.00 74.81 395 GLN A C 1
ATOM 3269 O O . GLN A 1 395 ? 13.041 -15.188 -33.325 1.00 74.81 395 GLN A O 1
ATOM 3274 N N . SER A 1 396 ? 14.553 -13.806 -34.242 1.00 74.44 396 SER A N 1
ATOM 3275 C CA . SER A 1 396 ? 13.619 -12.727 -34.621 1.00 74.44 396 SER A CA 1
ATOM 3276 C C . SER A 1 396 ? 13.324 -12.644 -36.126 1.00 74.44 396 SER A C 1
ATOM 3278 O O . SER A 1 396 ? 12.490 -11.843 -36.545 1.00 74.44 396 SER A O 1
ATOM 3280 N N . HIS A 1 397 ? 14.004 -13.456 -36.935 1.00 81.81 397 HIS A N 1
ATOM 3281 C CA . HIS A 1 397 ? 13.901 -13.497 -38.392 1.00 81.81 397 HIS A CA 1
ATOM 3282 C C . HIS A 1 397 ? 13.890 -14.962 -38.835 1.00 81.81 397 HIS A C 1
ATOM 3284 O O . HIS A 1 397 ? 14.679 -15.746 -38.309 1.00 81.81 397 HIS A O 1
ATOM 3290 N N . PHE A 1 398 ? 13.023 -15.307 -39.785 1.00 79.19 398 PHE A N 1
ATOM 3291 C CA . PHE A 1 398 ? 12.847 -16.666 -40.305 1.00 79.19 398 PHE A CA 1
ATOM 3292 C C . PHE A 1 398 ? 12.601 -16.630 -41.819 1.00 79.19 398 PHE A C 1
ATOM 3294 O O . PHE A 1 398 ? 11.989 -15.686 -42.321 1.00 79.19 398 PHE A O 1
ATOM 3301 N N . ALA A 1 399 ? 13.045 -17.648 -42.547 1.00 83.12 399 ALA A N 1
ATOM 3302 C CA . ALA A 1 399 ? 12.634 -17.913 -43.922 1.00 83.12 399 ALA A CA 1
ATOM 3303 C C . ALA A 1 399 ? 11.323 -18.726 -43.968 1.00 83.12 399 ALA A C 1
ATOM 3305 O O . ALA A 1 399 ? 10.815 -19.197 -42.947 1.00 83.12 399 ALA A O 1
ATOM 3306 N N . LEU A 1 400 ? 10.771 -18.918 -45.167 1.00 83.75 400 LEU A N 1
ATOM 3307 C CA . LEU A 1 400 ? 9.717 -19.913 -45.390 1.00 83.75 400 LEU A CA 1
ATOM 3308 C C . LEU A 1 400 ? 10.282 -21.329 -45.165 1.00 83.75 400 LEU A C 1
ATOM 3310 O O . LEU A 1 400 ? 11.418 -21.609 -45.549 1.00 83.75 400 LEU A O 1
ATOM 3314 N N . GLY A 1 401 ? 9.516 -22.195 -44.499 1.00 79.94 401 GLY A N 1
ATOM 3315 C CA . GLY A 1 401 ? 9.939 -23.539 -44.090 1.00 79.94 401 GLY A CA 1
ATOM 3316 C C . GLY A 1 401 ? 10.737 -23.617 -42.776 1.00 79.94 401 GLY A C 1
ATOM 3317 O O . GLY A 1 401 ? 10.927 -24.717 -42.251 1.00 79.94 401 GLY A O 1
ATOM 3318 N N . ASP A 1 402 ? 11.179 -22.492 -42.197 1.00 85.00 402 ASP A N 1
ATOM 3319 C CA . ASP A 1 402 ? 11.938 -22.497 -40.937 1.00 85.00 402 ASP A CA 1
ATOM 3320 C C . ASP A 1 402 ? 11.097 -22.935 -39.726 1.00 85.00 402 ASP A C 1
ATOM 3322 O O . ASP A 1 402 ? 9.874 -22.797 -39.679 1.00 85.00 402 ASP A O 1
ATOM 3326 N N . THR A 1 403 ? 11.771 -23.431 -38.683 1.00 86.19 403 THR A N 1
ATOM 3327 C CA . THR A 1 403 ? 11.132 -23.797 -37.407 1.00 86.19 403 THR A CA 1
ATOM 3328 C C . THR A 1 403 ? 11.327 -22.708 -36.351 1.00 86.19 403 THR A C 1
ATOM 3330 O O . THR A 1 403 ? 12.355 -22.658 -35.669 1.00 86.19 403 THR A O 1
ATOM 3333 N N . LEU A 1 404 ? 10.298 -21.887 -36.149 1.00 86.00 404 LEU A N 1
ATOM 3334 C CA . LEU A 1 404 ? 10.197 -20.950 -35.032 1.00 86.00 404 LEU A CA 1
ATOM 3335 C C . LEU A 1 404 ? 10.037 -21.741 -33.726 1.00 86.00 404 LEU A C 1
ATOM 3337 O O . LEU A 1 404 ? 9.051 -22.453 -33.531 1.00 86.00 404 LEU A O 1
ATOM 3341 N N . ARG A 1 405 ? 11.000 -21.617 -32.806 1.00 89.38 405 ARG A N 1
ATOM 3342 C CA . ARG A 1 405 ? 10.915 -22.184 -31.449 1.00 89.38 405 ARG A CA 1
ATOM 3343 C C . ARG A 1 405 ? 10.543 -21.090 -30.458 1.00 89.38 405 ARG A C 1
ATOM 3345 O O . ARG A 1 405 ? 11.096 -19.991 -30.523 1.00 89.38 405 ARG A O 1
ATOM 3352 N N . TYR A 1 406 ? 9.629 -21.402 -29.545 1.00 86.38 406 TYR A N 1
ATOM 3353 C CA . TYR A 1 406 ? 9.109 -20.460 -28.558 1.00 86.38 406 TYR A CA 1
ATOM 3354 C C . TYR A 1 406 ? 9.084 -21.051 -27.144 1.00 86.38 406 TYR A C 1
ATOM 3356 O O . TYR A 1 406 ? 8.976 -22.265 -26.958 1.00 86.38 406 TYR A O 1
ATOM 3364 N N . GLN A 1 407 ? 9.125 -20.174 -26.145 1.00 89.12 407 GLN A N 1
ATOM 3365 C CA . GLN A 1 407 ? 8.850 -20.488 -24.745 1.00 89.12 407 GLN A CA 1
ATOM 3366 C C . GLN A 1 407 ? 7.803 -19.511 -24.215 1.00 89.12 407 GLN A C 1
ATOM 3368 O O . GLN A 1 407 ? 7.944 -18.297 -24.367 1.00 89.12 407 GLN A O 1
ATOM 3373 N N . VAL A 1 408 ? 6.746 -20.066 -23.625 1.00 87.56 408 VAL A N 1
ATOM 3374 C CA . VAL A 1 408 ? 5.654 -19.352 -22.965 1.00 87.56 408 VAL A CA 1
ATOM 3375 C C . VAL A 1 408 ? 5.820 -19.520 -21.463 1.00 87.56 408 VAL A C 1
ATOM 3377 O O . VAL A 1 408 ? 5.974 -20.641 -20.973 1.00 87.56 408 VAL A O 1
ATOM 3380 N N . GLU A 1 409 ? 5.742 -18.420 -20.727 1.00 88.69 409 GLU A N 1
ATOM 3381 C CA . GLU A 1 409 ? 5.680 -18.441 -19.267 1.00 88.69 409 GLU A CA 1
ATOM 3382 C C . GLU A 1 409 ? 4.447 -17.686 -18.786 1.00 88.69 409 GLU A C 1
ATOM 3384 O O . GLU A 1 409 ? 4.034 -16.713 -19.416 1.00 88.69 409 GLU A O 1
ATOM 3389 N N . VAL A 1 410 ? 3.852 -18.131 -17.680 1.00 85.94 410 VAL A N 1
ATOM 3390 C CA . VAL A 1 410 ? 2.697 -17.483 -17.057 1.00 85.94 410 VAL A CA 1
ATOM 3391 C C . VAL A 1 410 ? 2.922 -17.358 -15.562 1.00 85.94 410 VAL A C 1
ATOM 3393 O O . VAL A 1 410 ? 3.117 -18.353 -14.862 1.00 85.94 410 VAL A O 1
ATOM 3396 N N . ILE A 1 411 ? 2.858 -16.125 -15.073 1.00 79.56 411 ILE A N 1
ATOM 3397 C CA . ILE A 1 411 ? 3.071 -15.773 -13.667 1.00 79.56 411 ILE A CA 1
ATOM 3398 C C . ILE A 1 411 ? 1.925 -14.895 -13.146 1.00 79.56 411 ILE A C 1
ATOM 3400 O O . ILE A 1 411 ? 1.190 -14.287 -13.928 1.00 79.56 411 ILE A O 1
ATOM 3404 N N . ASP A 1 412 ? 1.786 -14.789 -11.828 1.00 72.12 412 ASP A N 1
ATOM 3405 C CA . ASP A 1 412 ? 0.943 -13.775 -11.192 1.00 72.12 412 ASP A CA 1
ATOM 3406 C C . ASP A 1 412 ? 1.579 -12.386 -11.370 1.00 72.12 412 ASP A C 1
ATOM 3408 O O . ASP A 1 412 ? 2.756 -12.176 -11.063 1.00 72.12 412 ASP A O 1
ATOM 3412 N N . ALA A 1 413 ? 0.806 -11.421 -11.865 1.00 64.12 413 ALA A N 1
ATOM 3413 C CA . ALA A 1 413 ? 1.288 -10.079 -12.181 1.00 64.12 413 ALA A CA 1
ATOM 3414 C C . ALA A 1 413 ? 1.746 -9.254 -10.963 1.00 64.12 413 ALA A C 1
ATOM 3416 O O . ALA A 1 413 ? 2.359 -8.203 -11.151 1.00 64.12 413 ALA A O 1
ATOM 3417 N N . THR A 1 414 ? 1.461 -9.718 -9.742 1.00 60.28 414 THR A N 1
ATOM 3418 C CA . THR A 1 414 ? 1.770 -9.049 -8.471 1.00 60.28 414 THR A CA 1
ATOM 3419 C C . THR A 1 414 ? 2.984 -9.684 -7.791 1.00 60.28 414 THR A C 1
ATOM 3421 O O . THR A 1 414 ? 3.938 -8.985 -7.441 1.00 60.28 414 THR A O 1
ATOM 3424 N N . SER A 1 415 ? 2.959 -11.011 -7.613 1.00 63.53 415 SER A N 1
ATOM 3425 C CA . SER A 1 415 ? 4.019 -11.757 -6.912 1.00 63.53 415 SER A CA 1
ATOM 3426 C C . SER A 1 415 ? 5.129 -12.277 -7.830 1.00 63.53 415 SER A C 1
ATOM 3428 O O . SER A 1 415 ? 6.145 -12.749 -7.329 1.00 63.53 415 SER A O 1
ATOM 3430 N N . HIS A 1 416 ? 4.932 -12.226 -9.153 1.00 71.25 416 HIS A N 1
ATOM 3431 C CA . HIS A 1 416 ? 5.794 -12.834 -10.175 1.00 71.25 416 HIS A CA 1
ATOM 3432 C C . HIS A 1 416 ? 6.029 -14.354 -10.015 1.00 71.25 416 HIS A C 1
ATOM 3434 O O . HIS A 1 416 ? 6.883 -14.927 -10.688 1.00 71.25 416 HIS A O 1
ATOM 3440 N N . GLN A 1 417 ? 5.235 -15.040 -9.186 1.00 74.75 417 GLN A N 1
ATOM 3441 C CA . GLN A 1 417 ? 5.274 -16.499 -9.050 1.00 74.75 417 GLN A CA 1
ATOM 3442 C C . GLN A 1 417 ? 4.545 -17.182 -10.213 1.00 74.75 417 GLN A C 1
ATOM 3444 O O . GLN A 1 417 ? 3.486 -16.719 -10.637 1.00 74.75 417 GLN A O 1
ATOM 3449 N N . PHE A 1 418 ? 5.078 -18.307 -10.696 1.00 80.50 418 PHE A N 1
ATOM 3450 C CA . PHE A 1 418 ? 4.466 -19.113 -11.757 1.00 80.50 418 PHE A CA 1
ATOM 3451 C C . PHE A 1 418 ? 3.038 -19.567 -11.414 1.00 80.50 418 PHE A C 1
ATOM 3453 O O . PHE A 1 418 ? 2.767 -20.040 -10.309 1.00 80.50 418 PHE A O 1
ATOM 3460 N N . ILE A 1 419 ? 2.123 -19.455 -12.382 1.00 78.00 419 ILE A N 1
ATOM 3461 C CA . ILE A 1 419 ? 0.738 -19.923 -12.248 1.00 78.00 419 ILE A CA 1
ATOM 3462 C C . ILE A 1 419 ? 0.722 -21.462 -12.289 1.00 78.00 419 ILE A C 1
ATOM 3464 O O . ILE A 1 419 ? 1.169 -22.030 -13.284 1.00 78.00 419 ILE A O 1
ATOM 3468 N N . PRO A 1 420 ? 0.190 -22.168 -11.267 1.00 73.88 420 PRO A N 1
ATOM 3469 C CA . PRO A 1 420 ? 0.297 -23.629 -11.192 1.00 73.88 420 PRO A CA 1
ATOM 3470 C C . PRO A 1 420 ? -0.313 -24.389 -12.379 1.00 73.88 420 PRO A C 1
ATOM 3472 O O . PRO A 1 420 ? 0.238 -25.405 -12.791 1.00 73.88 420 PRO A O 1
ATOM 3475 N N . GLN A 1 421 ? -1.431 -23.905 -12.927 1.00 81.00 421 GLN A N 1
ATOM 3476 C CA . GLN A 1 421 ? -2.088 -24.463 -14.113 1.00 81.00 421 GLN A CA 1
ATOM 3477 C C . GLN A 1 421 ? -2.966 -23.400 -14.792 1.00 81.00 421 GLN A C 1
ATOM 3479 O O . GLN A 1 421 ? -3.680 -22.674 -14.098 1.00 81.00 421 GLN A O 1
ATOM 3484 N N . THR A 1 422 ? -2.926 -23.294 -16.123 1.00 84.88 422 THR A N 1
ATOM 3485 C CA . THR A 1 422 ? -3.760 -22.354 -16.903 1.00 84.88 422 THR A CA 1
ATOM 3486 C C . THR A 1 422 ? -3.859 -22.756 -18.384 1.00 84.88 422 THR A C 1
ATOM 3488 O O . THR A 1 422 ? -3.041 -23.529 -18.884 1.00 84.88 422 THR A O 1
ATOM 3491 N N . ILE A 1 423 ? -4.861 -22.233 -19.103 1.00 85.62 423 ILE A N 1
ATOM 3492 C CA . ILE A 1 423 ? -5.035 -22.435 -20.554 1.00 85.62 423 ILE A CA 1
ATOM 3493 C C . ILE A 1 423 ? -4.657 -21.153 -21.289 1.00 85.62 423 ILE A C 1
ATOM 3495 O O . ILE A 1 423 ? -5.359 -20.147 -21.184 1.00 85.62 423 ILE A O 1
ATOM 3499 N N . VAL A 1 424 ? -3.603 -21.207 -22.100 1.00 87.00 424 VAL A N 1
ATOM 3500 C CA . VAL A 1 424 ? -3.136 -20.082 -22.917 1.00 87.00 424 VAL A CA 1
ATOM 3501 C C . VAL A 1 424 ? -3.491 -20.316 -24.378 1.00 87.00 424 VAL A C 1
ATOM 3503 O O . VAL A 1 424 ? -3.135 -21.333 -24.962 1.00 87.00 424 VAL A O 1
ATOM 3506 N N . TYR A 1 425 ? -4.162 -19.355 -24.999 1.00 88.69 425 TYR A N 1
ATOM 3507 C CA . TYR A 1 425 ? -4.263 -19.271 -26.448 1.00 88.69 425 TYR A CA 1
ATOM 3508 C C . TYR A 1 425 ? -2.991 -18.603 -26.966 1.00 88.69 425 TYR A C 1
ATOM 3510 O O . TYR A 1 425 ? -2.722 -17.443 -26.651 1.00 88.69 425 TYR A O 1
ATOM 3518 N N . LEU A 1 426 ? -2.211 -19.344 -27.747 1.00 91.06 426 LEU A N 1
ATOM 3519 C CA . LEU A 1 426 ? -1.074 -18.818 -28.488 1.00 91.06 426 LEU A CA 1
ATOM 3520 C C . LEU A 1 426 ? -1.532 -18.539 -29.922 1.00 91.06 426 LEU A C 1
ATOM 3522 O O . LEU A 1 426 ? -2.089 -19.425 -30.568 1.00 91.06 426 LEU A O 1
ATOM 3526 N N . ALA A 1 427 ? -1.336 -17.318 -30.411 1.00 89.25 427 ALA A N 1
ATOM 3527 C CA . ALA A 1 427 ? -1.790 -16.874 -31.726 1.00 89.25 427 ALA A CA 1
ATOM 3528 C C . ALA A 1 427 ? -0.686 -16.136 -32.488 1.00 89.25 427 ALA A C 1
ATOM 3530 O O . ALA A 1 427 ? 0.113 -15.423 -31.888 1.00 89.25 427 ALA A O 1
ATOM 3531 N N . ILE A 1 428 ? -0.675 -16.270 -33.812 1.00 88.94 428 ILE A N 1
ATOM 3532 C CA . ILE A 1 428 ? 0.168 -15.494 -34.726 1.00 88.94 428 ILE A CA 1
ATOM 3533 C C . ILE A 1 428 ? -0.749 -14.595 -35.555 1.00 88.94 428 ILE A C 1
ATOM 3535 O O . ILE A 1 428 ? -1.677 -15.098 -36.192 1.00 88.94 428 ILE A O 1
ATOM 3539 N N . ARG A 1 429 ? -0.501 -13.281 -35.571 1.00 84.81 429 ARG A N 1
ATOM 3540 C CA . ARG A 1 429 ? -1.233 -12.308 -36.406 1.00 84.81 429 ARG A CA 1
ATOM 3541 C C . ARG A 1 429 ? -0.299 -11.408 -37.213 1.00 84.81 429 ARG A C 1
ATOM 3543 O O . ARG A 1 429 ? 0.815 -11.133 -36.777 1.00 84.81 429 ARG A O 1
ATOM 3550 N N . ASN A 1 430 ? -0.769 -10.927 -38.361 1.00 80.44 430 ASN A N 1
ATOM 3551 C CA . ASN A 1 430 ? -0.241 -9.701 -38.971 1.00 80.44 430 ASN A CA 1
ATOM 3552 C C . ASN A 1 430 ? -1.069 -8.492 -38.487 1.00 80.44 430 ASN A C 1
ATOM 3554 O O . ASN A 1 430 ? -1.888 -8.632 -37.578 1.00 80.44 430 ASN A O 1
ATOM 3558 N N . GLU A 1 431 ? -0.871 -7.306 -39.071 1.00 67.06 431 GLU A N 1
ATOM 3559 C CA . GLU A 1 431 ? -1.567 -6.078 -38.644 1.00 67.06 431 GLU A CA 1
ATOM 3560 C C . GLU A 1 431 ? -3.104 -6.166 -38.670 1.00 67.06 431 GLU A C 1
ATOM 3562 O O . GLU A 1 431 ? -3.758 -5.438 -37.928 1.00 67.06 431 GLU A O 1
ATOM 3567 N N . ASN A 1 432 ? -3.687 -7.038 -39.505 1.00 63.91 432 ASN A N 1
ATOM 3568 C CA . ASN A 1 432 ? -5.133 -7.072 -39.755 1.00 63.91 432 ASN A CA 1
ATOM 3569 C C . ASN A 1 432 ? -5.801 -8.435 -39.492 1.00 63.91 432 ASN A C 1
ATOM 3571 O O . ASN A 1 432 ? -7.011 -8.473 -39.287 1.00 63.91 432 ASN A O 1
ATOM 3575 N N . ASN A 1 433 ? -5.061 -9.552 -39.508 1.00 78.88 433 ASN A N 1
ATOM 3576 C CA . ASN A 1 433 ? -5.628 -10.904 -39.432 1.00 78.88 433 ASN A CA 1
ATOM 3577 C C . ASN A 1 433 ? -4.805 -11.851 -38.548 1.00 78.88 433 ASN A C 1
ATOM 3579 O O . ASN A 1 433 ? -3.573 -11.862 -38.601 1.00 78.88 433 ASN A O 1
ATOM 3583 N N . VAL A 1 434 ? -5.498 -12.719 -37.802 1.00 85.25 434 VAL A N 1
ATOM 3584 C CA . VAL A 1 434 ? -4.899 -13.901 -37.160 1.00 85.25 434 VAL A CA 1
ATOM 3585 C C . VAL A 1 434 ? -4.656 -14.968 -38.230 1.00 85.25 434 VAL A C 1
ATOM 3587 O O . VAL A 1 434 ? -5.577 -15.366 -38.937 1.00 85.25 434 VAL A O 1
ATOM 3590 N N . VAL A 1 435 ? -3.410 -15.420 -38.336 1.00 87.50 435 VAL A N 1
ATOM 3591 C CA . VAL A 1 435 ? -2.925 -16.427 -39.294 1.00 87.50 435 VAL A CA 1
ATOM 3592 C C . VAL A 1 435 ? -3.066 -17.837 -38.725 1.00 87.50 435 VAL A C 1
ATOM 3594 O O . VAL A 1 435 ? -3.425 -18.774 -39.431 1.00 87.50 435 VAL A O 1
ATOM 3597 N N . TRP A 1 436 ? -2.764 -17.991 -37.436 1.00 89.69 436 TRP A N 1
ATOM 3598 C CA . TRP A 1 436 ? -2.717 -19.275 -36.741 1.00 89.69 436 TRP A CA 1
ATOM 3599 C C . TRP A 1 436 ? -3.048 -19.073 -35.262 1.00 89.69 436 TRP A C 1
ATOM 3601 O O . TRP A 1 436 ? -2.697 -18.042 -34.688 1.00 89.69 436 TRP A O 1
ATOM 3611 N N . GLN A 1 437 ? -3.712 -20.045 -34.635 1.00 90.69 437 GLN A N 1
ATOM 3612 C CA . GLN A 1 437 ? -3.968 -20.040 -33.195 1.00 90.69 437 GLN A CA 1
ATOM 3613 C C . GLN A 1 437 ? -4.110 -21.465 -32.651 1.00 90.69 437 GLN A C 1
ATOM 3615 O O . GLN A 1 437 ? -4.816 -22.283 -33.239 1.00 90.69 437 GLN A O 1
ATOM 3620 N N . GLN A 1 438 ? -3.516 -21.729 -31.487 1.00 87.25 438 GLN A N 1
ATOM 3621 C CA . GLN A 1 438 ? -3.624 -22.996 -30.764 1.00 87.25 438 GLN A CA 1
ATOM 3622 C C . GLN A 1 438 ? -3.865 -22.755 -29.259 1.00 87.25 438 GLN A C 1
ATOM 3624 O O . GLN A 1 438 ? -3.181 -21.925 -28.658 1.00 87.25 438 GLN A O 1
ATOM 3629 N N . PRO A 1 439 ? -4.813 -23.466 -28.616 1.00 87.94 439 PRO A N 1
ATOM 3630 C CA . PRO A 1 439 ? -4.890 -23.535 -27.160 1.00 87.94 439 PRO A CA 1
ATOM 3631 C C . PRO A 1 439 ? -3.810 -24.476 -26.605 1.00 87.94 439 PRO A C 1
ATOM 3633 O O . PRO A 1 439 ? -3.612 -25.583 -27.109 1.00 87.94 439 PRO A O 1
ATOM 3636 N N . LEU A 1 440 ? -3.138 -24.043 -25.543 1.00 88.00 440 LEU A N 1
ATOM 3637 C CA . LEU A 1 440 ? -2.074 -24.756 -24.844 1.00 88.00 440 LEU A CA 1
ATOM 3638 C C . LEU A 1 440 ? -2.443 -24.870 -23.361 1.00 88.00 440 LEU A C 1
ATOM 3640 O O . LEU A 1 440 ? -2.780 -23.873 -22.722 1.00 88.00 440 LEU A O 1
ATOM 3644 N N . TRP A 1 441 ? -2.376 -26.082 -22.814 1.00 86.25 441 TRP A N 1
ATOM 3645 C CA . TRP A 1 441 ? -2.459 -26.319 -21.372 1.00 86.25 441 TRP A CA 1
ATOM 3646 C C . TRP A 1 441 ? -1.055 -26.156 -20.784 1.00 86.25 441 TRP A C 1
ATOM 3648 O O . TRP A 1 441 ? -0.127 -26.825 -21.239 1.00 86.25 441 TRP A O 1
ATOM 3658 N N . ILE A 1 442 ? -0.884 -25.241 -19.829 1.00 85.75 442 ILE A N 1
ATOM 3659 C CA . ILE A 1 442 ? 0.408 -24.945 -19.198 1.00 85.75 442 ILE A CA 1
ATOM 3660 C C . ILE A 1 442 ? 0.341 -25.332 -17.725 1.00 85.75 442 ILE A C 1
ATOM 3662 O O . ILE A 1 442 ? -0.534 -24.864 -16.999 1.00 85.75 442 ILE A O 1
ATOM 3666 N N . GLU A 1 443 ? 1.305 -26.141 -17.288 1.00 81.88 443 GLU A N 1
ATOM 3667 C CA . GLU A 1 443 ? 1.492 -26.571 -15.900 1.00 81.88 443 GLU A CA 1
ATOM 3668 C C . GLU A 1 443 ? 2.776 -25.956 -15.336 1.00 81.88 443 GLU A C 1
ATOM 3670 O O . GLU A 1 443 ? 3.745 -25.742 -16.066 1.00 81.88 443 GLU A O 1
ATOM 3675 N N . ASN A 1 444 ? 2.782 -25.634 -14.040 1.00 80.31 444 ASN A N 1
ATOM 3676 C CA . ASN A 1 444 ? 3.879 -24.931 -13.359 1.00 80.31 444 ASN A CA 1
ATOM 3677 C C . ASN A 1 444 ? 4.328 -23.634 -14.073 1.00 80.31 444 ASN A C 1
ATOM 3679 O O . ASN A 1 444 ? 5.483 -23.224 -13.971 1.00 80.31 444 ASN A O 1
ATOM 3683 N N . GLY A 1 445 ? 3.415 -22.994 -14.810 1.00 79.50 445 GLY A N 1
ATOM 3684 C CA . GLY A 1 445 ? 3.608 -21.698 -15.454 1.00 79.50 445 GLY A CA 1
ATOM 3685 C C . GLY A 1 445 ? 4.668 -21.637 -16.557 1.00 79.50 445 GLY A C 1
ATOM 3686 O O . GLY A 1 445 ? 5.053 -20.529 -16.914 1.00 79.50 445 GLY A O 1
ATOM 3687 N N . ARG A 1 446 ? 5.145 -22.756 -17.121 1.00 87.62 446 ARG A N 1
ATOM 3688 C CA . ARG A 1 446 ? 6.126 -22.749 -18.227 1.00 87.62 446 ARG A CA 1
ATOM 3689 C C . ARG A 1 446 ? 5.844 -23.853 -19.248 1.00 87.62 446 ARG A C 1
ATOM 3691 O O . ARG A 1 446 ? 5.680 -25.011 -18.882 1.00 87.62 446 ARG A O 1
ATOM 3698 N N . LEU A 1 447 ? 5.851 -23.505 -20.535 1.00 86.94 447 LEU A N 1
ATOM 3699 C CA . LEU A 1 447 ? 5.748 -24.451 -21.651 1.00 86.94 447 LEU A CA 1
ATOM 3700 C C . LEU A 1 447 ? 6.588 -23.970 -22.839 1.00 86.94 447 LEU A C 1
ATOM 3702 O O . LEU A 1 447 ? 6.462 -22.827 -23.271 1.00 86.94 447 LEU A O 1
ATOM 3706 N N . SER A 1 448 ? 7.395 -24.861 -23.413 1.00 90.44 448 SER A N 1
ATOM 3707 C CA . SER A 1 448 ? 8.170 -24.588 -24.631 1.00 90.44 448 SER A CA 1
ATOM 3708 C C . SER A 1 448 ? 7.627 -25.396 -25.809 1.00 90.44 448 SER A C 1
ATOM 3710 O O . SER A 1 448 ? 7.178 -26.530 -25.641 1.00 90.44 448 SER A O 1
ATOM 3712 N N . GLY A 1 449 ? 7.657 -24.814 -27.005 1.00 86.12 449 GLY A N 1
ATOM 3713 C CA . GLY A 1 449 ? 7.062 -25.392 -28.206 1.00 86.12 449 GLY A CA 1
ATOM 3714 C C . GLY A 1 449 ? 7.718 -24.899 -29.493 1.00 86.12 449 GLY A C 1
ATOM 3715 O O . GLY A 1 449 ? 8.743 -24.213 -29.483 1.00 86.12 449 GLY A O 1
ATOM 3716 N N . HIS A 1 450 ? 7.138 -25.289 -30.624 1.00 89.62 450 HIS A N 1
ATOM 3717 C CA . HIS A 1 450 ? 7.611 -24.894 -31.946 1.00 89.62 450 HIS A CA 1
ATOM 3718 C C . HIS A 1 450 ? 6.452 -24.733 -32.933 1.00 89.62 450 HIS A C 1
ATOM 3720 O O . HIS A 1 450 ? 5.362 -25.269 -32.728 1.00 89.62 450 HIS A O 1
ATOM 3726 N N . TRP A 1 451 ? 6.706 -23.983 -33.998 1.00 89.44 451 TRP A N 1
ATOM 3727 C CA . TRP A 1 451 ? 5.818 -23.762 -35.131 1.00 89.44 451 TRP A CA 1
ATOM 3728 C C . TRP A 1 451 ? 6.671 -23.707 -36.402 1.00 89.44 451 TRP A C 1
ATOM 3730 O O . TRP A 1 451 ? 7.742 -23.101 -36.396 1.00 89.44 451 TRP A O 1
ATOM 3740 N N . VAL A 1 452 ? 6.231 -24.360 -37.475 1.00 88.75 452 VAL A N 1
ATOM 3741 C CA . VAL A 1 452 ? 6.926 -24.320 -38.771 1.00 88.75 452 VAL A CA 1
ATOM 3742 C C . VAL A 1 452 ? 6.287 -23.228 -39.619 1.00 88.75 452 VAL A C 1
ATOM 3744 O O . VAL A 1 452 ? 5.063 -23.205 -39.751 1.00 88.75 452 VAL A O 1
ATOM 3747 N N . VAL A 1 453 ? 7.104 -22.331 -40.170 1.00 87.81 453 VAL A N 1
ATOM 3748 C CA . VAL A 1 453 ? 6.672 -21.233 -41.042 1.00 87.81 453 VAL A CA 1
ATOM 3749 C C . VAL A 1 453 ? 6.150 -21.829 -42.358 1.00 87.81 453 VAL A C 1
ATOM 3751 O O . VAL A 1 453 ? 6.950 -22.394 -43.102 1.00 87.81 453 VAL A O 1
ATOM 3754 N N . PRO A 1 454 ? 4.843 -21.744 -42.680 1.00 85.88 454 PRO A N 1
ATOM 3755 C CA . PRO A 1 454 ? 4.305 -22.399 -43.871 1.00 85.88 454 PRO A CA 1
ATOM 3756 C C . PRO A 1 454 ? 4.776 -21.728 -45.165 1.00 85.88 454 PRO A C 1
ATOM 3758 O O . PRO A 1 454 ? 4.776 -20.502 -45.252 1.00 85.88 454 PRO A O 1
ATOM 3761 N N . ASP A 1 455 ? 5.040 -22.516 -46.208 1.00 81.88 455 ASP A N 1
ATOM 3762 C CA . ASP A 1 455 ? 5.434 -22.018 -47.542 1.00 81.88 455 ASP A CA 1
ATOM 3763 C C . ASP A 1 455 ? 4.370 -21.116 -48.202 1.00 81.88 455 ASP A C 1
ATOM 3765 O O . ASP A 1 455 ? 4.654 -20.377 -49.139 1.00 81.88 455 ASP A O 1
ATOM 3769 N N . SER A 1 456 ? 3.126 -21.168 -47.713 1.00 80.56 456 SER A N 1
ATOM 3770 C CA . SER A 1 456 ? 2.015 -20.312 -48.141 1.00 80.56 456 SER A CA 1
ATOM 3771 C C . SER A 1 456 ? 1.941 -18.963 -47.409 1.00 80.56 456 SER A C 1
ATOM 3773 O O . SER A 1 456 ? 0.972 -18.224 -47.596 1.00 80.56 456 SER A O 1
ATOM 3775 N N . LEU A 1 457 ? 2.883 -18.666 -46.510 1.00 83.62 457 LEU A N 1
ATOM 3776 C CA . LEU A 1 457 ? 2.923 -17.420 -45.751 1.00 83.62 457 LEU A CA 1
ATOM 3777 C C . LEU A 1 457 ? 3.619 -16.320 -46.563 1.00 83.62 457 LEU A C 1
ATOM 3779 O O . LEU A 1 457 ? 4.629 -16.559 -47.212 1.00 83.62 457 LEU A O 1
ATOM 3783 N N . GLN A 1 458 ? 3.093 -15.096 -46.519 1.00 81.56 458 GLN A N 1
ATOM 3784 C CA . GLN A 1 458 ? 3.707 -13.958 -47.208 1.00 81.56 458 GLN A CA 1
ATOM 3785 C C . GLN A 1 458 ? 4.859 -13.374 -46.382 1.00 81.56 458 GLN A C 1
ATOM 3787 O O . GLN A 1 458 ? 4.746 -13.286 -45.155 1.00 81.56 458 GLN A O 1
ATOM 3792 N N . GLY A 1 459 ? 5.927 -12.918 -47.045 1.00 79.75 459 GLY A N 1
ATOM 3793 C CA . GLY A 1 459 ? 6.997 -12.162 -46.390 1.00 79.75 459 GLY A CA 1
ATOM 3794 C C . GLY A 1 459 ? 6.477 -10.885 -45.720 1.00 79.75 459 GLY A C 1
ATOM 3795 O O . GLY A 1 459 ? 5.630 -10.182 -46.273 1.00 79.75 459 GLY A O 1
ATOM 3796 N N . GLY A 1 460 ? 6.967 -10.587 -44.516 1.00 77.56 460 GLY A N 1
ATOM 3797 C CA . GLY A 1 460 ? 6.514 -9.448 -43.717 1.00 77.56 460 GLY A CA 1
ATOM 3798 C C . GLY A 1 460 ? 6.651 -9.652 -42.208 1.00 77.56 460 GLY A C 1
ATOM 3799 O O . GLY A 1 460 ? 7.226 -10.632 -41.736 1.00 77.56 460 GLY A O 1
ATOM 3800 N N . THR A 1 461 ? 6.111 -8.707 -41.439 1.00 81.12 461 THR A N 1
ATOM 3801 C CA . THR A 1 461 ? 6.196 -8.696 -39.971 1.00 81.12 461 THR A CA 1
ATOM 3802 C C . THR A 1 461 ? 4.965 -9.333 -39.324 1.00 81.12 461 THR A C 1
ATOM 3804 O O . THR A 1 461 ? 3.828 -8.968 -39.631 1.00 81.12 461 THR A O 1
ATOM 3807 N N . TYR A 1 462 ? 5.195 -10.243 -38.377 1.00 84.94 462 TYR A N 1
ATOM 3808 C CA . TYR A 1 462 ? 4.162 -10.970 -37.638 1.00 84.94 462 TYR A CA 1
ATOM 3809 C C . TYR A 1 462 ? 4.354 -10.832 -36.121 1.00 84.94 462 TYR A C 1
ATOM 3811 O O . TYR A 1 462 ? 5.466 -10.638 -35.629 1.00 84.94 462 TYR A O 1
ATOM 3819 N N . GLN A 1 463 ? 3.257 -10.940 -35.371 1.00 84.19 463 GLN A N 1
ATOM 3820 C CA . GLN A 1 463 ? 3.219 -10.933 -33.906 1.00 84.19 463 GLN A CA 1
ATOM 3821 C C . GLN A 1 463 ? 2.799 -12.311 -33.390 1.00 84.19 463 GLN A C 1
ATOM 3823 O O . GLN A 1 463 ? 1.709 -12.773 -33.725 1.00 84.19 463 GLN A O 1
ATOM 3828 N N . LEU A 1 464 ? 3.617 -12.925 -32.533 1.00 86.06 464 LEU A N 1
ATOM 3829 C CA . LEU A 1 464 ? 3.225 -14.040 -31.669 1.00 86.06 464 LEU A CA 1
ATOM 3830 C C . LEU A 1 464 ? 2.647 -13.474 -30.363 1.00 86.06 464 LEU A C 1
ATOM 3832 O O . LEU A 1 464 ? 3.247 -12.583 -29.760 1.00 86.06 464 LEU A O 1
ATOM 3836 N N . ILE A 1 465 ? 1.487 -13.972 -29.933 1.00 87.50 465 ILE A N 1
ATOM 3837 C CA . ILE A 1 465 ? 0.682 -13.416 -28.836 1.00 87.50 465 ILE A CA 1
ATOM 3838 C C . ILE A 1 465 ? 0.166 -14.534 -27.926 1.00 87.50 465 ILE A C 1
ATOM 3840 O O . ILE A 1 465 ? -0.358 -15.531 -28.417 1.00 87.50 465 ILE A O 1
ATOM 3844 N N . ALA A 1 466 ? 0.269 -14.345 -26.609 1.00 87.38 466 ALA A N 1
ATOM 3845 C CA . ALA A 1 466 ? -0.180 -15.275 -25.574 1.00 87.38 466 ALA A CA 1
ATOM 3846 C C . ALA A 1 466 ? -1.178 -14.607 -24.617 1.00 87.38 466 ALA A C 1
ATOM 3848 O O . ALA A 1 466 ? -0.896 -13.557 -24.033 1.00 87.38 466 ALA A O 1
ATOM 3849 N N . TYR A 1 467 ? -2.348 -15.230 -24.464 1.00 85.75 467 TYR A N 1
ATOM 3850 C CA . TYR A 1 467 ? -3.467 -14.716 -23.672 1.00 85.75 467 TYR A CA 1
ATOM 3851 C C . TYR A 1 467 ? -4.405 -15.853 -23.236 1.00 85.75 467 TYR A C 1
ATOM 3853 O O . TYR A 1 467 ? -4.610 -16.805 -23.983 1.00 85.75 467 TYR A O 1
ATOM 3861 N N . ASN A 1 468 ? -5.013 -15.776 -22.050 1.00 81.38 468 ASN A N 1
ATOM 3862 C CA . ASN A 1 468 ? -6.074 -16.704 -21.619 1.00 81.38 468 ASN A CA 1
ATOM 3863 C C . ASN A 1 468 ? -7.467 -16.037 -21.708 1.00 81.38 468 ASN A C 1
ATOM 3865 O O . ASN A 1 468 ? -7.583 -14.868 -22.078 1.00 81.38 468 ASN A O 1
ATOM 3869 N N . ASN A 1 469 ? -8.551 -16.754 -21.380 1.00 76.88 469 ASN A N 1
ATOM 3870 C CA . ASN A 1 469 ? -9.901 -16.159 -21.405 1.00 76.88 469 ASN A CA 1
ATOM 3871 C C . ASN A 1 469 ? -10.095 -15.050 -20.354 1.00 76.88 469 ASN A C 1
ATOM 3873 O O . ASN A 1 469 ? -10.851 -14.118 -20.606 1.00 76.88 469 ASN A O 1
ATOM 3877 N N . TRP A 1 470 ? -9.394 -15.108 -19.218 1.00 65.88 470 TRP A N 1
ATOM 3878 C CA . TRP A 1 470 ? -9.432 -14.066 -18.186 1.00 65.88 470 TRP A CA 1
ATOM 3879 C C . TRP A 1 470 ? -8.807 -12.755 -18.693 1.00 65.88 470 TRP A C 1
ATOM 3881 O O . TRP A 1 470 ? -9.414 -11.692 -18.592 1.00 65.88 470 TRP A O 1
ATOM 3891 N N . ALA A 1 471 ? -7.657 -12.845 -19.365 1.00 65.25 471 ALA A N 1
ATOM 3892 C CA . ALA A 1 471 ? -6.937 -11.735 -19.983 1.00 65.25 471 ALA A CA 1
ATOM 3893 C C . ALA A 1 471 ? -7.755 -10.989 -21.054 1.00 65.25 471 ALA A C 1
ATOM 3895 O O . ALA A 1 471 ? -7.500 -9.813 -21.296 1.00 65.25 471 ALA A O 1
ATOM 3896 N N . ARG A 1 472 ? -8.768 -11.627 -21.664 1.00 68.81 472 ARG A N 1
ATOM 3897 C CA . ARG A 1 472 ? -9.689 -10.989 -22.630 1.00 68.81 472 ARG A CA 1
ATOM 3898 C C . ARG A 1 472 ? -10.649 -9.977 -22.000 1.00 68.81 472 ARG A C 1
ATOM 3900 O O . ARG A 1 472 ? -11.251 -9.195 -22.728 1.00 68.81 472 ARG A O 1
ATOM 3907 N N . HIS A 1 473 ? -10.805 -9.985 -20.676 1.00 61.28 473 HIS A N 1
ATOM 3908 C CA . HIS A 1 473 ? -11.554 -8.956 -19.948 1.00 61.28 473 HIS A CA 1
ATOM 3909 C C . HIS A 1 473 ? -10.711 -7.703 -19.652 1.00 61.28 473 HIS A C 1
ATOM 3911 O O . HIS A 1 473 ? -11.239 -6.714 -19.145 1.00 61.28 473 HIS A O 1
ATOM 3917 N N . PHE A 1 474 ? -9.420 -7.732 -19.993 1.00 59.16 474 PHE A N 1
ATOM 3918 C CA . PHE A 1 474 ? -8.485 -6.622 -19.867 1.00 59.16 474 PHE A CA 1
ATOM 3919 C C . PHE A 1 474 ? -7.996 -6.176 -21.256 1.00 59.16 474 PHE A C 1
ATOM 3921 O O . PHE A 1 474 ? -8.223 -6.837 -22.267 1.00 59.16 474 PHE A O 1
ATOM 3928 N N . ASP A 1 475 ? -7.335 -5.022 -21.300 1.00 55.72 475 ASP A N 1
ATOM 3929 C CA . ASP A 1 475 ? -6.736 -4.448 -22.509 1.00 55.72 475 ASP A CA 1
ATOM 3930 C C . ASP A 1 475 ? -5.686 -5.406 -23.125 1.00 55.72 475 ASP A C 1
ATOM 3932 O O . ASP A 1 475 ? -4.896 -6.001 -22.385 1.00 55.72 475 ASP A O 1
ATOM 3936 N N . GLU A 1 476 ? -5.612 -5.519 -24.464 1.00 63.69 476 GLU A N 1
ATOM 3937 C CA . GLU A 1 476 ? -4.568 -6.307 -25.159 1.00 63.69 476 GLU A CA 1
ATOM 3938 C C . GLU A 1 476 ? -3.146 -5.912 -24.719 1.00 63.69 476 GLU A C 1
ATOM 3940 O O . GLU A 1 476 ? -2.212 -6.713 -24.799 1.00 63.69 476 GLU A O 1
ATOM 3945 N N . ARG A 1 477 ? -2.970 -4.689 -24.196 1.00 55.22 477 ARG A N 1
ATOM 3946 C CA . ARG A 1 477 ? -1.735 -4.219 -23.558 1.00 55.22 477 ARG A CA 1
ATOM 3947 C C . ARG A 1 477 ? -1.202 -5.132 -22.447 1.00 55.22 477 ARG A C 1
ATOM 3949 O O . ARG A 1 477 ? 0.007 -5.096 -22.226 1.00 55.22 477 ARG A O 1
ATOM 3956 N N . PHE A 1 478 ? -2.027 -5.969 -21.815 1.00 58.41 478 PHE A N 1
ATOM 3957 C CA . PHE A 1 478 ? -1.600 -6.944 -20.798 1.00 58.41 478 PHE A CA 1
ATOM 3958 C C . PHE A 1 478 ? -1.304 -8.351 -21.352 1.00 58.41 478 PHE A C 1
ATOM 3960 O O . PHE A 1 478 ? -0.835 -9.214 -20.612 1.00 58.41 478 PHE A O 1
ATOM 3967 N N . TRP A 1 479 ? -1.546 -8.604 -22.642 1.00 74.38 479 TRP A N 1
ATOM 3968 C CA . TRP A 1 479 ? -1.248 -9.895 -23.273 1.00 74.38 479 TRP A CA 1
ATOM 3969 C C . TRP A 1 479 ? 0.239 -9.987 -23.629 1.00 74.38 479 TRP A C 1
ATOM 3971 O O . TRP A 1 479 ? 0.824 -9.013 -24.120 1.00 74.38 479 TRP A O 1
ATOM 3981 N N . GLY A 1 480 ? 0.844 -11.158 -23.429 1.00 73.38 480 GLY A N 1
ATOM 3982 C CA . GLY A 1 480 ? 2.238 -11.395 -23.807 1.00 73.38 480 GLY A CA 1
ATOM 3983 C C . GLY A 1 480 ? 2.391 -11.323 -25.318 1.00 73.38 480 GLY A C 1
ATOM 3984 O O . GLY A 1 480 ? 1.552 -11.858 -26.042 1.00 73.38 480 GLY A O 1
ATOM 3985 N N . ARG A 1 481 ? 3.438 -10.655 -25.812 1.00 78.88 481 ARG A N 1
ATOM 3986 C CA . ARG A 1 481 ? 3.695 -10.547 -27.254 1.00 78.88 481 ARG A CA 1
ATOM 3987 C C . ARG A 1 481 ? 5.177 -10.506 -27.586 1.00 78.88 481 ARG A C 1
ATOM 3989 O O . ARG A 1 481 ? 5.988 -10.037 -26.795 1.00 78.88 481 ARG A O 1
ATOM 3996 N N . THR A 1 482 ? 5.497 -10.943 -28.792 1.00 75.50 482 THR A N 1
ATOM 3997 C CA . THR A 1 482 ? 6.815 -10.803 -29.411 1.00 75.50 482 THR A CA 1
ATOM 3998 C C . THR A 1 482 ? 6.649 -10.768 -30.931 1.00 75.50 482 THR A C 1
ATOM 4000 O O . THR A 1 482 ? 5.693 -11.336 -31.461 1.00 75.50 482 THR A O 1
ATOM 4003 N N . SER A 1 483 ? 7.532 -10.064 -31.636 1.00 81.44 483 SER A N 1
ATOM 4004 C CA . SER A 1 483 ? 7.429 -9.843 -33.084 1.00 81.44 483 SER A CA 1
ATOM 4005 C C . SER A 1 483 ? 8.558 -10.550 -33.824 1.00 81.44 483 SER A C 1
ATOM 4007 O O . SER A 1 483 ? 9.689 -10.582 -33.340 1.00 81.44 483 SER A O 1
ATOM 4009 N N . PHE A 1 484 ? 8.269 -11.065 -35.018 1.00 79.12 484 PHE A N 1
ATOM 4010 C CA . PHE A 1 484 ? 9.259 -11.677 -35.901 1.00 79.12 484 PHE A CA 1
ATOM 4011 C C . PHE A 1 484 ? 9.050 -11.266 -37.364 1.00 79.12 484 PHE A C 1
ATOM 4013 O O . PHE A 1 484 ? 7.936 -10.948 -37.787 1.00 79.12 484 PHE A O 1
ATOM 4020 N N . GLN A 1 485 ? 10.139 -11.258 -38.131 1.00 81.00 485 GLN A N 1
ATOM 4021 C CA . GLN A 1 485 ? 10.131 -11.065 -39.581 1.00 81.00 485 GLN A CA 1
ATOM 4022 C C . GLN A 1 485 ? 10.107 -12.421 -40.291 1.00 81.00 485 GLN A C 1
ATOM 4024 O O . GLN A 1 485 ? 10.850 -13.330 -39.918 1.00 81.00 485 GLN A O 1
ATOM 4029 N N . VAL A 1 486 ? 9.306 -12.527 -41.348 1.00 81.56 486 VAL A N 1
ATOM 4030 C CA . VAL A 1 486 ? 9.363 -13.619 -42.326 1.00 81.56 486 VAL A CA 1
ATOM 4031 C C . VAL A 1 486 ? 9.972 -13.064 -43.607 1.00 81.56 486 VAL A C 1
ATOM 4033 O O . VAL A 1 486 ? 9.434 -12.125 -44.198 1.00 81.56 486 VAL A O 1
ATOM 4036 N N . ILE A 1 487 ? 11.114 -13.614 -44.010 1.00 81.00 487 ILE A N 1
ATOM 4037 C CA . ILE A 1 487 ? 11.896 -13.162 -45.160 1.00 81.00 487 ILE A CA 1
ATOM 4038 C C . ILE A 1 487 ? 11.483 -13.965 -46.394 1.00 81.00 487 ILE A C 1
ATOM 4040 O O . ILE A 1 487 ? 11.645 -15.183 -46.447 1.00 81.00 487 ILE A O 1
ATOM 4044 N N . ASP A 1 488 ? 10.991 -13.251 -47.402 1.00 65.19 488 ASP A N 1
ATOM 4045 C CA . ASP A 1 488 ? 10.675 -13.764 -48.733 1.00 65.19 488 ASP A CA 1
ATOM 4046 C C . ASP A 1 488 ? 11.706 -13.208 -49.729 1.00 65.19 488 ASP A C 1
ATOM 4048 O O . ASP A 1 488 ? 11.944 -11.997 -49.787 1.00 65.19 488 ASP A O 1
ATOM 4052 N N . ALA A 1 489 ? 12.324 -14.092 -50.515 1.00 55.12 489 ALA A N 1
ATOM 4053 C CA . ALA A 1 489 ? 13.362 -13.744 -51.486 1.00 55.12 489 ALA A CA 1
ATOM 4054 C C . ALA A 1 489 ? 12.875 -12.819 -52.624 1.00 55.12 489 ALA A C 1
ATOM 4056 O O . ALA A 1 489 ? 13.697 -12.250 -53.344 1.00 55.12 489 ALA A O 1
ATOM 4057 N N . SER A 1 490 ? 11.560 -12.648 -52.796 1.00 51.19 490 SER A N 1
ATOM 4058 C CA . SER A 1 490 ? 10.966 -11.761 -53.802 1.00 51.19 490 SER A CA 1
ATOM 4059 C C . SER A 1 490 ? 10.908 -10.279 -53.392 1.00 51.19 490 SER A C 1
ATOM 4061 O O . SER A 1 490 ? 10.781 -9.412 -54.262 1.00 51.19 490 SER A O 1
ATOM 4063 N N . VAL A 1 491 ? 11.042 -9.940 -52.101 1.00 43.06 491 VAL A N 1
ATOM 4064 C CA . VAL A 1 491 ? 10.790 -8.573 -51.594 1.00 43.06 491 VAL A CA 1
ATOM 4065 C C . VAL A 1 491 ? 12.056 -7.705 -51.612 1.00 43.06 491 VAL A C 1
ATOM 4067 O O . VAL A 1 491 ? 12.651 -7.377 -50.588 1.00 43.06 491 VAL A O 1
ATOM 4070 N N . SER A 1 492 ? 12.458 -7.278 -52.811 1.00 43.91 492 SER A N 1
ATOM 4071 C CA . SER A 1 492 ? 13.548 -6.309 -53.012 1.00 43.91 492 SER A CA 1
ATOM 4072 C C . SER A 1 492 ? 13.038 -4.865 -53.121 1.00 43.91 492 SER A C 1
ATOM 4074 O O . SER A 1 492 ? 12.948 -4.313 -54.217 1.00 43.91 492 SER A O 1
ATOM 4076 N N . SER A 1 493 ? 12.745 -4.209 -51.991 1.00 39.28 493 SER A N 1
ATOM 4077 C CA . SER A 1 493 ? 12.573 -2.745 -51.977 1.00 39.28 493 SER A CA 1
ATOM 4078 C C . SER A 1 493 ? 12.915 -2.102 -50.633 1.00 39.28 493 SER A C 1
ATOM 4080 O O . SER A 1 493 ? 12.199 -2.284 -49.649 1.00 39.28 493 SER A O 1
ATOM 4082 N N . ALA A 1 494 ? 13.938 -1.246 -50.617 1.00 40.97 494 ALA A N 1
ATOM 4083 C CA . ALA A 1 494 ? 14.098 -0.256 -49.559 1.00 40.97 494 ALA A CA 1
ATOM 4084 C C . ALA A 1 494 ? 13.031 0.839 -49.740 1.00 40.97 494 ALA A C 1
ATOM 4086 O O . ALA A 1 494 ? 13.222 1.784 -50.509 1.00 40.97 494 ALA A O 1
ATOM 4087 N N . GLN A 1 495 ? 11.888 0.716 -49.054 1.00 41.47 495 GLN A N 1
ATOM 4088 C CA . GLN A 1 495 ? 10.993 1.862 -48.899 1.00 41.47 495 GLN A CA 1
ATOM 4089 C C . GLN A 1 495 ? 11.731 2.969 -48.140 1.00 41.47 495 GLN A C 1
ATOM 4091 O O . GLN A 1 495 ? 12.408 2.717 -47.144 1.00 41.47 495 GLN A O 1
ATOM 4096 N N . ASN A 1 496 ? 11.594 4.206 -48.618 1.00 46.34 496 ASN A N 1
ATOM 4097 C CA . ASN A 1 496 ? 12.230 5.377 -48.022 1.00 46.34 496 ASN A CA 1
ATOM 4098 C C . ASN A 1 496 ? 11.442 5.810 -46.771 1.00 46.34 496 ASN A C 1
ATOM 4100 O O . ASN A 1 496 ? 10.644 6.750 -46.807 1.00 46.34 496 ASN A O 1
ATOM 4104 N N . ASP A 1 497 ? 11.571 5.023 -45.702 1.00 60.41 497 ASP A N 1
ATOM 4105 C CA . ASP A 1 497 ? 10.689 5.083 -44.541 1.00 60.41 497 ASP A CA 1
ATOM 4106 C C . ASP A 1 497 ? 10.945 6.334 -43.683 1.00 60.41 497 ASP A C 1
ATOM 4108 O O . ASP A 1 497 ? 12.014 6.550 -43.107 1.00 60.41 497 ASP A O 1
ATOM 4112 N N . SER A 1 498 ? 9.928 7.191 -43.612 1.00 71.12 498 SER A N 1
ATOM 4113 C CA . SER A 1 498 ? 9.992 8.490 -42.954 1.00 71.12 498 SER A CA 1
ATOM 4114 C C . SER A 1 498 ? 10.101 8.360 -41.431 1.00 71.12 498 SER A C 1
ATOM 4116 O O . SER A 1 498 ? 9.163 7.902 -40.773 1.00 71.12 498 SER A O 1
ATOM 4118 N N . ILE A 1 499 ? 11.201 8.860 -40.869 1.00 81.75 499 ILE A N 1
ATOM 4119 C CA . ILE A 1 499 ? 11.472 8.850 -39.426 1.00 81.75 499 ILE A CA 1
ATOM 4120 C C . ILE A 1 499 ? 10.408 9.652 -38.653 1.00 81.75 499 ILE A C 1
ATOM 4122 O O . ILE A 1 499 ? 10.171 10.832 -38.918 1.00 81.75 499 ILE A O 1
ATOM 4126 N N . SER A 1 500 ? 9.810 9.007 -37.654 1.00 82.19 500 SER A N 1
ATOM 4127 C CA . SER A 1 500 ? 8.880 9.554 -36.670 1.00 82.19 500 SER A CA 1
ATOM 4128 C C . SER A 1 500 ? 9.593 9.782 -35.335 1.00 82.19 500 SER A C 1
ATOM 4130 O O . SER A 1 500 ? 10.105 8.841 -34.723 1.00 82.19 500 SER A O 1
ATOM 4132 N N . VAL A 1 501 ? 9.597 11.032 -34.862 1.00 83.06 501 VAL A N 1
ATOM 4133 C CA . VAL A 1 501 ? 10.138 11.415 -33.547 1.00 83.06 501 VAL A CA 1
ATOM 4134 C C . VAL A 1 501 ? 9.011 11.894 -32.631 1.00 83.06 501 VAL A C 1
ATOM 4136 O O . VAL A 1 501 ? 8.053 12.510 -33.097 1.00 83.06 501 VAL A O 1
ATOM 4139 N N . ALA A 1 502 ? 9.103 11.597 -31.334 1.00 80.38 502 ALA A N 1
ATOM 4140 C CA . ALA A 1 502 ? 8.136 12.008 -30.314 1.00 80.38 502 ALA A CA 1
ATOM 4141 C C . ALA A 1 502 ? 8.822 12.394 -28.990 1.00 80.38 502 ALA A C 1
ATOM 4143 O O . ALA A 1 502 ? 9.896 11.881 -28.671 1.00 80.38 502 ALA A O 1
ATOM 4144 N N . PHE A 1 503 ? 8.175 13.280 -28.224 1.00 78.81 503 PHE A N 1
ATOM 4145 C CA . PHE A 1 503 ? 8.697 13.883 -26.992 1.00 78.81 503 PHE A CA 1
ATOM 4146 C C . PHE A 1 503 ? 7.754 13.651 -25.805 1.00 78.81 503 PHE A C 1
ATOM 4148 O O . PHE A 1 503 ? 6.546 13.864 -25.926 1.00 78.81 503 PHE A O 1
ATOM 4155 N N . PHE A 1 504 ? 8.313 13.272 -24.654 1.00 72.94 504 PHE A N 1
ATOM 4156 C CA . PHE A 1 504 ? 7.572 12.829 -23.469 1.00 72.94 504 PHE A CA 1
ATOM 4157 C C . PHE A 1 504 ? 8.043 13.576 -22.208 1.00 72.94 504 PHE A C 1
ATOM 4159 O O . PHE A 1 504 ? 9.077 13.221 -21.642 1.00 72.94 504 PHE A O 1
ATOM 4166 N N . PRO A 1 505 ? 7.326 14.626 -21.762 1.00 76.19 505 PRO A N 1
ATOM 4167 C CA . PRO A 1 505 ? 7.627 15.337 -20.521 1.00 76.19 505 PRO A CA 1
ATOM 4168 C C . PRO A 1 505 ? 7.358 14.441 -19.308 1.00 76.19 505 PRO A C 1
ATOM 4170 O O . PRO A 1 505 ? 6.241 13.957 -19.129 1.00 76.19 505 PRO A O 1
ATOM 4173 N N . GLU A 1 506 ? 8.353 14.246 -18.443 1.00 70.69 506 GLU A N 1
ATOM 4174 C CA . GLU A 1 506 ? 8.287 13.244 -17.363 1.00 70.69 506 GLU A CA 1
ATOM 4175 C C . GLU A 1 506 ? 7.278 13.560 -16.251 1.00 70.69 506 GLU A C 1
ATOM 4177 O O . GLU A 1 506 ? 6.941 12.672 -15.481 1.00 70.69 506 GLU A O 1
ATOM 4182 N N . SER A 1 507 ? 6.773 14.795 -16.170 1.00 69.94 507 SER A N 1
ATOM 4183 C CA . SER A 1 507 ? 5.658 15.188 -15.285 1.00 69.94 507 SER A CA 1
ATOM 4184 C C . SER A 1 507 ? 4.312 15.288 -16.026 1.00 69.94 507 SER A C 1
ATOM 4186 O O . SER A 1 507 ? 3.400 15.977 -15.576 1.00 69.94 507 SER A O 1
ATOM 4188 N N . GLY A 1 508 ? 4.190 14.660 -17.201 1.00 70.50 508 GLY A N 1
ATOM 4189 C CA . GLY A 1 508 ? 3.009 14.688 -18.077 1.00 70.50 508 GLY A CA 1
ATOM 4190 C C . GLY A 1 508 ? 2.859 15.969 -18.908 1.00 70.50 508 GLY A C 1
ATOM 4191 O O . GLY A 1 508 ? 2.339 15.930 -20.023 1.00 70.50 508 GLY A O 1
ATOM 4192 N N . HIS A 1 509 ? 3.361 17.101 -18.411 1.00 80.31 509 HIS A N 1
ATOM 4193 C CA . HIS A 1 509 ? 3.344 18.396 -19.092 1.00 80.31 509 HIS A CA 1
ATOM 4194 C C . HIS A 1 509 ? 4.682 19.122 -18.936 1.00 80.31 509 HIS A C 1
ATOM 4196 O O . HIS A 1 509 ? 5.401 18.895 -17.965 1.00 80.31 509 HIS A O 1
ATOM 4202 N N . LEU A 1 510 ? 4.988 20.025 -19.872 1.00 83.06 510 LEU A N 1
ATOM 4203 C CA . LEU A 1 510 ? 6.043 21.018 -19.682 1.00 83.06 510 LEU A CA 1
ATOM 4204 C C . LEU A 1 510 ? 5.488 22.195 -18.870 1.00 83.06 510 LEU A C 1
ATOM 4206 O O . LEU A 1 510 ? 4.419 22.711 -19.200 1.00 83.06 510 LEU A O 1
ATOM 4210 N N . ILE A 1 511 ? 6.215 22.645 -17.850 1.00 89.50 511 ILE A N 1
ATOM 4211 C CA . ILE A 1 511 ? 5.912 23.865 -17.087 1.00 89.50 511 ILE A CA 1
ATOM 4212 C C . ILE A 1 511 ? 6.972 24.929 -17.398 1.00 89.50 511 ILE A C 1
ATOM 4214 O O . ILE A 1 511 ? 8.166 24.632 -17.353 1.00 89.50 511 ILE A O 1
ATOM 4218 N N . ALA A 1 512 ? 6.557 26.155 -17.716 1.00 88.31 512 ALA A N 1
ATOM 4219 C CA . ALA A 1 512 ? 7.478 27.274 -17.923 1.00 88.31 512 ALA A CA 1
ATOM 4220 C C . ALA A 1 512 ? 8.299 27.570 -16.652 1.00 88.31 512 ALA A C 1
ATOM 4222 O O . ALA A 1 512 ? 7.839 27.324 -15.539 1.00 88.31 512 ALA A O 1
ATOM 4223 N N . GLU A 1 513 ? 9.515 28.095 -16.823 1.00 84.00 513 GLU A N 1
ATOM 4224 C CA . GLU A 1 513 ? 10.415 28.521 -15.733 1.00 84.00 513 GLU A CA 1
ATOM 4225 C C . GLU A 1 513 ? 10.836 27.412 -14.739 1.00 84.00 513 GLU A C 1
ATOM 4227 O O . GLU A 1 513 ? 11.440 27.706 -13.710 1.00 84.00 513 GLU A O 1
ATOM 4232 N N . LEU A 1 514 ? 10.575 26.131 -15.036 1.00 82.69 514 LEU A N 1
ATOM 4233 C CA . LEU A 1 514 ? 10.968 24.982 -14.207 1.00 82.69 514 LEU A CA 1
ATOM 4234 C C . LEU A 1 514 ? 11.857 23.985 -14.981 1.00 82.69 514 LEU A C 1
ATOM 4236 O O . LEU A 1 514 ? 11.739 23.889 -16.203 1.00 82.69 514 LEU A O 1
ATOM 4240 N N . PRO A 1 515 ? 12.734 23.216 -14.304 1.00 79.69 515 PRO A N 1
ATOM 4241 C CA . PRO A 1 515 ? 13.595 22.218 -14.943 1.00 79.69 515 PRO A CA 1
ATOM 4242 C C . PRO A 1 515 ? 12.818 20.926 -15.253 1.00 79.69 515 PRO A C 1
ATOM 4244 O O . PRO A 1 515 ? 12.726 20.016 -14.426 1.00 79.69 515 PRO A O 1
ATOM 4247 N N . ASN A 1 516 ? 12.260 20.843 -16.460 1.00 76.31 516 ASN A N 1
ATOM 4248 C CA . ASN A 1 516 ? 11.524 19.686 -16.966 1.00 76.31 516 ASN A CA 1
ATOM 4249 C C . ASN A 1 516 ? 12.493 18.690 -17.609 1.00 76.31 516 ASN A C 1
ATOM 4251 O O . ASN A 1 516 ? 13.283 19.076 -18.469 1.00 76.31 516 ASN A O 1
ATOM 4255 N N . ARG A 1 517 ? 12.388 17.401 -17.286 1.00 77.06 517 ARG A N 1
ATOM 4256 C CA . ARG A 1 517 ? 13.072 16.347 -18.046 1.00 77.06 517 ARG A CA 1
ATOM 4257 C C . ARG A 1 517 ? 12.132 15.757 -19.103 1.00 77.06 517 ARG A C 1
ATOM 4259 O O . ARG A 1 517 ? 10.922 15.648 -18.875 1.00 77.06 517 ARG A O 1
ATOM 4266 N N . VAL A 1 518 ? 12.676 15.476 -20.284 1.00 74.69 518 VAL A N 1
ATOM 4267 C CA . VAL A 1 518 ? 11.933 15.073 -21.483 1.00 74.69 518 VAL A CA 1
ATOM 4268 C C . VAL A 1 518 ? 12.620 13.875 -22.125 1.00 74.69 518 VAL A C 1
ATOM 4270 O O . VAL A 1 518 ? 13.780 13.957 -22.530 1.00 74.69 518 VAL A O 1
ATOM 4273 N N . GLY A 1 519 ? 11.885 12.775 -22.267 1.00 72.31 519 GLY A N 1
ATOM 4274 C CA . GLY A 1 519 ? 12.301 11.631 -23.071 1.00 72.31 519 GLY A CA 1
ATOM 4275 C C . GLY A 1 519 ? 12.047 11.864 -24.564 1.00 72.31 519 GLY A C 1
ATOM 4276 O O . GLY A 1 519 ? 11.018 12.431 -24.940 1.00 72.31 519 GLY A O 1
ATOM 4277 N N . VAL A 1 520 ? 12.960 11.402 -25.420 1.00 71.44 520 VAL A N 1
ATOM 4278 C CA . VAL A 1 520 ? 12.851 11.447 -26.886 1.00 71.44 520 VAL A CA 1
ATOM 4279 C C . VAL A 1 520 ? 12.865 10.048 -27.472 1.00 71.44 520 VAL A C 1
ATOM 4281 O O . VAL A 1 520 ? 13.751 9.249 -27.176 1.00 71.44 520 VAL A O 1
ATOM 4284 N N . ARG A 1 521 ? 11.928 9.786 -28.380 1.00 74.06 521 ARG A N 1
ATOM 4285 C CA . ARG A 1 521 ? 11.831 8.527 -29.113 1.00 74.06 521 ARG A CA 1
ATOM 4286 C C . ARG A 1 521 ? 11.920 8.750 -30.620 1.00 74.06 521 ARG A C 1
ATOM 4288 O O . ARG A 1 521 ? 11.172 9.586 -31.119 1.00 74.06 521 ARG A O 1
ATOM 4295 N N . SER A 1 522 ? 12.729 7.978 -31.346 1.00 75.56 522 SER A N 1
ATOM 4296 C CA . SER A 1 522 ? 12.934 8.109 -32.799 1.00 75.56 522 SER A CA 1
ATOM 4297 C C . SER A 1 522 ? 12.981 6.765 -33.545 1.00 75.56 522 SER A C 1
ATOM 4299 O O . SER A 1 522 ? 13.892 5.962 -33.361 1.00 75.56 522 SER A O 1
ATOM 4301 N N . PHE A 1 523 ? 11.975 6.521 -34.391 1.00 77.62 523 PHE A N 1
ATOM 4302 C CA . PHE A 1 523 ? 11.750 5.252 -35.106 1.00 77.62 523 PHE A CA 1
ATOM 4303 C C . PHE A 1 523 ? 11.293 5.509 -36.546 1.00 77.62 523 PHE A C 1
ATOM 4305 O O . PHE A 1 523 ? 10.755 6.574 -36.841 1.00 77.62 523 PHE A O 1
ATOM 4312 N N . THR A 1 524 ? 11.441 4.538 -37.442 1.00 74.00 524 THR A N 1
ATOM 4313 C CA . THR A 1 524 ? 10.749 4.521 -38.745 1.00 74.00 524 THR A CA 1
ATOM 4314 C C . THR A 1 524 ? 9.231 4.298 -38.571 1.00 74.00 524 THR A C 1
ATOM 4316 O O . THR A 1 524 ? 8.777 3.977 -37.466 1.00 74.00 524 THR A O 1
ATOM 4319 N N . LYS A 1 525 ? 8.406 4.432 -39.625 1.00 69.38 525 LYS A N 1
ATOM 4320 C CA . LYS A 1 525 ? 6.980 4.037 -39.542 1.00 69.38 525 LYS A CA 1
ATOM 4321 C C . LYS A 1 525 ? 6.800 2.521 -39.455 1.00 69.38 525 LYS A C 1
ATOM 4323 O O . LYS A 1 525 ? 5.883 2.087 -38.767 1.00 69.38 525 LYS A O 1
ATOM 4328 N N . SER A 1 526 ? 7.693 1.739 -40.063 1.00 58.97 526 SER A N 1
ATOM 4329 C CA . SER A 1 526 ? 7.795 0.280 -39.875 1.00 58.97 526 SER A CA 1
ATOM 4330 C C . SER A 1 526 ? 8.232 -0.146 -38.463 1.00 58.97 526 SER A C 1
ATOM 4332 O O . SER A 1 526 ? 8.189 -1.330 -38.143 1.00 58.97 526 SER A O 1
ATOM 4334 N N . GLY A 1 527 ? 8.627 0.793 -37.593 1.00 57.41 527 GLY A N 1
ATOM 4335 C CA . GLY A 1 527 ? 8.962 0.505 -36.198 1.00 57.41 527 GLY A CA 1
ATOM 4336 C C . GLY A 1 527 ? 10.396 0.027 -35.958 1.00 57.41 527 GLY A C 1
ATOM 4337 O O . GLY A 1 527 ? 10.673 -0.513 -34.890 1.00 57.41 527 GLY A O 1
ATOM 4338 N N . ALA A 1 528 ? 11.321 0.261 -36.892 1.00 58.22 528 ALA A N 1
ATOM 4339 C CA . ALA A 1 528 ? 12.753 0.090 -36.654 1.00 58.22 528 ALA A CA 1
ATOM 4340 C C . ALA A 1 528 ? 13.329 1.301 -35.882 1.00 58.22 528 ALA A C 1
ATOM 4342 O O . ALA A 1 528 ? 12.945 2.441 -36.175 1.00 58.22 528 ALA A O 1
ATOM 4343 N N . PRO A 1 529 ? 14.235 1.099 -34.907 1.00 63.09 529 PRO A N 1
ATOM 4344 C CA . PRO A 1 529 ? 14.876 2.193 -34.179 1.00 63.09 529 PRO A CA 1
ATOM 4345 C C . PRO A 1 529 ? 15.824 2.986 -35.084 1.00 63.09 529 PRO A C 1
ATOM 4347 O O . PRO A 1 529 ? 16.512 2.418 -35.932 1.00 63.09 529 PRO A O 1
ATOM 4350 N N . VAL A 1 530 ? 15.891 4.306 -34.890 1.00 75.56 530 VAL A N 1
ATOM 4351 C CA . VAL A 1 530 ? 16.799 5.186 -35.642 1.00 75.56 530 VAL A CA 1
ATOM 4352 C C . VAL A 1 530 ? 17.445 6.183 -34.692 1.00 75.56 530 VAL A C 1
ATOM 4354 O O . VAL A 1 530 ? 16.739 6.956 -34.046 1.00 75.56 530 VAL A O 1
ATOM 4357 N N . ALA A 1 531 ? 18.777 6.217 -34.636 1.00 76.75 531 ALA A N 1
ATOM 4358 C CA . ALA A 1 531 ? 19.499 7.286 -33.950 1.00 76.75 531 ALA A CA 1
ATOM 4359 C C . ALA A 1 531 ? 19.262 8.619 -34.680 1.00 76.75 531 ALA A C 1
ATOM 4361 O O . ALA A 1 531 ? 19.501 8.721 -35.885 1.00 76.75 531 ALA A O 1
ATOM 4362 N N . VAL A 1 532 ? 18.790 9.641 -33.964 1.00 79.50 532 VAL A N 1
ATOM 4363 C CA . VAL A 1 532 ? 18.588 10.989 -34.506 1.00 79.50 532 VAL A CA 1
ATOM 4364 C C . VAL A 1 532 ? 19.315 12.030 -33.681 1.00 79.50 532 VAL A C 1
ATOM 4366 O O . VAL A 1 532 ? 19.414 11.945 -32.459 1.00 79.50 532 VAL A O 1
ATOM 4369 N N . ASP A 1 533 ? 19.734 13.058 -34.400 1.00 82.38 533 ASP A N 1
ATOM 4370 C CA . ASP A 1 533 ? 20.295 14.290 -33.886 1.00 82.38 533 ASP A CA 1
ATOM 4371 C C . ASP A 1 533 ? 19.380 15.450 -34.334 1.00 82.38 533 ASP A C 1
ATOM 4373 O O . ASP A 1 533 ? 18.852 15.425 -35.447 1.00 82.38 533 ASP A O 1
ATOM 4377 N N . GLY A 1 534 ? 19.123 16.435 -33.468 1.00 80.50 534 GLY A N 1
ATOM 4378 C CA . GLY A 1 534 ? 18.360 17.656 -33.764 1.00 80.50 534 GLY A CA 1
ATOM 4379 C C . GLY A 1 534 ? 18.397 18.739 -32.677 1.00 80.50 534 GLY A C 1
ATOM 4380 O O . GLY A 1 534 ? 18.918 18.517 -31.586 1.00 80.50 534 GLY A O 1
ATOM 4381 N N . TRP A 1 535 ? 17.822 19.914 -32.952 1.00 84.69 535 TRP A N 1
ATOM 4382 C CA . TRP A 1 535 ? 17.867 21.095 -32.079 1.00 84.69 535 TRP A CA 1
ATOM 4383 C C . TRP A 1 535 ? 16.488 21.597 -31.619 1.00 84.69 535 TRP A C 1
ATOM 4385 O O . TRP A 1 535 ? 15.615 21.773 -32.461 1.00 84.69 535 TRP A O 1
ATOM 4395 N N . VAL A 1 536 ? 16.285 21.894 -30.324 1.00 84.12 536 VAL A N 1
ATOM 4396 C CA . VAL A 1 536 ? 15.051 22.500 -29.797 1.00 84.12 536 VAL A CA 1
ATOM 4397 C C . VAL A 1 536 ? 15.174 24.009 -29.926 1.00 84.12 536 VAL A C 1
ATOM 4399 O O . VAL A 1 536 ? 16.034 24.646 -29.312 1.00 84.12 536 VAL A O 1
ATOM 4402 N N . LEU A 1 537 ? 14.285 24.562 -30.738 1.00 85.94 537 LEU A N 1
ATOM 4403 C CA . LEU A 1 537 ? 14.182 25.976 -31.033 1.00 85.94 537 LEU A CA 1
ATOM 4404 C C . LEU A 1 537 ? 12.932 26.558 -30.369 1.00 85.94 537 LEU A C 1
ATOM 4406 O O . LEU A 1 537 ? 11.887 25.899 -30.286 1.00 85.94 537 LEU A O 1
ATOM 4410 N N . ASN A 1 538 ? 13.037 27.812 -29.941 1.00 85.38 538 ASN A N 1
ATOM 4411 C CA . ASN A 1 538 ? 11.887 28.635 -29.576 1.00 85.38 538 ASN A CA 1
ATOM 4412 C C . ASN A 1 538 ? 11.175 29.200 -30.830 1.00 85.38 538 ASN A C 1
ATOM 4414 O O . ASN A 1 538 ? 11.533 28.894 -31.973 1.00 85.38 538 ASN A O 1
ATOM 4418 N N . ALA A 1 539 ? 10.161 30.045 -30.626 1.00 84.38 539 ALA A N 1
ATOM 4419 C CA . ALA A 1 539 ? 9.429 30.679 -31.724 1.00 84.38 539 ALA A CA 1
ATOM 4420 C C . ALA A 1 539 ? 10.291 31.649 -32.564 1.00 84.38 539 ALA A C 1
ATOM 4422 O O . ALA A 1 539 ? 10.027 31.811 -33.755 1.00 84.38 539 ALA A O 1
ATOM 4423 N N . THR A 1 540 ? 11.335 32.251 -31.982 1.00 84.38 540 THR A N 1
ATOM 4424 C CA . THR A 1 540 ? 12.297 33.144 -32.658 1.00 84.38 540 THR A CA 1
ATOM 4425 C C . THR A 1 540 ? 13.448 32.410 -33.361 1.00 84.38 540 THR A C 1
ATOM 4427 O O . THR A 1 540 ? 14.279 33.058 -33.990 1.00 84.38 540 THR A O 1
ATOM 4430 N N . ASN A 1 541 ? 13.447 31.068 -33.355 1.00 82.25 541 ASN A N 1
ATOM 4431 C CA . ASN A 1 541 ? 14.496 30.173 -33.874 1.00 82.25 541 ASN A CA 1
ATOM 4432 C C . ASN A 1 541 ? 15.824 30.166 -33.098 1.00 82.25 541 ASN A C 1
ATOM 4434 O O . ASN A 1 541 ? 16.793 29.563 -33.568 1.00 82.25 541 ASN A O 1
ATOM 4438 N N . ASP A 1 542 ? 15.878 30.743 -31.899 1.00 81.31 542 ASP A N 1
ATOM 4439 C CA . ASP A 1 542 ? 17.030 30.563 -31.020 1.00 81.31 542 ASP A CA 1
ATOM 4440 C C . ASP A 1 542 ? 17.075 29.114 -30.531 1.00 81.31 542 ASP A C 1
ATOM 4442 O O . ASP A 1 542 ? 16.065 28.542 -30.106 1.00 81.31 542 ASP A O 1
ATOM 4446 N N . THR A 1 543 ? 18.266 28.521 -30.570 1.00 81.94 543 THR A N 1
ATOM 4447 C CA . THR A 1 543 ? 18.510 27.209 -29.969 1.00 81.94 543 THR A CA 1
ATOM 4448 C C . THR A 1 543 ? 18.552 27.365 -28.458 1.00 81.94 543 THR A C 1
ATOM 4450 O O . THR A 1 543 ? 19.472 27.989 -27.934 1.00 81.94 543 THR A O 1
ATOM 4453 N N . LEU A 1 544 ? 17.579 26.781 -27.758 1.00 74.94 544 LEU A N 1
ATOM 4454 C CA . LEU A 1 544 ? 17.596 26.746 -26.295 1.00 74.94 544 LEU A CA 1
ATOM 4455 C C . LEU A 1 544 ? 18.686 25.782 -25.810 1.00 74.94 544 LEU A C 1
ATOM 4457 O O . LEU A 1 544 ? 19.473 26.119 -24.933 1.00 74.94 544 LEU A O 1
ATOM 4461 N N . MET A 1 545 ? 18.675 24.582 -26.396 1.00 79.12 545 MET A N 1
ATOM 4462 C CA . MET A 1 545 ? 19.413 23.349 -26.032 1.00 79.12 545 MET A CA 1
ATOM 4463 C C . MET A 1 545 ? 19.073 22.044 -27.020 1.00 79.12 545 MET A C 1
ATOM 4465 O O . MET A 1 545 ? 17.862 22.444 -27.178 1.00 79.12 545 MET A O 1
ATOM 4469 N N . THR A 1 546 ? 20.267 20.227 -27.871 1.00 79.19 546 THR A N 1
ATOM 4470 C CA . THR A 1 546 ? 20.445 18.725 -27.914 1.00 79.19 546 THR A CA 1
ATOM 4471 C C . THR A 1 546 ? 19.310 17.693 -27.838 1.00 79.19 546 THR A C 1
ATOM 4473 O O . THR A 1 546 ? 19.171 17.007 -26.824 1.00 79.19 546 THR A O 1
ATOM 4476 N N . VAL A 1 547 ? 18.518 17.538 -28.897 1.00 73.56 547 VAL A N 1
ATOM 4477 C CA . VAL A 1 547 ? 17.844 16.265 -29.123 1.00 73.56 547 VAL A CA 1
ATOM 4478 C C . VAL A 1 547 ? 18.878 15.306 -29.699 1.00 73.56 547 VAL A C 1
ATOM 4480 O O . VAL A 1 547 ? 19.242 15.440 -30.864 1.00 73.56 547 VAL A O 1
ATOM 4483 N N . LYS A 1 548 ? 19.326 14.339 -28.899 1.00 77.31 548 LYS A N 1
ATOM 4484 C CA . LYS A 1 548 ? 20.115 13.191 -29.356 1.00 77.31 548 LYS A CA 1
ATOM 4485 C C . LYS A 1 548 ? 19.467 11.900 -28.878 1.00 77.31 548 LYS A C 1
ATOM 4487 O O . LYS A 1 548 ? 19.022 11.827 -27.734 1.00 77.31 548 LYS A O 1
ATOM 4492 N N . THR A 1 549 ? 19.449 10.881 -29.730 1.00 68.44 549 THR A N 1
ATOM 4493 C CA . THR A 1 549 ? 19.078 9.511 -29.357 1.00 68.44 549 THR A CA 1
ATOM 4494 C C . THR A 1 549 ? 20.193 8.514 -29.680 1.00 68.44 549 THR A C 1
ATOM 4496 O O . THR A 1 549 ? 21.086 8.771 -30.490 1.00 68.44 549 THR A O 1
ATOM 4499 N N . ASN A 1 550 ? 20.181 7.380 -28.981 1.00 68.06 550 ASN A N 1
ATOM 4500 C CA . ASN A 1 550 ? 21.119 6.276 -29.152 1.00 68.06 550 ASN A CA 1
ATOM 4501 C C . ASN A 1 550 ? 20.731 5.368 -30.340 1.00 68.06 550 ASN A C 1
ATOM 4503 O O . ASN A 1 550 ? 19.695 5.552 -30.979 1.00 68.06 550 ASN A O 1
ATOM 4507 N N . GLY A 1 551 ? 21.539 4.334 -30.603 1.00 57.00 551 GLY A N 1
ATOM 4508 C CA . GLY A 1 551 ? 21.278 3.336 -31.653 1.00 57.00 551 GLY A CA 1
ATOM 4509 C C . GLY A 1 551 ? 19.987 2.515 -31.490 1.00 57.00 551 GLY A C 1
ATOM 4510 O O . GLY A 1 551 ? 19.604 1.820 -32.422 1.00 57.00 551 GLY A O 1
ATOM 4511 N N . GLN A 1 552 ? 19.306 2.608 -30.343 1.00 59.03 552 GLN A N 1
ATOM 4512 C CA . GLN A 1 552 ? 17.997 1.995 -30.078 1.00 59.03 552 GLN A CA 1
ATOM 4513 C C . GLN A 1 552 ? 16.835 3.001 -30.218 1.00 59.03 552 GLN A C 1
ATOM 4515 O O . GLN A 1 552 ? 15.696 2.678 -29.897 1.00 59.03 552 GLN A O 1
ATOM 4520 N N . GLY A 1 553 ? 17.094 4.220 -30.709 1.00 59.25 553 GLY A N 1
ATOM 4521 C CA . GLY A 1 553 ? 16.067 5.243 -30.927 1.00 59.25 553 GLY A CA 1
ATOM 4522 C C . GLY A 1 553 ? 15.652 6.012 -29.668 1.00 59.25 553 GLY A C 1
ATOM 4523 O O . GLY A 1 553 ? 14.587 6.632 -29.665 1.00 59.25 553 GLY A O 1
ATOM 4524 N N . TYR A 1 554 ? 16.471 5.997 -28.607 1.00 64.31 554 TYR A N 1
ATOM 4525 C CA . TYR A 1 554 ? 16.150 6.588 -27.300 1.00 64.31 554 TYR A CA 1
ATOM 4526 C C . TYR A 1 554 ? 17.204 7.602 -26.804 1.00 64.31 554 TYR A C 1
ATOM 4528 O O . TYR A 1 554 ? 18.399 7.316 -26.816 1.00 64.31 554 TYR A O 1
ATOM 4536 N N . GLY A 1 555 ? 16.791 8.772 -26.306 1.00 61.47 555 GLY A N 1
ATOM 4537 C CA . GLY A 1 555 ? 17.629 9.666 -25.484 1.00 61.47 555 GLY A CA 1
ATOM 4538 C C . GLY A 1 555 ? 16.819 10.737 -24.738 1.00 61.47 555 GLY A C 1
ATOM 4539 O O . GLY A 1 555 ? 15.724 11.082 -25.166 1.00 61.47 555 GLY A O 1
ATOM 4540 N N . ASN A 1 556 ? 17.306 11.247 -23.601 1.00 69.81 556 ASN A N 1
ATOM 4541 C CA . ASN A 1 556 ? 16.597 12.236 -22.765 1.00 69.81 556 ASN A CA 1
ATOM 4542 C C . ASN A 1 556 ? 17.358 13.566 -22.649 1.00 69.81 556 ASN A C 1
ATOM 4544 O O . ASN A 1 556 ? 18.576 13.600 -22.810 1.00 69.81 556 ASN A O 1
ATOM 4548 N N . PHE A 1 557 ? 16.645 14.646 -22.319 1.00 69.31 557 PHE A N 1
ATOM 4549 C CA . PHE A 1 557 ? 17.233 15.964 -22.053 1.00 69.31 557 PHE A CA 1
ATOM 4550 C C . PHE A 1 557 ? 16.479 16.745 -20.956 1.00 69.31 557 PHE A C 1
ATOM 4552 O O . PHE A 1 557 ? 15.332 16.435 -20.636 1.00 69.31 557 PHE A O 1
ATOM 4559 N N . PHE A 1 558 ? 17.114 17.776 -20.383 1.00 75.75 558 PHE A N 1
ATOM 4560 C CA . PHE A 1 558 ? 16.547 18.656 -19.345 1.00 75.75 558 PHE A CA 1
ATOM 4561 C C . PHE A 1 558 ? 16.327 20.086 -19.853 1.00 75.75 558 PHE A C 1
ATOM 4563 O O . PHE A 1 558 ? 17.300 20.813 -20.021 1.00 75.75 558 PHE A O 1
ATOM 4570 N N . ILE A 1 559 ? 15.073 20.510 -20.027 1.00 75.62 559 ILE A N 1
ATOM 4571 C CA . ILE A 1 559 ? 14.696 21.842 -20.518 1.00 75.62 559 ILE A CA 1
ATOM 4572 C C . ILE A 1 559 ? 14.040 22.718 -19.454 1.00 75.62 559 ILE A C 1
ATOM 4574 O O . ILE A 1 559 ? 13.176 22.278 -18.697 1.00 75.62 559 ILE A O 1
ATOM 4578 N N . MET A 1 560 ? 14.405 23.998 -19.455 1.00 85.38 560 MET A N 1
ATOM 4579 C CA . MET A 1 560 ? 13.736 25.057 -18.704 1.00 85.38 560 MET A CA 1
ATOM 4580 C C . MET A 1 560 ? 13.057 26.008 -19.704 1.00 85.38 560 MET A C 1
ATOM 4582 O O . MET A 1 560 ? 13.719 26.903 -20.227 1.00 85.38 560 MET A O 1
ATOM 4586 N N . PRO A 1 561 ? 11.771 25.797 -20.059 1.00 85.56 561 PRO A N 1
ATOM 4587 C CA . PRO A 1 561 ? 11.110 26.598 -21.084 1.00 85.56 561 PRO A CA 1
ATOM 4588 C C . PRO A 1 561 ? 10.980 28.061 -20.622 1.00 85.56 561 PRO A C 1
ATOM 4590 O O . PRO A 1 561 ? 10.381 28.299 -19.570 1.00 85.56 561 PRO A O 1
ATOM 4593 N N . PRO A 1 562 ? 11.498 29.049 -21.377 1.00 81.94 562 PRO A N 1
ATOM 4594 C CA . PRO A 1 562 ? 11.536 30.448 -20.936 1.00 81.94 562 PRO A CA 1
ATOM 4595 C C . PRO A 1 562 ? 10.182 31.168 -21.046 1.00 81.94 562 PRO A C 1
ATOM 4597 O O . PRO A 1 562 ? 10.049 32.303 -20.607 1.00 81.94 562 PRO A O 1
ATOM 4600 N N . SER A 1 563 ? 9.183 30.547 -21.677 1.00 87.88 563 SER A N 1
ATOM 4601 C CA . SER A 1 563 ? 7.804 31.040 -21.751 1.00 87.88 563 SER A CA 1
ATOM 4602 C C . SER A 1 563 ? 6.857 29.899 -22.145 1.00 87.88 563 SER A C 1
ATOM 4604 O O . SER A 1 563 ? 7.287 28.764 -22.347 1.00 87.88 563 SER A O 1
ATOM 4606 N N . THR A 1 564 ? 5.566 30.200 -22.299 1.00 90.50 564 THR A N 1
ATOM 4607 C CA . THR A 1 564 ? 4.550 29.278 -22.836 1.00 90.50 564 THR A CA 1
ATOM 4608 C C . THR A 1 564 ? 4.524 29.177 -24.367 1.00 90.50 564 THR A C 1
ATOM 4610 O O . THR A 1 564 ? 3.674 28.471 -24.910 1.00 90.50 564 THR A O 1
ATOM 4613 N N . GLN A 1 565 ? 5.415 29.873 -25.085 1.00 89.88 565 GLN A N 1
ATOM 4614 C CA . GLN A 1 565 ? 5.483 29.788 -26.548 1.00 89.88 565 GLN A CA 1
ATOM 4615 C C . GLN A 1 565 ? 5.832 28.359 -27.008 1.00 89.88 565 GLN A C 1
ATOM 4617 O O . GLN A 1 565 ? 6.657 27.701 -26.371 1.00 89.88 565 GLN A O 1
ATOM 4622 N N . PRO A 1 566 ? 5.238 27.863 -28.111 1.00 88.69 566 PRO A N 1
ATOM 4623 C CA . PRO A 1 566 ? 5.488 26.508 -28.589 1.00 88.69 566 PRO A CA 1
ATOM 4624 C C . PRO A 1 566 ? 6.949 26.325 -29.016 1.00 88.69 566 PRO A C 1
ATOM 4626 O O . PRO A 1 566 ? 7.535 27.190 -29.670 1.00 88.69 566 PRO A O 1
ATOM 4629 N N . LEU A 1 567 ? 7.513 25.167 -28.673 1.00 90.56 567 LEU A N 1
ATOM 4630 C CA . LEU A 1 567 ? 8.869 24.767 -29.045 1.00 90.56 567 LEU A CA 1
ATOM 4631 C C . LEU A 1 567 ? 8.832 23.704 -30.147 1.00 90.56 567 LEU A C 1
ATOM 4633 O O . LEU A 1 567 ? 7.891 22.909 -30.232 1.00 90.56 567 LEU A O 1
ATOM 4637 N N . ARG A 1 568 ? 9.885 23.651 -30.963 1.00 92.00 568 ARG A N 1
ATOM 4638 C CA . ARG A 1 568 ? 10.056 22.660 -32.040 1.00 92.00 568 ARG A CA 1
ATOM 4639 C C . ARG A 1 568 ? 11.450 22.056 -32.014 1.00 92.00 568 ARG A C 1
ATOM 4641 O O . ARG A 1 568 ? 12.421 22.776 -31.825 1.00 92.00 568 ARG A O 1
ATOM 4648 N N . ALA A 1 569 ? 11.558 20.758 -32.256 1.00 88.00 569 ALA A N 1
ATOM 4649 C CA . ALA A 1 569 ? 12.818 20.092 -32.541 1.00 88.00 569 ALA A CA 1
ATOM 4650 C C . ALA A 1 569 ? 13.056 20.052 -34.057 1.00 88.00 569 ALA A C 1
ATOM 4652 O O . ALA A 1 569 ? 12.252 19.481 -34.791 1.00 88.00 569 ALA A O 1
ATOM 4653 N N . LYS A 1 570 ? 14.157 20.639 -34.525 1.00 88.94 570 LYS A N 1
ATOM 4654 C CA . LYS A 1 570 ? 14.627 20.591 -35.913 1.00 88.94 570 LYS A CA 1
ATOM 4655 C C . LYS A 1 570 ? 15.730 19.544 -36.035 1.00 88.94 570 LYS A C 1
ATOM 4657 O O . LYS A 1 570 ? 16.829 19.752 -35.535 1.00 88.94 570 LYS A O 1
ATOM 4662 N N . LEU A 1 571 ? 15.435 18.412 -36.656 1.00 85.69 571 LEU A N 1
ATOM 4663 C CA . LEU A 1 571 ? 16.363 17.293 -36.813 1.00 85.69 571 LEU A CA 1
ATOM 4664 C C . LEU A 1 571 ? 17.446 17.598 -37.862 1.00 85.69 571 LEU A C 1
ATOM 4666 O O . LEU A 1 571 ? 17.229 18.378 -38.789 1.00 85.69 571 LEU A O 1
ATOM 4670 N N . SER A 1 572 ? 18.600 16.938 -37.759 1.00 79.62 572 SER A N 1
ATOM 4671 C CA . SER A 1 572 ? 19.743 17.068 -38.677 1.00 79.62 572 SER A CA 1
ATOM 4672 C C . SER A 1 572 ? 19.433 16.623 -40.113 1.00 79.62 572 SER A C 1
ATOM 4674 O O . SER A 1 572 ? 20.149 16.997 -41.036 1.00 79.62 572 SER A O 1
ATOM 4676 N N . ASN A 1 573 ? 18.344 15.874 -40.322 1.00 75.50 573 ASN A N 1
ATOM 4677 C CA . ASN A 1 573 ? 17.802 15.542 -41.646 1.00 75.50 573 ASN A CA 1
ATOM 4678 C C . ASN A 1 573 ? 16.847 16.618 -42.216 1.00 75.50 573 ASN A C 1
ATOM 4680 O O . ASN A 1 573 ? 16.305 16.436 -43.302 1.00 75.50 573 ASN A O 1
ATOM 4684 N N . GLY A 1 574 ? 16.627 17.723 -41.495 1.00 75.25 574 GLY A N 1
ATOM 4685 C CA . GLY A 1 574 ? 15.775 18.845 -41.893 1.00 75.25 574 GLY A CA 1
ATOM 4686 C C . GLY A 1 574 ? 14.332 18.800 -41.375 1.00 75.25 574 GLY A C 1
ATOM 4687 O O . GLY A 1 574 ? 13.664 19.833 -41.416 1.00 75.25 574 GLY A O 1
ATOM 4688 N N . ASN A 1 575 ? 13.851 17.665 -40.854 1.00 83.56 575 ASN A N 1
ATOM 4689 C CA . ASN A 1 575 ? 12.475 17.537 -40.359 1.00 83.56 575 ASN A CA 1
ATOM 4690 C C . ASN A 1 575 ? 12.252 18.364 -39.079 1.00 83.56 575 ASN A C 1
ATOM 4692 O O . ASN A 1 575 ? 13.056 18.301 -38.149 1.00 83.56 575 ASN A O 1
ATOM 4696 N N . GLU A 1 576 ? 11.128 19.079 -38.987 1.00 87.56 576 GLU A N 1
ATOM 4697 C CA . GLU A 1 576 ? 10.700 19.779 -37.765 1.00 87.56 576 GLU A CA 1
ATOM 4698 C C . GLU A 1 576 ? 9.549 19.036 -37.071 1.00 87.56 576 GLU A C 1
ATOM 4700 O O . GLU A 1 576 ? 8.596 18.600 -37.716 1.00 87.56 576 GLU A O 1
ATOM 4705 N N . VAL A 1 577 ? 9.641 18.893 -35.746 1.00 88.69 577 VAL A N 1
ATOM 4706 C CA . VAL A 1 577 ? 8.685 18.164 -34.899 1.00 88.69 577 VAL A CA 1
ATOM 4707 C C . VAL A 1 577 ? 8.356 19.002 -33.663 1.00 88.69 577 VAL A C 1
ATOM 4709 O O . VAL A 1 577 ? 9.245 19.338 -32.883 1.00 88.69 577 VAL A O 1
ATOM 4712 N N . SER A 1 578 ? 7.085 19.345 -33.463 1.00 88.19 578 SER A N 1
ATOM 4713 C CA . SER A 1 578 ? 6.644 20.144 -32.311 1.00 88.19 578 SER A CA 1
ATOM 4714 C C . SER A 1 578 ? 6.791 19.393 -30.983 1.00 88.19 578 SER A C 1
ATOM 4716 O O . SER A 1 578 ? 6.498 18.199 -30.896 1.00 88.19 578 SER A O 1
ATOM 4718 N N . LEU A 1 579 ? 7.183 20.109 -29.927 1.00 88.50 579 LEU A N 1
ATOM 4719 C CA . LEU A 1 579 ? 7.111 19.614 -28.550 1.00 88.50 579 LEU A CA 1
ATOM 4720 C C . LEU A 1 579 ? 5.677 19.788 -27.992 1.00 88.50 579 LEU A C 1
ATOM 4722 O O . LEU A 1 579 ? 4.910 20.608 -28.506 1.00 88.50 579 LEU A O 1
ATOM 4726 N N . PRO A 1 580 ? 5.298 19.052 -26.928 1.00 87.69 580 PRO A N 1
ATOM 4727 C CA . PRO A 1 580 ? 4.027 19.246 -26.231 1.00 87.69 580 PRO A CA 1
ATOM 4728 C C . PRO A 1 580 ? 3.836 20.666 -25.681 1.00 87.69 580 PRO A C 1
ATOM 4730 O O . PRO A 1 580 ? 4.797 21.375 -25.386 1.00 87.69 580 PRO A O 1
ATOM 4733 N N . ALA A 1 581 ? 2.576 21.068 -25.501 1.00 87.44 581 ALA A N 1
ATOM 4734 C CA . ALA A 1 581 ? 2.225 22.400 -25.015 1.00 87.44 581 ALA A CA 1
ATOM 4735 C C . ALA A 1 581 ? 2.758 22.679 -23.595 1.00 87.44 581 ALA A C 1
ATOM 4737 O O . ALA A 1 581 ? 2.672 21.831 -22.701 1.00 87.44 581 ALA A O 1
ATOM 4738 N N . ILE A 1 582 ? 3.258 23.901 -23.389 1.00 91.12 582 ILE A N 1
ATOM 4739 C CA . ILE A 1 582 ? 3.825 24.370 -22.120 1.00 91.12 582 ILE A CA 1
ATOM 4740 C C . ILE A 1 582 ? 2.750 25.089 -21.299 1.00 91.12 582 ILE A C 1
ATOM 4742 O O . ILE A 1 582 ? 2.069 25.990 -21.790 1.00 91.12 582 ILE A O 1
ATOM 4746 N N . ARG A 1 583 ? 2.617 24.716 -20.024 1.00 91.38 583 ARG A N 1
ATOM 4747 C CA . ARG A 1 583 ? 1.754 25.395 -19.049 1.00 91.38 583 ARG A CA 1
ATOM 4748 C C . ARG A 1 583 ? 2.513 26.546 -18.372 1.00 91.38 583 ARG A C 1
ATOM 4750 O O . ARG A 1 583 ? 3.687 26.375 -18.052 1.00 91.38 583 ARG A O 1
ATOM 4757 N N . PRO A 1 584 ? 1.861 27.689 -18.085 1.00 89.62 584 PRO A N 1
ATOM 4758 C CA . PRO A 1 584 ? 2.510 28.810 -17.399 1.00 89.62 584 PRO A CA 1
ATOM 4759 C C . PRO A 1 584 ? 2.814 28.502 -15.929 1.00 89.62 584 PRO A C 1
ATOM 4761 O O . PRO A 1 584 ? 3.783 29.014 -15.386 1.00 89.62 584 PRO A O 1
ATOM 4764 N N . LYS A 1 585 ? 1.990 27.670 -15.281 1.00 88.94 585 LYS A N 1
ATOM 4765 C CA . LYS A 1 585 ? 2.116 27.296 -13.870 1.00 88.94 585 LYS A CA 1
ATOM 4766 C C . LYS A 1 585 ? 1.889 25.805 -13.663 1.00 88.94 585 LYS A C 1
ATOM 4768 O O . LYS A 1 585 ? 1.102 25.194 -14.391 1.00 88.94 585 LYS A O 1
ATOM 4773 N N . GLY A 1 586 ? 2.530 25.241 -12.643 1.00 88.56 586 GLY A N 1
ATOM 4774 C CA . GLY A 1 586 ? 2.302 23.863 -12.216 1.00 88.56 586 GLY A CA 1
ATOM 4775 C C . GLY A 1 586 ? 3.385 23.324 -11.286 1.00 88.56 586 GLY A C 1
ATOM 4776 O O . GLY A 1 586 ? 4.086 24.081 -10.614 1.00 88.56 586 GLY A O 1
ATOM 4777 N N . TYR A 1 587 ? 3.503 21.998 -11.277 1.00 86.62 587 TYR A N 1
ATOM 4778 C CA . TYR A 1 587 ? 4.496 21.249 -10.515 1.00 86.62 587 TYR A CA 1
ATOM 4779 C C . TYR A 1 587 ? 5.299 20.340 -11.453 1.00 86.62 587 TYR A C 1
ATOM 4781 O O . TYR A 1 587 ? 4.749 19.816 -12.421 1.00 86.62 587 TYR A O 1
ATOM 4789 N N . VAL A 1 588 ? 6.576 20.122 -11.137 1.00 83.81 588 VAL A N 1
ATOM 4790 C CA . VAL A 1 588 ? 7.455 19.154 -11.813 1.00 83.81 588 VAL A CA 1
ATOM 4791 C C . VAL A 1 588 ? 8.029 18.208 -10.763 1.00 83.81 588 VAL A C 1
ATOM 4793 O O . VAL A 1 588 ? 8.552 18.657 -9.742 1.00 83.81 588 VAL A O 1
ATOM 4796 N N . VAL A 1 589 ? 7.931 16.902 -11.006 1.00 82.00 589 VAL A N 1
ATOM 4797 C CA . VAL A 1 589 ? 8.425 15.846 -10.114 1.00 82.00 589 VAL A CA 1
ATOM 4798 C C . VAL A 1 589 ? 9.678 15.221 -10.720 1.00 82.00 589 VAL A C 1
ATOM 4800 O O . VAL A 1 589 ? 9.619 14.549 -11.751 1.00 82.00 589 VAL A O 1
ATOM 4803 N N . ASN A 1 590 ? 10.807 15.407 -10.042 1.00 78.88 590 ASN A N 1
ATOM 4804 C CA . ASN A 1 590 ? 12.059 14.713 -10.318 1.00 78.88 590 ASN A CA 1
ATOM 4805 C C . ASN A 1 590 ? 12.321 13.682 -9.209 1.00 78.88 590 ASN A C 1
ATOM 4807 O O . ASN A 1 590 ? 12.010 13.919 -8.042 1.00 78.88 590 ASN A O 1
ATOM 4811 N N . VAL A 1 591 ? 12.869 12.527 -9.581 1.00 77.00 591 VAL A N 1
ATOM 4812 C CA . VAL A 1 591 ? 13.203 11.421 -8.672 1.00 77.00 591 VAL A CA 1
ATOM 4813 C C . VAL A 1 591 ? 14.638 11.022 -8.963 1.00 77.00 591 VAL A C 1
ATOM 4815 O O . VAL A 1 591 ? 14.938 10.649 -10.100 1.00 77.00 591 VAL A O 1
ATOM 4818 N N . ASP A 1 592 ? 15.484 11.102 -7.940 1.00 73.12 592 ASP A N 1
ATOM 4819 C CA . ASP A 1 592 ? 16.880 10.686 -7.979 1.00 73.12 592 ASP A CA 1
ATOM 4820 C C . ASP A 1 592 ? 17.017 9.350 -7.232 1.00 73.12 592 ASP A C 1
ATOM 4822 O O . ASP A 1 592 ? 16.708 9.255 -6.039 1.00 73.12 592 ASP A O 1
ATOM 4826 N N . VAL A 1 593 ? 17.487 8.324 -7.943 1.00 66.44 593 VAL A N 1
ATOM 4827 C CA . VAL A 1 593 ? 17.757 6.979 -7.412 1.00 66.44 593 VAL A CA 1
ATOM 4828 C C . VAL A 1 593 ? 19.261 6.734 -7.525 1.00 66.44 593 VAL A C 1
ATOM 4830 O O . VAL A 1 593 ? 19.750 6.228 -8.532 1.00 66.44 593 VAL A O 1
ATOM 4833 N N . LEU A 1 594 ? 20.018 7.169 -6.518 1.00 64.88 594 LEU A N 1
ATOM 4834 C CA . LEU A 1 594 ? 21.469 6.979 -6.477 1.00 64.88 594 LEU A CA 1
ATOM 4835 C C . LEU A 1 594 ? 21.772 5.603 -5.872 1.00 64.88 594 LEU A C 1
ATOM 4837 O O . LEU A 1 594 ? 21.391 5.359 -4.724 1.00 64.88 594 LEU A O 1
ATOM 4841 N N . ARG A 1 595 ? 22.457 4.724 -6.626 1.00 56.06 595 ARG A N 1
ATOM 4842 C CA . ARG A 1 595 ? 22.782 3.341 -6.206 1.00 56.06 595 ARG A CA 1
ATOM 4843 C C . ARG A 1 595 ? 23.392 3.304 -4.805 1.00 56.06 595 ARG A C 1
ATOM 4845 O O . ARG A 1 595 ? 22.879 2.607 -3.931 1.00 56.06 595 ARG A O 1
ATOM 4852 N N . ASP A 1 596 ? 24.401 4.147 -4.604 1.00 56.09 596 ASP A N 1
ATOM 4853 C CA . ASP A 1 596 ? 25.269 4.221 -3.423 1.00 56.09 596 ASP A CA 1
ATOM 4854 C C . ASP A 1 596 ? 24.589 4.846 -2.186 1.00 56.09 596 ASP A C 1
ATOM 4856 O O . ASP A 1 596 ? 25.234 5.076 -1.163 1.00 56.09 596 ASP A O 1
ATOM 4860 N N . THR A 1 597 ? 23.292 5.165 -2.262 1.00 59.09 597 THR A N 1
ATOM 4861 C CA . THR A 1 597 ? 22.535 5.760 -1.153 1.00 59.09 597 THR A CA 1
ATOM 4862 C C . THR A 1 597 ? 21.395 4.857 -0.707 1.00 59.09 597 THR A C 1
ATOM 4864 O O . THR A 1 597 ? 20.634 4.339 -1.519 1.00 59.09 597 THR A O 1
ATOM 4867 N N . ALA A 1 598 ? 21.193 4.749 0.605 1.00 74.12 598 ALA A N 1
ATOM 4868 C CA . ALA A 1 598 ? 20.056 4.038 1.190 1.00 74.12 598 ALA A CA 1
ATOM 4869 C C . ALA A 1 598 ? 18.715 4.803 1.060 1.00 74.12 598 ALA A C 1
ATOM 4871 O O . ALA A 1 598 ? 17.768 4.501 1.783 1.00 74.12 598 ALA A O 1
ATOM 4872 N N . THR A 1 599 ? 18.613 5.819 0.188 1.00 78.75 599 THR A N 1
ATOM 4873 C CA . THR A 1 599 ? 17.432 6.695 0.085 1.00 78.75 599 THR A CA 1
ATOM 4874 C C . THR A 1 599 ? 17.082 7.082 -1.348 1.00 78.75 599 THR A C 1
ATOM 4876 O O . THR A 1 599 ? 17.920 7.628 -2.062 1.00 78.75 599 THR A O 1
ATOM 4879 N N . VAL A 1 600 ? 15.809 6.953 -1.719 1.00 80.44 600 VAL A N 1
ATOM 4880 C CA . VAL A 1 600 ? 15.245 7.615 -2.904 1.00 80.44 600 VAL A CA 1
ATOM 4881 C C . VAL A 1 600 ? 14.916 9.069 -2.550 1.00 80.44 600 VAL A C 1
ATOM 4883 O O . VAL A 1 600 ? 14.329 9.353 -1.498 1.00 80.44 600 VAL A O 1
ATOM 4886 N N . ILE A 1 601 ? 15.292 10.009 -3.421 1.00 82.62 601 ILE A N 1
ATOM 4887 C CA . ILE A 1 601 ? 15.056 11.445 -3.216 1.00 82.62 601 ILE A CA 1
ATOM 4888 C C . ILE A 1 601 ? 14.061 11.950 -4.260 1.00 82.62 601 ILE A C 1
ATOM 4890 O O . ILE A 1 601 ? 14.322 11.897 -5.458 1.00 82.62 601 ILE A O 1
ATOM 4894 N N . ILE A 1 602 ? 12.928 12.483 -3.804 1.00 84.69 602 ILE A N 1
ATOM 4895 C CA . ILE A 1 602 ? 11.876 13.038 -4.663 1.00 84.69 602 ILE A CA 1
ATOM 4896 C C . ILE A 1 602 ? 11.855 14.556 -4.494 1.00 84.69 602 ILE A C 1
ATOM 4898 O O . ILE A 1 602 ? 11.599 15.071 -3.404 1.00 84.69 602 ILE A O 1
ATOM 4902 N N . LYS A 1 603 ? 12.120 15.274 -5.585 1.00 84.88 603 LYS A N 1
ATOM 4903 C CA . LYS A 1 603 ? 12.164 16.737 -5.671 1.00 84.88 603 LYS A CA 1
ATOM 4904 C C . LYS A 1 603 ? 10.936 17.235 -6.430 1.00 84.88 603 LYS A C 1
ATOM 4906 O O . LYS A 1 603 ? 10.799 16.995 -7.628 1.00 84.88 603 LYS A O 1
ATOM 4911 N N . ILE A 1 604 ? 10.058 17.945 -5.731 1.00 87.94 604 ILE A N 1
ATOM 4912 C CA . ILE A 1 604 ? 8.850 18.563 -6.282 1.00 87.94 604 ILE A CA 1
ATOM 4913 C C . ILE A 1 604 ? 9.122 20.060 -6.455 1.00 87.94 604 ILE A C 1
ATOM 4915 O O . ILE A 1 604 ? 9.157 20.814 -5.478 1.00 87.94 604 ILE A O 1
ATOM 4919 N N . TYR A 1 605 ? 9.322 20.484 -7.698 1.00 86.75 605 TYR A N 1
ATOM 4920 C CA . TYR A 1 605 ? 9.488 21.884 -8.080 1.00 86.75 605 TYR A CA 1
ATOM 4921 C C . TYR A 1 605 ? 8.125 22.517 -8.383 1.00 86.75 605 TYR A C 1
ATOM 4923 O O . TYR A 1 605 ? 7.233 21.838 -8.891 1.00 86.75 605 TYR A O 1
ATOM 4931 N N . ASN A 1 606 ? 7.955 23.808 -8.099 1.00 89.44 606 ASN A N 1
ATOM 4932 C CA . ASN A 1 606 ? 6.767 24.582 -8.468 1.00 89.44 606 ASN A CA 1
ATOM 4933 C C . ASN A 1 606 ? 7.094 26.070 -8.664 1.00 89.44 606 ASN A C 1
ATOM 4935 O O . ASN A 1 606 ? 7.997 26.603 -8.021 1.00 89.44 606 ASN A O 1
ATOM 4939 N N . ASN A 1 607 ? 6.323 26.736 -9.522 1.00 88.38 607 ASN A N 1
ATOM 4940 C CA . ASN A 1 607 ? 6.375 28.182 -9.771 1.00 88.38 607 ASN A CA 1
ATOM 4941 C C . ASN A 1 607 ? 5.077 28.884 -9.311 1.00 88.38 607 ASN A C 1
ATOM 4943 O O . ASN A 1 607 ? 4.608 29.851 -9.912 1.00 88.38 607 ASN A O 1
ATOM 4947 N N . LEU A 1 608 ? 4.463 28.358 -8.247 1.00 87.88 608 LEU A N 1
ATOM 4948 C CA . LEU A 1 608 ? 3.238 28.891 -7.659 1.00 87.88 608 LEU A CA 1
ATOM 4949 C C . LEU A 1 608 ? 3.556 29.929 -6.581 1.00 87.88 608 LEU A C 1
ATOM 4951 O O . LEU A 1 608 ? 4.517 29.783 -5.825 1.00 87.88 608 LEU A O 1
ATOM 4955 N N . SER A 1 609 ? 2.709 30.950 -6.464 1.00 86.06 609 SER A N 1
ATOM 4956 C CA . SER A 1 609 ? 2.790 31.904 -5.357 1.00 86.06 609 SER A CA 1
ATOM 4957 C C . SER A 1 609 ? 2.388 31.246 -4.032 1.00 86.06 609 SER A C 1
ATOM 4959 O O . SER A 1 609 ? 1.625 30.279 -4.007 1.00 86.06 609 SER A O 1
ATOM 4961 N N . ALA A 1 610 ? 2.834 31.811 -2.907 1.00 83.06 610 ALA A N 1
ATOM 4962 C CA . ALA A 1 610 ? 2.535 31.278 -1.575 1.00 83.06 610 ALA A CA 1
ATOM 4963 C C . ALA A 1 610 ? 1.028 31.210 -1.233 1.00 83.06 610 ALA A C 1
ATOM 4965 O O . ALA A 1 610 ? 0.638 30.472 -0.334 1.00 83.06 610 ALA A O 1
ATOM 4966 N N . GLN A 1 611 ? 0.177 31.949 -1.955 1.00 80.94 611 GLN A N 1
ATOM 4967 C CA . GLN A 1 611 ? -1.288 31.900 -1.827 1.00 80.94 611 GLN A CA 1
ATOM 4968 C C . GLN A 1 611 ? -1.921 30.736 -2.616 1.00 80.94 611 GLN A C 1
ATOM 4970 O O . GLN A 1 611 ? -3.039 30.320 -2.323 1.00 80.94 611 GLN A O 1
ATOM 4975 N N . GLU A 1 612 ? -1.213 30.200 -3.612 1.00 80.56 612 GLU A N 1
ATOM 4976 C CA . GLU A 1 612 ? -1.641 29.069 -4.445 1.00 80.56 612 GLU A CA 1
ATOM 4977 C C . GLU A 1 612 ? -1.170 27.712 -3.882 1.00 80.56 612 GLU A C 1
ATOM 4979 O O . GLU A 1 612 ? -1.635 26.666 -4.340 1.00 80.56 612 GLU A O 1
ATOM 4984 N N . TRP A 1 613 ? -0.273 27.704 -2.886 1.00 81.62 613 TRP A N 1
ATOM 4985 C CA . TRP A 1 613 ? 0.239 26.486 -2.249 1.00 81.62 613 TRP A CA 1
ATOM 4986 C C . TRP A 1 613 ? -0.855 25.749 -1.467 1.00 81.62 613 TRP A C 1
ATOM 4988 O O . TRP A 1 613 ? -1.264 26.155 -0.379 1.00 81.62 613 TRP A O 1
ATOM 4998 N N . LYS A 1 614 ? -1.293 24.608 -2.003 1.00 78.69 614 LYS A N 1
ATOM 4999 C CA . LYS A 1 614 ? -2.230 23.685 -1.349 1.00 78.69 614 LYS A CA 1
ATOM 5000 C C . LYS A 1 614 ? -1.492 22.444 -0.828 1.00 78.69 614 LYS A C 1
ATOM 5002 O O . LYS A 1 614 ? -0.461 22.080 -1.398 1.00 78.69 614 LYS A O 1
ATOM 5007 N N . PRO A 1 615 ? -1.998 21.765 0.218 1.00 75.31 615 PRO A N 1
ATOM 5008 C CA . PRO A 1 615 ? -1.543 20.423 0.565 1.00 75.31 615 PRO A CA 1
ATOM 5009 C C . PRO A 1 615 ? -1.749 19.466 -0.614 1.00 75.31 615 PRO A C 1
ATOM 5011 O O . PRO A 1 615 ? -2.810 19.474 -1.241 1.00 75.31 615 PRO A O 1
ATOM 5014 N N . MET A 1 616 ? -0.743 18.642 -0.892 1.00 76.00 616 MET A N 1
ATOM 5015 C CA . MET A 1 616 ? -0.767 17.604 -1.923 1.00 76.00 616 MET A CA 1
ATOM 5016 C C . MET A 1 616 ? -0.566 16.230 -1.286 1.00 76.00 616 MET A C 1
ATOM 5018 O O . MET A 1 616 ? 0.052 16.117 -0.224 1.00 76.00 616 MET A O 1
ATOM 5022 N N . ARG A 1 617 ? -1.040 15.175 -1.946 1.00 75.50 617 ARG A N 1
ATOM 5023 C CA . ARG A 1 617 ? -0.832 13.782 -1.525 1.00 75.50 617 ARG A CA 1
ATOM 5024 C C . ARG A 1 617 ? 0.202 13.140 -2.449 1.00 75.50 617 ARG A C 1
ATOM 5026 O O . ARG A 1 617 ? 0.016 13.118 -3.662 1.00 75.50 617 ARG A O 1
ATOM 5033 N N . LEU A 1 618 ? 1.306 12.675 -1.875 1.00 80.25 618 LEU A N 1
ATOM 5034 C CA . LEU A 1 618 ? 2.381 11.965 -2.561 1.00 80.25 618 LEU A CA 1
ATOM 5035 C C . LEU A 1 618 ? 2.177 10.465 -2.335 1.00 80.25 618 LEU A C 1
ATOM 5037 O O . LEU A 1 618 ? 2.330 9.984 -1.211 1.00 80.25 618 LEU A O 1
ATOM 5041 N N . LEU A 1 619 ? 1.833 9.748 -3.399 1.00 76.38 619 LEU A N 1
ATOM 5042 C CA . LEU A 1 619 ? 1.710 8.293 -3.418 1.00 76.38 619 LEU A CA 1
ATOM 5043 C C . LEU A 1 619 ? 2.895 7.682 -4.162 1.00 76.38 619 LEU A C 1
ATOM 5045 O O . LEU A 1 619 ? 3.363 8.250 -5.150 1.00 76.38 619 LEU A O 1
ATOM 5049 N N . ILE A 1 620 ? 3.331 6.504 -3.725 1.00 80.44 620 ILE A N 1
ATOM 5050 C CA . ILE A 1 620 ? 4.189 5.612 -4.505 1.00 80.44 620 ILE A CA 1
ATOM 5051 C C . ILE A 1 620 ? 3.577 4.218 -4.481 1.00 80.44 620 ILE A C 1
ATOM 5053 O O . ILE A 1 620 ? 3.245 3.712 -3.406 1.00 80.44 620 ILE A O 1
ATOM 5057 N N . HIS A 1 621 ? 3.440 3.592 -5.648 1.00 69.94 621 HIS A N 1
ATOM 5058 C CA . HIS A 1 621 ? 2.951 2.221 -5.754 1.00 69.94 621 HIS A CA 1
ATOM 5059 C C . HIS A 1 621 ? 3.795 1.344 -6.680 1.00 69.94 621 HIS A C 1
ATOM 5061 O O . HIS A 1 621 ? 4.266 1.792 -7.726 1.00 69.94 621 HIS A O 1
ATOM 5067 N N . LEU A 1 622 ? 3.917 0.070 -6.310 1.00 71.12 622 LEU A N 1
ATOM 5068 C CA . LEU A 1 622 ? 4.504 -1.014 -7.100 1.00 71.12 622 LEU A CA 1
ATOM 5069 C C . LEU A 1 622 ? 3.373 -1.982 -7.466 1.00 71.12 622 LEU A C 1
ATOM 5071 O O . LEU A 1 622 ? 2.626 -2.396 -6.582 1.00 71.12 622 LEU A O 1
ATOM 5075 N N . ARG A 1 623 ? 3.202 -2.322 -8.753 1.00 66.19 623 ARG A N 1
ATOM 5076 C CA . ARG A 1 623 ? 2.161 -3.272 -9.227 1.00 66.19 623 ARG A CA 1
ATOM 5077 C C . ARG A 1 623 ? 0.758 -2.993 -8.642 1.00 66.19 623 ARG A C 1
ATOM 5079 O O . ARG A 1 623 ? 0.049 -3.891 -8.203 1.00 66.19 623 ARG A O 1
ATOM 5086 N N . GLY A 1 624 ? 0.378 -1.715 -8.575 1.00 58.44 624 GLY A N 1
ATOM 5087 C CA . GLY A 1 624 ? -0.901 -1.256 -8.013 1.00 58.44 624 GLY A CA 1
ATOM 5088 C C . GLY A 1 624 ? -1.024 -1.290 -6.479 1.00 58.44 624 GLY A C 1
ATOM 5089 O O . GLY A 1 624 ? -2.024 -0.808 -5.954 1.00 58.44 624 GLY A O 1
ATOM 5090 N N . GLN A 1 625 ? -0.034 -1.794 -5.734 1.00 60.56 625 GLN A N 1
ATOM 5091 C CA . GLN A 1 625 ? -0.012 -1.727 -4.268 1.00 60.56 625 GLN A CA 1
ATOM 5092 C C . GLN A 1 625 ? 0.709 -0.459 -3.796 1.00 60.56 625 GLN A C 1
ATOM 5094 O O . GLN A 1 625 ? 1.852 -0.214 -4.181 1.00 60.56 625 GLN A O 1
ATOM 5099 N N . ILE A 1 626 ? 0.054 0.353 -2.957 1.00 65.25 626 ILE A N 1
ATOM 5100 C CA . ILE A 1 626 ? 0.653 1.562 -2.369 1.00 65.25 626 ILE A CA 1
ATOM 5101 C C . ILE A 1 626 ? 1.730 1.141 -1.360 1.00 65.25 626 ILE A C 1
ATOM 5103 O O . ILE A 1 626 ? 1.407 0.716 -0.252 1.00 65.25 626 ILE A O 1
ATOM 5107 N N . VAL A 1 627 ? 3.001 1.296 -1.734 1.00 70.25 627 VAL A N 1
ATOM 5108 C CA . VAL A 1 627 ? 4.148 1.035 -0.849 1.00 70.25 627 VAL A CA 1
ATOM 5109 C C . VAL A 1 627 ? 4.383 2.220 0.094 1.00 70.25 627 VAL A C 1
ATOM 5111 O O . VAL A 1 627 ? 4.554 2.043 1.302 1.00 70.25 627 VAL A O 1
ATOM 5114 N N . TYR A 1 628 ? 4.265 3.450 -0.423 1.00 73.50 628 TYR A N 1
ATOM 5115 C CA . TYR A 1 628 ? 4.506 4.677 0.336 1.00 73.50 628 TYR A CA 1
ATOM 5116 C C . TYR A 1 628 ? 3.397 5.715 0.136 1.00 73.50 628 TYR A C 1
ATOM 5118 O O . TYR A 1 628 ? 2.928 5.956 -0.975 1.00 73.50 628 TYR A O 1
ATOM 5126 N N . GLU A 1 629 ? 3.032 6.395 1.222 1.00 76.25 629 GLU A N 1
ATOM 5127 C CA . GLU A 1 629 ? 2.152 7.562 1.205 1.00 76.25 629 GLU A CA 1
ATOM 5128 C C . GLU A 1 629 ? 2.645 8.636 2.189 1.00 76.25 629 GLU A C 1
ATOM 5130 O O . GLU A 1 629 ? 2.997 8.338 3.341 1.00 76.25 629 GLU A O 1
ATOM 5135 N N . ALA A 1 630 ? 2.610 9.895 1.739 1.00 72.31 630 ALA A N 1
ATOM 5136 C CA . ALA A 1 630 ? 2.806 11.091 2.554 1.00 72.31 630 ALA A CA 1
ATOM 5137 C C . ALA A 1 630 ? 1.926 12.264 2.079 1.00 72.31 630 ALA A C 1
ATOM 5139 O O . ALA A 1 630 ? 1.540 12.348 0.914 1.00 72.31 630 ALA A O 1
ATOM 5140 N N . ILE A 1 631 ? 1.664 13.224 2.971 1.00 73.19 631 ILE A N 1
ATOM 5141 C CA . ILE A 1 631 ? 1.083 14.527 2.614 1.00 73.19 631 ILE A CA 1
ATOM 5142 C C . ILE A 1 631 ? 2.217 15.553 2.544 1.00 73.19 631 ILE A C 1
ATOM 5144 O O . ILE A 1 631 ? 2.965 15.727 3.508 1.00 73.19 631 ILE A O 1
ATOM 5148 N N . ALA A 1 632 ? 2.335 16.238 1.410 1.00 71.00 632 ALA A N 1
ATOM 5149 C CA . ALA A 1 632 ? 3.352 17.243 1.133 1.00 71.00 632 ALA A CA 1
ATOM 5150 C C . ALA A 1 632 ? 2.695 18.612 0.898 1.00 71.00 632 ALA A C 1
ATOM 5152 O O . ALA A 1 632 ? 2.092 18.859 -0.145 1.00 71.00 632 ALA A O 1
ATOM 5153 N N . THR A 1 633 ? 2.833 19.526 1.858 1.00 76.19 633 THR A N 1
ATOM 5154 C CA . THR A 1 633 ? 2.464 20.939 1.674 1.00 76.19 633 THR A CA 1
ATOM 5155 C C . THR A 1 633 ? 3.706 21.728 1.254 1.00 76.19 633 THR A C 1
ATOM 5157 O O . THR A 1 633 ? 4.699 21.679 1.990 1.00 76.19 633 THR A O 1
ATOM 5160 N N . PRO A 1 634 ? 3.686 22.464 0.125 1.00 78.69 634 PRO A N 1
ATOM 5161 C CA . PRO A 1 634 ? 4.809 23.301 -0.277 1.00 78.69 634 PRO A CA 1
ATOM 5162 C C . PRO A 1 634 ? 5.168 24.339 0.790 1.00 78.69 634 PRO A C 1
ATOM 5164 O O . PRO A 1 634 ? 4.293 24.945 1.409 1.00 78.69 634 PRO A O 1
ATOM 5167 N N . LYS A 1 635 ? 6.472 24.551 0.986 1.00 75.00 635 LYS A N 1
ATOM 5168 C CA . LYS A 1 635 ? 7.035 25.626 1.829 1.00 75.00 635 LYS A CA 1
ATOM 5169 C C . LYS A 1 635 ? 7.930 26.588 1.034 1.00 75.00 635 LYS A C 1
ATOM 5171 O O . LYS A 1 635 ? 8.625 27.413 1.619 1.00 75.00 635 LYS A O 1
ATOM 5176 N N . GLY A 1 636 ? 7.954 26.430 -0.286 1.00 85.19 636 GLY A N 1
ATOM 5177 C CA . GLY A 1 636 ? 8.849 27.099 -1.220 1.00 85.19 636 GLY A CA 1
ATOM 5178 C C . GLY A 1 636 ? 8.754 26.467 -2.608 1.00 85.19 636 GLY A C 1
ATOM 5179 O O . GLY A 1 636 ? 8.054 25.469 -2.806 1.00 85.19 636 GLY A O 1
ATOM 5180 N N . ASN A 1 637 ? 9.504 27.022 -3.559 1.00 82.62 637 ASN A N 1
ATOM 5181 C CA . ASN A 1 637 ? 9.519 26.592 -4.964 1.00 82.62 637 ASN A CA 1
ATOM 5182 C C . ASN A 1 637 ? 10.121 25.184 -5.165 1.00 82.62 637 ASN A C 1
ATOM 5184 O O . ASN A 1 637 ? 9.950 24.586 -6.223 1.00 82.62 637 ASN A O 1
ATOM 5188 N N . LEU A 1 638 ? 10.792 24.634 -4.147 1.00 86.38 638 LEU A N 1
ATOM 5189 C CA . LEU A 1 638 ? 11.245 23.245 -4.075 1.00 86.38 638 LEU A CA 1
ATOM 5190 C C . LEU A 1 638 ? 10.757 22.614 -2.765 1.00 86.38 638 LEU A C 1
ATOM 5192 O O . LEU A 1 638 ? 10.945 23.171 -1.685 1.00 86.38 638 LEU A O 1
ATOM 5196 N N . THR A 1 639 ? 10.161 21.429 -2.863 1.00 83.62 639 THR A N 1
ATOM 5197 C CA . THR A 1 639 ? 9.838 20.549 -1.734 1.00 83.62 639 THR A CA 1
ATOM 5198 C C . THR A 1 639 ? 10.509 19.199 -1.962 1.00 83.62 639 THR A C 1
ATOM 5200 O O . THR A 1 639 ? 10.342 18.608 -3.024 1.00 83.62 639 THR A O 1
ATOM 5203 N N . THR A 1 640 ? 11.262 18.703 -0.979 1.00 84.25 640 THR A N 1
ATOM 5204 C CA . THR A 1 640 ? 12.024 17.451 -1.105 1.00 84.25 640 THR A CA 1
ATOM 5205 C C . THR A 1 640 ? 11.528 16.417 -0.103 1.00 84.25 640 THR A C 1
ATOM 5207 O O . THR A 1 640 ? 11.616 16.645 1.104 1.00 84.25 640 THR A O 1
ATOM 5210 N N . ALA A 1 641 ? 11.069 15.267 -0.593 1.00 80.38 641 ALA A N 1
ATOM 5211 C CA . ALA A 1 641 ? 10.899 14.065 0.213 1.00 80.38 641 ALA A CA 1
ATOM 5212 C C . ALA A 1 641 ? 12.162 13.198 0.098 1.00 80.38 641 ALA A C 1
ATOM 5214 O O . ALA A 1 641 ? 12.712 13.025 -0.990 1.00 80.38 641 ALA A O 1
ATOM 5215 N N . ARG A 1 642 ? 12.627 12.659 1.227 1.00 84.50 642 ARG A N 1
ATOM 5216 C CA . ARG A 1 642 ? 13.628 11.587 1.274 1.00 84.50 642 ARG A CA 1
ATOM 5217 C C . ARG A 1 642 ? 12.946 10.369 1.872 1.00 84.50 642 ARG A C 1
ATOM 5219 O O . ARG A 1 642 ? 12.269 10.504 2.890 1.00 84.50 642 ARG A O 1
ATOM 5226 N N . ILE A 1 643 ? 13.091 9.233 1.210 1.00 82.44 643 ILE A N 1
ATOM 5227 C CA . ILE A 1 643 ? 12.413 7.978 1.530 1.00 82.44 643 ILE A CA 1
ATOM 5228 C C . ILE A 1 643 ? 13.502 6.918 1.598 1.00 82.44 643 ILE A C 1
ATOM 5230 O O . ILE A 1 643 ? 14.345 6.879 0.700 1.00 82.44 643 ILE A O 1
ATOM 5234 N N . ALA A 1 644 ? 13.549 6.109 2.654 1.00 81.62 644 ALA A N 1
ATOM 5235 C CA . ALA A 1 644 ? 14.566 5.067 2.739 1.00 81.62 644 ALA A CA 1
ATOM 5236 C C . ALA A 1 644 ? 14.270 3.967 1.702 1.00 81.62 644 ALA A C 1
ATOM 5238 O O . ALA A 1 644 ? 13.107 3.727 1.383 1.00 81.62 644 ALA A O 1
ATOM 5239 N N . LYS A 1 645 ? 15.288 3.288 1.154 1.00 77.50 645 LYS A N 1
ATOM 5240 C CA . LYS A 1 645 ? 15.051 2.132 0.262 1.00 77.50 645 LYS A CA 1
ATOM 5241 C C . LYS A 1 645 ? 14.220 1.055 0.981 1.00 77.50 645 LYS A C 1
ATOM 5243 O O . LYS A 1 645 ? 13.328 0.482 0.379 1.00 77.50 645 LYS A O 1
ATOM 5248 N N . GLU A 1 646 ? 14.452 0.867 2.280 1.00 75.38 646 GLU A N 1
ATOM 5249 C CA . GLU A 1 646 ? 13.688 -0.029 3.164 1.00 75.38 646 GLU A CA 1
ATOM 5250 C C . GLU A 1 646 ? 12.207 0.370 3.370 1.00 75.38 646 GLU A C 1
ATOM 5252 O O . GLU A 1 646 ? 11.397 -0.496 3.677 1.00 75.38 646 GLU A O 1
ATOM 5257 N N . ASP A 1 647 ? 11.813 1.636 3.145 1.00 72.56 647 ASP A N 1
ATOM 5258 C CA . ASP A 1 647 ? 10.393 2.060 3.139 1.00 72.56 647 ASP A CA 1
ATOM 5259 C C . ASP A 1 647 ? 9.661 1.656 1.831 1.00 72.56 647 ASP A C 1
ATOM 5261 O O . ASP A 1 647 ? 8.458 1.900 1.689 1.00 72.56 647 ASP A O 1
ATOM 5265 N N . LEU A 1 648 ? 10.381 1.120 0.838 1.00 74.38 648 LEU A N 1
ATOM 5266 C CA . LEU A 1 648 ? 9.905 0.856 -0.523 1.00 74.38 648 LEU A CA 1
ATOM 5267 C C . LEU A 1 648 ? 9.954 -0.648 -0.822 1.00 74.38 648 LEU A C 1
ATOM 5269 O O . LEU A 1 648 ? 10.805 -1.129 -1.561 1.00 74.38 648 LEU A O 1
ATOM 5273 N N . GLU A 1 649 ? 9.026 -1.394 -0.226 1.00 69.69 649 GLU A N 1
ATOM 5274 C CA . GLU A 1 649 ? 8.959 -2.855 -0.335 1.00 69.69 649 GLU A CA 1
ATOM 5275 C C . GLU A 1 649 ? 8.820 -3.344 -1.799 1.00 69.69 649 GLU A C 1
ATOM 5277 O O . GLU A 1 649 ? 7.806 -3.105 -2.460 1.00 69.69 649 GLU A O 1
ATOM 5282 N N . GLY A 1 650 ? 9.821 -4.099 -2.273 1.00 68.81 650 GLY A N 1
ATOM 5283 C CA . GLY A 1 650 ? 9.781 -4.894 -3.508 1.00 68.81 650 GLY A CA 1
ATOM 5284 C C . GLY A 1 650 ? 10.540 -4.315 -4.713 1.00 68.81 650 GLY A C 1
ATOM 5285 O O . GLY A 1 650 ? 10.544 -3.117 -4.972 1.00 68.81 650 GLY A O 1
ATOM 5286 N N . THR A 1 651 ? 11.150 -5.201 -5.503 1.00 73.19 651 THR A N 1
ATOM 5287 C CA . THR A 1 651 ? 11.892 -4.858 -6.733 1.00 73.19 651 THR A CA 1
ATOM 5288 C C . THR A 1 651 ? 10.968 -4.747 -7.943 1.00 73.19 651 THR A C 1
ATOM 5290 O O . THR A 1 651 ? 10.130 -5.628 -8.160 1.00 73.19 651 THR A O 1
ATOM 5293 N N . GLY A 1 652 ? 11.132 -3.693 -8.749 1.00 70.62 652 GLY A N 1
ATOM 5294 C CA . GLY A 1 652 ? 10.361 -3.437 -9.971 1.00 70.62 652 GLY A CA 1
ATOM 5295 C C . GLY A 1 652 ? 10.155 -1.946 -10.269 1.00 70.62 652 GLY A C 1
ATOM 5296 O O . GLY A 1 652 ? 10.798 -1.071 -9.684 1.00 70.62 652 GLY A O 1
ATOM 5297 N N . VAL A 1 653 ? 9.244 -1.640 -11.193 1.00 74.25 653 VAL A N 1
ATOM 5298 C CA . VAL A 1 653 ? 8.866 -0.264 -11.544 1.00 74.25 653 VAL A CA 1
ATOM 5299 C C . VAL A 1 653 ? 7.864 0.300 -10.535 1.00 74.25 653 VAL A C 1
ATOM 5301 O O . VAL A 1 653 ? 6.707 -0.118 -10.461 1.00 74.25 653 VAL A O 1
ATOM 5304 N N . MET A 1 654 ? 8.308 1.308 -9.791 1.00 77.25 654 MET A N 1
ATOM 5305 C CA . MET A 1 654 ? 7.494 2.093 -8.870 1.00 77.25 654 MET A CA 1
ATOM 5306 C C . MET A 1 654 ? 6.997 3.372 -9.544 1.00 77.25 654 MET A C 1
ATOM 5308 O O . MET A 1 654 ? 7.759 4.089 -10.190 1.00 77.25 654 MET A O 1
ATOM 5312 N N . GLN A 1 655 ? 5.725 3.709 -9.354 1.00 76.75 655 GLN A N 1
ATOM 5313 C CA . GLN A 1 655 ? 5.147 4.968 -9.824 1.00 76.75 655 GLN A CA 1
ATOM 5314 C C . GLN A 1 655 ? 4.964 5.939 -8.665 1.00 76.75 655 GLN A C 1
ATOM 5316 O O . GLN A 1 655 ? 4.203 5.660 -7.742 1.00 76.75 655 GLN A O 1
ATOM 5321 N N . VAL A 1 656 ? 5.594 7.108 -8.764 1.00 81.94 656 VAL A N 1
ATOM 5322 C CA . VAL A 1 656 ? 5.287 8.294 -7.962 1.00 81.94 656 VAL A CA 1
ATOM 5323 C C . VAL A 1 656 ? 4.100 9.021 -8.589 1.00 81.94 656 VAL A C 1
ATOM 5325 O O . VAL A 1 656 ? 4.137 9.385 -9.765 1.00 81.94 656 VAL A O 1
ATOM 5328 N N . THR A 1 657 ? 3.074 9.293 -7.791 1.00 81.50 657 THR A N 1
ATOM 5329 C CA . THR A 1 657 ? 1.881 10.046 -8.192 1.00 81.50 657 THR A CA 1
ATOM 5330 C C . THR A 1 657 ? 1.662 11.191 -7.212 1.00 81.50 657 THR A C 1
ATOM 5332 O O . THR A 1 657 ? 1.525 10.973 -6.007 1.00 81.50 657 THR A O 1
ATOM 5335 N N . LEU A 1 658 ? 1.626 12.420 -7.726 1.00 81.44 658 LEU A N 1
ATOM 5336 C CA . LEU A 1 658 ? 1.338 13.628 -6.960 1.00 81.44 658 LEU A CA 1
ATOM 5337 C C . LEU A 1 658 ? -0.108 14.060 -7.217 1.00 81.44 658 LEU A C 1
ATOM 5339 O O . LEU A 1 658 ? -0.478 14.316 -8.363 1.00 81.44 658 LEU A O 1
ATOM 5343 N N . LEU A 1 659 ? -0.910 14.156 -6.156 1.00 74.31 659 LEU A N 1
ATOM 5344 C CA . LEU A 1 659 ? -2.330 14.505 -6.219 1.00 74.31 659 LEU A CA 1
ATOM 5345 C C . LEU A 1 659 ? -2.644 15.828 -5.516 1.00 74.31 659 LEU A C 1
ATOM 5347 O O . LEU A 1 659 ? -1.977 16.200 -4.547 1.00 74.31 659 LEU A O 1
ATOM 5351 N N . ASP A 1 660 ? -3.718 16.490 -5.944 1.00 68.50 660 ASP A N 1
ATOM 5352 C CA . ASP A 1 660 ? -4.310 17.611 -5.212 1.00 68.50 660 ASP A CA 1
ATOM 5353 C C . ASP A 1 660 ? -5.155 17.151 -4.001 1.00 68.50 660 ASP A C 1
ATOM 5355 O O . ASP A 1 660 ? -5.343 15.961 -3.740 1.00 68.50 660 ASP A O 1
ATOM 5359 N N . ALA A 1 661 ? -5.694 18.115 -3.250 1.00 61.31 661 ALA A N 1
ATOM 5360 C CA . ALA A 1 661 ? -6.540 17.866 -2.078 1.00 61.31 661 ALA A CA 1
ATOM 5361 C C . ALA A 1 661 ? -7.923 17.240 -2.390 1.00 61.31 661 ALA A C 1
ATOM 5363 O O . ALA A 1 661 ? -8.681 16.956 -1.463 1.00 61.31 661 ALA A O 1
ATOM 5364 N N . LEU A 1 662 ? -8.264 17.035 -3.667 1.00 54.34 662 LEU A N 1
ATOM 5365 C CA . LEU A 1 662 ? -9.457 16.323 -4.142 1.00 54.34 662 LEU A CA 1
ATOM 5366 C C . LEU A 1 662 ? -9.106 14.932 -4.714 1.00 54.34 662 LEU A C 1
ATOM 5368 O O . LEU A 1 662 ? -10.001 14.201 -5.128 1.00 54.34 662 LEU A O 1
ATOM 5372 N N . ASN A 1 663 ? -7.826 14.540 -4.667 1.00 57.44 663 ASN A N 1
ATOM 5373 C CA . ASN A 1 663 ? -7.226 13.362 -5.300 1.00 57.44 663 ASN A CA 1
ATOM 5374 C C . ASN A 1 663 ? -7.119 13.420 -6.841 1.00 57.44 663 ASN A C 1
ATOM 5376 O O . ASN A 1 663 ? -6.912 12.380 -7.457 1.00 57.44 663 ASN A O 1
ATOM 5380 N N . ASN A 1 664 ? -7.190 14.592 -7.484 1.00 65.50 664 ASN A N 1
ATOM 5381 C CA . ASN A 1 664 ? -6.893 14.706 -8.921 1.00 65.50 664 ASN A CA 1
ATOM 5382 C C . ASN A 1 664 ? -5.376 14.595 -9.177 1.00 65.50 664 ASN A C 1
ATOM 5384 O O . ASN A 1 664 ? -4.602 15.158 -8.397 1.00 65.50 664 ASN A O 1
ATOM 5388 N N . PRO A 1 665 ? -4.923 13.969 -10.280 1.00 68.88 665 PRO A N 1
ATOM 5389 C CA . PRO A 1 665 ? -3.506 13.927 -10.632 1.00 68.88 665 PRO A CA 1
ATOM 5390 C C . PRO A 1 665 ? -2.963 15.300 -11.037 1.00 68.88 665 PRO A C 1
ATOM 5392 O O . PRO A 1 665 ? -3.493 15.969 -11.924 1.00 68.88 665 PRO A O 1
ATOM 5395 N N . ILE A 1 666 ? -1.851 15.682 -10.411 1.00 78.00 666 ILE A N 1
ATOM 5396 C CA . ILE A 1 666 ? -1.050 16.860 -10.752 1.00 78.00 666 ILE A CA 1
ATOM 5397 C C . ILE A 1 666 ? 0.095 16.457 -11.690 1.00 78.00 666 ILE A C 1
ATOM 5399 O O . ILE A 1 666 ? 0.294 17.093 -12.724 1.00 78.00 666 ILE A O 1
ATOM 5403 N N . ALA A 1 667 ? 0.848 15.419 -11.310 1.00 76.06 667 ALA A N 1
ATOM 5404 C CA . ALA A 1 667 ? 2.004 14.898 -12.039 1.00 76.06 667 ALA A CA 1
ATOM 5405 C C . ALA A 1 667 ? 2.297 13.444 -11.622 1.00 76.06 667 ALA A C 1
ATOM 5407 O O . ALA A 1 667 ? 2.262 13.124 -10.433 1.00 76.06 667 ALA A O 1
ATOM 5408 N N . ASN A 1 668 ? 2.652 12.591 -12.587 1.00 74.06 668 ASN A N 1
ATOM 5409 C CA . ASN A 1 668 ? 3.030 11.189 -12.368 1.00 74.06 668 ASN A CA 1
ATOM 5410 C C . ASN A 1 668 ? 4.428 10.932 -12.939 1.00 74.06 668 ASN A C 1
ATOM 5412 O O . ASN A 1 668 ? 4.754 11.477 -13.992 1.00 74.06 668 ASN A O 1
ATOM 5416 N N . ARG A 1 669 ? 5.214 10.064 -12.293 1.00 77.19 669 ARG A N 1
ATOM 5417 C CA . ARG A 1 669 ? 6.563 9.674 -12.723 1.00 77.19 669 ARG A CA 1
ATOM 5418 C C . ARG A 1 669 ? 6.905 8.257 -12.273 1.00 77.19 669 ARG A C 1
ATOM 5420 O O . ARG A 1 669 ? 6.871 7.973 -11.080 1.00 77.19 669 ARG A O 1
ATOM 5427 N N . ALA A 1 670 ? 7.303 7.394 -13.202 1.00 75.12 670 ALA A N 1
ATOM 5428 C CA . ALA A 1 670 ? 7.856 6.082 -12.874 1.00 75.12 670 ALA A CA 1
ATOM 5429 C C . ALA A 1 670 ? 9.364 6.148 -12.533 1.00 75.12 670 ALA A C 1
ATOM 5431 O O . ALA A 1 670 ? 10.084 7.028 -13.012 1.00 75.12 670 ALA A O 1
ATOM 5432 N N . PHE A 1 671 ? 9.842 5.211 -11.711 1.00 75.25 671 PHE A N 1
ATOM 5433 C CA . PHE A 1 671 ? 11.257 4.906 -11.483 1.00 75.25 671 PHE A CA 1
ATOM 5434 C C . PHE A 1 671 ? 11.454 3.405 -11.232 1.00 75.25 671 PHE A C 1
ATOM 5436 O O . PHE A 1 671 ? 10.521 2.720 -10.820 1.00 75.25 671 PHE A O 1
ATOM 5443 N N . TYR A 1 672 ? 12.652 2.878 -11.483 1.00 73.25 672 TYR A N 1
ATOM 5444 C CA . TYR A 1 672 ? 12.985 1.493 -11.142 1.00 73.25 672 TYR A CA 1
ATOM 5445 C C . TYR A 1 672 ? 13.600 1.415 -9.742 1.00 73.25 672 TYR A C 1
ATOM 5447 O O . TYR A 1 672 ? 14.525 2.166 -9.427 1.00 73.25 672 TYR A O 1
ATOM 5455 N N . HIS A 1 673 ? 13.100 0.496 -8.920 1.00 75.19 673 HIS A N 1
ATOM 5456 C CA . HIS A 1 673 ? 13.658 0.156 -7.616 1.00 75.19 673 HIS A CA 1
ATOM 5457 C C . HIS A 1 673 ? 14.258 -1.253 -7.664 1.00 75.19 673 HIS A C 1
ATOM 5459 O O . HIS A 1 673 ? 13.599 -2.196 -8.105 1.00 75.19 673 HIS A O 1
ATOM 5465 N N . SER A 1 674 ? 15.485 -1.392 -7.165 1.00 67.69 674 SER A N 1
ATOM 5466 C CA . SER A 1 674 ? 16.146 -2.670 -6.898 1.00 67.69 674 SER A CA 1
ATOM 5467 C C . SER A 1 674 ? 16.390 -2.821 -5.400 1.00 67.69 674 SER A C 1
ATOM 5469 O O . SER A 1 674 ? 16.999 -1.937 -4.792 1.00 67.69 674 SER A O 1
ATOM 5471 N N . SER A 1 675 ? 15.971 -3.953 -4.841 1.00 59.81 675 SER A N 1
ATOM 5472 C CA . SER A 1 675 ? 16.504 -4.482 -3.589 1.00 59.81 675 SER A CA 1
ATOM 5473 C C . SER A 1 675 ? 18.025 -4.627 -3.693 1.00 59.81 675 SER A C 1
ATOM 5475 O O . SER A 1 675 ? 18.565 -4.969 -4.745 1.00 59.81 675 SER A O 1
ATOM 5477 N N . ASP A 1 676 ? 18.718 -4.395 -2.581 1.00 53.31 676 ASP A N 1
ATOM 5478 C CA . ASP A 1 676 ? 20.170 -4.592 -2.493 1.00 53.31 676 ASP A CA 1
ATOM 5479 C C . ASP A 1 676 ? 20.533 -6.083 -2.214 1.00 53.31 676 ASP A C 1
ATOM 5481 O O . ASP A 1 676 ? 21.688 -6.395 -1.938 1.00 53.31 676 ASP A O 1
ATOM 5485 N N . GLU A 1 677 ? 19.554 -7.006 -2.283 1.00 47.66 677 GLU A N 1
ATOM 5486 C CA . GLU A 1 677 ? 19.715 -8.465 -2.084 1.00 47.66 677 GLU A CA 1
ATOM 5487 C C . GLU A 1 677 ? 19.562 -9.300 -3.381 1.00 47.66 677 GLU A C 1
ATOM 5489 O O . GLU A 1 677 ? 20.022 -10.439 -3.416 1.00 47.66 677 GLU A O 1
ATOM 5494 N N . ASP A 1 678 ? 18.973 -8.757 -4.459 1.00 44.78 678 ASP A N 1
ATOM 5495 C CA . ASP A 1 678 ? 18.647 -9.493 -5.701 1.00 44.78 678 ASP A CA 1
ATOM 5496 C C . ASP A 1 678 ? 19.588 -9.161 -6.890 1.00 44.78 678 ASP A C 1
ATOM 5498 O O . ASP A 1 678 ? 19.131 -8.920 -8.010 1.00 44.78 678 ASP A O 1
ATOM 5502 N N . ASP A 1 679 ? 20.912 -9.144 -6.694 1.00 39.12 679 ASP A N 1
ATOM 5503 C CA . ASP A 1 679 ? 21.872 -8.842 -7.786 1.00 39.12 679 ASP A CA 1
ATOM 5504 C C . ASP A 1 679 ? 21.855 -9.910 -8.918 1.00 39.12 679 ASP A C 1
ATOM 5506 O O . ASP A 1 679 ? 22.211 -9.620 -10.062 1.00 39.12 679 ASP A O 1
ATOM 5510 N N . ASP A 1 680 ? 21.357 -11.122 -8.619 1.00 37.38 680 ASP A N 1
ATOM 5511 C CA . ASP A 1 680 ? 21.121 -12.231 -9.565 1.00 37.38 680 ASP A CA 1
ATOM 5512 C C . ASP A 1 680 ? 19.745 -12.178 -10.278 1.00 37.38 680 ASP A C 1
ATOM 5514 O O . ASP A 1 680 ? 19.462 -13.017 -11.141 1.00 37.38 680 ASP A O 1
ATOM 5518 N N . ALA A 1 681 ? 18.858 -11.222 -9.962 1.00 42.25 681 ALA A N 1
ATOM 5519 C CA . ALA A 1 681 ? 17.542 -11.146 -10.605 1.00 42.25 681 ALA A CA 1
ATOM 5520 C C . ALA A 1 681 ? 17.655 -10.720 -12.078 1.00 42.25 681 ALA A C 1
ATOM 5522 O O . ALA A 1 681 ? 17.805 -9.541 -12.415 1.00 42.25 681 ALA A O 1
ATOM 5523 N N . SER A 1 682 ? 17.529 -11.694 -12.983 1.00 44.44 682 SER A N 1
ATOM 5524 C CA . SER A 1 682 ? 17.595 -11.475 -14.427 1.00 44.44 682 SER A CA 1
ATOM 5525 C C . SER A 1 682 ? 16.544 -10.465 -14.894 1.00 44.44 682 SER A C 1
ATOM 5527 O O . SER A 1 682 ? 15.341 -10.713 -14.824 1.00 44.44 682 SER A O 1
ATOM 5529 N N . PHE A 1 683 ? 16.993 -9.321 -15.415 1.00 48.84 683 PHE A N 1
ATOM 5530 C CA . PHE A 1 683 ? 16.111 -8.272 -15.926 1.00 48.84 683 PHE A CA 1
ATOM 5531 C C . PHE A 1 683 ? 15.332 -8.757 -17.162 1.00 48.84 683 PHE A C 1
ATOM 5533 O O . PHE A 1 683 ? 15.853 -8.798 -18.277 1.00 48.84 683 PHE A O 1
ATOM 5540 N N . HIS A 1 684 ? 14.062 -9.112 -16.974 1.00 52.66 684 HIS A N 1
ATOM 5541 C CA . HIS A 1 684 ? 13.153 -9.467 -18.063 1.00 52.66 684 HIS A CA 1
ATOM 5542 C C . HIS A 1 684 ? 12.465 -8.205 -18.605 1.00 52.66 684 HIS A C 1
ATOM 5544 O O . HIS A 1 684 ? 11.600 -7.631 -17.939 1.00 52.66 684 HIS A O 1
ATOM 5550 N N . SER A 1 685 ? 12.780 -7.803 -19.842 1.00 57.19 685 SER A N 1
ATOM 5551 C CA . SER A 1 685 ? 12.180 -6.616 -20.476 1.00 57.19 685 SER A CA 1
ATOM 5552 C C . SER A 1 685 ? 10.647 -6.663 -20.478 1.00 57.19 685 SER A C 1
ATOM 5554 O O . SER A 1 685 ? 10.007 -5.717 -20.039 1.00 57.19 685 SER A O 1
ATOM 5556 N N . GLN A 1 686 ? 10.054 -7.807 -20.832 1.00 55.75 686 GLN A N 1
ATOM 5557 C CA . GLN A 1 686 ? 8.599 -8.001 -20.868 1.00 55.75 686 GLN A CA 1
ATOM 5558 C C . GLN A 1 686 ? 7.924 -7.871 -19.490 1.00 55.75 686 GLN A C 1
ATOM 5560 O O . GLN A 1 686 ? 6.765 -7.457 -19.415 1.00 55.75 686 GLN A O 1
ATOM 5565 N N . LEU A 1 687 ? 8.630 -8.181 -18.392 1.00 59.97 687 LEU A N 1
ATOM 5566 C CA . LEU A 1 687 ? 8.130 -7.958 -17.030 1.00 59.97 687 LEU A CA 1
ATOM 5567 C C . LEU A 1 687 ? 8.057 -6.463 -16.707 1.00 59.97 687 LEU A C 1
ATOM 5569 O O . LEU A 1 687 ? 7.028 -5.991 -16.217 1.00 59.97 687 LEU A O 1
ATOM 5573 N N . PHE A 1 688 ? 9.133 -5.746 -17.030 1.00 58.06 688 PHE A N 1
ATOM 5574 C CA . PHE A 1 688 ? 9.321 -4.309 -16.837 1.00 58.06 688 PHE A CA 1
ATOM 5575 C C . PHE A 1 688 ? 8.377 -3.471 -17.725 1.00 58.06 688 PHE A C 1
ATOM 5577 O O . PHE A 1 688 ? 7.711 -2.563 -17.236 1.00 58.06 688 PHE A O 1
ATOM 5584 N N . GLU A 1 689 ? 8.222 -3.839 -19.001 1.00 54.59 689 GLU A N 1
ATOM 5585 C CA . GLU A 1 689 ? 7.280 -3.261 -19.979 1.00 54.59 689 GLU A CA 1
ATOM 5586 C C . GLU A 1 689 ? 5.833 -3.212 -19.485 1.00 54.59 689 GLU A C 1
ATOM 5588 O O . GLU A 1 689 ? 5.097 -2.254 -19.731 1.00 54.59 689 GLU A O 1
ATOM 5593 N N . SER A 1 690 ? 5.405 -4.263 -18.795 1.00 56.44 690 SER A N 1
ATOM 5594 C CA . SER A 1 690 ? 4.018 -4.449 -18.372 1.00 56.44 690 SER A CA 1
ATOM 5595 C C . SER A 1 690 ? 3.750 -3.922 -16.959 1.00 56.44 690 SER A C 1
ATOM 5597 O O . SER A 1 690 ? 2.628 -3.504 -16.682 1.00 56.44 690 SER A O 1
ATOM 5599 N N . GLU A 1 691 ? 4.775 -3.811 -16.105 1.00 59.69 691 GLU A N 1
ATOM 5600 C CA . GLU A 1 691 ? 4.723 -2.906 -14.945 1.00 59.69 691 GLU A CA 1
ATOM 5601 C C . GLU A 1 691 ? 4.610 -1.443 -15.409 1.00 59.69 691 GLU A C 1
ATOM 5603 O O . GLU A 1 691 ? 3.759 -0.705 -14.922 1.00 59.69 691 GLU A O 1
ATOM 5608 N N . LEU A 1 692 ? 5.373 -1.045 -16.432 1.00 55.69 692 LEU A N 1
ATOM 5609 C CA . LEU A 1 692 ? 5.286 0.284 -17.050 1.00 55.69 692 LEU A CA 1
ATOM 5610 C C . LEU A 1 692 ? 3.944 0.589 -17.702 1.00 55.69 692 LEU A C 1
ATOM 5612 O O . LEU A 1 692 ? 3.478 1.727 -17.673 1.00 55.69 692 LEU A O 1
ATOM 5616 N N . SER A 1 693 ? 3.308 -0.424 -18.280 1.00 50.62 693 SER A N 1
ATOM 5617 C CA . SER A 1 693 ? 2.002 -0.297 -18.936 1.00 50.62 693 SER A CA 1
ATOM 5618 C C . SER A 1 693 ? 0.880 0.086 -17.969 1.00 50.62 693 SER A C 1
ATOM 5620 O O . SER A 1 693 ? -0.139 0.630 -18.399 1.00 50.62 693 SER A O 1
ATOM 5622 N N . ALA A 1 694 ? 1.083 -0.162 -16.673 1.00 48.97 694 ALA A N 1
ATOM 5623 C CA . ALA A 1 694 ? 0.231 0.304 -15.591 1.00 48.97 694 ALA A CA 1
ATOM 5624 C C . ALA A 1 694 ? 0.504 1.773 -15.193 1.00 48.97 694 ALA A C 1
ATOM 5626 O O . ALA A 1 694 ? -0.339 2.390 -14.549 1.00 48.97 694 ALA A O 1
ATOM 5627 N N . CYS A 1 695 ? 1.637 2.373 -15.575 1.00 46.62 695 CYS A N 1
ATOM 5628 C CA . CYS A 1 695 ? 2.078 3.627 -14.961 1.00 46.62 695 CYS A CA 1
ATOM 5629 C C . CYS A 1 695 ? 1.393 4.920 -15.454 1.00 46.62 695 CYS A C 1
ATOM 5631 O O . CYS A 1 695 ? 1.621 5.990 -14.882 1.00 46.62 695 CYS A O 1
ATOM 5633 N N . TYR A 1 696 ? 0.605 4.866 -16.536 1.00 46.34 696 TYR A N 1
ATOM 5634 C CA . TYR A 1 696 ? 0.087 6.061 -17.217 1.00 46.34 696 TYR A CA 1
ATOM 5635 C C . TYR A 1 696 ? -1.357 5.894 -17.727 1.00 46.34 696 TYR A C 1
ATOM 5637 O O . TYR A 1 696 ? -1.786 4.814 -18.132 1.00 46.34 696 TYR A O 1
ATOM 5645 N N . PHE A 1 697 ? -2.105 7.002 -17.698 1.00 43.19 697 PHE A N 1
ATOM 5646 C CA . PHE A 1 697 ? -3.552 7.059 -17.933 1.00 43.19 697 PHE A CA 1
ATOM 5647 C C . PHE A 1 697 ? -4.000 6.639 -19.341 1.00 43.19 697 PHE A C 1
ATOM 5649 O O . PHE A 1 697 ? -3.271 6.757 -20.325 1.00 43.19 697 PHE A O 1
ATOM 5656 N N . ALA A 1 698 ? -5.281 6.274 -19.452 1.00 34.94 698 ALA A N 1
ATOM 5657 C CA . ALA A 1 698 ? -5.951 5.864 -20.691 1.00 34.94 698 ALA A CA 1
ATOM 5658 C C . ALA A 1 698 ? -6.072 6.954 -21.789 1.00 34.94 698 ALA A C 1
ATOM 5660 O O . ALA A 1 698 ? -6.716 6.726 -22.810 1.00 34.94 698 ALA A O 1
ATOM 5661 N N . THR A 1 699 ? -5.482 8.140 -21.608 1.00 33.66 699 THR A N 1
ATOM 5662 C CA . THR A 1 699 ? -5.611 9.290 -22.521 1.00 33.66 699 THR A CA 1
ATOM 5663 C C . THR A 1 699 ? -4.558 9.352 -23.632 1.00 33.66 699 THR A C 1
ATOM 5665 O O . THR A 1 699 ? -4.713 10.154 -24.552 1.00 33.66 699 THR A O 1
ATOM 5668 N N . THR A 1 700 ? -3.516 8.510 -23.610 1.00 37.00 700 THR A N 1
ATOM 5669 C CA . THR A 1 700 ? -2.508 8.448 -24.688 1.00 37.00 700 THR A CA 1
ATOM 5670 C C . THR A 1 700 ? -2.265 7.030 -25.187 1.00 37.00 700 THR A C 1
ATOM 5672 O O . THR A 1 700 ? -1.632 6.209 -24.527 1.00 37.00 700 THR A O 1
ATOM 5675 N N . THR A 1 701 ? -2.704 6.760 -26.415 1.00 39.47 701 THR A N 1
ATOM 5676 C CA . THR A 1 701 ? -2.448 5.506 -27.127 1.00 39.47 701 THR A CA 1
ATOM 5677 C C . THR A 1 701 ? -0.976 5.367 -27.534 1.00 39.47 701 THR A C 1
ATOM 5679 O O . THR A 1 701 ? -0.489 6.062 -28.428 1.00 39.47 701 THR A O 1
ATOM 5682 N N . ASN A 1 702 ? -0.259 4.454 -26.872 1.00 43.44 702 ASN A N 1
ATOM 5683 C CA . ASN A 1 702 ? 0.612 3.403 -27.439 1.00 43.44 702 ASN A CA 1
ATOM 5684 C C . ASN A 1 702 ? 1.593 2.935 -26.346 1.00 43.44 702 ASN A C 1
ATOM 5686 O O . ASN A 1 702 ? 2.411 3.722 -25.880 1.00 43.44 702 ASN A O 1
ATOM 5690 N N . LEU A 1 703 ? 1.522 1.650 -25.986 1.00 40.66 703 LEU A N 1
ATOM 5691 C CA . LEU A 1 703 ? 2.297 1.019 -24.911 1.00 40.66 703 LEU A CA 1
ATOM 5692 C C . LEU A 1 703 ? 3.816 1.171 -25.058 1.00 40.66 703 LEU A C 1
ATOM 5694 O O . LEU A 1 703 ? 4.487 1.388 -24.052 1.00 40.66 703 LEU A O 1
ATOM 5698 N N . ALA A 1 704 ? 4.342 1.121 -26.289 1.00 40.06 704 ALA A N 1
ATOM 5699 C CA . ALA A 1 704 ? 5.771 1.318 -26.531 1.00 40.06 704 ALA A CA 1
ATOM 5700 C C . ALA A 1 704 ? 6.223 2.662 -25.947 1.00 40.06 704 ALA A C 1
ATOM 5702 O O . ALA A 1 704 ? 7.069 2.687 -25.066 1.00 40.06 704 ALA A O 1
ATOM 5703 N N . ARG A 1 705 ? 5.528 3.760 -26.288 1.00 42.62 705 ARG A N 1
ATOM 5704 C CA . ARG A 1 705 ? 5.857 5.127 -25.831 1.00 42.62 705 ARG A CA 1
ATOM 5705 C C . ARG A 1 705 ? 6.025 5.242 -24.310 1.00 42.62 705 ARG A C 1
ATOM 5707 O O . ARG A 1 705 ? 6.759 6.112 -23.853 1.00 42.62 705 ARG A O 1
ATOM 5714 N N . THR A 1 706 ? 5.338 4.397 -23.542 1.00 45.75 706 THR A N 1
ATOM 5715 C CA . THR A 1 706 ? 5.409 4.350 -22.078 1.00 45.75 706 THR A CA 1
ATOM 5716 C C . THR A 1 706 ? 6.603 3.541 -21.568 1.00 45.75 706 THR A C 1
ATOM 5718 O O . THR A 1 706 ? 7.283 4.017 -20.661 1.00 45.75 706 THR A O 1
ATOM 5721 N N . LEU A 1 707 ? 6.902 2.376 -22.164 1.00 46.00 707 LEU A N 1
ATOM 5722 C CA . LEU A 1 707 ? 8.168 1.660 -21.938 1.00 46.00 707 LEU A CA 1
ATOM 5723 C C . LEU A 1 707 ? 9.348 2.600 -22.193 1.00 46.00 707 LEU A C 1
ATOM 5725 O O . LEU A 1 707 ? 10.213 2.798 -21.335 1.00 46.00 707 LEU A O 1
ATOM 5729 N N . ASP A 1 708 ? 9.330 3.178 -23.393 1.00 46.06 708 ASP A N 1
ATOM 5730 C CA . ASP A 1 708 ? 10.350 4.061 -23.928 1.00 46.06 708 ASP A CA 1
ATOM 5731 C C . ASP A 1 708 ? 10.597 5.182 -22.914 1.00 46.06 708 ASP A C 1
ATOM 5733 O O . ASP A 1 708 ? 11.726 5.375 -22.474 1.00 46.06 708 ASP A O 1
ATOM 5737 N N . ALA A 1 709 ? 9.535 5.846 -22.439 1.00 46.34 709 ALA A N 1
ATOM 5738 C CA . ALA A 1 709 ? 9.604 6.929 -21.459 1.00 46.34 709 ALA A CA 1
ATOM 5739 C C . ALA A 1 709 ? 10.293 6.578 -20.125 1.00 46.34 709 ALA A C 1
ATOM 5741 O O . ALA A 1 709 ? 10.806 7.503 -19.501 1.00 46.34 709 ALA A O 1
ATOM 5742 N N . LEU A 1 710 ? 10.373 5.310 -19.688 1.00 49.69 710 LEU A N 1
ATOM 5743 C CA . LEU A 1 710 ? 11.194 4.942 -18.519 1.00 49.69 710 LEU A CA 1
ATOM 5744 C C . LEU A 1 710 ? 12.599 4.465 -18.897 1.00 49.69 710 LEU A C 1
ATOM 5746 O O . LEU A 1 710 ? 13.551 4.905 -18.250 1.00 49.69 710 LEU A O 1
ATOM 5750 N N . LEU A 1 711 ? 12.764 3.654 -19.952 1.00 48.78 711 LEU A N 1
ATOM 5751 C CA . LEU A 1 711 ? 14.100 3.292 -20.468 1.00 48.78 711 LEU A CA 1
ATOM 5752 C C . LEU A 1 711 ? 14.930 4.540 -20.800 1.00 48.78 711 LEU A C 1
ATOM 5754 O O . LEU A 1 711 ? 16.137 4.571 -20.593 1.00 48.78 711 LEU A O 1
ATOM 5758 N N . LEU A 1 712 ? 14.260 5.605 -21.236 1.00 49.28 712 LEU A N 1
ATOM 5759 C CA . LEU A 1 712 ? 14.836 6.916 -21.501 1.00 49.28 712 LEU A CA 1
ATOM 5760 C C . LEU A 1 712 ? 15.458 7.597 -20.277 1.00 49.28 712 LEU A C 1
ATOM 5762 O O . LEU A 1 712 ? 16.257 8.512 -20.452 1.00 49.28 712 LEU A O 1
ATOM 5766 N N . THR A 1 713 ? 15.101 7.197 -19.057 1.00 45.12 713 THR A N 1
ATOM 5767 C CA . THR A 1 713 ? 15.371 7.980 -17.837 1.00 45.12 713 THR A CA 1
ATOM 5768 C C . THR A 1 713 ? 16.355 7.339 -16.868 1.00 45.12 713 THR A C 1
ATOM 5770 O O . THR A 1 713 ? 16.894 8.063 -16.025 1.00 45.12 713 THR A O 1
ATOM 5773 N N . HIS A 1 714 ? 16.591 6.033 -17.000 1.00 46.34 714 HIS A N 1
ATOM 5774 C CA . HIS A 1 714 ? 17.478 5.222 -16.164 1.00 46.34 714 HIS A CA 1
ATOM 5775 C C . HIS A 1 714 ? 18.688 4.743 -16.979 1.00 46.34 714 HIS A C 1
ATOM 5777 O O . HIS A 1 714 ? 18.653 4.722 -18.208 1.00 46.34 714 HIS A O 1
ATOM 5783 N N . GLU A 1 715 ? 19.761 4.326 -16.306 1.00 41.41 715 GLU A N 1
ATOM 5784 C CA . GLU A 1 715 ? 20.858 3.614 -16.968 1.00 41.41 715 GLU A CA 1
ATOM 5785 C C . GLU A 1 715 ? 20.383 2.226 -17.418 1.00 41.41 715 GLU A C 1
ATOM 5787 O O . GLU A 1 715 ? 20.333 1.283 -16.626 1.00 41.41 715 GLU A O 1
ATOM 5792 N N . VAL A 1 716 ? 20.036 2.092 -18.699 1.00 35.22 716 VAL A N 1
ATOM 5793 C CA . VAL A 1 716 ? 19.748 0.790 -19.309 1.00 35.22 716 VAL A CA 1
ATOM 5794 C C . VAL A 1 716 ? 21.033 -0.044 -19.311 1.00 35.22 716 VAL A C 1
ATOM 5796 O O . VAL A 1 716 ? 21.937 0.227 -20.100 1.00 35.22 716 VAL A O 1
ATOM 5799 N N . ARG A 1 717 ? 21.117 -1.077 -18.457 1.00 30.20 717 ARG A N 1
ATOM 5800 C CA . ARG A 1 717 ? 22.123 -2.144 -18.611 1.00 30.20 717 ARG A CA 1
ATOM 5801 C C . ARG A 1 717 ? 21.837 -2.851 -19.952 1.00 30.20 717 ARG A C 1
ATOM 5803 O O . ARG A 1 717 ? 20.751 -3.418 -20.086 1.00 30.20 717 ARG A O 1
ATOM 5810 N N . PRO A 1 718 ? 22.743 -2.840 -20.947 1.00 29.16 718 PRO A N 1
ATOM 5811 C CA . PRO A 1 718 ? 22.540 -3.614 -22.164 1.00 29.16 718 PRO A CA 1
ATOM 5812 C C . PRO A 1 718 ? 22.695 -5.108 -21.857 1.00 29.16 718 PRO A C 1
ATOM 5814 O O . PRO A 1 718 ? 23.684 -5.524 -21.256 1.00 29.16 718 PRO A O 1
ATOM 5817 N N . TYR A 1 719 ? 21.744 -5.927 -22.305 1.00 27.83 719 TYR A N 1
ATOM 5818 C CA . TYR A 1 719 ? 21.936 -7.374 -22.370 1.00 27.83 719 TYR A CA 1
ATOM 5819 C C . TYR A 1 719 ? 22.871 -7.680 -23.548 1.00 27.83 719 TYR A C 1
ATOM 5821 O O . TYR A 1 719 ? 22.503 -7.454 -24.701 1.00 27.83 719 TYR A O 1
ATOM 5829 N N . SER A 1 720 ? 24.094 -8.134 -23.271 1.00 27.67 720 SER A N 1
ATOM 5830 C CA . SER A 1 720 ? 25.116 -8.345 -24.299 1.00 27.67 720 SER A CA 1
ATOM 5831 C C . SER A 1 720 ? 25.167 -9.789 -24.794 1.00 27.67 720 SER A C 1
ATOM 5833 O O . SER A 1 720 ? 25.664 -10.670 -24.093 1.00 27.67 720 SER A O 1
ATOM 5835 N N . SER A 1 721 ? 24.774 -10.004 -26.049 1.00 27.44 721 SER A N 1
ATOM 5836 C CA . SER A 1 721 ? 25.313 -11.089 -26.873 1.00 27.44 721 SER A CA 1
ATOM 5837 C C . SER A 1 721 ? 26.523 -10.562 -27.653 1.00 27.44 721 SER A C 1
ATOM 5839 O O . SER A 1 721 ? 26.338 -9.717 -28.520 1.00 27.44 721 SER A O 1
ATOM 5841 N N . SER A 1 722 ? 27.717 -11.043 -27.290 1.00 34.03 722 SER A N 1
ATOM 5842 C CA . SER A 1 722 ? 29.008 -11.017 -28.018 1.00 34.03 722 SER A CA 1
ATOM 5843 C C . SER A 1 722 ? 29.274 -9.956 -29.110 1.00 34.03 722 SER A C 1
ATOM 5845 O O . SER A 1 722 ? 28.601 -9.907 -30.136 1.00 34.03 722 SER A O 1
ATOM 5847 N N . ASP A 1 723 ? 30.430 -9.302 -28.951 1.00 29.88 723 ASP A N 1
ATOM 5848 C CA . ASP A 1 723 ? 31.180 -8.497 -29.931 1.00 29.88 723 ASP A CA 1
ATOM 5849 C C . ASP A 1 723 ? 30.723 -7.044 -30.163 1.00 29.88 723 ASP A C 1
ATOM 5851 O O . ASP A 1 723 ? 29.621 -6.629 -29.808 1.00 29.88 723 ASP A O 1
ATOM 5855 N N . ALA A 1 724 ? 31.679 -6.202 -30.581 1.00 37.19 724 ALA A N 1
ATOM 5856 C CA . ALA A 1 724 ? 31.777 -4.842 -30.044 1.00 37.19 724 ALA A CA 1
ATOM 5857 C C . ALA A 1 724 ? 32.284 -3.774 -31.025 1.00 37.19 724 ALA A C 1
ATOM 5859 O O . ALA A 1 724 ? 33.024 -4.053 -31.967 1.00 37.19 724 ALA A O 1
ATOM 5860 N N . THR A 1 725 ? 31.995 -2.504 -30.718 1.00 30.06 725 THR A N 1
ATOM 5861 C CA . THR A 1 725 ? 32.896 -1.381 -31.037 1.00 30.06 725 THR A CA 1
ATOM 5862 C C . THR A 1 725 ? 32.674 -0.183 -30.102 1.00 30.06 725 THR A C 1
ATOM 5864 O O . THR A 1 725 ? 31.574 0.063 -29.622 1.00 30.06 725 THR A O 1
ATOM 5867 N N . VAL A 1 726 ? 33.776 0.516 -29.830 1.00 33.50 726 VAL A N 1
ATOM 5868 C CA . VAL A 1 726 ? 34.019 1.606 -28.865 1.00 33.50 726 VAL A CA 1
ATOM 5869 C C . VAL A 1 726 ? 32.875 2.616 -28.636 1.00 33.50 726 VAL A C 1
ATOM 5871 O O . VAL A 1 726 ? 32.369 3.228 -29.573 1.00 33.50 726 VAL A O 1
ATOM 5874 N N . LEU A 1 727 ? 32.606 2.905 -27.355 1.00 27.92 727 LEU A N 1
ATOM 5875 C CA . LEU A 1 727 ? 32.032 4.167 -26.869 1.00 27.92 727 LEU A CA 1
ATOM 5876 C C . LEU A 1 727 ? 33.065 4.859 -25.965 1.00 27.92 727 LEU A C 1
ATOM 5878 O O . LEU A 1 727 ? 33.595 4.221 -25.055 1.00 27.92 727 LEU A O 1
ATOM 5882 N N . GLU A 1 728 ? 33.314 6.152 -26.176 1.00 29.38 728 GLU A N 1
ATOM 5883 C CA . GLU A 1 728 ? 34.050 6.999 -25.226 1.00 29.38 728 GLU A CA 1
ATOM 5884 C C . GLU A 1 728 ? 33.074 7.888 -24.440 1.00 29.38 728 GLU A C 1
ATOM 5886 O O . GLU A 1 728 ? 32.051 8.329 -24.967 1.00 29.38 728 GLU A O 1
ATOM 5891 N N . TYR A 1 729 ? 33.385 8.127 -23.165 1.00 31.06 729 TYR A N 1
ATOM 5892 C CA . TYR A 1 729 ? 32.557 8.890 -22.230 1.00 31.06 729 TYR A CA 1
ATOM 5893 C C . TYR A 1 729 ? 33.161 10.279 -21.998 1.00 31.06 729 TYR A C 1
ATOM 5895 O O . TYR A 1 729 ? 34.365 10.397 -21.759 1.00 31.06 729 TYR A O 1
ATOM 5903 N N . GLU A 1 730 ? 32.335 11.329 -21.984 1.00 37.19 730 GLU A N 1
ATOM 5904 C CA . GLU A 1 730 ? 32.788 12.636 -21.500 1.00 37.19 730 GLU A CA 1
ATOM 5905 C C . GLU A 1 730 ? 32.971 12.648 -19.976 1.00 37.19 730 GLU A C 1
ATOM 5907 O O . GLU A 1 730 ? 32.334 11.915 -19.219 1.00 37.19 730 GLU A O 1
ATOM 5912 N N . SER A 1 731 ? 33.895 13.496 -19.535 1.00 44.44 731 SER A N 1
ATOM 5913 C CA . SER A 1 731 ? 34.390 13.590 -18.166 1.00 44.44 731 SER A CA 1
ATOM 5914 C C . SER A 1 731 ? 34.713 15.061 -17.863 1.00 44.44 731 SER A C 1
ATOM 5916 O O . SER A 1 731 ? 35.058 15.806 -18.772 1.00 44.44 731 SER A O 1
ATOM 5918 N N . GLY A 1 732 ? 34.514 15.495 -16.610 1.00 45.72 732 GLY A N 1
ATOM 5919 C CA . GLY A 1 732 ? 34.241 16.896 -16.236 1.00 45.72 732 GLY A CA 1
ATOM 5920 C C . GLY A 1 732 ? 35.339 17.971 -16.400 1.00 45.72 732 GLY A C 1
ATOM 5921 O O . GLY A 1 732 ? 35.979 18.142 -17.431 1.00 45.72 732 GLY A O 1
ATOM 5922 N N . LEU A 1 733 ? 35.502 18.806 -15.375 1.00 57.34 733 LEU A N 1
ATOM 5923 C CA . LEU A 1 733 ? 36.336 20.006 -15.401 1.00 57.34 733 LEU A CA 1
ATOM 5924 C C . LEU A 1 733 ? 37.833 19.667 -15.324 1.00 57.34 733 LEU A C 1
ATOM 5926 O O . LEU A 1 733 ? 38.317 19.230 -14.279 1.00 57.34 733 LEU A O 1
ATOM 5930 N N . THR A 1 734 ? 38.573 19.945 -16.399 1.00 56.81 734 THR A N 1
ATOM 5931 C CA . THR A 1 734 ? 40.044 19.880 -16.428 1.00 56.81 734 THR A CA 1
ATOM 5932 C C . THR A 1 734 ? 40.667 21.273 -16.306 1.00 56.81 734 THR A C 1
ATOM 5934 O O . THR A 1 734 ? 40.465 22.138 -17.157 1.00 56.81 734 THR A O 1
ATOM 5937 N N . LEU A 1 735 ? 41.498 21.469 -15.281 1.00 65.81 735 LEU A N 1
ATOM 5938 C CA . LEU A 1 735 ? 42.324 22.662 -15.081 1.00 65.81 735 LEU A CA 1
ATOM 5939 C C . LEU A 1 735 ? 43.641 22.534 -15.854 1.00 65.81 735 LEU A C 1
ATOM 5941 O O . LEU A 1 735 ? 44.250 21.465 -15.852 1.00 65.81 735 LEU A O 1
ATOM 5945 N N . ARG A 1 736 ? 44.099 23.616 -16.499 1.00 66.69 736 ARG A N 1
ATOM 5946 C CA . ARG A 1 736 ? 45.343 23.640 -17.292 1.00 66.69 736 ARG A CA 1
ATOM 5947 C C . ARG A 1 736 ? 46.204 24.864 -16.983 1.00 66.69 736 ARG A C 1
ATOM 5949 O O . ARG A 1 736 ? 45.690 25.951 -16.712 1.00 66.69 736 ARG A O 1
ATOM 5956 N N . GLY A 1 737 ? 47.518 24.697 -17.064 1.00 77.56 737 GLY A N 1
ATOM 5957 C CA . GLY A 1 737 ? 48.485 25.773 -16.858 1.00 77.56 737 GLY A CA 1
ATOM 5958 C C . GLY A 1 737 ? 49.899 25.373 -17.257 1.00 77.56 737 GLY A C 1
ATOM 5959 O O . GLY A 1 737 ? 50.154 24.215 -17.571 1.00 77.56 737 GLY A O 1
ATOM 5960 N N . ILE A 1 738 ? 50.816 26.335 -17.223 1.00 78.75 738 ILE A N 1
ATOM 5961 C CA . ILE A 1 738 ? 52.244 26.158 -17.496 1.00 78.75 738 ILE A CA 1
ATOM 5962 C C . ILE A 1 738 ? 53.071 26.535 -16.265 1.00 78.75 738 ILE A C 1
ATOM 5964 O O . ILE A 1 738 ? 52.775 27.505 -15.561 1.00 78.75 738 ILE A O 1
ATOM 5968 N N . ILE A 1 739 ? 54.122 25.765 -16.001 1.00 73.25 739 ILE A N 1
ATOM 5969 C CA . ILE A 1 739 ? 55.031 25.961 -14.872 1.00 73.25 739 ILE A CA 1
ATOM 5970 C C . ILE A 1 739 ? 56.413 26.322 -15.412 1.00 73.25 739 ILE A C 1
ATOM 5972 O O . ILE A 1 739 ? 56.947 25.660 -16.308 1.00 73.25 739 ILE A O 1
ATOM 5976 N N . LYS A 1 740 ? 56.994 27.402 -14.881 1.00 75.12 740 LYS A N 1
ATOM 5977 C CA . LYS A 1 740 ? 58.271 27.956 -15.348 1.00 75.12 740 LYS A CA 1
ATOM 5978 C C . LYS A 1 740 ? 59.218 28.255 -14.194 1.00 75.12 740 LYS A C 1
ATOM 5980 O O . LYS A 1 740 ? 58.807 28.518 -13.069 1.00 75.12 740 LYS A O 1
ATOM 5985 N N . GLN A 1 741 ? 60.510 28.218 -14.485 1.00 73.50 741 GLN A N 1
ATOM 5986 C CA . GLN A 1 741 ? 61.560 28.683 -13.581 1.00 73.50 741 GLN A CA 1
ATOM 5987 C C . GLN A 1 741 ? 61.646 30.225 -13.599 1.00 73.50 741 GLN A C 1
ATOM 5989 O O . GLN A 1 741 ? 61.180 30.842 -14.562 1.00 73.50 741 GLN A O 1
ATOM 5994 N N . PRO A 1 742 ? 62.315 30.879 -12.624 1.00 66.81 742 PRO A N 1
ATOM 5995 C CA . PRO A 1 742 ? 62.492 32.340 -12.620 1.00 66.81 742 PRO A CA 1
ATOM 5996 C C . PRO A 1 742 ? 63.235 32.877 -13.853 1.00 66.81 742 PRO A C 1
ATOM 5998 O O . PRO A 1 742 ? 63.066 34.027 -14.235 1.00 66.81 742 PRO A O 1
ATOM 6001 N N . ASN A 1 743 ? 64.041 32.027 -14.495 1.00 66.75 743 ASN A N 1
ATOM 6002 C CA . ASN A 1 743 ? 64.757 32.309 -15.743 1.00 66.75 743 ASN A CA 1
ATOM 6003 C C . ASN A 1 743 ? 63.886 32.140 -17.015 1.00 66.75 743 ASN A C 1
ATOM 6005 O O . ASN A 1 743 ? 64.412 32.170 -18.126 1.00 66.75 743 ASN A O 1
ATOM 6009 N N . GLY A 1 744 ? 62.577 31.903 -16.867 1.00 63.59 744 GLY A N 1
ATOM 6010 C CA . GLY A 1 744 ? 61.615 31.737 -17.961 1.00 63.59 744 GLY A CA 1
ATOM 6011 C C . GLY A 1 744 ? 61.588 30.356 -18.629 1.00 63.59 744 GLY A C 1
ATOM 6012 O O . GLY A 1 744 ? 60.696 30.112 -19.445 1.00 63.59 744 GLY A O 1
ATOM 6013 N N . ARG A 1 745 ? 62.512 29.441 -18.298 1.00 74.06 745 ARG A N 1
ATOM 6014 C CA . ARG A 1 745 ? 62.551 28.086 -18.878 1.00 74.06 745 ARG A CA 1
ATOM 6015 C C . ARG A 1 745 ? 61.404 27.212 -18.347 1.00 74.06 745 ARG A C 1
ATOM 6017 O O . ARG A 1 745 ? 61.050 27.338 -17.170 1.00 74.06 745 ARG A O 1
ATOM 6024 N N . PRO A 1 746 ? 60.831 26.329 -19.183 1.00 73.06 746 PRO A N 1
ATOM 6025 C CA . PRO A 1 746 ? 59.755 25.433 -18.775 1.00 73.06 746 PRO A CA 1
ATOM 6026 C C . PRO A 1 746 ? 60.219 24.390 -17.752 1.00 73.06 746 PRO A C 1
ATOM 6028 O O . PRO A 1 746 ? 61.390 24.006 -17.704 1.00 73.06 746 PRO A O 1
ATOM 6031 N N . VAL A 1 747 ? 59.283 23.940 -16.919 1.00 74.38 747 VAL A N 1
ATOM 6032 C CA . VAL A 1 747 ? 59.507 22.942 -15.868 1.00 74.38 747 VAL A CA 1
ATOM 6033 C C . VAL A 1 747 ? 58.975 21.591 -16.336 1.00 74.38 747 VAL A C 1
ATOM 6035 O O . VAL A 1 747 ? 57.807 21.285 -16.135 1.00 74.38 747 VAL A O 1
ATOM 6038 N N . ALA A 1 748 ? 59.831 20.793 -16.974 1.00 71.00 748 ALA A N 1
ATOM 6039 C CA . ALA A 1 748 ? 59.451 19.509 -17.563 1.00 71.00 7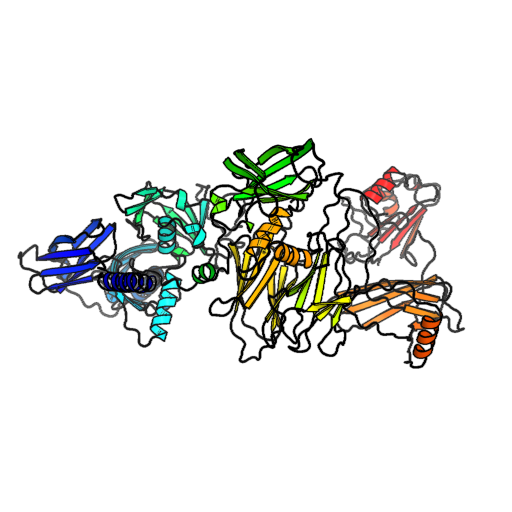48 ALA A CA 1
ATOM 6040 C C . ALA A 1 748 ? 59.307 18.362 -16.547 1.00 71.00 748 ALA A C 1
ATOM 6042 O O . ALA A 1 748 ? 60.113 18.257 -15.617 1.00 71.00 748 ALA A O 1
ATOM 6043 N N . ASN A 1 749 ? 58.345 17.459 -16.783 1.00 69.31 749 ASN A N 1
ATOM 6044 C CA . ASN A 1 749 ? 58.130 16.208 -16.038 1.00 69.31 749 ASN A CA 1
ATOM 6045 C C . ASN A 1 749 ? 58.046 16.391 -14.506 1.00 69.31 749 ASN A C 1
ATOM 6047 O O . ASN A 1 749 ? 58.582 15.593 -13.734 1.00 69.31 749 ASN A O 1
ATOM 6051 N N . SER A 1 750 ? 57.391 17.466 -14.064 1.00 67.31 750 SER A N 1
ATOM 6052 C CA . SER A 1 750 ? 57.112 17.782 -12.660 1.00 67.31 750 SER A CA 1
ATOM 6053 C C . SER A 1 750 ? 55.672 17.402 -12.323 1.00 67.31 750 SER A C 1
ATOM 6055 O O . SER A 1 750 ? 54.773 17.924 -12.985 1.00 67.31 750 SER A O 1
ATOM 6057 N N . PRO A 1 751 ? 55.407 16.592 -11.283 1.00 64.50 751 PRO A N 1
ATOM 6058 C CA . PRO A 1 751 ? 54.048 16.425 -10.798 1.00 64.50 751 PRO A CA 1
ATOM 6059 C C . PRO A 1 751 ? 53.474 17.737 -10.238 1.00 64.50 751 PRO A C 1
ATOM 6061 O O . PRO A 1 751 ? 54.195 18.636 -9.780 1.00 64.50 751 PRO A O 1
ATOM 6064 N N . VAL A 1 752 ? 52.150 17.842 -10.325 1.00 68.06 752 VAL A N 1
ATOM 6065 C CA . VAL A 1 752 ? 51.321 18.985 -9.937 1.00 68.06 752 VAL A CA 1
ATOM 6066 C C . VAL A 1 752 ? 50.069 18.441 -9.263 1.00 68.06 752 VAL A C 1
ATOM 6068 O O . VAL A 1 752 ? 49.362 17.614 -9.837 1.00 68.06 752 VAL A O 1
ATOM 6071 N N . ILE A 1 753 ? 49.794 18.903 -8.050 1.00 64.75 753 ILE A N 1
ATOM 6072 C CA . ILE A 1 753 ? 48.663 18.468 -7.230 1.00 64.75 753 ILE A CA 1
ATOM 6073 C C . ILE A 1 753 ? 47.720 19.655 -7.060 1.00 64.75 753 ILE A C 1
ATOM 6075 O O . ILE A 1 753 ? 48.172 20.777 -6.826 1.00 64.75 753 ILE A O 1
ATOM 6079 N N . GLY A 1 754 ? 46.414 19.426 -7.158 1.00 64.81 754 GLY A N 1
ATOM 6080 C CA . GLY A 1 754 ? 45.417 20.433 -6.811 1.00 64.81 754 GLY A CA 1
ATOM 6081 C C . GLY A 1 754 ? 44.329 19.884 -5.903 1.00 64.81 754 GLY A C 1
ATOM 6082 O O . GLY A 1 754 ? 43.970 18.710 -5.990 1.00 64.81 754 GLY A O 1
ATOM 6083 N N . LEU A 1 755 ? 43.821 20.743 -5.023 1.00 62.06 755 LEU A N 1
ATOM 6084 C CA . LEU A 1 755 ? 42.797 20.435 -4.030 1.00 62.06 755 LEU A CA 1
ATOM 6085 C C . LEU A 1 755 ? 41.649 21.442 -4.155 1.00 62.06 755 LEU A C 1
ATOM 6087 O O . LEU A 1 755 ? 41.869 22.655 -4.192 1.00 62.06 755 LEU A O 1
ATOM 6091 N N . VAL A 1 756 ? 40.433 20.908 -4.238 1.00 62.00 756 VAL A N 1
ATOM 6092 C CA . VAL A 1 756 ? 39.159 21.613 -4.418 1.00 62.00 756 VAL A CA 1
ATOM 6093 C C . VAL A 1 756 ? 38.285 21.308 -3.204 1.00 62.00 756 VAL A C 1
ATOM 6095 O O . VAL A 1 756 ? 38.126 20.142 -2.837 1.00 62.00 756 VAL A O 1
ATOM 6098 N N . GLN A 1 757 ? 37.720 22.334 -2.572 1.00 53.66 757 GLN A N 1
ATOM 6099 C CA . GLN A 1 757 ? 37.021 22.185 -1.293 1.00 53.66 757 GLN A CA 1
ATOM 6100 C C . GLN A 1 757 ? 35.651 22.877 -1.361 1.00 53.66 757 GLN A C 1
ATOM 6102 O O . GLN A 1 757 ? 35.546 24.093 -1.204 1.00 53.66 757 GLN A O 1
ATOM 6107 N N . SER A 1 758 ? 34.613 22.105 -1.695 1.00 53.41 758 SER A N 1
ATOM 6108 C CA . SER A 1 758 ? 33.211 22.542 -1.795 1.00 53.41 758 SER A CA 1
ATOM 6109 C C . SER A 1 758 ? 32.426 22.084 -0.559 1.00 53.41 758 SER A C 1
ATOM 6111 O O . SER A 1 758 ? 32.753 21.057 0.039 1.00 53.41 758 SER A O 1
ATOM 6113 N N . ASP A 1 759 ? 31.361 22.808 -0.203 1.00 40.47 759 ASP A N 1
ATOM 6114 C CA . ASP A 1 759 ? 30.556 22.655 1.027 1.00 40.47 759 ASP A CA 1
ATOM 6115 C C . ASP A 1 759 ? 29.957 21.252 1.268 1.00 40.47 759 ASP A C 1
ATOM 6117 O O . ASP A 1 759 ? 29.416 20.975 2.338 1.00 40.47 759 ASP A O 1
ATOM 6121 N N . SER A 1 760 ? 30.034 20.354 0.283 1.00 38.34 760 SER A N 1
ATOM 6122 C CA . SER A 1 760 ? 29.599 18.954 0.398 1.00 38.34 760 SER A CA 1
ATOM 6123 C C . SER A 1 760 ? 30.583 17.918 -0.163 1.00 38.34 760 SER A C 1
ATOM 6125 O O . SER A 1 760 ? 30.360 16.724 0.025 1.00 38.34 760 SER A O 1
ATOM 6127 N N . THR A 1 761 ? 31.670 18.332 -0.828 1.00 43.34 761 THR A N 1
ATOM 6128 C CA . THR A 1 761 ? 32.667 17.421 -1.423 1.00 43.34 761 THR A CA 1
ATOM 6129 C C . THR A 1 761 ? 34.068 18.036 -1.430 1.00 43.34 761 THR A C 1
ATOM 6131 O O . THR A 1 761 ? 34.268 19.176 -1.848 1.00 43.34 761 THR A O 1
ATOM 6134 N N . ALA A 1 762 ? 35.063 17.252 -1.009 1.00 46.81 762 ALA A N 1
ATOM 6135 C CA . ALA A 1 762 ? 36.476 17.572 -1.189 1.00 46.81 762 ALA A CA 1
ATOM 6136 C C . ALA A 1 762 ? 37.043 16.692 -2.309 1.00 46.81 762 ALA A C 1
ATOM 6138 O O . ALA A 1 762 ? 36.976 15.465 -2.228 1.00 46.81 762 ALA A O 1
ATOM 6139 N N . LEU A 1 763 ? 37.594 17.314 -3.349 1.00 52.31 763 LEU A N 1
ATOM 6140 C CA . LEU A 1 763 ? 38.181 16.634 -4.503 1.00 52.31 763 LEU A CA 1
ATOM 6141 C C . LEU A 1 763 ? 39.658 16.998 -4.625 1.00 52.31 763 LEU A C 1
ATOM 6143 O O . LEU A 1 763 ? 40.080 18.097 -4.267 1.00 52.31 763 LEU A O 1
ATOM 6147 N N . HIS A 1 764 ? 40.450 16.075 -5.155 1.00 58.28 764 HIS A N 1
ATOM 6148 C CA . HIS A 1 764 ? 41.854 16.312 -5.456 1.00 58.28 764 HIS A CA 1
ATOM 6149 C C . HIS A 1 764 ? 42.199 15.740 -6.828 1.00 58.28 764 HIS A C 1
ATOM 6151 O O . HIS A 1 764 ? 41.634 14.733 -7.253 1.00 58.28 764 HIS A O 1
ATOM 6157 N N . PHE A 1 765 ? 43.142 16.381 -7.510 1.00 61.47 765 PHE A N 1
ATOM 6158 C CA . PHE A 1 765 ? 43.700 15.898 -8.766 1.00 61.47 765 PHE A CA 1
ATOM 6159 C C . PHE A 1 765 ? 45.221 15.861 -8.697 1.00 61.47 765 PHE A C 1
ATOM 6161 O O . PHE A 1 765 ? 45.852 16.632 -7.969 1.00 61.47 765 PHE A O 1
ATOM 6168 N N . GLN A 1 766 ? 45.806 14.986 -9.507 1.00 61.03 766 GLN A N 1
ATOM 6169 C CA . GLN A 1 766 ? 47.237 14.955 -9.770 1.00 61.03 766 GLN A CA 1
ATOM 6170 C C . GLN A 1 766 ? 47.461 14.938 -11.282 1.00 61.03 766 GLN A C 1
ATOM 6172 O O . GLN A 1 766 ? 46.701 14.328 -12.033 1.00 61.03 766 GLN A O 1
ATOM 6177 N N . ALA A 1 767 ? 48.490 15.651 -11.715 1.00 68.25 767 ALA A N 1
ATOM 6178 C CA . ALA A 1 767 ? 48.939 15.775 -13.092 1.00 68.25 767 ALA A CA 1
ATOM 6179 C C . ALA A 1 767 ? 50.473 15.796 -13.116 1.00 68.25 767 ALA A C 1
ATOM 6181 O O . ALA A 1 767 ? 51.100 15.939 -12.069 1.00 68.25 767 ALA A O 1
ATOM 6182 N N . SER A 1 768 ? 51.070 15.732 -14.303 1.00 70.12 768 SER A N 1
ATOM 6183 C CA . SER A 1 768 ? 52.492 16.026 -14.516 1.00 70.12 768 SER A CA 1
ATOM 6184 C C . SER A 1 768 ? 52.652 16.982 -15.688 1.00 70.12 768 SER A C 1
ATOM 6186 O O . SER A 1 768 ? 51.802 17.010 -16.579 1.00 70.12 768 SER A O 1
ATOM 6188 N N . THR A 1 769 ? 53.723 17.773 -15.686 1.00 75.19 769 THR A N 1
ATOM 6189 C CA . THR A 1 769 ? 54.037 18.670 -16.799 1.00 75.19 769 THR A CA 1
ATOM 6190 C C . THR A 1 769 ? 54.701 17.954 -17.976 1.00 75.19 769 THR A C 1
ATOM 6192 O O . THR A 1 769 ? 55.554 17.089 -17.774 1.00 75.19 769 THR A O 1
ATOM 6195 N N . ASP A 1 770 ? 54.354 18.351 -19.201 1.00 72.62 770 ASP A N 1
ATOM 6196 C CA . ASP A 1 770 ? 55.048 17.956 -20.437 1.00 72.62 770 ASP A CA 1
ATOM 6197 C C . ASP A 1 770 ? 56.456 18.589 -20.555 1.00 72.62 770 ASP A C 1
ATOM 6199 O O . ASP A 1 770 ? 56.923 19.275 -19.642 1.00 72.62 770 ASP A O 1
ATOM 6203 N N . ALA A 1 771 ? 57.169 18.350 -21.663 1.00 70.81 771 ALA A N 1
ATOM 6204 C CA . ALA A 1 771 ? 58.520 18.888 -21.880 1.00 70.81 771 ALA A CA 1
ATOM 6205 C C . ALA A 1 771 ? 58.550 20.432 -21.958 1.00 70.81 771 ALA A C 1
ATOM 6207 O O . ALA A 1 771 ? 59.539 21.070 -21.586 1.00 70.81 771 ALA A O 1
ATOM 6208 N N . GLU A 1 772 ? 57.436 21.027 -22.373 1.00 71.06 772 GLU A N 1
ATOM 6209 C CA . GLU A 1 772 ? 57.181 22.459 -22.501 1.00 71.06 772 GLU A CA 1
ATOM 6210 C C . GLU A 1 772 ? 56.616 23.081 -21.205 1.00 71.06 772 GLU A C 1
ATOM 6212 O O . GLU A 1 772 ? 56.401 24.294 -21.136 1.00 71.06 772 GLU A O 1
ATOM 6217 N N . GLY A 1 773 ? 56.459 22.283 -20.143 1.00 69.81 773 GLY A N 1
ATOM 6218 C CA . GLY A 1 773 ? 56.069 22.708 -18.801 1.00 69.81 773 GLY A CA 1
ATOM 6219 C C . GLY A 1 773 ? 54.561 22.820 -18.558 1.00 69.81 773 GLY A C 1
ATOM 6220 O O . GLY A 1 773 ? 54.176 23.353 -17.514 1.00 69.81 773 GLY A O 1
ATOM 6221 N N . ASN A 1 774 ? 53.704 22.366 -19.476 1.00 76.38 774 ASN A N 1
ATOM 6222 C CA . ASN A 1 774 ? 52.246 22.437 -19.344 1.00 76.38 774 ASN A CA 1
ATOM 6223 C C . ASN A 1 774 ? 51.691 21.221 -18.595 1.00 76.38 774 ASN A C 1
ATOM 6225 O O . ASN A 1 774 ? 52.073 20.094 -18.888 1.00 76.38 774 ASN A O 1
ATOM 6229 N N . PHE A 1 775 ? 50.743 21.432 -17.682 1.00 74.25 775 PHE A N 1
ATOM 6230 C CA . PHE A 1 775 ? 49.980 20.369 -17.020 1.00 74.25 775 PHE A CA 1
ATOM 6231 C C . PHE A 1 775 ? 48.481 20.487 -17.325 1.00 74.25 775 PHE A C 1
ATOM 6233 O O . PHE A 1 775 ? 47.962 21.575 -17.591 1.00 74.25 775 PHE A O 1
ATOM 6240 N N . ALA A 1 776 ? 47.778 19.359 -17.223 1.00 69.81 776 ALA A N 1
ATOM 6241 C CA . ALA A 1 776 ? 46.323 19.275 -17.284 1.00 69.81 776 ALA A CA 1
ATOM 6242 C C . ALA A 1 776 ? 45.814 18.304 -16.209 1.00 69.81 776 ALA A C 1
ATOM 6244 O O . ALA A 1 776 ? 46.339 17.199 -16.093 1.00 69.81 776 ALA A O 1
ATOM 6245 N N . SER A 1 777 ? 44.813 18.701 -15.419 1.00 68.38 777 SER A N 1
ATOM 6246 C CA . SER A 1 777 ? 44.206 17.819 -14.417 1.00 68.38 777 SER A CA 1
ATOM 6247 C C . SER A 1 777 ? 43.385 16.701 -15.054 1.00 68.38 777 SER A C 1
ATOM 6249 O O . SER A 1 777 ? 42.824 16.861 -16.145 1.00 68.38 777 SER A O 1
ATOM 6251 N N . THR A 1 778 ? 43.199 15.612 -14.309 1.00 50.72 778 THR A N 1
ATOM 6252 C CA . THR A 1 778 ? 42.060 14.724 -14.551 1.00 50.72 778 THR A CA 1
ATOM 6253 C C . THR A 1 778 ? 40.733 15.500 -14.451 1.00 50.72 778 THR A C 1
ATOM 6255 O O . THR A 1 778 ? 40.679 16.534 -13.770 1.00 50.72 778 THR A O 1
ATOM 6258 N N . PRO A 1 779 ? 39.668 15.057 -15.142 1.00 56.28 779 PRO A N 1
ATOM 6259 C CA . PRO A 1 779 ? 38.427 15.825 -15.240 1.00 56.28 779 PRO A CA 1
ATOM 6260 C C . PRO A 1 779 ? 37.538 15.636 -13.996 1.00 56.28 779 PRO A C 1
ATOM 6262 O O . PRO A 1 779 ? 37.226 14.505 -13.625 1.00 56.28 779 PRO A O 1
ATOM 6265 N N . MET A 1 780 ? 37.119 16.726 -13.343 1.00 54.94 780 MET A N 1
ATOM 6266 C CA . MET A 1 780 ? 36.425 16.705 -12.039 1.00 54.94 780 MET A CA 1
ATOM 6267 C C . MET A 1 780 ? 34.965 17.181 -12.107 1.00 54.94 780 MET A C 1
ATOM 6269 O O . MET A 1 780 ? 34.639 18.084 -12.872 1.00 54.94 780 MET A O 1
ATOM 6273 N N . LEU A 1 781 ? 34.081 16.644 -11.262 1.00 52.56 781 LEU A N 1
ATOM 6274 C CA . LEU A 1 781 ? 32.676 17.069 -11.171 1.00 52.56 781 LEU A CA 1
ATOM 6275 C C . LEU A 1 781 ? 32.329 17.500 -9.741 1.00 52.56 781 LEU A C 1
ATOM 6277 O O . LEU A 1 781 ? 32.400 16.694 -8.820 1.00 52.56 781 LEU A O 1
ATOM 6281 N N . PHE A 1 782 ? 31.928 18.760 -9.569 1.00 50.25 782 PHE A N 1
ATOM 6282 C CA . PHE A 1 782 ? 31.391 19.310 -8.320 1.00 50.25 782 PHE A CA 1
ATOM 6283 C C . PHE A 1 782 ? 30.323 20.371 -8.620 1.00 50.25 782 PHE A C 1
ATOM 6285 O O . PHE A 1 782 ? 30.166 20.806 -9.762 1.00 50.25 782 PHE A O 1
ATOM 6292 N N . PHE A 1 783 ? 29.598 20.797 -7.585 1.00 40.03 783 PHE A N 1
ATOM 6293 C CA . PHE A 1 783 ? 28.564 21.830 -7.666 1.00 40.03 783 PHE A CA 1
ATOM 6294 C C . PHE A 1 783 ? 28.867 22.976 -6.687 1.00 40.03 783 PHE A C 1
ATOM 6296 O O . PHE A 1 783 ? 29.461 22.749 -5.630 1.00 40.03 783 PHE A O 1
ATOM 6303 N N . GLY A 1 784 ? 28.428 24.192 -7.032 1.00 45.56 784 GLY A N 1
ATOM 6304 C CA . GLY A 1 784 ? 28.659 25.413 -6.248 1.00 45.56 784 GLY A CA 1
ATOM 6305 C C . GLY A 1 784 ? 29.973 26.135 -6.573 1.00 45.56 784 GLY A C 1
ATOM 6306 O O . GLY A 1 784 ? 30.739 25.709 -7.437 1.00 45.56 784 GLY A O 1
ATOM 6307 N N . GLU A 1 785 ? 30.215 27.247 -5.880 1.00 48.75 785 GLU A N 1
ATOM 6308 C CA . GLU A 1 785 ? 31.500 27.958 -5.899 1.00 48.75 785 GLU A CA 1
ATOM 6309 C C . GLU A 1 785 ? 32.486 27.306 -4.914 1.00 48.75 785 GLU A C 1
ATOM 6311 O O . GLU A 1 785 ? 32.086 26.669 -3.940 1.00 48.75 785 GLU A O 1
ATOM 6316 N N . THR A 1 786 ? 33.791 27.421 -5.172 1.00 49.03 786 THR A N 1
ATOM 6317 C CA . THR A 1 786 ? 34.834 26.785 -4.351 1.00 49.03 786 THR A CA 1
ATOM 6318 C C . THR A 1 786 ? 36.198 27.435 -4.582 1.00 49.03 786 THR A C 1
ATOM 6320 O O . THR A 1 786 ? 36.475 27.955 -5.664 1.00 49.03 786 THR A O 1
ATOM 6323 N N . ASN A 1 787 ? 37.070 27.377 -3.573 1.00 58.44 787 ASN A N 1
ATOM 6324 C CA . ASN A 1 787 ? 38.471 27.762 -3.703 1.00 58.44 787 ASN A CA 1
ATOM 6325 C C . ASN A 1 787 ? 39.318 26.555 -4.130 1.00 58.44 787 ASN A C 1
ATOM 6327 O O . ASN A 1 787 ? 39.174 25.459 -3.586 1.00 58.44 787 ASN A O 1
ATOM 6331 N N . ILE A 1 788 ? 40.233 26.773 -5.078 1.00 59.31 788 ILE A N 1
ATOM 6332 C CA . ILE A 1 788 ? 41.105 25.731 -5.631 1.00 59.31 788 ILE A CA 1
ATOM 6333 C C . ILE A 1 788 ? 42.563 26.082 -5.337 1.00 59.31 788 ILE A C 1
ATOM 6335 O O . ILE A 1 788 ? 43.072 27.097 -5.809 1.00 59.31 788 ILE A O 1
ATOM 6339 N N . THR A 1 789 ? 43.244 25.225 -4.579 1.00 64.88 789 THR A N 1
ATOM 6340 C CA . THR A 1 789 ? 44.681 25.358 -4.285 1.00 64.88 789 THR A CA 1
ATOM 6341 C C . THR A 1 789 ? 45.468 24.446 -5.218 1.00 64.88 789 THR A C 1
ATOM 6343 O O . THR A 1 789 ? 45.140 23.267 -5.322 1.00 64.88 789 THR A O 1
ATOM 6346 N N . ILE A 1 790 ? 46.500 24.961 -5.896 1.00 63.09 790 ILE A N 1
ATOM 6347 C CA . ILE A 1 790 ? 47.323 24.199 -6.853 1.00 63.09 790 ILE A CA 1
ATOM 6348 C C . ILE A 1 790 ? 48.800 24.339 -6.474 1.00 63.09 790 ILE A C 1
ATOM 6350 O O . ILE A 1 790 ? 49.290 25.448 -6.264 1.00 63.09 790 ILE A O 1
ATOM 6354 N N . GLN A 1 791 ? 49.508 23.213 -6.395 1.00 67.00 791 GLN A N 1
ATOM 6355 C CA . GLN A 1 791 ? 50.869 23.112 -5.878 1.00 67.00 791 GLN A CA 1
ATOM 6356 C C . GLN A 1 791 ? 51.724 22.188 -6.763 1.00 67.00 791 GLN A C 1
ATOM 6358 O O . GLN A 1 791 ? 51.369 21.040 -7.020 1.00 67.00 791 GLN A O 1
ATOM 6363 N N . ALA A 1 792 ? 52.870 22.686 -7.229 1.00 64.44 792 ALA A N 1
ATOM 6364 C CA . ALA A 1 792 ? 53.858 21.910 -7.985 1.00 64.44 792 ALA A CA 1
ATOM 6365 C C . ALA A 1 792 ? 54.842 21.176 -7.055 1.00 64.44 792 ALA A C 1
ATOM 6367 O O . ALA A 1 792 ? 55.060 21.611 -5.922 1.00 64.44 792 ALA A O 1
ATOM 6368 N N . GLN A 1 793 ? 55.449 20.080 -7.520 1.00 56.44 793 GLN A N 1
ATOM 6369 C CA . GLN A 1 793 ? 56.293 19.239 -6.667 1.00 56.44 793 GLN A CA 1
ATOM 6370 C C . GLN A 1 793 ? 57.470 18.589 -7.449 1.00 56.44 793 GLN A C 1
ATOM 6372 O O . GLN A 1 793 ? 57.292 17.575 -8.107 1.00 56.44 793 GLN A O 1
ATOM 6377 N N . SER A 1 794 ? 58.696 19.144 -7.411 1.00 53.62 794 SER A N 1
ATOM 6378 C CA . SER A 1 794 ? 59.872 18.612 -8.155 1.00 53.62 794 SER A CA 1
ATOM 6379 C C . SER A 1 794 ? 61.240 18.913 -7.511 1.00 53.62 794 SER A C 1
ATOM 6381 O O . SER A 1 794 ? 61.604 20.075 -7.339 1.00 53.62 794 SER A O 1
ATOM 6383 N N . ASP A 1 795 ? 62.044 17.886 -7.167 1.00 46.81 795 ASP A N 1
ATOM 6384 C CA . ASP A 1 795 ? 63.250 18.033 -6.306 1.00 46.81 795 ASP A CA 1
ATOM 6385 C C . ASP A 1 795 ? 64.341 18.984 -6.815 1.00 46.81 795 ASP A C 1
ATOM 6387 O O . ASP A 1 795 ? 65.236 19.375 -6.064 1.00 46.81 795 ASP A O 1
ATOM 6391 N N . LYS A 1 796 ? 64.302 19.345 -8.095 1.00 50.31 796 LYS A N 1
ATOM 6392 C CA . LYS A 1 796 ? 65.409 20.016 -8.784 1.00 50.31 796 LYS A CA 1
ATOM 6393 C C . LYS A 1 796 ? 65.199 21.527 -8.925 1.00 50.31 796 LYS A C 1
ATOM 6395 O O . LYS A 1 796 ? 66.080 22.201 -9.452 1.00 50.31 796 LYS A O 1
ATOM 6400 N N . ILE A 1 797 ? 64.036 22.057 -8.527 1.00 55.81 797 ILE A N 1
ATOM 6401 C CA . ILE A 1 797 ? 63.544 23.346 -9.038 1.00 55.81 797 ILE A CA 1
ATOM 6402 C C . ILE A 1 797 ? 63.065 24.247 -7.900 1.00 55.81 797 ILE A C 1
ATOM 6404 O O . ILE A 1 797 ? 61.887 24.300 -7.566 1.00 55.81 797 ILE A O 1
ATOM 6408 N N . LYS A 1 798 ? 63.995 25.013 -7.325 1.00 54.41 798 LYS A N 1
ATOM 6409 C CA . LYS A 1 798 ? 63.640 26.077 -6.379 1.00 54.41 798 LYS A CA 1
ATOM 6410 C C . LYS A 1 798 ? 62.955 27.228 -7.127 1.00 54.41 798 LYS A C 1
ATOM 6412 O O . LYS A 1 798 ? 63.461 27.682 -8.153 1.00 54.41 798 LYS A O 1
ATOM 6417 N N . ASN A 1 799 ? 61.848 27.715 -6.569 1.00 58.91 799 ASN A N 1
ATOM 6418 C CA . ASN A 1 799 ? 61.118 28.915 -6.992 1.00 58.91 799 ASN A CA 1
ATOM 6419 C C . ASN A 1 799 ? 60.458 28.823 -8.390 1.00 58.91 799 ASN A C 1
ATOM 6421 O O . ASN A 1 799 ? 60.630 29.715 -9.220 1.00 58.91 799 ASN A O 1
ATOM 6425 N N . ALA A 1 800 ? 59.674 27.774 -8.666 1.00 63.41 800 ALA A N 1
ATOM 6426 C CA . ALA A 1 800 ? 58.877 27.676 -9.897 1.00 63.41 800 ALA A CA 1
ATOM 6427 C C . ALA A 1 800 ? 57.572 28.501 -9.830 1.00 63.41 800 ALA A C 1
ATOM 6429 O O . ALA A 1 800 ? 56.805 28.373 -8.877 1.00 63.41 800 ALA A O 1
ATOM 6430 N N . SER A 1 801 ? 57.295 29.338 -10.835 1.00 61.19 801 SER A N 1
ATOM 6431 C CA . SER A 1 801 ? 56.033 30.076 -10.982 1.00 61.19 801 SER A CA 1
ATOM 6432 C C . SER A 1 801 ? 54.991 29.250 -11.739 1.00 61.19 801 SER A C 1
ATOM 6434 O O . SER A 1 801 ? 55.268 28.700 -12.805 1.00 61.19 801 SER A O 1
ATOM 6436 N N . ILE A 1 802 ? 53.775 29.192 -11.187 1.00 67.88 802 ILE A N 1
ATOM 6437 C CA . ILE A 1 802 ? 52.605 28.589 -11.832 1.00 67.88 802 ILE A CA 1
ATOM 6438 C C . ILE A 1 802 ? 51.817 29.702 -12.530 1.00 67.88 802 ILE A C 1
ATOM 6440 O O . ILE A 1 802 ? 51.330 30.631 -11.881 1.00 67.88 802 ILE A O 1
ATOM 6444 N N . ALA A 1 803 ? 51.679 29.598 -13.849 1.00 67.88 803 ALA A N 1
ATOM 6445 C CA . ALA A 1 803 ? 50.785 30.428 -14.643 1.00 67.88 803 ALA A CA 1
ATOM 6446 C C . ALA A 1 803 ? 49.667 29.538 -15.196 1.00 67.88 803 ALA A C 1
ATOM 6448 O O . ALA A 1 803 ? 49.880 28.763 -16.128 1.00 67.88 803 ALA A O 1
ATOM 6449 N N . LEU A 1 804 ? 48.469 29.631 -14.613 1.00 63.44 804 LEU A N 1
ATOM 6450 C CA . LEU A 1 804 ? 47.274 29.053 -15.231 1.00 63.44 804 LEU A CA 1
ATOM 6451 C C . LEU A 1 804 ? 47.044 29.711 -16.593 1.00 63.44 804 LEU A C 1
ATOM 6453 O O . LEU A 1 804 ? 47.366 30.888 -16.772 1.00 63.44 804 LEU A O 1
ATOM 6457 N N . ASP A 1 805 ? 46.493 28.969 -17.552 1.00 62.28 805 ASP A N 1
ATOM 6458 C CA . ASP A 1 805 ? 46.227 29.546 -18.867 1.00 62.28 805 ASP A CA 1
ATOM 6459 C C . ASP A 1 805 ? 45.011 30.482 -18.785 1.00 62.28 805 ASP A C 1
ATOM 6461 O O . ASP A 1 805 ? 43.862 30.057 -18.904 1.00 62.28 805 ASP A O 1
ATOM 6465 N N . THR A 1 806 ? 45.256 31.778 -18.556 1.00 42.53 806 THR A N 1
ATOM 6466 C CA . THR A 1 806 ? 44.199 32.801 -18.474 1.00 42.53 806 THR A CA 1
ATOM 6467 C C . THR A 1 806 ? 43.581 33.148 -19.829 1.00 42.53 806 THR A C 1
ATOM 6469 O O . THR A 1 806 ? 42.755 34.060 -19.916 1.00 42.53 806 THR A O 1
ATOM 6472 N N . ARG A 1 807 ? 43.863 32.366 -20.883 1.00 45.38 807 ARG A N 1
ATOM 6473 C CA . ARG A 1 807 ? 42.962 32.208 -22.036 1.00 45.38 807 ARG A CA 1
ATOM 6474 C C . ARG A 1 807 ? 41.733 31.389 -21.624 1.00 45.38 807 ARG A C 1
ATOM 6476 O O . ARG A 1 807 ? 41.434 30.342 -22.190 1.00 45.38 807 ARG A O 1
ATOM 6483 N N . TRP A 1 808 ? 41.007 31.909 -20.635 1.00 37.75 808 TRP A N 1
ATOM 6484 C CA . TRP A 1 808 ? 39.681 31.448 -20.261 1.00 37.75 808 TRP A CA 1
ATOM 6485 C C . TRP A 1 808 ? 38.733 31.691 -21.436 1.00 37.75 808 TRP A C 1
ATOM 6487 O O . TRP A 1 808 ? 38.118 32.748 -21.558 1.00 37.75 808 TRP A O 1
ATOM 6497 N N . THR A 1 809 ? 38.572 30.681 -22.283 1.00 34.78 809 THR A N 1
ATOM 6498 C CA . THR A 1 809 ? 37.254 30.376 -22.829 1.00 34.78 809 THR A CA 1
ATOM 6499 C C . THR A 1 809 ? 36.488 29.664 -21.715 1.00 34.78 809 THR A C 1
ATOM 6501 O O . THR A 1 809 ? 36.738 28.472 -21.506 1.00 34.78 809 THR A O 1
ATOM 6504 N N . PRO A 1 810 ? 35.604 30.338 -20.953 1.00 29.53 810 PRO A N 1
ATOM 6505 C CA . PRO A 1 810 ? 34.702 29.619 -20.070 1.00 29.53 810 PRO A CA 1
ATOM 6506 C C . PRO A 1 810 ? 33.839 28.715 -20.949 1.00 29.53 810 PRO A C 1
ATOM 6508 O O . PRO A 1 810 ? 33.007 29.196 -21.721 1.00 29.53 810 PRO A O 1
ATOM 6511 N N . ILE A 1 811 ? 34.048 27.402 -20.846 1.00 33.47 811 ILE A N 1
ATOM 6512 C CA . ILE A 1 811 ? 33.103 26.428 -21.381 1.00 33.47 811 ILE A CA 1
ATOM 6513 C C . ILE A 1 811 ? 31.895 26.492 -20.450 1.00 33.47 811 ILE A C 1
ATOM 6515 O O . ILE A 1 811 ? 31.800 25.767 -19.462 1.00 33.47 811 ILE A O 1
ATOM 6519 N N . VAL A 1 812 ? 30.997 27.435 -20.745 1.00 28.95 812 VAL A N 1
ATOM 6520 C CA . VAL A 1 812 ? 29.632 27.422 -20.224 1.00 28.95 812 VAL A CA 1
ATOM 6521 C C . VAL A 1 812 ? 29.088 26.028 -20.526 1.00 28.95 812 VAL A C 1
ATOM 6523 O O . VAL A 1 812 ? 29.202 25.604 -21.680 1.00 28.95 812 VAL A O 1
ATOM 6526 N N . PRO A 1 813 ? 28.537 25.295 -19.542 1.00 26.44 813 PRO A N 1
ATOM 6527 C CA . PRO A 1 813 ? 28.031 23.957 -19.794 1.00 26.44 813 PRO A CA 1
ATOM 6528 C C . PRO A 1 813 ? 26.912 24.055 -20.829 1.00 26.44 813 PRO A C 1
ATOM 6530 O O . PRO A 1 813 ? 25.815 24.515 -20.520 1.00 26.44 813 PRO A O 1
ATOM 6533 N N . GLN A 1 814 ? 27.189 23.646 -22.067 1.00 28.22 814 GLN A N 1
ATOM 6534 C CA . GLN A 1 814 ? 26.147 23.437 -23.058 1.00 28.22 814 GLN A CA 1
ATOM 6535 C C . GLN A 1 814 ? 25.545 22.066 -22.781 1.00 28.22 814 GLN A C 1
ATOM 6537 O O . GLN A 1 814 ? 26.066 21.031 -23.188 1.00 28.22 814 GLN A O 1
ATOM 6542 N N . TRP A 1 815 ? 24.428 22.085 -22.058 1.00 31.11 815 TRP A N 1
ATOM 6543 C CA . TRP A 1 815 ? 23.503 20.971 -21.853 1.00 31.11 815 TRP A CA 1
ATOM 6544 C C . TRP A 1 815 ? 22.835 20.632 -23.191 1.00 31.11 815 TRP A C 1
ATOM 6546 O O . TRP A 1 815 ? 21.636 20.822 -23.333 1.00 31.11 815 TRP A O 1
ATOM 6556 N N . PHE A 1 816 ? 23.629 20.255 -24.206 1.00 25.47 816 PHE A N 1
ATOM 6557 C CA . PHE A 1 816 ? 23.222 20.164 -25.610 1.00 25.47 816 PHE A CA 1
ATOM 6558 C C . PHE A 1 816 ? 24.389 19.629 -26.520 1.00 25.47 816 PHE A C 1
ATOM 6560 O O . PHE A 1 816 ? 25.250 20.395 -26.938 1.00 25.47 816 PHE A O 1
ATOM 6567 N N . TRP A 1 817 ? 24.410 18.324 -26.863 1.00 26.34 817 TRP A N 1
ATOM 6568 C CA . TRP A 1 817 ? 25.420 17.599 -27.700 1.00 26.34 817 TRP A CA 1
ATOM 6569 C C . TRP A 1 817 ? 25.212 17.732 -29.232 1.00 26.34 817 TRP A C 1
ATOM 6571 O O . TRP A 1 817 ? 24.176 17.261 -29.654 1.00 26.34 817 TRP A O 1
ATOM 6581 N N . HIS A 1 818 ? 26.146 18.087 -30.133 1.00 30.16 818 HIS A N 1
ATOM 6582 C CA . HIS A 1 818 ? 26.028 17.545 -31.525 1.00 30.16 818 HIS A CA 1
ATOM 6583 C C . HIS A 1 818 ? 27.333 17.277 -32.275 1.00 30.16 818 HIS A C 1
ATOM 6585 O O . HIS A 1 818 ? 28.296 18.026 -32.112 1.00 30.16 818 HIS A O 1
ATOM 6591 N N . PRO A 1 819 ? 27.368 16.228 -33.127 1.00 34.88 819 PRO A N 1
ATOM 6592 C CA . PRO A 1 819 ? 28.541 15.892 -33.917 1.00 34.88 819 PRO A CA 1
ATOM 6593 C C . PRO A 1 819 ? 28.675 16.826 -35.124 1.00 34.88 819 PRO A C 1
ATOM 6595 O O . PRO A 1 819 ? 27.698 17.141 -35.803 1.00 34.88 819 PRO A O 1
ATOM 6598 N N . VAL A 1 820 ? 29.910 17.205 -35.453 1.00 31.73 820 VAL A N 1
ATOM 6599 C CA . VAL A 1 820 ? 30.237 17.874 -36.719 1.00 31.73 820 VAL A CA 1
ATOM 6600 C C . VAL A 1 820 ? 31.507 17.254 -37.291 1.00 31.73 820 VAL A C 1
ATOM 6602 O O . VAL A 1 820 ? 32.588 17.390 -36.720 1.00 31.73 820 VAL A O 1
ATOM 6605 N N . GLN A 1 821 ? 31.390 16.583 -38.438 1.00 35.75 821 GLN A N 1
ATOM 6606 C CA . GLN A 1 821 ? 32.555 16.121 -39.191 1.00 35.75 821 GLN A CA 1
ATOM 6607 C C . GLN A 1 821 ? 33.315 17.313 -39.804 1.00 35.75 821 GLN A C 1
ATOM 6609 O O . GLN A 1 821 ? 32.714 18.260 -40.301 1.00 35.75 821 GLN A O 1
ATOM 6614 N N . HIS A 1 822 ? 34.648 17.235 -39.760 1.00 37.72 822 HIS A N 1
ATOM 6615 C CA . HIS A 1 822 ? 35.647 18.052 -40.468 1.00 37.72 822 HIS A CA 1
ATOM 6616 C C . HIS A 1 822 ? 35.240 19.451 -40.984 1.00 37.72 822 HIS A C 1
ATOM 6618 O O . HIS A 1 822 ? 34.853 19.639 -42.137 1.00 37.72 822 HIS A O 1
ATOM 6624 N N . LEU A 1 823 ? 35.537 20.483 -40.186 1.00 40.97 823 LEU A N 1
ATOM 6625 C CA . LEU A 1 823 ? 35.676 21.855 -40.688 1.00 40.97 823 LEU A CA 1
ATOM 6626 C C . LEU A 1 823 ? 36.895 21.985 -41.621 1.00 40.97 823 LEU A C 1
ATOM 6628 O O . LEU A 1 823 ? 38.011 21.588 -41.261 1.00 40.97 823 LEU A O 1
ATOM 6632 N N . SER A 1 824 ? 36.711 22.622 -42.781 1.00 49.81 824 SER A N 1
ATOM 6633 C CA . SER A 1 824 ? 37.809 23.008 -43.680 1.00 49.81 824 SER A CA 1
ATOM 6634 C C . SER A 1 824 ? 38.799 23.971 -43.001 1.00 49.81 824 SER A C 1
ATOM 6636 O O . SER A 1 824 ? 38.471 24.637 -42.015 1.00 49.81 824 SER A O 1
ATOM 6638 N N . SER A 1 825 ? 40.034 24.031 -43.509 1.00 42.50 825 SER A N 1
ATOM 6639 C CA . SER A 1 825 ? 41.126 24.839 -42.939 1.00 42.50 825 SER A CA 1
ATOM 6640 C C . SER A 1 825 ? 40.782 26.331 -42.851 1.00 42.50 825 SER A C 1
ATOM 6642 O O . SER A 1 825 ? 40.770 26.886 -41.755 1.00 42.50 825 SER A O 1
ATOM 6644 N N . SER A 1 826 ? 40.372 26.955 -43.960 1.00 40.94 826 SER A N 1
ATOM 6645 C CA . SER A 1 826 ? 40.083 28.402 -44.021 1.00 40.94 826 SER A CA 1
ATOM 6646 C C . SER A 1 826 ? 39.024 28.882 -43.016 1.00 40.94 826 SER A C 1
ATOM 6648 O O . SER A 1 826 ? 39.083 30.014 -42.525 1.00 40.94 826 SER A O 1
ATOM 6650 N N . LYS A 1 827 ? 38.060 28.020 -42.665 1.00 40.62 827 LYS A N 1
ATOM 6651 C CA . LYS A 1 827 ? 37.024 28.325 -41.668 1.00 40.62 827 LYS A CA 1
ATOM 6652 C C . LYS A 1 827 ? 37.540 28.239 -40.226 1.00 40.62 827 LYS A C 1
ATOM 6654 O O . LYS A 1 827 ? 37.028 28.960 -39.372 1.00 40.62 827 LYS A O 1
ATOM 6659 N N . ARG A 1 828 ? 38.566 27.420 -39.955 1.00 46.34 828 ARG A N 1
ATOM 6660 C CA . ARG A 1 828 ? 39.264 27.388 -38.655 1.00 46.34 828 ARG A CA 1
ATOM 6661 C C . ARG A 1 828 ? 40.116 28.638 -38.445 1.00 46.34 828 ARG A C 1
ATOM 6663 O O . ARG A 1 828 ? 40.004 29.263 -37.392 1.00 46.34 828 ARG A O 1
ATOM 6670 N N . ASP A 1 829 ? 40.890 29.046 -39.449 1.00 41.59 829 ASP A N 1
ATOM 6671 C CA . ASP A 1 829 ? 41.807 30.192 -39.329 1.00 41.59 829 ASP A CA 1
ATOM 6672 C C . ASP A 1 829 ? 41.061 31.513 -39.075 1.00 41.59 829 ASP A C 1
ATOM 6674 O O . ASP A 1 829 ? 41.450 32.303 -38.212 1.00 41.59 829 ASP A O 1
ATOM 6678 N N . SER A 1 830 ? 39.915 31.692 -39.743 1.00 44.00 830 SER A N 1
ATOM 6679 C CA . SER A 1 830 ? 39.016 32.843 -39.565 1.00 44.00 830 SER A CA 1
ATOM 6680 C C . SER A 1 830 ? 38.540 33.000 -38.108 1.00 44.00 830 SER A C 1
ATOM 6682 O O . SER A 1 830 ? 38.596 34.089 -37.534 1.00 44.00 830 SER A O 1
ATOM 6684 N N . LEU A 1 831 ? 38.105 31.902 -37.476 1.00 39.09 831 LEU A N 1
ATOM 6685 C CA . LEU A 1 831 ? 37.648 31.887 -36.077 1.00 39.09 831 LEU A CA 1
ATOM 6686 C C . LEU A 1 831 ? 38.816 32.070 -35.094 1.00 39.09 831 LEU A C 1
ATOM 6688 O O . LEU A 1 831 ? 38.705 32.812 -34.114 1.00 39.09 831 LEU A O 1
ATOM 6692 N N . ALA A 1 832 ? 39.963 31.454 -35.392 1.00 41.94 832 ALA A N 1
ATOM 6693 C CA . ALA A 1 832 ? 41.177 31.560 -34.590 1.00 41.94 832 ALA A CA 1
ATOM 6694 C C . ALA A 1 832 ? 41.784 32.975 -34.571 1.00 41.94 832 ALA A C 1
ATOM 6696 O O . ALA A 1 832 ? 42.611 33.254 -33.700 1.00 41.94 832 ALA A O 1
ATOM 6697 N N . GLN A 1 833 ? 41.405 33.860 -35.500 1.00 40.47 833 GLN A N 1
ATOM 6698 C CA . GLN A 1 833 ? 41.840 35.259 -35.534 1.00 40.47 833 GLN A CA 1
ATOM 6699 C C . GLN A 1 833 ? 40.940 36.169 -34.678 1.00 40.47 833 GLN A C 1
ATOM 6701 O O . GLN A 1 833 ? 41.457 36.978 -33.906 1.00 40.47 833 GLN A O 1
ATOM 6706 N N . VAL A 1 834 ? 39.613 35.989 -34.736 1.00 38.56 834 VAL A N 1
ATOM 6707 C CA . VAL A 1 834 ? 38.635 36.772 -33.947 1.00 38.56 834 VAL A CA 1
ATOM 6708 C C . VAL A 1 834 ? 38.811 36.552 -32.438 1.00 38.56 834 VAL A C 1
ATOM 6710 O O . VAL A 1 834 ? 38.718 37.495 -31.654 1.00 38.56 834 VAL A O 1
ATOM 6713 N N . SER A 1 835 ? 39.144 35.328 -32.015 1.00 34.69 835 SER A N 1
ATOM 6714 C CA . SER A 1 835 ? 39.280 34.976 -30.592 1.00 34.69 835 SER A CA 1
ATOM 6715 C C . SER A 1 835 ? 40.479 35.615 -29.862 1.00 34.69 835 SER A C 1
ATOM 6717 O O . SER A 1 835 ? 40.589 35.458 -28.648 1.00 34.69 835 SER A O 1
ATOM 6719 N N . ARG A 1 836 ? 41.405 36.302 -30.551 1.00 36.25 836 ARG A N 1
ATOM 6720 C CA . ARG A 1 836 ? 42.690 36.750 -29.960 1.00 36.25 836 ARG A CA 1
ATOM 6721 C C . ARG A 1 836 ? 42.659 38.115 -29.262 1.00 36.25 836 ARG A C 1
ATOM 6723 O O . ARG A 1 836 ? 43.688 38.532 -28.747 1.00 36.25 836 ARG A O 1
ATOM 6730 N N . GLN A 1 837 ? 41.537 38.838 -29.273 1.00 36.25 837 GLN A N 1
ATOM 6731 C CA . GLN A 1 837 ? 41.525 40.278 -28.952 1.00 36.25 837 GLN A CA 1
ATOM 6732 C C . GLN A 1 837 ? 41.031 40.677 -27.545 1.00 36.25 837 GLN A C 1
ATOM 6734 O O . GLN A 1 837 ? 40.905 41.873 -27.285 1.00 36.25 837 GLN A O 1
ATOM 6739 N N . ARG A 1 838 ? 40.723 39.745 -26.625 1.00 32.38 838 ARG A N 1
ATOM 6740 C CA . ARG A 1 838 ? 40.231 40.081 -25.265 1.00 32.38 838 ARG A CA 1
ATOM 6741 C C . ARG A 1 838 ? 40.869 39.174 -24.199 1.00 32.38 838 ARG A C 1
ATOM 6743 O O . ARG A 1 838 ? 40.903 37.962 -24.375 1.00 32.38 838 ARG A O 1
ATOM 6750 N N . HIS A 1 839 ? 41.388 39.768 -23.119 1.00 37.81 839 HIS A N 1
ATOM 6751 C CA . HIS A 1 839 ? 42.235 39.121 -22.099 1.00 37.81 839 HIS A CA 1
ATOM 6752 C C . HIS A 1 839 ? 41.859 39.529 -20.660 1.00 37.81 839 HIS A C 1
ATOM 6754 O O . HIS A 1 839 ? 41.263 40.584 -20.455 1.00 37.81 839 HIS A O 1
ATOM 6760 N N . ALA A 1 840 ? 42.298 38.732 -19.674 1.00 30.19 840 ALA A N 1
ATOM 6761 C CA . ALA A 1 840 ? 42.322 39.061 -18.242 1.00 30.19 840 ALA A CA 1
ATOM 6762 C C . ALA A 1 840 ? 43.615 38.536 -17.561 1.00 30.19 840 ALA A C 1
ATOM 6764 O O . ALA A 1 840 ? 44.359 37.743 -18.147 1.00 30.19 840 ALA A O 1
ATOM 6765 N N . VAL A 1 841 ? 43.913 39.025 -16.349 1.00 37.19 841 VAL A N 1
ATOM 6766 C CA . VAL A 1 841 ? 45.271 39.085 -15.753 1.00 37.19 841 VAL A CA 1
ATOM 6767 C C . VAL A 1 841 ? 45.473 38.080 -14.589 1.00 37.19 841 VAL A C 1
ATOM 6769 O O . VAL A 1 841 ? 44.540 37.896 -13.811 1.00 37.19 841 VAL A O 1
ATOM 6772 N N . PRO A 1 842 ? 46.661 37.446 -14.434 1.00 35.69 842 PRO A N 1
ATOM 6773 C CA . PRO A 1 842 ? 46.965 36.482 -13.361 1.00 35.69 842 PRO A CA 1
ATOM 6774 C C . PRO A 1 842 ? 47.740 37.054 -12.150 1.00 35.69 842 PRO A C 1
ATOM 6776 O O . PRO A 1 842 ? 48.400 38.087 -12.252 1.00 35.69 842 PRO A O 1
ATOM 6779 N N . THR A 1 843 ? 47.769 36.280 -11.055 1.00 32.97 843 THR A N 1
ATOM 6780 C CA . THR A 1 843 ? 48.650 36.445 -9.874 1.00 32.97 843 THR A CA 1
ATOM 6781 C C . THR A 1 843 ? 49.173 35.063 -9.430 1.00 32.97 843 THR A C 1
ATOM 6783 O O . THR A 1 843 ? 48.467 34.072 -9.609 1.00 32.97 843 THR A O 1
ATOM 6786 N N . THR A 1 844 ? 50.386 34.962 -8.862 1.00 33.81 844 THR A N 1
ATOM 6787 C CA . THR A 1 844 ? 51.095 33.674 -8.658 1.00 33.81 844 THR A CA 1
ATOM 6788 C C . THR A 1 844 ? 51.811 33.558 -7.303 1.00 33.81 844 THR A C 1
ATOM 6790 O O . THR A 1 844 ? 52.461 34.501 -6.859 1.00 33.81 844 THR A O 1
ATOM 6793 N N . THR A 1 845 ? 51.806 32.354 -6.718 1.00 31.38 845 THR A N 1
ATOM 6794 C CA . THR A 1 845 ? 52.739 31.881 -5.669 1.00 31.38 845 THR A CA 1
ATOM 6795 C C . THR A 1 845 ? 53.346 30.514 -6.054 1.00 31.38 845 THR A C 1
ATOM 6797 O O . THR A 1 845 ? 53.011 29.962 -7.103 1.00 31.38 845 THR A O 1
ATOM 6800 N N . GLN A 1 846 ? 54.332 30.018 -5.293 1.00 32.09 846 GLN A N 1
ATOM 6801 C CA . GLN A 1 846 ? 55.283 28.971 -5.725 1.00 32.09 846 GLN A CA 1
ATOM 6802 C C . GLN A 1 846 ? 55.351 27.763 -4.768 1.00 32.09 846 GLN A C 1
ATOM 6804 O O . GLN A 1 846 ? 54.866 27.840 -3.641 1.00 32.09 846 GLN A O 1
ATOM 6809 N N . ALA A 1 847 ? 55.959 26.651 -5.208 1.00 31.88 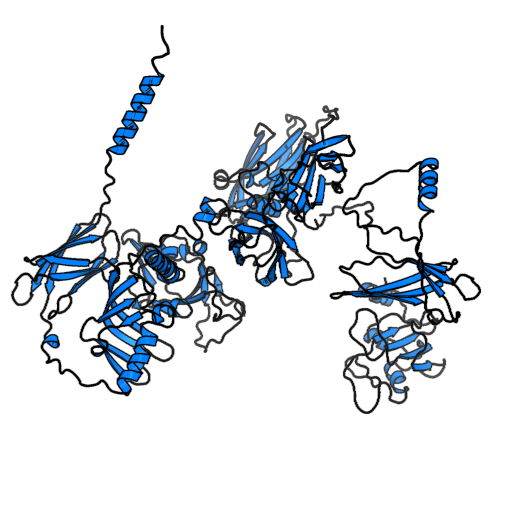847 ALA A N 1
ATOM 6810 C CA . ALA A 1 847 ? 55.854 25.340 -4.551 1.00 31.88 847 ALA A CA 1
ATOM 6811 C C . ALA A 1 847 ? 57.158 24.482 -4.586 1.00 31.88 847 ALA A C 1
ATOM 6813 O O . ALA A 1 847 ? 58.072 24.847 -5.329 1.00 31.88 847 ALA A O 1
ATOM 6814 N N . PRO A 1 848 ? 57.270 23.393 -3.777 1.00 42.12 848 PRO A N 1
ATOM 6815 C CA . PRO A 1 848 ? 58.507 22.626 -3.561 1.00 42.12 848 PRO A CA 1
ATOM 6816 C C . PRO A 1 848 ? 58.632 21.312 -4.392 1.00 42.12 848 PRO A C 1
ATOM 6818 O O . PRO A 1 848 ? 58.526 21.346 -5.613 1.00 42.12 848 PRO A O 1
ATOM 6821 N N . ASN A 1 849 ? 58.987 20.168 -3.771 1.00 41.69 849 ASN A N 1
ATOM 6822 C CA . ASN A 1 849 ? 60.018 19.236 -4.284 1.00 41.69 849 ASN A CA 1
ATOM 6823 C C . ASN A 1 849 ? 59.680 17.705 -4.092 1.00 41.69 849 ASN A C 1
ATOM 6825 O O . ASN A 1 849 ? 58.947 17.394 -3.155 1.00 41.69 849 ASN A O 1
ATOM 6829 N N . VAL A 1 850 ? 60.151 16.770 -4.965 1.00 45.00 850 VAL A N 1
ATOM 6830 C CA . VAL A 1 850 ? 59.848 15.286 -5.015 1.00 45.00 850 VAL A CA 1
ATOM 6831 C C . VAL A 1 850 ? 6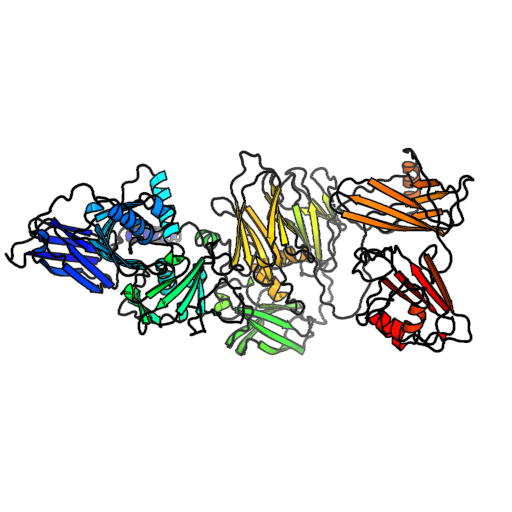1.009 14.388 -5.526 1.00 45.00 850 VAL A C 1
ATOM 6833 O O . VAL A 1 850 ? 61.656 14.747 -6.510 1.00 45.00 850 VAL A O 1
ATOM 6836 N N . SER A 1 851 ? 61.169 13.193 -4.914 1.00 46.34 851 SER A N 1
ATOM 6837 C CA . SER A 1 851 ? 62.278 12.195 -4.993 1.00 46.34 851 SER A CA 1
ATOM 6838 C C . SER A 1 851 ? 62.380 11.298 -6.262 1.00 46.34 851 SER A C 1
ATOM 6840 O O . SER A 1 851 ? 61.727 11.543 -7.274 1.00 46.34 851 SER A O 1
ATOM 6842 N N . LYS A 1 852 ? 63.283 10.291 -6.238 1.00 48.72 852 LYS A N 1
ATOM 6843 C CA . LYS A 1 852 ? 63.877 9.584 -7.403 1.00 48.72 852 LYS A CA 1
ATOM 6844 C C . LYS A 1 852 ? 63.784 8.041 -7.473 1.00 48.72 852 LYS A C 1
ATOM 6846 O O . LYS A 1 852 ? 64.028 7.523 -8.559 1.00 48.72 852 LYS A O 1
ATOM 6851 N N . ASP A 1 853 ? 63.551 7.302 -6.384 1.00 66.31 853 ASP A N 1
ATOM 6852 C CA . ASP A 1 853 ? 63.526 5.817 -6.401 1.00 66.31 853 ASP A CA 1
ATOM 6853 C C . ASP A 1 853 ? 62.079 5.315 -6.474 1.00 66.31 853 ASP A C 1
ATOM 6855 O O . ASP A 1 853 ? 61.316 5.496 -5.532 1.00 66.31 853 ASP A O 1
ATOM 6859 N N . PHE A 1 854 ? 61.694 4.674 -7.581 1.00 62.12 854 PHE A N 1
ATOM 6860 C CA . PHE A 1 854 ? 60.314 4.229 -7.806 1.00 62.12 854 PHE A CA 1
ATOM 6861 C C . PHE A 1 854 ? 59.829 3.169 -6.802 1.00 62.12 854 PHE A C 1
ATOM 6863 O O . PHE A 1 854 ? 58.627 3.087 -6.564 1.00 62.12 854 PHE A O 1
ATOM 6870 N N . ARG A 1 855 ? 60.738 2.413 -6.161 1.00 72.56 855 ARG A N 1
ATOM 6871 C CA . ARG A 1 855 ? 60.386 1.460 -5.085 1.00 72.56 855 ARG A CA 1
ATOM 6872 C C . ARG A 1 855 ? 60.043 2.157 -3.761 1.00 72.56 855 ARG A C 1
ATOM 6874 O O . ARG A 1 855 ? 59.614 1.509 -2.807 1.00 72.56 855 ARG A O 1
ATOM 6881 N N . ARG A 1 856 ? 60.251 3.477 -3.688 1.00 76.19 856 ARG A N 1
ATOM 6882 C CA . ARG A 1 856 ? 59.998 4.348 -2.536 1.00 76.19 856 ARG A CA 1
ATOM 6883 C C . ARG A 1 856 ? 59.055 5.482 -2.969 1.00 76.19 856 ARG A C 1
ATOM 6885 O O . ARG A 1 856 ? 59.532 6.563 -3.312 1.00 76.19 856 ARG A O 1
ATOM 6892 N N . PRO A 1 857 ? 57.720 5.287 -2.954 1.00 63.19 857 PRO A N 1
ATOM 6893 C CA . PRO A 1 857 ? 56.729 6.304 -3.351 1.00 63.19 857 PRO A CA 1
ATOM 6894 C C . PRO A 1 857 ? 56.611 7.504 -2.376 1.00 63.19 857 PRO A C 1
ATOM 6896 O O . PRO A 1 857 ? 55.540 8.071 -2.177 1.00 63.19 857 PRO A O 1
ATOM 6899 N N . TYR A 1 858 ? 57.711 7.890 -1.730 1.00 69.06 858 TYR A N 1
ATOM 6900 C CA . TYR A 1 858 ? 57.814 8.887 -0.671 1.00 69.06 858 TYR A CA 1
ATOM 6901 C C . TYR A 1 858 ? 59.218 9.511 -0.682 1.00 69.06 858 TYR A C 1
ATOM 6903 O O . TYR A 1 858 ? 60.201 8.885 -1.069 1.00 69.06 858 TYR A O 1
ATOM 6911 N N . LEU A 1 859 ? 59.326 10.769 -0.244 1.00 65.50 859 LEU A N 1
ATOM 6912 C CA . LEU A 1 859 ? 60.563 11.554 -0.360 1.00 65.50 859 LEU A CA 1
ATOM 6913 C C . LEU A 1 859 ? 61.765 10.935 0.371 1.00 65.50 859 LEU A C 1
ATOM 6915 O O . LEU A 1 859 ? 62.868 10.893 -0.175 1.00 65.50 859 LEU A O 1
ATOM 6919 N N . LYS A 1 860 ? 61.541 10.474 1.605 1.00 70.31 860 LYS A N 1
ATOM 6920 C CA . LYS A 1 860 ? 62.532 9.863 2.496 1.00 70.31 860 LYS A CA 1
ATOM 6921 C C . LYS A 1 860 ? 61.791 9.023 3.543 1.00 70.31 860 LYS A C 1
ATOM 6923 O O . LYS A 1 860 ? 60.732 9.447 3.998 1.00 70.31 860 LYS A O 1
ATOM 6928 N N . ALA A 1 861 ? 62.339 7.877 3.941 1.00 74.62 861 ALA A N 1
ATOM 6929 C CA . ALA A 1 861 ? 61.854 7.143 5.110 1.00 74.62 861 ALA A CA 1
ATOM 6930 C C . ALA A 1 861 ? 62.282 7.835 6.420 1.00 74.62 861 ALA A C 1
ATOM 6932 O O . ALA A 1 861 ? 63.343 8.466 6.484 1.00 74.62 861 ALA A O 1
ATOM 6933 N N . ASP A 1 862 ? 61.485 7.681 7.480 1.00 74.00 862 ASP A N 1
ATOM 6934 C CA . ASP A 1 862 ? 61.853 8.132 8.829 1.00 74.00 862 ASP A CA 1
ATOM 6935 C C . ASP A 1 862 ? 62.944 7.235 9.438 1.00 74.00 862 ASP A C 1
ATOM 6937 O O . ASP A 1 862 ? 63.738 7.678 10.270 1.00 74.00 862 ASP A O 1
ATOM 6941 N N . SER A 1 863 ? 63.002 5.964 9.032 1.00 77.88 863 SER A N 1
ATOM 6942 C CA . SER A 1 863 ? 64.077 5.021 9.365 1.00 77.88 863 SER A CA 1
ATOM 6943 C C . SER A 1 863 ? 64.187 3.930 8.299 1.00 77.88 863 SER A C 1
ATOM 6945 O O . SER A 1 863 ? 63.171 3.488 7.766 1.00 77.88 863 SER A O 1
ATOM 6947 N N . THR A 1 864 ? 65.410 3.473 8.024 1.00 81.81 864 THR A N 1
ATOM 6948 C CA . THR A 1 864 ? 65.707 2.400 7.063 1.00 81.81 864 THR A CA 1
ATOM 6949 C C . THR A 1 864 ? 66.672 1.402 7.696 1.00 81.81 864 THR A C 1
ATOM 6951 O O . THR A 1 864 ? 67.721 1.810 8.192 1.00 81.81 864 THR A O 1
ATOM 6954 N N . LEU A 1 865 ? 66.351 0.110 7.635 1.00 80.81 865 LEU A N 1
ATOM 6955 C CA . LEU A 1 865 ? 67.283 -0.990 7.901 1.00 80.81 865 LEU A CA 1
ATOM 6956 C C . LEU A 1 865 ? 67.742 -1.557 6.555 1.00 80.81 865 LEU A C 1
ATOM 6958 O O . LEU A 1 865 ? 66.916 -2.047 5.789 1.00 80.81 865 LEU A O 1
ATOM 6962 N N . VAL A 1 866 ? 69.036 -1.472 6.246 1.00 81.38 866 VAL A N 1
ATOM 6963 C CA . VAL A 1 866 ? 69.622 -2.060 5.027 1.00 81.38 866 VAL A CA 1
ATOM 6964 C C . VAL A 1 866 ? 70.158 -3.447 5.367 1.00 81.38 866 VAL A C 1
ATOM 6966 O O . VAL A 1 866 ? 70.869 -3.596 6.358 1.00 81.38 866 VAL A O 1
ATOM 6969 N N . ILE A 1 867 ? 69.822 -4.456 4.561 1.00 75.56 867 ILE A N 1
ATOM 6970 C CA . ILE A 1 867 ? 70.168 -5.856 4.834 1.00 75.56 867 ILE A CA 1
ATOM 6971 C C . ILE A 1 867 ? 71.293 -6.292 3.896 1.00 75.56 867 ILE A C 1
ATOM 6973 O O . ILE A 1 867 ? 71.057 -6.714 2.755 1.00 75.56 867 ILE A O 1
ATOM 6977 N N . ASP A 1 868 ? 72.529 -6.195 4.389 1.00 63.12 868 ASP A N 1
ATOM 6978 C CA . ASP A 1 868 ? 73.712 -6.647 3.655 1.00 63.12 868 ASP A CA 1
ATOM 6979 C C . ASP A 1 868 ? 73.702 -8.179 3.434 1.00 63.12 868 ASP A C 1
ATOM 6981 O O . ASP A 1 868 ? 72.849 -8.916 3.938 1.00 63.12 868 ASP A O 1
ATOM 6985 N N . LYS A 1 869 ? 74.575 -8.670 2.557 1.00 56.56 869 LYS A N 1
ATOM 6986 C CA . LYS A 1 869 ? 74.362 -9.923 1.816 1.00 56.56 869 LYS A CA 1
ATOM 6987 C C . LYS A 1 869 ? 74.728 -11.227 2.542 1.00 56.56 869 LYS A C 1
ATOM 6989 O O . LYS A 1 869 ? 74.556 -12.275 1.923 1.00 56.56 869 LYS A O 1
ATOM 6994 N N . SER A 1 870 ? 75.212 -11.206 3.786 1.00 53.66 870 SER A N 1
ATOM 6995 C CA . SER A 1 870 ? 75.837 -12.381 4.427 1.00 53.66 870 SER A CA 1
ATOM 6996 C C . SER A 1 870 ? 74.990 -13.142 5.465 1.00 53.66 870 SER A C 1
ATOM 6998 O O . SER A 1 870 ? 74.854 -14.356 5.334 1.00 53.66 870 SER A O 1
ATOM 7000 N N . ASP A 1 871 ? 74.415 -12.487 6.482 1.00 53.12 871 ASP A N 1
ATOM 7001 C CA . ASP A 1 871 ? 74.174 -13.165 7.781 1.00 53.12 871 ASP A CA 1
ATOM 7002 C C . ASP A 1 871 ? 72.711 -13.437 8.196 1.00 53.12 871 ASP A C 1
ATOM 7004 O O . ASP A 1 871 ? 72.463 -13.970 9.282 1.00 53.12 871 ASP A O 1
ATOM 7008 N N . HIS A 1 872 ? 71.705 -13.093 7.384 1.00 58.22 872 HIS A N 1
ATOM 7009 C CA . HIS A 1 872 ? 70.295 -13.145 7.819 1.00 58.22 872 HIS A CA 1
ATOM 7010 C C . HIS A 1 872 ? 69.413 -14.085 6.984 1.00 58.22 872 HIS A C 1
ATOM 7012 O O . HIS A 1 872 ? 68.590 -13.666 6.172 1.00 58.22 872 HIS A O 1
ATOM 7018 N N . ALA A 1 873 ? 69.528 -15.386 7.264 1.00 59.34 873 ALA A N 1
ATOM 7019 C CA . ALA A 1 873 ? 68.637 -16.442 6.762 1.00 59.34 873 ALA A CA 1
ATOM 7020 C C . ALA A 1 873 ? 67.313 -16.577 7.558 1.00 59.34 873 ALA A C 1
ATOM 7022 O O . ALA A 1 873 ? 66.662 -17.620 7.520 1.00 59.34 873 ALA A O 1
ATOM 7023 N N . PHE A 1 874 ? 66.926 -15.553 8.325 1.00 66.81 874 PHE A N 1
ATOM 7024 C CA . PHE A 1 874 ? 65.741 -15.581 9.186 1.00 66.81 874 PHE A CA 1
ATOM 7025 C C . PHE A 1 874 ? 64.497 -14.993 8.489 1.00 66.81 874 PHE A C 1
ATOM 7027 O O . PHE A 1 874 ? 64.640 -14.163 7.588 1.00 66.81 874 PHE A O 1
ATOM 7034 N N . PRO A 1 875 ? 63.271 -15.367 8.911 1.00 70.38 875 PRO A N 1
ATOM 7035 C CA . PRO A 1 875 ? 62.044 -14.739 8.419 1.00 70.38 875 PRO A CA 1
ATOM 7036 C C . PRO A 1 875 ? 61.980 -13.246 8.767 1.00 70.38 875 PRO A C 1
ATOM 7038 O O . PRO A 1 875 ? 62.439 -12.846 9.843 1.00 70.38 875 PRO A O 1
ATOM 7041 N N . LEU A 1 876 ? 61.315 -12.451 7.917 1.00 75.75 876 LEU A N 1
ATOM 7042 C CA . LEU A 1 876 ? 61.079 -11.005 8.098 1.00 75.75 876 LEU A CA 1
ATOM 7043 C C . LEU A 1 876 ? 60.699 -10.611 9.540 1.00 75.75 876 LEU A C 1
ATOM 7045 O O . LEU A 1 876 ? 61.176 -9.606 10.062 1.00 75.75 876 LEU A O 1
ATOM 7049 N N . LEU A 1 877 ? 59.868 -11.420 10.205 1.00 70.88 877 LEU A N 1
ATOM 7050 C CA . LEU A 1 877 ? 59.382 -11.166 11.564 1.00 70.88 877 LEU A CA 1
ATOM 7051 C C . LEU A 1 877 ? 60.504 -10.972 12.602 1.00 70.88 877 LEU A C 1
ATOM 7053 O O . LEU A 1 877 ? 60.323 -10.212 13.551 1.00 70.88 877 LEU A O 1
ATOM 7057 N N . ARG A 1 878 ? 61.653 -11.642 12.428 1.00 70.31 878 ARG A N 1
ATOM 7058 C CA . ARG A 1 878 ? 62.808 -11.521 13.332 1.00 70.31 878 ARG A CA 1
ATOM 7059 C C . ARG A 1 878 ? 63.599 -10.239 13.067 1.00 70.31 878 ARG A C 1
ATOM 7061 O O . ARG A 1 878 ? 63.952 -9.553 14.018 1.00 70.31 878 ARG A O 1
ATOM 7068 N N . LEU A 1 879 ? 63.783 -9.889 11.792 1.00 73.00 879 LEU A N 1
ATOM 7069 C CA . LEU A 1 879 ? 64.446 -8.657 11.342 1.00 73.00 879 LEU A CA 1
ATOM 7070 C C . LEU A 1 879 ? 63.692 -7.396 11.788 1.00 73.00 879 LEU A C 1
ATOM 7072 O O . LEU A 1 879 ? 64.302 -6.412 12.192 1.00 73.00 879 LEU A O 1
ATOM 7076 N N . LEU A 1 880 ? 62.354 -7.433 11.810 1.00 72.00 880 LEU A N 1
ATOM 7077 C CA . LEU A 1 880 ? 61.552 -6.326 12.349 1.00 72.00 880 LEU A CA 1
ATOM 7078 C C . LEU A 1 880 ? 61.812 -6.059 13.845 1.00 72.00 880 LEU A C 1
ATOM 7080 O O . LEU A 1 880 ? 61.592 -4.940 14.303 1.00 72.00 880 LEU A O 1
ATOM 7084 N N . GLY A 1 881 ? 62.321 -7.044 14.596 1.00 64.50 881 GLY A N 1
ATOM 7085 C CA . GLY A 1 881 ? 62.743 -6.869 15.989 1.00 64.50 881 GLY A CA 1
ATOM 7086 C C . GLY A 1 881 ? 64.052 -6.084 16.160 1.00 64.50 881 GLY A C 1
ATOM 7087 O O . GLY A 1 881 ? 64.293 -5.537 17.235 1.00 64.50 881 GLY A O 1
ATOM 7088 N N . GLU A 1 882 ? 64.875 -5.978 15.112 1.00 66.94 882 GLU A N 1
ATOM 7089 C CA . GLU A 1 882 ? 66.185 -5.307 15.150 1.00 66.94 882 GLU A CA 1
ATOM 7090 C C . GLU A 1 882 ? 66.074 -3.776 15.028 1.00 66.94 882 GLU A C 1
ATOM 7092 O O . GLU A 1 882 ? 67.018 -3.055 15.343 1.00 66.94 882 GLU A O 1
ATOM 7097 N N . PHE A 1 883 ? 64.887 -3.248 14.700 1.00 65.88 883 PHE A N 1
ATOM 7098 C CA . PHE A 1 883 ? 64.558 -1.814 14.710 1.00 65.88 883 PHE A CA 1
ATOM 7099 C C . PHE A 1 883 ? 64.468 -1.203 16.130 1.00 65.88 883 PHE A C 1
ATOM 7101 O O . PHE A 1 883 ? 63.557 -0.428 16.420 1.00 65.88 883 PHE A O 1
ATOM 7108 N N . HIS A 1 884 ? 65.389 -1.539 17.041 1.00 56.75 884 HIS A N 1
ATOM 7109 C CA . HIS A 1 884 ? 65.539 -0.952 18.385 1.00 56.75 884 HIS A CA 1
ATOM 7110 C C . HIS A 1 884 ? 64.208 -0.736 19.146 1.00 56.75 884 HIS A C 1
ATOM 7112 O O . HIS A 1 884 ? 63.966 0.320 19.730 1.00 56.75 884 HIS A O 1
ATOM 7118 N N . GLY A 1 885 ? 63.315 -1.731 19.107 1.00 55.66 885 GLY A N 1
ATOM 7119 C CA . GLY A 1 885 ? 62.012 -1.702 19.785 1.00 55.66 885 GLY A CA 1
ATOM 7120 C C . GLY A 1 885 ? 60.934 -0.808 19.154 1.00 55.66 885 GLY A C 1
ATOM 7121 O O . GLY A 1 885 ? 59.820 -0.781 19.674 1.00 55.66 885 GLY A O 1
ATOM 7122 N N . GLN A 1 886 ? 61.218 -0.113 18.045 1.00 59.00 886 GLN A N 1
ATOM 7123 C CA . GLN A 1 886 ? 60.293 0.836 17.408 1.00 59.00 886 GLN A CA 1
ATOM 7124 C C . GLN A 1 886 ? 59.078 0.167 16.751 1.00 59.00 886 GLN A C 1
ATOM 7126 O O . GLN A 1 886 ? 58.034 0.809 16.655 1.00 59.00 886 GLN A O 1
ATOM 7131 N N . ILE A 1 887 ? 59.210 -1.096 16.321 1.00 62.25 887 ILE A N 1
ATOM 7132 C CA . ILE A 1 887 ? 58.114 -1.948 15.841 1.00 62.25 887 ILE A CA 1
ATOM 7133 C C . ILE A 1 887 ? 58.044 -3.206 16.710 1.00 62.25 887 ILE A C 1
ATOM 7135 O O . ILE A 1 887 ? 59.040 -3.894 16.917 1.00 62.25 887 ILE A O 1
ATOM 7139 N N . LYS A 1 888 ? 56.842 -3.522 17.204 1.00 60.25 888 LYS A N 1
ATOM 7140 C CA . LYS A 1 888 ? 56.556 -4.724 18.007 1.00 60.25 888 LYS A CA 1
ATOM 7141 C C . LYS A 1 888 ? 55.438 -5.532 17.333 1.00 60.25 888 LYS A C 1
ATOM 7143 O O . LYS A 1 888 ? 54.274 -5.163 17.482 1.00 60.25 888 LYS A O 1
ATOM 7148 N N . PRO A 1 889 ? 55.737 -6.591 16.564 1.00 58.50 889 PRO A N 1
ATOM 7149 C CA . PRO A 1 889 ? 54.698 -7.363 15.887 1.00 58.50 889 PRO A CA 1
ATOM 7150 C C . PRO A 1 889 ? 53.827 -8.134 16.892 1.00 58.50 889 PRO A C 1
ATOM 7152 O O . PRO A 1 889 ? 54.342 -8.695 17.861 1.00 58.50 889 PRO A O 1
ATOM 7155 N N . LYS A 1 890 ? 52.514 -8.213 16.644 1.00 57.97 890 LYS A N 1
ATOM 7156 C CA . LYS A 1 890 ? 51.627 -9.206 17.282 1.00 57.97 890 LYS A CA 1
ATOM 7157 C C . LYS A 1 890 ? 51.205 -10.303 16.304 1.00 57.97 890 LYS A C 1
ATOM 7159 O O . LYS A 1 890 ? 51.284 -10.136 15.090 1.00 57.97 890 LYS A O 1
ATOM 7164 N N . THR A 1 891 ? 50.701 -11.399 16.867 1.00 46.38 891 THR A N 1
ATOM 7165 C CA . THR A 1 891 ? 50.076 -12.545 16.183 1.00 46.38 891 THR A CA 1
ATOM 7166 C C . THR A 1 891 ? 48.986 -12.163 15.179 1.00 46.38 891 THR A C 1
ATOM 7168 O O . THR A 1 891 ? 48.776 -12.881 14.210 1.00 46.38 891 THR A O 1
ATOM 7171 N N . ASP A 1 892 ? 48.329 -11.021 15.387 1.00 49.28 892 ASP A N 1
ATOM 7172 C CA . ASP A 1 892 ? 47.056 -10.665 14.748 1.00 49.28 892 ASP A CA 1
ATOM 7173 C C . ASP A 1 892 ? 47.233 -9.785 13.485 1.00 49.28 892 ASP A C 1
ATOM 7175 O O . ASP A 1 892 ? 46.290 -9.138 13.025 1.00 49.28 892 ASP A O 1
ATOM 7179 N N . GLY A 1 893 ? 48.459 -9.691 12.952 1.00 52.22 893 GLY A N 1
ATOM 7180 C CA . GLY A 1 893 ? 48.778 -8.848 11.792 1.00 52.22 893 GLY A CA 1
ATOM 7181 C C . GLY A 1 893 ? 48.802 -7.342 12.099 1.00 52.22 893 GLY A C 1
ATOM 7182 O O . GLY A 1 893 ? 48.390 -6.535 11.263 1.00 52.22 893 GLY A O 1
ATOM 7183 N N . VAL A 1 894 ? 49.202 -6.949 13.318 1.00 49.12 894 VAL A N 1
ATOM 7184 C CA . VAL A 1 894 ? 49.207 -5.548 13.788 1.00 49.12 894 VAL A CA 1
ATOM 7185 C C . VAL A 1 894 ? 50.617 -5.095 14.179 1.00 49.12 894 VAL A C 1
ATOM 7187 O O . VAL A 1 894 ? 51.315 -5.784 14.930 1.00 49.12 894 VAL A O 1
ATOM 7190 N N . TYR A 1 895 ? 50.990 -3.901 13.705 1.00 58.03 895 TYR A N 1
ATOM 7191 C CA . TYR A 1 895 ? 52.263 -3.213 13.956 1.00 58.03 895 TYR A CA 1
ATOM 7192 C C . TYR A 1 895 ? 51.975 -1.852 14.572 1.00 58.03 895 TYR A C 1
ATOM 7194 O O . TYR A 1 895 ? 51.197 -1.076 14.023 1.00 58.03 895 TYR A O 1
ATOM 7202 N N . TRP A 1 896 ? 52.643 -1.563 15.681 1.00 60.38 896 TRP A N 1
ATOM 7203 C CA . TRP A 1 896 ? 52.668 -0.255 16.337 1.00 60.38 896 TRP A CA 1
ATOM 7204 C C . TRP A 1 896 ? 54.017 0.395 16.040 1.00 60.38 896 TRP A C 1
ATOM 7206 O O . TRP A 1 896 ? 55.035 -0.299 16.018 1.00 60.38 896 TRP A O 1
ATOM 7216 N N . ILE A 1 897 ? 54.017 1.714 15.857 1.00 55.88 897 ILE A N 1
ATOM 7217 C CA . ILE A 1 897 ? 55.216 2.541 15.703 1.00 55.88 897 ILE A CA 1
ATOM 7218 C C . ILE A 1 897 ? 55.261 3.490 16.905 1.00 55.88 897 ILE A C 1
ATOM 7220 O O . ILE A 1 897 ? 54.387 4.342 17.060 1.00 55.88 897 ILE A O 1
ATOM 7224 N N . GLU A 1 898 ? 56.240 3.331 17.798 1.00 49.62 898 GLU A N 1
ATOM 7225 C CA . GLU A 1 898 ? 56.226 4.045 19.087 1.00 49.62 898 GLU A CA 1
ATOM 7226 C C . GLU A 1 898 ? 56.514 5.552 18.979 1.00 49.62 898 GLU A C 1
ATOM 7228 O O . GLU A 1 898 ? 57.496 5.984 18.365 1.00 49.62 898 GLU A O 1
ATOM 7233 N N . LYS A 1 899 ? 55.681 6.360 19.651 1.00 43.78 899 LYS A N 1
ATOM 7234 C CA . LYS A 1 899 ? 55.802 7.826 19.754 1.00 43.78 899 LYS A CA 1
ATOM 7235 C C . LYS A 1 899 ? 55.557 8.300 21.199 1.00 43.78 899 LYS A C 1
ATOM 7237 O O . LYS A 1 899 ? 54.712 9.154 21.456 1.00 43.78 899 LYS A O 1
ATOM 7242 N N . GLY A 1 900 ? 56.305 7.717 22.138 1.00 50.50 900 GLY A N 1
ATOM 7243 C CA . GLY A 1 900 ? 56.146 7.914 23.585 1.00 50.50 900 GLY A CA 1
ATOM 7244 C C . GLY A 1 900 ? 55.201 6.894 24.232 1.00 50.50 900 GLY A C 1
ATOM 7245 O O . GLY A 1 900 ? 54.713 5.982 23.572 1.00 50.50 900 GLY A O 1
ATOM 7246 N N . GLU A 1 901 ? 54.931 7.054 25.531 1.00 40.50 901 GLU A N 1
ATOM 7247 C CA . GLU A 1 901 ? 54.276 6.045 26.393 1.00 40.50 901 GLU A CA 1
ATOM 7248 C C . GLU A 1 901 ? 52.795 5.733 26.077 1.00 40.50 901 GLU A C 1
ATOM 7250 O O . GLU A 1 901 ? 52.186 4.892 26.738 1.00 40.50 901 GLU A O 1
ATOM 7255 N N . LYS A 1 902 ? 52.180 6.387 25.082 1.00 42.78 902 LYS A N 1
ATOM 7256 C CA . LYS A 1 902 ? 50.788 6.128 24.680 1.00 42.78 902 LYS A CA 1
ATOM 7257 C C . LYS A 1 902 ? 50.726 5.324 23.385 1.00 42.78 902 LYS A C 1
ATOM 7259 O O . LYS A 1 902 ? 50.893 5.861 22.294 1.00 42.78 902 LYS A O 1
ATOM 7264 N N . VAL A 1 903 ? 50.427 4.034 23.528 1.00 45.72 903 VAL A N 1
ATOM 7265 C CA . VAL A 1 903 ? 50.221 3.100 22.413 1.00 45.72 903 VAL A CA 1
ATOM 7266 C C . VAL A 1 903 ? 48.886 3.391 21.717 1.00 45.72 903 VAL A C 1
ATOM 7268 O O . VAL A 1 903 ? 47.824 3.256 22.323 1.00 45.72 903 VAL A O 1
ATOM 7271 N N . SER A 1 904 ? 48.942 3.765 20.438 1.00 44.38 904 SER A N 1
ATOM 7272 C CA . SER A 1 904 ? 47.770 3.876 19.559 1.00 44.38 904 SER A CA 1
ATOM 7273 C C . SER A 1 904 ? 47.408 2.511 18.969 1.00 44.38 904 SER A C 1
ATOM 7275 O O . SER A 1 904 ? 48.289 1.745 18.588 1.00 44.38 904 SER A O 1
ATOM 7277 N N . THR A 1 905 ? 46.118 2.185 18.879 1.00 49.28 905 THR A N 1
ATOM 7278 C CA . THR A 1 905 ? 45.616 0.854 18.484 1.00 49.28 905 THR A CA 1
ATOM 7279 C C . THR A 1 905 ? 45.318 0.717 16.984 1.00 49.28 905 THR A C 1
ATOM 7281 O O . THR A 1 905 ? 44.368 0.038 16.591 1.00 49.28 905 THR A O 1
ATOM 7284 N N . ARG A 1 906 ? 46.109 1.374 16.127 1.00 54.25 906 ARG A N 1
ATOM 7285 C CA . ARG A 1 906 ? 45.897 1.432 14.667 1.00 54.25 906 ARG A CA 1
ATOM 7286 C C . ARG A 1 906 ? 46.868 0.530 13.900 1.00 54.25 906 ARG A C 1
ATOM 7288 O O . ARG A 1 906 ? 47.988 0.301 14.343 1.00 54.25 906 ARG A O 1
ATOM 7295 N N . LYS A 1 907 ? 46.439 0.032 12.735 1.00 60.00 907 LYS A N 1
ATOM 7296 C CA . LYS A 1 907 ? 47.294 -0.716 11.796 1.00 60.00 907 LYS A CA 1
ATOM 7297 C C . LYS A 1 907 ? 48.140 0.247 10.951 1.00 60.00 907 LYS A C 1
ATOM 7299 O O . LYS A 1 907 ? 47.661 1.314 10.571 1.00 60.00 907 LYS A O 1
ATOM 7304 N N . ALA A 1 908 ? 49.372 -0.154 10.641 1.00 67.50 908 ALA A N 1
ATOM 7305 C CA . ALA A 1 908 ? 50.223 0.504 9.650 1.00 67.50 908 ALA A CA 1
ATOM 7306 C C . ALA A 1 908 ? 49.925 -0.017 8.233 1.00 67.50 908 ALA A C 1
ATOM 7308 O O . ALA A 1 908 ? 49.547 -1.179 8.069 1.00 67.50 908 ALA A O 1
ATOM 7309 N N . PHE A 1 909 ? 50.133 0.824 7.218 1.00 72.88 909 PHE A N 1
ATOM 7310 C CA . PHE A 1 909 ? 50.039 0.428 5.810 1.00 72.88 909 PHE A CA 1
ATOM 7311 C C . PHE A 1 909 ? 51.214 -0.487 5.424 1.00 72.88 909 PHE A C 1
ATOM 7313 O O . PHE A 1 909 ? 52.344 -0.261 5.863 1.00 72.88 909 PHE A O 1
ATOM 7320 N N . LEU A 1 910 ? 50.968 -1.519 4.614 1.00 77.44 910 LEU A N 1
ATOM 7321 C CA . LEU A 1 910 ? 51.950 -2.560 4.289 1.00 77.44 910 LEU A CA 1
ATOM 7322 C C . LEU A 1 910 ? 52.260 -2.579 2.791 1.00 77.44 910 LEU A C 1
ATOM 7324 O O . LEU A 1 910 ? 51.350 -2.545 1.962 1.00 77.44 910 LEU A O 1
ATOM 7328 N N . SER A 1 911 ? 53.544 -2.678 2.441 1.00 80.38 911 SER A N 1
ATOM 7329 C CA . SER A 1 911 ? 53.992 -2.684 1.042 1.00 80.38 911 SER A CA 1
ATOM 7330 C C . SER A 1 911 ? 55.282 -3.474 0.797 1.00 80.38 911 SER A C 1
ATOM 7332 O O . SER A 1 911 ? 56.084 -3.679 1.712 1.00 80.38 911 SER A O 1
ATOM 7334 N N . ILE A 1 912 ? 55.464 -3.919 -0.450 1.00 82.06 912 ILE A N 1
ATOM 7335 C CA . ILE A 1 912 ? 56.691 -4.533 -0.983 1.00 82.06 912 ILE A CA 1
ATOM 7336 C C . ILE A 1 912 ? 57.081 -3.775 -2.254 1.00 82.06 912 ILE A C 1
ATOM 7338 O O . ILE A 1 912 ? 56.240 -3.599 -3.133 1.00 82.06 912 ILE A O 1
ATOM 7342 N N . ASP A 1 913 ? 58.329 -3.312 -2.351 1.00 79.19 913 ASP A N 1
ATOM 7343 C CA . ASP A 1 913 ? 58.823 -2.459 -3.450 1.00 79.19 913 ASP A CA 1
ATOM 7344 C C . ASP A 1 913 ? 57.900 -1.250 -3.762 1.00 79.19 913 ASP A C 1
ATOM 7346 O O . ASP A 1 913 ? 57.797 -0.796 -4.901 1.00 79.19 913 ASP A O 1
ATOM 7350 N N . GLY A 1 914 ? 57.202 -0.727 -2.745 1.00 70.88 914 GLY A N 1
ATOM 7351 C CA . GLY A 1 914 ? 56.225 0.362 -2.863 1.00 70.88 914 GLY A CA 1
ATOM 7352 C C . GLY A 1 914 ? 54.804 -0.054 -3.278 1.00 70.88 914 GLY A C 1
ATOM 7353 O O . GLY A 1 914 ? 53.899 0.778 -3.212 1.00 70.88 914 GLY A O 1
ATOM 7354 N N . LEU A 1 915 ? 54.571 -1.317 -3.653 1.00 71.56 915 LEU A N 1
ATOM 7355 C CA . LEU A 1 915 ? 53.245 -1.850 -3.994 1.00 71.56 915 LEU A CA 1
ATOM 7356 C C . LEU A 1 915 ? 52.487 -2.314 -2.733 1.00 71.56 915 LEU A C 1
ATOM 7358 O O . LEU A 1 915 ? 53.097 -2.976 -1.888 1.00 71.56 915 LEU A O 1
ATOM 7362 N N . PRO A 1 916 ? 51.176 -2.025 -2.582 1.00 73.50 916 PRO A N 1
ATOM 7363 C CA . PRO A 1 916 ? 50.390 -2.461 -1.423 1.00 73.50 916 PRO A CA 1
ATOM 7364 C C . PRO A 1 916 ? 50.324 -3.991 -1.305 1.00 73.50 916 PRO A C 1
ATOM 7366 O O . PRO A 1 916 ? 50.195 -4.688 -2.312 1.00 73.50 916 PRO A O 1
ATOM 7369 N N . THR A 1 917 ? 50.387 -4.530 -0.083 1.00 72.81 917 THR A N 1
ATOM 7370 C CA . THR A 1 917 ? 50.480 -5.986 0.134 1.00 72.81 917 THR A CA 1
ATOM 7371 C C . THR A 1 917 ? 49.730 -6.488 1.368 1.00 72.81 917 THR A C 1
ATOM 7373 O O . THR A 1 917 ? 49.435 -5.730 2.292 1.00 72.81 917 THR A O 1
ATOM 7376 N N . SER A 1 918 ? 49.460 -7.796 1.404 1.00 71.50 918 SER A N 1
ATOM 7377 C CA . SER A 1 918 ? 48.925 -8.475 2.587 1.00 71.50 918 SER A CA 1
ATOM 7378 C C . SER A 1 918 ? 50.039 -8.874 3.564 1.00 71.50 918 SER A C 1
ATOM 7380 O O . SER A 1 918 ? 51.203 -9.041 3.190 1.00 71.50 918 SER A O 1
ATOM 7382 N N . TRP A 1 919 ? 49.685 -9.073 4.834 1.00 71.88 919 TRP A N 1
ATOM 7383 C CA . TRP A 1 919 ? 50.653 -9.459 5.861 1.00 71.88 919 TRP A CA 1
ATOM 7384 C C . TRP A 1 919 ? 51.224 -10.870 5.644 1.00 71.88 919 TRP A C 1
ATOM 7386 O O . TRP A 1 919 ? 52.419 -11.096 5.816 1.00 71.88 919 TRP A O 1
ATOM 7396 N N . GLU A 1 920 ? 50.400 -11.810 5.194 1.00 70.12 920 GLU A N 1
ATOM 7397 C CA . GLU A 1 920 ? 50.794 -13.197 4.911 1.00 70.12 920 GLU A CA 1
ATOM 7398 C C . GLU A 1 920 ? 51.821 -13.242 3.769 1.00 70.12 920 GLU A C 1
ATOM 7400 O O . GLU A 1 920 ? 52.742 -14.059 3.770 1.00 70.12 920 GLU A O 1
ATOM 7405 N N . SER A 1 921 ? 51.688 -12.314 2.816 1.00 72.00 921 SER A N 1
ATOM 7406 C CA . SER A 1 921 ? 52.620 -12.131 1.703 1.00 72.00 921 SER A CA 1
ATOM 7407 C C . SER A 1 921 ? 53.974 -11.586 2.181 1.00 72.00 921 SER A C 1
ATOM 7409 O O . SER A 1 921 ? 55.012 -12.007 1.680 1.00 72.00 921 SER A O 1
ATOM 7411 N N . LEU A 1 922 ? 53.985 -10.717 3.198 1.00 75.12 922 LEU A N 1
ATOM 7412 C CA . LEU A 1 922 ? 55.208 -10.261 3.873 1.00 75.12 922 LEU A CA 1
ATOM 7413 C C . LEU A 1 922 ? 55.854 -11.360 4.736 1.00 75.12 922 LEU A C 1
ATOM 7415 O O . LEU A 1 922 ? 57.077 -11.481 4.749 1.00 75.12 922 LEU A O 1
ATOM 7419 N N . GLN A 1 923 ? 55.066 -12.191 5.428 1.00 71.88 923 GLN A N 1
ATOM 7420 C CA . GLN A 1 923 ? 55.590 -13.311 6.228 1.00 71.88 923 GLN A CA 1
ATOM 7421 C C . GLN A 1 923 ? 56.331 -14.365 5.395 1.00 71.88 923 GLN A C 1
ATOM 7423 O O . GLN A 1 923 ? 57.215 -15.037 5.926 1.00 71.88 923 GLN A O 1
ATOM 7428 N N . ALA A 1 924 ? 55.989 -14.505 4.112 1.00 73.75 924 ALA A N 1
ATOM 7429 C CA . ALA A 1 924 ? 56.643 -15.435 3.196 1.00 73.75 924 ALA A CA 1
ATOM 7430 C C . ALA A 1 924 ? 58.077 -15.021 2.797 1.00 73.75 924 ALA A C 1
ATOM 7432 O O . ALA A 1 924 ? 58.796 -15.840 2.228 1.00 73.75 924 ALA A O 1
ATOM 7433 N N . LEU A 1 925 ? 58.504 -13.782 3.082 1.00 76.69 925 LEU A N 1
ATOM 7434 C CA . LEU A 1 925 ? 59.823 -13.275 2.697 1.00 76.69 925 LEU A CA 1
ATOM 7435 C C . LEU A 1 925 ? 60.951 -13.769 3.615 1.00 76.69 925 LEU A C 1
ATOM 7437 O O . LEU A 1 925 ? 60.926 -13.594 4.841 1.00 76.69 925 LEU A O 1
ATOM 7441 N N . SER A 1 926 ? 62.004 -14.295 2.987 1.00 79.12 926 SER A N 1
ATOM 7442 C CA . SER A 1 926 ? 63.294 -14.558 3.631 1.00 79.12 926 SER A CA 1
ATOM 7443 C C . SER A 1 926 ? 64.135 -13.281 3.723 1.00 79.12 926 SER A C 1
ATOM 7445 O O . SER A 1 926 ? 64.195 -12.503 2.771 1.00 79.12 926 SER A O 1
ATOM 7447 N N . GLY A 1 927 ? 64.878 -13.099 4.821 1.00 72.38 927 GLY A N 1
ATOM 7448 C CA . GLY A 1 927 ? 65.855 -12.012 4.967 1.00 72.38 927 GLY A CA 1
ATOM 7449 C C . GLY A 1 927 ? 66.899 -11.938 3.844 1.00 72.38 927 GLY A C 1
ATOM 7450 O O . GLY A 1 927 ? 67.375 -10.855 3.504 1.00 72.38 927 GLY A O 1
ATOM 7451 N N . GLN A 1 928 ? 67.197 -13.065 3.191 1.00 77.06 928 GLN A N 1
ATOM 7452 C CA . GLN A 1 928 ? 68.110 -13.113 2.043 1.00 77.06 928 GLN A CA 1
ATOM 7453 C C . GLN A 1 928 ? 67.550 -12.423 0.787 1.00 77.06 928 GLN A C 1
ATOM 7455 O O . GLN A 1 928 ? 68.331 -11.943 -0.036 1.00 77.06 928 GLN A O 1
ATOM 7460 N N . GLU A 1 929 ? 66.225 -12.338 0.641 1.00 78.19 929 GLU A N 1
ATOM 7461 C CA . GLU A 1 929 ? 65.549 -11.736 -0.518 1.00 78.19 929 GLU A CA 1
ATOM 7462 C C . GLU A 1 929 ? 65.326 -10.224 -0.377 1.00 78.19 929 GLU A C 1
ATOM 7464 O O . GLU A 1 929 ? 65.057 -9.543 -1.366 1.00 78.19 929 GLU A O 1
ATOM 7469 N N . ILE A 1 930 ? 65.462 -9.687 0.836 1.00 84.38 930 ILE A N 1
ATOM 7470 C CA . ILE A 1 930 ? 65.186 -8.287 1.173 1.00 84.38 930 ILE A CA 1
ATOM 7471 C C . ILE A 1 930 ? 66.461 -7.447 1.019 1.00 84.38 930 ILE A C 1
ATOM 7473 O O . ILE A 1 930 ? 67.525 -7.834 1.492 1.00 84.38 930 ILE A O 1
ATOM 7477 N N . GLU A 1 931 ? 66.366 -6.290 0.365 1.00 85.06 931 GLU A N 1
ATOM 7478 C CA . GLU A 1 931 ? 67.433 -5.287 0.222 1.00 85.06 931 GLU A CA 1
ATOM 7479 C C . GLU A 1 931 ? 67.437 -4.308 1.397 1.00 85.06 931 GLU A C 1
ATOM 7481 O O . GLU A 1 931 ? 68.480 -4.048 1.998 1.00 85.06 931 GLU A O 1
ATOM 7486 N N . ALA A 1 932 ? 66.259 -3.789 1.738 1.00 85.12 932 ALA A N 1
ATOM 7487 C CA . ALA A 1 932 ? 66.061 -2.877 2.852 1.00 85.12 932 ALA A CA 1
ATOM 7488 C C . ALA A 1 932 ? 64.613 -2.923 3.357 1.00 85.12 932 ALA A C 1
ATOM 7490 O O . ALA A 1 932 ? 63.700 -3.348 2.651 1.00 85.12 932 ALA A O 1
ATOM 7491 N N . ILE A 1 933 ? 64.397 -2.434 4.572 1.00 85.75 933 ILE A N 1
ATOM 7492 C CA . ILE A 1 933 ? 63.076 -2.195 5.151 1.00 85.75 933 ILE A CA 1
ATOM 7493 C C . ILE A 1 933 ? 62.999 -0.710 5.509 1.00 85.75 933 ILE A C 1
ATOM 7495 O O . ILE A 1 933 ? 63.850 -0.209 6.242 1.00 85.75 933 ILE A O 1
ATOM 7499 N N . ASP A 1 934 ? 61.983 -0.018 5.005 1.00 84.19 934 ASP A N 1
ATOM 7500 C CA . ASP A 1 934 ? 61.697 1.388 5.283 1.00 84.19 934 ASP A CA 1
ATOM 7501 C C . ASP A 1 934 ? 60.485 1.520 6.215 1.00 84.19 934 ASP A C 1
ATOM 7503 O O . ASP A 1 934 ? 59.452 0.878 6.014 1.00 84.19 934 ASP A O 1
ATOM 7507 N N . ILE A 1 935 ? 60.599 2.411 7.201 1.00 79.94 935 ILE A N 1
ATOM 7508 C CA . ILE A 1 935 ? 59.521 2.812 8.109 1.00 79.94 935 ILE A CA 1
ATOM 7509 C C . ILE A 1 935 ? 59.198 4.288 7.874 1.00 79.94 935 ILE A C 1
ATOM 7511 O O . ILE A 1 935 ? 60.091 5.141 7.849 1.00 79.94 935 ILE A O 1
ATOM 7515 N N . ILE A 1 936 ? 57.907 4.594 7.777 1.00 76.44 936 ILE A N 1
ATOM 7516 C CA . ILE A 1 936 ? 57.362 5.954 7.735 1.00 76.44 936 ILE A CA 1
ATOM 7517 C C . ILE A 1 936 ? 56.359 6.082 8.878 1.00 76.44 936 ILE A C 1
ATOM 7519 O O . ILE A 1 936 ? 55.479 5.240 9.029 1.00 76.44 936 ILE A O 1
ATOM 7523 N N . ARG A 1 937 ? 56.472 7.133 9.687 1.00 66.25 937 ARG A N 1
ATOM 7524 C CA . ARG A 1 937 ? 55.640 7.364 10.882 1.00 66.25 937 ARG A CA 1
ATOM 7525 C C . ARG A 1 937 ? 54.396 8.210 10.601 1.00 66.25 937 ARG A C 1
ATOM 7527 O O . ARG A 1 937 ? 53.524 8.324 11.452 1.00 66.25 937 ARG A O 1
ATOM 7534 N N . HIS A 1 938 ? 54.331 8.827 9.423 1.00 62.91 938 HIS A N 1
ATOM 7535 C CA . HIS A 1 938 ? 53.208 9.645 8.964 1.00 62.91 938 HIS A CA 1
ATOM 7536 C C . HIS A 1 938 ? 53.013 9.396 7.464 1.00 62.91 938 HIS A C 1
ATOM 7538 O O . HIS A 1 938 ? 53.584 10.093 6.629 1.00 62.91 938 HIS A O 1
ATOM 7544 N N . PHE A 1 939 ? 52.253 8.354 7.128 1.00 60.25 939 PHE A N 1
ATOM 7545 C CA . PHE A 1 939 ? 51.920 8.004 5.748 1.00 60.25 939 PHE A CA 1
ATOM 7546 C C . PHE A 1 939 ? 50.415 8.124 5.528 1.00 60.25 939 PHE A C 1
ATOM 7548 O O . PHE A 1 939 ? 49.628 7.709 6.376 1.00 60.25 939 PHE A O 1
ATOM 7555 N N . GLN A 1 940 ? 50.025 8.694 4.390 1.00 54.72 940 GLN A N 1
ATOM 7556 C CA . GLN A 1 940 ? 48.632 8.971 4.064 1.00 54.72 940 GLN A CA 1
ATOM 7557 C C . GLN A 1 940 ? 48.374 8.595 2.603 1.00 54.72 940 GLN A C 1
ATOM 7559 O O . GLN A 1 940 ? 48.605 9.391 1.695 1.00 54.72 940 GLN A O 1
ATOM 7564 N N . ALA A 1 941 ? 47.912 7.362 2.387 1.00 49.00 941 ALA A N 1
ATOM 7565 C CA . ALA A 1 941 ? 47.359 6.947 1.103 1.00 49.00 941 ALA A CA 1
ATOM 7566 C C . ALA A 1 941 ? 46.054 7.709 0.820 1.00 49.00 941 ALA A C 1
ATOM 7568 O O . ALA A 1 941 ? 45.311 8.061 1.741 1.00 49.00 941 ALA A O 1
ATOM 7569 N N . SER A 1 942 ? 45.750 7.951 -0.455 1.00 44.75 942 SER A N 1
ATOM 7570 C CA . SER A 1 942 ? 44.437 8.458 -0.845 1.00 44.75 942 SER A CA 1
ATOM 7571 C C . SER A 1 942 ? 43.361 7.391 -0.605 1.00 44.75 942 SER A C 1
ATOM 7573 O O . SER A 1 942 ? 43.524 6.229 -0.963 1.00 44.75 942 SER A O 1
ATOM 7575 N N . ASN A 1 943 ? 42.239 7.823 -0.024 1.00 40.81 943 ASN A N 1
ATOM 7576 C CA . ASN A 1 943 ? 41.002 7.060 0.185 1.00 40.81 943 ASN A CA 1
ATOM 7577 C C . ASN A 1 943 ? 41.003 5.936 1.253 1.00 40.81 943 ASN A C 1
ATOM 7579 O O . ASN A 1 943 ? 40.023 5.200 1.321 1.00 40.81 943 ASN A O 1
ATOM 7583 N N . GLU A 1 944 ? 41.987 5.864 2.158 1.00 40.81 944 GLU A N 1
ATOM 7584 C CA . GLU A 1 944 ? 41.857 5.108 3.424 1.00 40.81 944 GLU A CA 1
ATOM 7585 C C . GLU A 1 944 ? 41.887 6.024 4.670 1.00 40.81 944 GLU A C 1
ATOM 7587 O O . GLU A 1 944 ? 42.452 7.123 4.626 1.00 40.81 944 GLU A O 1
ATOM 7592 N N . PRO A 1 945 ? 41.254 5.622 5.797 1.00 39.91 945 PRO A N 1
ATOM 7593 C CA . PRO A 1 945 ? 41.275 6.392 7.042 1.00 39.91 945 PRO A CA 1
ATOM 7594 C C . PRO A 1 945 ? 42.690 6.473 7.632 1.00 39.91 945 PRO A C 1
ATOM 7596 O O . PRO A 1 945 ? 43.508 5.583 7.432 1.00 39.91 945 PRO A O 1
ATOM 7599 N N . THR A 1 946 ? 42.978 7.531 8.399 1.00 46.91 946 THR A N 1
ATOM 7600 C CA . THR A 1 946 ? 44.347 7.908 8.802 1.00 46.91 946 THR A CA 1
ATOM 7601 C C . THR A 1 946 ? 45.135 6.807 9.532 1.00 46.91 946 THR A C 1
ATOM 7603 O O . THR A 1 946 ? 45.060 6.649 10.757 1.00 46.91 946 THR A O 1
ATOM 7606 N N . THR A 1 947 ? 45.952 6.085 8.761 1.00 50.56 947 THR A N 1
ATOM 7607 C CA . THR A 1 947 ? 47.003 5.176 9.225 1.00 50.56 947 THR A CA 1
ATOM 7608 C C . THR A 1 947 ? 48.168 5.974 9.798 1.00 50.56 947 THR A C 1
ATOM 7610 O O . THR A 1 947 ? 48.695 6.873 9.150 1.00 50.56 947 THR A O 1
ATOM 7613 N N . GLU A 1 948 ? 48.626 5.636 11.001 1.00 54.94 948 GLU A N 1
ATOM 7614 C CA . GLU A 1 948 ? 49.724 6.350 11.678 1.00 54.94 948 GLU A CA 1
ATOM 7615 C C . GLU A 1 948 ? 51.110 5.806 11.269 1.00 54.94 948 GLU A C 1
ATOM 7617 O O . GLU A 1 948 ? 52.023 5.699 12.084 1.00 54.94 948 GLU A O 1
ATOM 7622 N N . GLY A 1 949 ? 51.257 5.435 9.990 1.00 68.50 949 GLY A N 1
ATOM 7623 C CA . GLY A 1 949 ? 52.519 4.999 9.392 1.00 68.50 949 GLY A CA 1
ATOM 7624 C C . GLY A 1 949 ? 52.405 3.916 8.313 1.00 68.50 949 GLY A C 1
ATOM 7625 O O . GLY A 1 949 ? 51.334 3.367 8.053 1.00 68.50 949 GLY A O 1
ATOM 7626 N N . MET A 1 950 ? 53.549 3.618 7.696 1.00 77.19 950 MET A N 1
ATOM 7627 C CA . MET A 1 950 ? 53.750 2.641 6.622 1.00 77.19 950 MET A CA 1
ATOM 7628 C C . MET A 1 950 ? 55.037 1.848 6.854 1.00 77.19 950 MET A C 1
ATOM 7630 O O . MET A 1 950 ? 56.039 2.394 7.323 1.00 77.19 950 MET A O 1
ATOM 7634 N N . LEU A 1 951 ? 55.004 0.576 6.466 1.00 81.88 951 LEU A N 1
ATOM 7635 C CA . LEU A 1 951 ? 56.152 -0.314 6.348 1.00 81.88 951 LEU A CA 1
ATOM 7636 C C . LEU A 1 951 ? 56.305 -0.719 4.873 1.00 81.88 951 LEU A C 1
ATOM 7638 O O . LEU A 1 951 ? 55.357 -1.231 4.268 1.00 81.88 951 LEU A O 1
ATOM 7642 N N . ASN A 1 952 ? 57.487 -0.498 4.300 1.00 86.19 952 ASN A N 1
ATOM 7643 C CA . ASN A 1 952 ? 57.815 -0.895 2.929 1.00 86.19 952 ASN A CA 1
ATOM 7644 C C . ASN A 1 952 ? 59.041 -1.809 2.925 1.00 86.19 952 ASN A C 1
ATOM 7646 O O . ASN A 1 952 ? 60.108 -1.423 3.403 1.00 86.19 952 ASN A O 1
ATOM 7650 N N . VAL A 1 953 ? 58.889 -3.022 2.400 1.00 86.94 953 VAL A N 1
ATOM 7651 C CA . VAL A 1 953 ? 59.978 -3.997 2.287 1.00 86.94 953 VAL A CA 1
ATOM 7652 C C . VAL A 1 953 ? 60.491 -3.999 0.852 1.00 86.94 953 VAL A C 1
ATOM 7654 O O . VAL A 1 953 ? 59.810 -4.436 -0.070 1.00 86.94 953 VAL A O 1
ATOM 7657 N N . ILE A 1 954 ? 61.700 -3.486 0.663 1.00 86.12 954 ILE A N 1
ATOM 7658 C CA . ILE A 1 954 ? 62.349 -3.348 -0.640 1.00 86.12 954 ILE A CA 1
ATOM 7659 C C . ILE A 1 954 ? 63.136 -4.629 -0.906 1.00 86.12 954 ILE A C 1
ATOM 7661 O O . ILE A 1 954 ? 63.953 -5.034 -0.076 1.00 86.12 954 ILE A O 1
ATOM 7665 N N . LEU A 1 955 ? 62.908 -5.278 -2.044 1.00 86.81 955 LEU A N 1
ATOM 7666 C CA . LEU A 1 955 ? 63.518 -6.560 -2.387 1.00 86.81 955 LEU A CA 1
ATOM 7667 C C . LEU A 1 955 ? 64.802 -6.388 -3.198 1.00 86.81 955 LEU A C 1
ATOM 7669 O O . LEU A 1 955 ? 64.946 -5.462 -3.998 1.00 86.81 955 LEU A O 1
ATOM 7673 N N . LYS A 1 956 ? 65.737 -7.326 -3.015 1.00 81.94 956 LYS A N 1
ATOM 7674 C CA . LYS A 1 956 ? 66.940 -7.437 -3.849 1.00 81.94 956 LYS A CA 1
ATOM 7675 C C . LYS A 1 956 ? 66.504 -7.746 -5.294 1.00 81.94 956 LYS A C 1
ATOM 7677 O O . LYS A 1 956 ? 65.607 -8.574 -5.466 1.00 81.94 956 LYS A O 1
ATOM 7682 N N . PRO A 1 957 ? 67.164 -7.203 -6.340 1.00 73.00 957 PRO A N 1
ATOM 7683 C CA . PRO A 1 957 ? 66.749 -7.380 -7.743 1.00 73.00 957 PRO A CA 1
ATOM 7684 C C . PRO A 1 957 ? 66.655 -8.832 -8.246 1.00 73.00 957 PRO A C 1
ATOM 7686 O O . PRO A 1 957 ? 66.100 -9.081 -9.311 1.00 73.00 957 PRO A O 1
ATOM 7689 N N . ASN A 1 958 ? 67.197 -9.787 -7.485 1.00 69.06 958 ASN A N 1
ATOM 7690 C CA . ASN A 1 958 ? 67.234 -11.215 -7.798 1.00 69.06 958 ASN A CA 1
ATOM 7691 C C . ASN A 1 958 ? 66.242 -12.037 -6.936 1.00 69.06 958 ASN A C 1
ATOM 7693 O O . ASN A 1 958 ? 66.359 -13.263 -6.884 1.00 69.06 958 ASN A O 1
ATOM 7697 N N . SER A 1 959 ? 65.334 -11.381 -6.200 1.00 73.94 959 SER A N 1
ATOM 7698 C CA . SER A 1 959 ? 64.350 -12.029 -5.319 1.00 73.94 959 SER A CA 1
ATOM 7699 C C . SER A 1 959 ? 63.436 -12.987 -6.090 1.00 73.94 959 SER A C 1
ATOM 7701 O O . SER A 1 959 ? 62.989 -12.680 -7.196 1.00 73.94 959 SER A O 1
ATOM 7703 N N . ARG A 1 960 ? 63.130 -14.148 -5.498 1.00 70.00 960 ARG A N 1
ATOM 7704 C CA . ARG A 1 960 ? 62.233 -15.149 -6.095 1.00 70.00 960 ARG A CA 1
ATOM 7705 C C . ARG A 1 960 ? 60.771 -14.908 -5.729 1.00 70.00 960 ARG A C 1
ATOM 7707 O O . ARG A 1 960 ? 59.905 -15.572 -6.289 1.00 70.00 960 ARG A O 1
ATOM 7714 N N . PHE A 1 961 ? 60.484 -13.949 -4.847 1.00 73.81 961 PHE A N 1
ATOM 7715 C CA . PHE A 1 961 ? 59.129 -13.606 -4.416 1.00 73.81 961 PHE A CA 1
ATOM 7716 C C . PHE A 1 961 ? 58.179 -13.265 -5.579 1.00 73.81 961 PHE A C 1
ATOM 7718 O O . PHE A 1 961 ? 57.017 -13.678 -5.565 1.00 73.81 961 PHE A O 1
ATOM 7725 N N . TRP A 1 962 ? 58.669 -12.574 -6.614 1.00 71.75 962 TRP A N 1
ATOM 7726 C CA . TRP A 1 962 ? 57.893 -12.162 -7.792 1.00 71.75 962 TRP A CA 1
ATOM 7727 C C . TRP A 1 962 ? 57.636 -13.312 -8.794 1.00 71.75 962 TRP A C 1
ATOM 7729 O O . TRP A 1 962 ? 57.835 -13.177 -10.000 1.00 71.75 962 TRP A O 1
ATOM 7739 N N . THR A 1 963 ? 57.173 -14.465 -8.299 1.00 71.19 963 THR A N 1
ATOM 7740 C CA . THR A 1 963 ? 56.693 -15.570 -9.143 1.00 71.19 963 THR A CA 1
ATOM 7741 C C . THR A 1 963 ? 55.420 -15.191 -9.902 1.00 71.19 963 THR A C 1
ATOM 7743 O O . THR A 1 963 ? 54.603 -14.393 -9.436 1.00 71.19 963 THR A O 1
ATOM 7746 N N . GLU A 1 964 ? 55.185 -15.845 -11.041 1.00 61.75 964 GLU A N 1
ATOM 7747 C CA . GLU A 1 964 ? 53.950 -15.685 -11.820 1.00 61.75 964 GLU A CA 1
ATOM 7748 C C . GLU A 1 964 ? 52.687 -16.023 -10.994 1.00 61.75 964 GLU A C 1
ATOM 7750 O O . GLU A 1 964 ? 51.646 -15.384 -11.146 1.00 61.75 964 GLU A O 1
ATOM 7755 N N . GLN A 1 965 ? 52.790 -16.973 -10.055 1.00 60.97 965 GLN A N 1
ATOM 7756 C CA . GLN A 1 965 ? 51.705 -17.349 -9.144 1.00 60.97 965 GLN A CA 1
ATOM 7757 C C . GLN A 1 965 ? 51.384 -16.239 -8.128 1.00 60.97 965 GLN A C 1
ATOM 7759 O O . GLN A 1 965 ? 50.210 -15.941 -7.900 1.00 60.97 965 GLN A O 1
ATOM 7764 N N . ASN A 1 966 ? 52.402 -15.578 -7.566 1.00 61.56 966 ASN A N 1
ATOM 7765 C CA . ASN A 1 966 ? 52.197 -14.429 -6.680 1.00 61.56 966 ASN A CA 1
ATOM 7766 C C . ASN A 1 966 ? 51.656 -13.219 -7.454 1.00 61.56 966 ASN A C 1
ATOM 7768 O O . ASN A 1 966 ? 50.695 -12.599 -7.007 1.00 61.56 966 ASN A O 1
ATOM 7772 N N . LEU A 1 967 ? 52.178 -12.931 -8.652 1.00 64.12 967 LEU A N 1
ATOM 7773 C CA . LEU A 1 967 ? 51.664 -11.862 -9.521 1.00 64.12 967 LEU A CA 1
ATOM 7774 C C . LEU A 1 967 ? 50.185 -12.076 -9.897 1.00 64.12 967 LEU A C 1
ATOM 7776 O O . LEU A 1 967 ? 49.394 -11.133 -9.833 1.00 64.12 967 LEU A O 1
ATOM 7780 N N . LYS A 1 968 ? 49.777 -13.318 -10.200 1.00 60.09 968 LYS A N 1
ATOM 7781 C CA . LYS A 1 968 ? 48.361 -13.688 -10.393 1.00 60.09 968 LYS A CA 1
ATOM 7782 C C . LYS A 1 968 ? 47.520 -13.430 -9.136 1.00 60.09 968 LYS A C 1
ATOM 7784 O O . LYS A 1 968 ? 46.404 -12.933 -9.255 1.00 60.09 968 LYS A O 1
ATOM 7789 N N . ARG A 1 969 ? 48.058 -13.689 -7.938 1.00 56.59 969 ARG A N 1
ATOM 7790 C CA . ARG A 1 969 ? 47.384 -13.431 -6.650 1.00 56.59 969 ARG A CA 1
ATOM 7791 C C . ARG A 1 969 ? 47.214 -11.933 -6.356 1.00 56.59 969 ARG A C 1
ATOM 7793 O O . ARG A 1 969 ? 46.146 -11.526 -5.909 1.00 56.59 969 ARG A O 1
ATOM 7800 N N . PHE A 1 970 ? 48.214 -11.105 -6.664 1.00 54.19 970 PHE A N 1
ATOM 7801 C CA . PHE A 1 970 ? 48.112 -9.643 -6.539 1.00 54.19 970 PHE A CA 1
ATOM 7802 C C . PHE A 1 970 ? 47.124 -9.027 -7.545 1.00 54.19 970 PHE A C 1
ATOM 7804 O O . PHE A 1 970 ? 46.365 -8.135 -7.164 1.00 54.19 970 PHE A O 1
ATOM 7811 N N . LYS A 1 971 ? 47.067 -9.537 -8.787 1.00 56.16 971 LYS A N 1
ATOM 7812 C CA . LYS A 1 971 ? 46.037 -9.159 -9.777 1.00 56.16 971 LYS A CA 1
ATOM 7813 C C . LYS A 1 971 ? 44.628 -9.569 -9.344 1.00 56.16 971 LYS A C 1
ATOM 7815 O O . LYS A 1 971 ? 43.718 -8.752 -9.420 1.00 56.16 971 LYS A O 1
ATOM 7820 N N . ALA A 1 972 ? 44.446 -10.794 -8.843 1.00 48.72 972 ALA A N 1
ATOM 7821 C CA . ALA A 1 972 ? 43.146 -11.278 -8.363 1.00 48.72 972 ALA A CA 1
ATOM 7822 C C . ALA A 1 972 ? 42.582 -10.435 -7.203 1.00 48.72 972 ALA A C 1
ATOM 7824 O O . ALA A 1 972 ? 41.374 -10.242 -7.116 1.00 48.72 972 ALA A O 1
ATOM 7825 N N . ASN A 1 973 ? 43.459 -9.882 -6.359 1.00 42.81 973 ASN A N 1
ATOM 7826 C CA . ASN A 1 973 ? 43.091 -8.976 -5.267 1.00 42.81 973 ASN A CA 1
ATOM 7827 C C . ASN A 1 973 ? 43.040 -7.486 -5.687 1.00 42.81 973 ASN A C 1
ATOM 7829 O O . ASN A 1 973 ? 42.892 -6.622 -4.827 1.00 42.81 973 ASN A O 1
ATOM 7833 N N . GLY A 1 974 ? 43.206 -7.159 -6.976 1.00 42.75 974 GLY A N 1
ATOM 7834 C CA . GLY A 1 974 ? 43.136 -5.787 -7.503 1.00 42.75 974 GLY A CA 1
ATOM 7835 C C . GLY A 1 974 ? 44.305 -4.859 -7.136 1.00 42.75 974 GLY A C 1
ATOM 7836 O O . GLY A 1 974 ? 44.247 -3.669 -7.436 1.00 42.75 974 GLY A O 1
ATOM 7837 N N . LEU A 1 975 ? 45.367 -5.377 -6.508 1.00 42.22 975 LEU A N 1
ATOM 7838 C CA . LEU A 1 975 ? 46.485 -4.583 -5.970 1.00 42.22 975 LEU A CA 1
ATOM 7839 C C . LEU A 1 975 ? 47.515 -4.174 -7.040 1.00 42.22 975 LEU A C 1
ATOM 7841 O O . LEU A 1 975 ? 48.285 -3.237 -6.839 1.00 42.22 975 LEU A O 1
ATOM 7845 N N . ILE A 1 976 ? 47.526 -4.868 -8.181 1.00 44.56 976 ILE A N 1
ATOM 7846 C CA . ILE A 1 976 ? 48.317 -4.549 -9.379 1.00 44.56 976 ILE A CA 1
ATOM 7847 C C . ILE A 1 976 ? 47.409 -4.795 -10.594 1.00 44.56 976 ILE A C 1
ATOM 7849 O O . ILE A 1 976 ? 46.697 -5.799 -10.616 1.00 44.56 976 ILE A O 1
ATOM 7853 N N . LYS A 1 977 ? 47.419 -3.899 -11.591 1.00 42.00 977 LYS A N 1
ATOM 7854 C CA . LYS A 1 977 ? 46.589 -4.024 -12.805 1.00 42.00 977 LYS A CA 1
ATOM 7855 C C . LYS A 1 977 ? 47.122 -5.040 -13.805 1.00 42.00 977 LYS A C 1
ATOM 7857 O O . LYS A 1 977 ? 48.353 -5.158 -13.995 1.00 42.00 977 LYS A O 1
#

pLDDT: mean 70.62, std 17.81, range [25.47, 95.69]

Foldseek 3Di:
DDDPPPPVVVVVVVVVVVVVVVPDPPPPQWAKEKEFEAAPVPRAGDWQWWKAWFLFQWIDTAHPRRIDITTHDDFFWIWIWTDDQQWDIDIDIDGHDPNHHHYDYYYTYGDVVSVPDPPPDPDDDPVVVVLVVVCLCLFLFDDPQSVQKDKPPCVQWDWDADPQKIKIAGPAWTWIDRQQQQWIKTWHWDIWIDHPADIDTDTTIHIDGHDDPDPVSVVSNLVLLLVLLQPALLVCLLCLLVQNNVVSQKKKWAQPDPDPDDDAQDAPPPPVRTHTDRSNVQWDAPPVNQKIKHFFGWMKMWGRPDFDPPDSHPLGRTWIKIKGAADGIWMAHNSSHGPDPVRIDMDTDNSSHHPSSRHRSPDDRPPPPDVVVCPVLLVFPPLPFDKFKAKDWPDQEEEAFDKIKMKIFIATLAPRFGDQWAKKKKWKDDPPDTPDIDIDIDGRGIDIDIDTRHPPDDWDKMKIWIDGPVCVVDDSLRIYIDMHTYDDPPDPDDDPFDKDKAKAWQFRAAEAQDWIKIKMFIATPSGAADWWWWFKAFPVRDGQFIDTADNRRIAMFIDRHNAQGWIWIQIPVGDIDTYGTYDHWAKHWDWDDDPPDQKIKIKIFTPDDPVPFAWKKKFKDFSSHTLDIDIDTDPDRIDMDIGGLSSRPDFAKMKIFIAGPSRHTRGIHIATRDDPPPPVPDDDLSSRLSSQQSRDDPPDDDSVVSSSSHPNPDPDDDPDDDDDDDDDDDFADKWKWFKAAPVRQGDAFWKKKKWKDDPVDIDIWIWTAHNRRMTITGHDDDDDDIDMDMAIAAAPGPWMKIGTPQLDPPPPPRSHDDDDPDDDDVVVVVVVVVSPDDTDDDDTDHHYYADDQQLDRDRDFPDKDFQDAPDFQDFPQVVQVVPVPQWDDDPPQATWGDDPDDTDPFHAFEEESNFGDDSVLSRPDTSNFFGMKGKHQFDDDPPDPGHRIHIYTYTDPPHPSPDPVVVVVCVVVVRDD